Protein 1HN3 (pdb70)

Solvent-accessible surface area: 5011 Å² total; per-residue (Å²): 136,111,138,189,44,131,165,136,80,66,82,75,154,113,106,186,87,49,185,109,137,43,108,164,101,138,111,101,143,148,68,186,67,189,212,115,223,131,110,174

GO terms:
  GO:0005515 protein binding (F, IPI)
  GO:0030889 negative regulation of B cell proliferation (P, IMP)
  GO:0033088 negative regulation of immature T cell proliferation in thymus (P, IMP)
  GO:0048103 somatic stem cell division (P, IMP)
  GO:0004861 cyclin-dependent protein serine/threonine kinase inhibitor activity (F, IDA)
  GO:0005730 nucleolus (C, IDA)
  GO:0005737 cytoplasm (C, IDA)
  GO:0042177 negative regulation of protein catabolic process (P, IDA)
  GO:0045736 negative regulation of cyclin-dependent protein serine/threonine kinase activity (P, IDA)
  GO:0045786 negative regulation of cell cycle (P, IDA)
  GO:2000059 negative regulation of ubiquitin-dependent protein catabolic process (P, IDA)
  GO:0051726 regulation of cell cycle (P, IDA)
  GO:0090398 cellular senescence (P, ID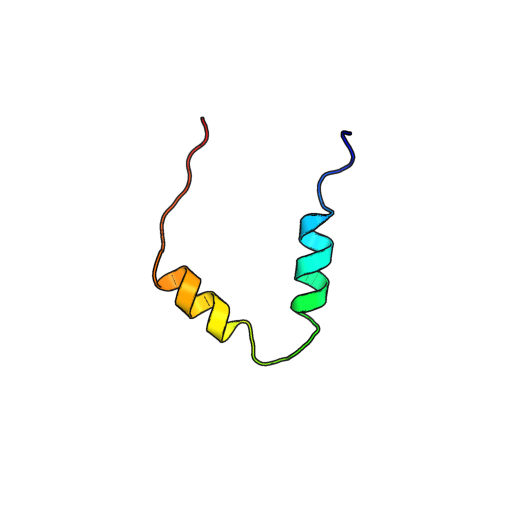A)
  GO:0000079 regulation of cyclin-dependent protein serine/threonine kinase activity (P, IDA)
  GO:0070301 cellular response to hydrogen peroxide (P, IDA)
  GO:0035019 somatic stem cell population maintenance (P, IGI)
  GO:0043616 keratinocyte proliferation (P, IGI)
  GO:0009303 rRNA transcription (P, IGI)
  GO:0030216 keratinocyte differentiation (P, IGI)
  GO:0046822 regulation of nucleocytoplasmic transport (P, IGI)

Organism: Mus musculus (NCBI:txid10090)

Nearest PDB structures (foldseek):
  1hn3-assembly1_A  TM=1.026E+00  e=3.531E-05  Mus musculus

Radius of gyration: 13.89 Å; Cα contacts (8 Å, |Δi|>4): 1; chains: 1; bounding box: 34×13×33 Å

Foldseek 3Di:
DDDPDCPVVVVVVVVVVPDDVCVVVVVVVCVVDPDPDDDD

CATH classification: 6.10.250.60

InterPro domains:
  IPR010868 Tumor suppressor ARF [PF07392] (4-54)

Structure (mmCIF, N/CA/C/O backbone):
data_1HN3
#
_entry.id   1HN3
#
loop_
_atom_site.group_PDB
_atom_site.id
_atom_site.type_symbol
_atom_site.label_atom_id
_atom_site.label_alt_id
_atom_site.label_comp_id
_atom_site.label_asym_id
_atom_site.label_entity_id
_atom_site.label_seq_id
_atom_site.pdbx_PDB_ins_code
_atom_site.Cartn_x
_atom_site.Cartn_y
_atom_site.Cartn_z
_atom_site.occupancy
_atom_site.B_iso_or_equiv
_atom_site.auth_seq_id
_atom_site.auth_comp_id
_atom_site.auth_asym_id
_atom_site.auth_atom_id
_atom_site.pdbx_PDB_model_num
ATOM 1 N N . GLY A 1 1 ? 22.253 -1.606 3.482 1.00 0.00 1 GLY A N 1
ATOM 2 C CA . GLY A 1 1 ? 22.583 -0.323 2.803 1.00 0.00 1 GLY A CA 1
ATOM 3 C C . GLY A 1 1 ? 21.704 0.822 3.267 1.00 0.00 1 GLY A C 1
ATOM 4 O O . GLY A 1 1 ? 20.850 0.644 4.136 1.00 0.00 1 GLY A O 1
ATOM 10 N N . SER A 1 2 ? 21.912 1.999 2.687 1.00 0.00 2 SER A N 1
ATOM 11 C CA . SER A 1 2 ? 21.131 3.177 3.046 1.00 0.00 2 SER A CA 1
ATOM 12 C C . SER A 1 2 ? 20.107 3.502 1.963 1.00 0.00 2 SER A C 1
ATOM 13 O O . SER A 1 2 ? 18.901 3.388 2.181 1.00 0.00 2 SER A O 1
ATOM 21 N N . HIS A 1 3 ? 20.597 3.907 0.796 1.00 0.00 3 HIS A N 1
ATOM 22 C CA . HIS A 1 3 ? 19.726 4.248 -0.323 1.00 0.00 3 HIS A CA 1
ATOM 23 C C . HIS A 1 3 ? 18.794 5.401 0.040 1.00 0.00 3 HIS A C 1
ATOM 24 O O . HIS A 1 3 ? 18.890 5.971 1.127 1.00 0.00 3 HIS A O 1
ATOM 39 N N . MET A 1 4 ? 17.894 5.738 -0.878 1.00 0.00 4 MET A N 1
ATOM 40 C CA . MET A 1 4 ? 16.945 6.823 -0.657 1.00 0.00 4 MET A CA 1
ATOM 41 C C . MET A 1 4 ? 15.808 6.375 0.257 1.00 0.00 4 MET A C 1
ATOM 42 O O . MET A 1 4 ? 15.448 7.073 1.205 1.00 0.00 4 MET A O 1
ATOM 56 N N . GLY A 1 5 ? 15.247 5.207 -0.035 1.00 0.00 5 GLY A N 1
ATOM 57 C CA . GLY A 1 5 ? 14.158 4.687 0.770 1.00 0.00 5 GLY A CA 1
ATOM 58 C C . GLY A 1 5 ? 12.810 4.834 0.091 1.00 0.00 5 GLY A C 1
ATOM 59 O O . GLY A 1 5 ? 11.855 5.324 0.693 1.00 0.00 5 GLY A O 1
ATOM 63 N N . ARG A 1 6 ? 12.733 4.409 -1.166 1.00 0.00 6 ARG A N 1
ATOM 64 C CA . ARG A 1 6 ? 11.492 4.495 -1.927 1.00 0.00 6 ARG A CA 1
ATOM 65 C C . ARG A 1 6 ? 11.330 3.293 -2.855 1.00 0.00 6 ARG A C 1
ATOM 66 O O . ARG A 1 6 ? 10.583 3.349 -3.832 1.00 0.00 6 ARG A O 1
ATOM 87 N N . ARG A 1 7 ? 12.033 2.207 -2.545 1.00 0.00 7 ARG A N 1
ATOM 88 C CA . ARG A 1 7 ? 11.963 0.995 -3.352 1.00 0.00 7 ARG A CA 1
ATOM 89 C C . ARG A 1 7 ? 10.616 0.301 -3.179 1.00 0.00 7 ARG A C 1
ATOM 90 O O . ARG A 1 7 ? 10.081 -0.281 -4.122 1.00 0.00 7 ARG A O 1
ATOM 111 N N . PHE A 1 8 ? 10.074 0.366 -1.968 1.00 0.00 8 PHE A N 1
ATOM 112 C CA . PHE A 1 8 ? 8.790 -0.258 -1.670 1.00 0.00 8 PHE A CA 1
ATOM 113 C C . PHE A 1 8 ? 7.654 0.453 -2.398 1.00 0.00 8 PHE A C 1
ATOM 114 O O . PHE A 1 8 ? 6.696 -0.179 -2.844 1.00 0.00 8 PHE A O 1
ATOM 131 N N . LEU A 1 9 ? 7.768 1.771 -2.514 1.00 0.00 9 LEU A N 1
ATOM 132 C CA . LEU A 1 9 ? 6.751 2.572 -3.187 1.00 0.00 9 LEU A CA 1
ATOM 133 C C . LEU A 1 9 ? 6.688 2.241 -4.675 1.00 0.00 9 LEU A C 1
ATOM 134 O O . LEU A 1 9 ? 5.619 2.265 -5.282 1.00 0.00 9 LEU A O 1
ATOM 150 N N . VAL A 1 10 ? 7.841 1.940 -5.259 1.00 0.00 10 VAL A N 1
ATOM 151 C CA . VAL A 1 10 ? 7.916 1.613 -6.675 1.00 0.00 10 VAL A CA 1
ATOM 152 C C . VAL A 1 10 ? 7.082 0.375 -7.005 1.00 0.00 10 VAL A C 1
ATOM 153 O O . VAL A 1 10 ? 6.413 0.323 -8.036 1.00 0.00 10 VAL A O 1
ATOM 166 N N . THR A 1 11 ? 7.134 -0.620 -6.126 1.00 0.00 11 THR A N 1
ATOM 167 C CA . THR A 1 11 ? 6.392 -1.860 -6.328 1.00 0.00 11 THR A CA 1
ATOM 168 C C . THR A 1 11 ? 4.886 -1.620 -6.308 1.00 0.00 11 THR A C 1
ATOM 169 O O . THR A 1 11 ? 4.163 -2.077 -7.194 1.00 0.00 11 THR A O 1
ATOM 180 N N . VAL A 1 12 ? 4.421 -0.907 -5.292 1.00 0.00 12 VAL A N 1
ATOM 181 C CA . VAL A 1 12 ? 3.007 -0.610 -5.148 1.00 0.00 12 VAL A CA 1
ATOM 182 C C . VAL A 1 12 ? 2.501 0.259 -6.293 1.00 0.00 12 VAL A C 1
ATOM 183 O O . VAL A 1 12 ? 1.386 0.074 -6.782 1.00 0.00 12 VAL A O 1
ATOM 196 N N . ARG A 1 13 ? 3.325 1.209 -6.709 1.00 0.00 13 ARG A N 1
ATOM 197 C CA . ARG A 1 13 ? 2.965 2.117 -7.793 1.00 0.00 13 ARG A CA 1
ATOM 198 C C . ARG A 1 13 ? 2.679 1.350 -9.081 1.00 0.00 13 ARG A C 1
ATOM 199 O O . ARG A 1 13 ? 1.821 1.744 -9.871 1.00 0.00 13 ARG A O 1
ATOM 220 N N . ILE A 1 14 ? 3.401 0.253 -9.288 1.00 0.00 14 ILE A N 1
ATOM 221 C CA . ILE A 1 14 ? 3.217 -0.565 -10.481 1.00 0.00 14 ILE A 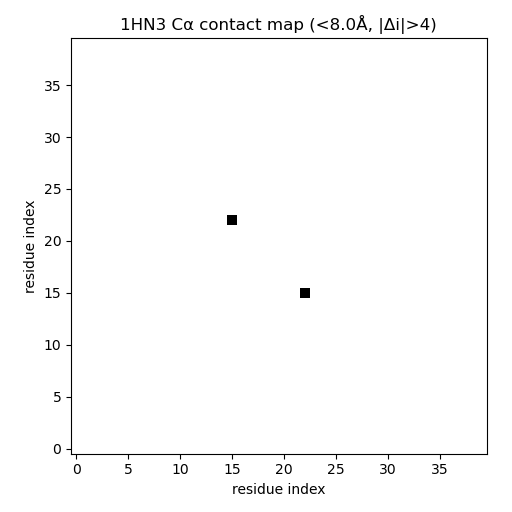CA 1
ATOM 222 C C . ILE A 1 14 ? 1.935 -1.387 -10.389 1.00 0.00 14 ILE A C 1
ATOM 223 O O . ILE A 1 14 ? 1.288 -1.661 -11.399 1.00 0.00 14 ILE A O 1
ATOM 239 N N . GLN A 1 15 ? 1.574 -1.777 -9.171 1.00 0.00 15 GLN A N 1
ATOM 240 C CA . GLN A 1 15 ? 0.368 -2.567 -8.948 1.00 0.00 15 GLN A CA 1
ATOM 241 C C . GLN A 1 15 ? -0.883 -1.718 -9.146 1.00 0.00 15 GLN A C 1
ATOM 242 O O . GLN A 1 15 ? -1.893 -2.194 -9.663 1.00 0.00 15 GLN A O 1
ATOM 256 N N . ARG A 1 16 ? -0.809 -0.458 -8.731 1.00 0.00 16 ARG A N 1
ATOM 257 C CA . ARG A 1 16 ? -1.935 0.459 -8.863 1.00 0.00 16 ARG A CA 1
ATOM 258 C C . ARG A 1 16 ? -2.337 0.621 -10.325 1.00 0.00 16 ARG A C 1
ATOM 259 O O . ARG A 1 16 ? -3.508 0.840 -10.638 1.00 0.00 16 ARG A O 1
ATOM 280 N N . ALA A 1 17 ? -1.358 0.514 -11.218 1.00 0.00 17 ALA A N 1
ATOM 281 C CA . ALA A 1 17 ? -1.608 0.649 -12.648 1.00 0.00 17 ALA A CA 1
ATOM 282 C C . ALA A 1 17 ? -1.922 -0.700 -13.291 1.00 0.00 17 ALA A C 1
ATOM 283 O O . ALA A 1 17 ? -2.419 -0.758 -14.416 1.00 0.00 17 ALA A O 1
ATOM 290 N N . GLY A 1 18 ? -1.629 -1.783 -12.575 1.00 0.00 18 GLY A N 1
ATOM 291 C CA . GLY A 1 18 ? -1.887 -3.112 -13.100 1.00 0.00 18 GLY A CA 1
ATOM 292 C C . GLY A 1 18 ? -3.343 -3.320 -13.471 1.00 0.00 18 GLY A C 1
ATOM 293 O O . GLY A 1 18 ? -3.810 -2.806 -14.488 1.00 0.00 18 GLY A O 1
ATOM 297 N N . ARG A 1 19 ? -4.060 -4.077 -12.648 1.00 0.00 19 ARG A N 1
ATOM 298 C CA . ARG A 1 19 ? -5.470 -4.354 -12.898 1.00 0.00 19 ARG A CA 1
ATOM 299 C C . ARG A 1 19 ? -6.357 -3.280 -12.270 1.00 0.00 19 ARG A C 1
ATOM 300 O O . ARG A 1 19 ? -6.038 -2.746 -11.208 1.00 0.00 19 ARG A O 1
ATOM 321 N N . PRO A 1 20 ? -7.488 -2.948 -12.919 1.00 0.00 20 PRO A N 1
ATOM 322 C CA . PRO A 1 20 ? -8.419 -1.933 -12.414 1.00 0.00 20 PRO A CA 1
ATOM 323 C C . PRO A 1 20 ? -8.991 -2.302 -11.053 1.00 0.00 20 PRO A C 1
ATOM 324 O O . PRO A 1 20 ? -8.752 -1.619 -10.057 1.00 0.00 20 PRO A O 1
ATOM 335 N N . LEU A 1 21 ? -9.748 -3.387 -11.023 1.00 0.00 21 LEU A N 1
ATOM 336 C CA . LEU A 1 21 ? -10.364 -3.860 -9.788 1.00 0.00 21 LEU A CA 1
ATOM 337 C C . LEU A 1 21 ? -9.355 -4.611 -8.927 1.00 0.00 21 LEU A C 1
ATOM 338 O O . LEU A 1 21 ? -8.831 -5.650 -9.329 1.00 0.00 21 LEU A O 1
ATOM 354 N N . GLN A 1 22 ? -9.088 -4.078 -7.738 1.00 0.00 22 GLN A N 1
ATOM 355 C CA . GLN A 1 22 ? -8.143 -4.698 -6.816 1.00 0.00 22 GLN A CA 1
ATOM 356 C C . GLN A 1 22 ? -8.028 -3.888 -5.529 1.00 0.00 22 GLN A C 1
ATOM 357 O O . GLN A 1 22 ? -7.919 -4.447 -4.438 1.00 0.00 22 GLN A O 1
ATOM 371 N N . GLU A 1 23 ? -8.054 -2.567 -5.666 1.00 0.00 23 GLU A N 1
ATOM 372 C CA . GLU A 1 23 ? -7.955 -1.678 -4.514 1.00 0.00 23 GLU A CA 1
ATOM 373 C C . GLU A 1 23 ? -9.111 -1.911 -3.548 1.00 0.00 23 GLU A C 1
ATOM 374 O O . GLU A 1 23 ? -8.964 -1.750 -2.336 1.00 0.00 23 GLU A O 1
ATOM 386 N N . ARG A 1 24 ? -10.262 -2.292 -4.093 1.00 0.00 24 ARG A N 1
ATOM 387 C CA . ARG A 1 24 ? -11.445 -2.548 -3.281 1.00 0.00 24 ARG A CA 1
ATOM 388 C C . ARG A 1 24 ? -11.183 -3.661 -2.273 1.00 0.00 24 ARG A C 1
ATOM 389 O O . ARG A 1 24 ? -11.656 -3.610 -1.138 1.00 0.00 24 ARG A O 1
ATOM 410 N N . VAL A 1 25 ? -10.426 -4.665 -2.697 1.00 0.00 25 VAL A N 1
ATOM 411 C CA . VAL A 1 25 ? -10.099 -5.794 -1.834 1.00 0.00 25 VAL A CA 1
ATOM 412 C C . VAL A 1 25 ? -9.181 -5.365 -0.696 1.00 0.00 25 VAL A C 1
ATOM 413 O O . VAL A 1 25 ? -9.307 -5.843 0.431 1.00 0.00 25 VAL A O 1
ATOM 426 N N . PHE A 1 26 ? -8.258 -4.459 -0.998 1.00 0.00 26 PHE A N 1
ATOM 427 C CA . PHE A 1 26 ? -7.320 -3.963 0.001 1.00 0.00 26 PHE A CA 1
ATOM 428 C C . PHE A 1 26 ? -8.048 -3.157 1.070 1.00 0.00 26 PHE A C 1
ATOM 429 O O . PHE A 1 26 ? -7.741 -3.261 2.257 1.00 0.00 26 PHE A O 1
ATOM 446 N N . LEU A 1 27 ? -9.019 -2.357 0.641 1.00 0.00 27 LEU A N 1
ATOM 447 C CA . LEU A 1 27 ? -9.795 -1.538 1.562 1.00 0.00 27 LEU A CA 1
ATOM 448 C C . LEU A 1 27 ? -10.538 -2.414 2.563 1.00 0.00 27 LEU A C 1
ATOM 449 O O . LEU A 1 27 ? -10.651 -2.072 3.740 1.00 0.00 27 LEU A O 1
ATOM 464 N N . VAL A 1 28 ? -11.038 -3.549 2.089 1.00 0.00 28 VAL A N 1
ATOM 465 C CA . VAL A 1 28 ? -11.765 -4.476 2.946 1.00 0.00 28 VAL A CA 1
ATOM 466 C C . VAL A 1 28 ? -10.884 -4.960 4.089 1.00 0.00 28 VAL A C 1
ATOM 467 O O . VAL A 1 28 ? -11.291 -4.951 5.250 1.00 0.00 28 VAL A O 1
ATOM 480 N N . LYS A 1 29 ? -9.672 -5.378 3.748 1.00 0.00 29 LYS A N 1
ATOM 481 C CA . LYS A 1 29 ? -8.723 -5.863 4.741 1.00 0.00 29 LYS A CA 1
ATOM 482 C C . LYS A 1 29 ? -8.220 -4.719 5.614 1.00 0.00 29 LYS A C 1
ATOM 483 O O . LYS A 1 29 ? -8.030 -4.880 6.819 1.00 0.00 29 LYS A O 1
ATOM 502 N N . PHE A 1 30 ? -8.007 -3.562 4.996 1.00 0.00 30 PHE A N 1
ATOM 503 C CA . PHE A 1 30 ? -7.527 -2.388 5.715 1.00 0.00 30 PHE A CA 1
ATOM 504 C C . PHE A 1 30 ? -8.580 -1.889 6.699 1.00 0.00 30 PHE A C 1
ATOM 505 O O . PHE A 1 30 ? -8.274 -1.597 7.855 1.00 0.00 30 PHE A O 1
ATOM 522 N N . VAL A 1 31 ? -9.822 -1.797 6.235 1.00 0.00 31 VAL A N 1
ATOM 523 C CA . VAL A 1 31 ? -10.919 -1.338 7.078 1.00 0.00 31 VAL A CA 1
ATOM 524 C C . VAL A 1 31 ? -11.233 -2.357 8.168 1.00 0.00 31 VAL A C 1
ATOM 525 O O . VAL A 1 31 ? -11.579 -1.993 9.291 1.00 0.00 31 VAL A O 1
ATOM 538 N N . ARG A 1 32 ? -11.109 -3.636 7.828 1.00 0.00 32 ARG A N 1
ATOM 539 C CA . ARG A 1 32 ? -11.379 -4.709 8.778 1.00 0.00 32 ARG A CA 1
ATOM 540 C C . ARG A 1 32 ? -10.502 -4.572 10.019 1.00 0.00 32 ARG A C 1
ATOM 541 O O . ARG A 1 32 ? -10.903 -4.948 11.120 1.00 0.00 32 ARG A O 1
ATOM 562 N N . SER A 1 33 ? -9.304 -4.028 9.832 1.00 0.00 33 SER A N 1
ATOM 563 C CA . SER A 1 33 ? -8.369 -3.838 10.935 1.00 0.00 33 SER A CA 1
ATOM 564 C C . SER A 1 33 ? -7.750 -2.445 10.889 1.00 0.00 33 SER A C 1
ATOM 565 O O . SER A 1 33 ? -6.579 -2.284 10.544 1.00 0.00 33 SER A O 1
ATOM 573 N N . ARG A 1 34 ? -8.546 -1.438 11.238 1.00 0.00 34 ARG A N 1
ATOM 574 C CA . ARG A 1 34 ? -8.077 -0.057 11.236 1.00 0.00 34 ARG A CA 1
ATOM 575 C C . ARG A 1 34 ? -7.481 0.318 12.588 1.00 0.00 34 ARG A C 1
ATOM 576 O O . ARG A 1 34 ? -8.172 0.306 13.607 1.00 0.00 34 ARG A O 1
ATOM 597 N N . ARG A 1 35 ? -6.195 0.653 12.590 1.00 0.00 35 ARG A N 1
ATOM 598 C CA . ARG A 1 35 ? -5.507 1.034 13.818 1.00 0.00 35 ARG A CA 1
ATOM 599 C C . ARG A 1 35 ? -4.322 1.950 13.515 1.00 0.00 35 ARG A C 1
ATOM 600 O O . ARG A 1 35 ? -3.563 1.703 12.578 1.00 0.00 35 ARG A O 1
ATOM 621 N N . PRO A 1 36 ? -4.146 3.025 14.305 1.00 0.00 36 PRO A N 1
ATOM 622 C CA . PRO A 1 36 ? -3.046 3.973 14.110 1.00 0.00 36 PRO A CA 1
ATOM 623 C C . PRO A 1 36 ? -1.698 3.389 14.518 1.00 0.00 36 PRO A C 1
ATOM 624 O O . PRO A 1 36 ? -1.623 2.269 15.024 1.00 0.00 36 PRO A O 1
ATOM 635 N N . ARG A 1 37 ? -0.635 4.155 14.295 1.00 0.00 37 ARG A N 1
ATOM 636 C CA . ARG A 1 37 ? 0.711 3.714 14.640 1.00 0.00 37 ARG A CA 1
ATOM 637 C C . ARG A 1 37 ? 1.482 4.824 15.347 1.00 0.00 37 ARG A C 1
ATOM 638 O O . ARG A 1 37 ? 1.307 6.004 15.044 1.00 0.00 37 ARG A O 1
ATOM 659 N N . THR A 1 38 ? 2.335 4.438 16.290 1.00 0.00 38 THR A N 1
ATOM 660 C CA . THR A 1 38 ? 3.132 5.402 17.040 1.00 0.00 38 THR A CA 1
ATOM 661 C C . THR A 1 38 ? 4.604 5.004 17.044 1.00 0.00 38 THR A C 1
ATOM 662 O O . THR A 1 38 ? 4.937 3.819 17.049 1.00 0.00 38 THR A O 1
ATOM 673 N N . ALA A 1 39 ? 5.481 6.002 17.042 1.00 0.00 39 ALA A N 1
ATOM 674 C CA . ALA A 1 39 ? 6.918 5.756 17.046 1.00 0.00 39 ALA A CA 1
ATOM 675 C C . ALA A 1 39 ? 7.357 5.092 18.346 1.00 0.00 39 ALA A C 1
ATOM 676 O O . ALA A 1 39 ? 6.626 5.099 19.336 1.00 0.00 39 ALA A O 1
ATOM 683 N N . SER A 1 40 ? 8.556 4.518 18.336 1.00 0.00 40 SER A N 1
ATOM 684 C CA . SER A 1 40 ? 9.092 3.849 19.515 1.00 0.00 40 SER A CA 1
ATOM 685 C C . SER A 1 40 ? 10.572 4.169 19.697 1.00 0.00 40 SER A C 1
ATOM 686 O O . SER A 1 40 ? 11.268 4.344 18.675 1.00 0.00 40 SER A O 1
ATOM 695 N N . GLY A 1 1 ? 24.822 7.213 -9.024 1.00 0.00 1 GLY A N 2
ATOM 696 C CA . GLY A 1 1 ? 23.930 7.306 -7.835 1.00 0.00 1 GLY A CA 2
ATOM 697 C C . GLY A 1 1 ? 24.497 6.586 -6.627 1.00 0.00 1 GLY A C 2
ATOM 698 O O . GLY A 1 1 ? 25.550 6.961 -6.111 1.00 0.00 1 GLY A O 2
ATOM 704 N N . SER A 1 2 ? 23.797 5.551 -6.175 1.00 0.00 2 SER A N 2
ATOM 705 C CA . SER A 1 2 ? 24.237 4.778 -5.019 1.00 0.00 2 SER A CA 2
ATOM 706 C C . SER A 1 2 ? 23.501 3.443 -4.946 1.00 0.00 2 SER A C 2
ATOM 707 O O . SER A 1 2 ? 22.730 3.196 -4.019 1.00 0.00 2 SER A O 2
ATOM 715 N N . HIS A 1 3 ? 23.746 2.585 -5.931 1.00 0.00 3 HIS A N 2
ATOM 716 C CA . HIS A 1 3 ? 23.108 1.274 -5.980 1.00 0.00 3 HIS A CA 2
ATOM 717 C C . HIS A 1 3 ? 21.589 1.410 -6.036 1.00 0.00 3 HIS A C 2
ATOM 718 O O . HIS A 1 3 ? 20.861 0.566 -5.514 1.00 0.00 3 HIS A O 2
ATOM 733 N N . MET A 1 4 ? 21.119 2.477 -6.673 1.00 0.00 4 MET A N 2
ATOM 734 C CA . MET A 1 4 ? 19.687 2.723 -6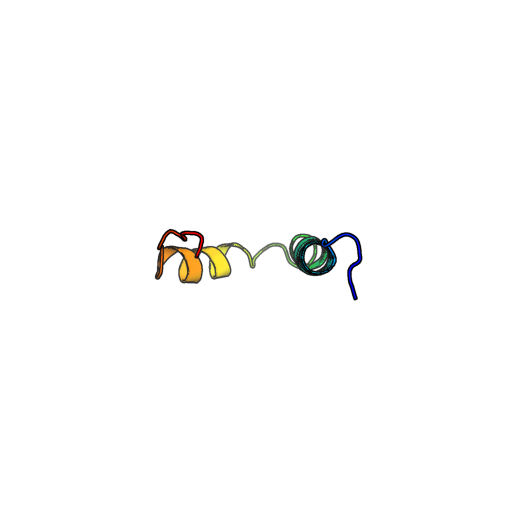.797 1.00 0.00 4 MET A CA 2
ATOM 735 C C . MET A 1 4 ? 19.214 2.473 -8.225 1.00 0.00 4 MET A C 2
ATOM 736 O O . MET A 1 4 ? 20.021 2.236 -9.125 1.00 0.00 4 MET A O 2
ATOM 750 N N . GLY A 1 5 ? 17.902 2.529 -8.427 1.00 0.00 5 GLY A N 2
ATOM 751 C CA . GLY A 1 5 ? 17.344 2.307 -9.748 1.00 0.00 5 GLY A CA 2
ATOM 752 C C . GLY A 1 5 ? 16.194 3.245 -10.056 1.00 0.00 5 GLY A C 2
ATOM 753 O O . GLY A 1 5 ? 15.269 3.387 -9.256 1.00 0.00 5 GLY A O 2
ATOM 757 N N . ARG A 1 6 ? 16.251 3.886 -11.219 1.00 0.00 6 ARG A N 2
ATOM 758 C CA . ARG A 1 6 ? 15.205 4.815 -11.631 1.00 0.00 6 ARG A CA 2
ATOM 759 C C . ARG A 1 6 ? 14.224 4.142 -12.586 1.00 0.00 6 ARG A C 2
ATOM 760 O O . ARG A 1 6 ? 13.011 4.187 -12.379 1.00 0.00 6 ARG A O 2
ATOM 781 N N . ARG A 1 7 ? 14.757 3.519 -13.632 1.00 0.00 7 ARG A N 2
ATOM 782 C CA . ARG A 1 7 ? 13.927 2.837 -14.619 1.00 0.00 7 ARG A CA 2
ATOM 783 C C . ARG A 1 7 ? 13.203 1.649 -13.995 1.00 0.00 7 ARG A C 2
ATOM 784 O O . ARG A 1 7 ? 11.997 1.481 -14.173 1.00 0.00 7 ARG A O 2
ATOM 805 N N . PHE A 1 8 ? 13.947 0.827 -13.261 1.00 0.00 8 PHE A N 2
ATOM 806 C CA . PHE A 1 8 ? 13.374 -0.345 -12.610 1.00 0.00 8 PHE A CA 2
ATOM 807 C C . PHE A 1 8 ? 12.319 0.063 -11.587 1.00 0.00 8 PHE A C 2
ATOM 808 O O . PHE A 1 8 ? 11.337 -0.649 -11.374 1.00 0.00 8 PHE A O 2
ATOM 825 N N . LEU A 1 9 ? 12.528 1.214 -10.958 1.00 0.00 9 LEU A N 2
ATOM 826 C CA . LEU A 1 9 ? 11.596 1.721 -9.957 1.00 0.00 9 LEU A CA 2
ATOM 827 C C . LEU A 1 9 ? 10.234 2.011 -10.580 1.00 0.00 9 LEU A C 2
ATOM 828 O O . LEU A 1 9 ? 9.197 1.829 -9.944 1.00 0.00 9 LEU A O 2
ATOM 844 N N . VAL A 1 10 ? 10.246 2.465 -11.827 1.00 0.00 10 VAL A N 2
ATOM 845 C CA . VAL A 1 10 ? 9.029 2.783 -12.538 1.00 0.00 10 VAL A CA 2
ATOM 846 C C . VAL A 1 10 ? 8.123 1.560 -12.662 1.00 0.00 10 VAL A C 2
ATOM 847 O O . VAL A 1 10 ? 6.900 1.673 -12.582 1.00 0.00 10 VAL A O 2
ATOM 860 N N . THR A 1 11 ? 8.729 0.394 -12.861 1.00 0.00 11 THR A N 2
ATOM 861 C CA . THR A 1 11 ? 7.974 -0.847 -13.001 1.00 0.00 11 THR A CA 2
ATOM 862 C C . THR A 1 11 ? 7.262 -1.211 -11.703 1.00 0.00 11 THR A C 2
ATOM 863 O O . THR A 1 11 ? 6.070 -1.518 -11.701 1.00 0.00 11 THR A O 2
ATOM 874 N N . VAL A 1 12 ? 8.002 -1.179 -10.603 1.00 0.00 12 VAL A N 2
ATOM 875 C CA . VAL A 1 12 ? 7.455 -1.509 -9.300 1.00 0.00 12 VAL A CA 2
ATOM 876 C C . VAL A 1 12 ? 6.446 -0.465 -8.837 1.00 0.00 12 VAL A C 2
ATOM 877 O O . VAL A 1 12 ? 5.428 -0.796 -8.228 1.00 0.00 12 VAL A O 2
ATOM 890 N N . ARG A 1 13 ? 6.739 0.795 -9.125 1.00 0.00 13 ARG A N 2
ATOM 891 C CA . ARG A 1 13 ? 5.863 1.894 -8.735 1.00 0.00 13 ARG A CA 2
ATOM 892 C C . ARG A 1 13 ? 4.475 1.736 -9.351 1.00 0.00 13 ARG A C 2
ATOM 893 O O . ARG A 1 13 ? 3.471 2.104 -8.742 1.00 0.00 13 ARG A O 2
ATOM 914 N N . ILE A 1 14 ? 4.424 1.185 -10.559 1.00 0.00 14 ILE A N 2
ATOM 915 C CA . ILE A 1 14 ? 3.156 0.978 -11.248 1.00 0.00 14 ILE A CA 2
ATOM 916 C C . ILE A 1 14 ? 2.422 -0.236 -10.688 1.00 0.00 14 ILE A C 2
ATOM 917 O O . ILE A 1 14 ? 1.196 -0.238 -10.581 1.00 0.00 14 ILE A O 2
ATOM 933 N N . GLN A 1 15 ? 3.182 -1.265 -10.331 1.00 0.00 15 GLN A N 2
ATOM 934 C CA . GLN A 1 15 ? 2.605 -2.485 -9.779 1.00 0.00 15 GLN A CA 2
ATOM 935 C C . GLN A 1 15 ? 2.096 -2.254 -8.360 1.00 0.00 15 GLN A C 2
ATOM 936 O O . GLN A 1 15 ? 1.127 -2.877 -7.928 1.00 0.00 15 GLN A O 2
ATOM 950 N N . ARG A 1 16 ? 2.757 -1.353 -7.641 1.00 0.00 16 ARG A N 2
ATOM 951 C CA . ARG A 1 16 ? 2.373 -1.038 -6.269 1.00 0.00 16 ARG A CA 2
ATOM 952 C C . ARG A 1 16 ? 1.186 -0.079 -6.239 1.00 0.00 16 ARG A C 2
ATOM 953 O O . ARG A 1 16 ? 0.409 -0.069 -5.285 1.00 0.00 16 ARG A O 2
ATOM 974 N N . ALA A 1 17 ? 1.053 0.727 -7.288 1.00 0.00 17 ALA A N 2
ATOM 975 C CA . ALA A 1 17 ? -0.040 1.689 -7.378 1.00 0.00 17 ALA A CA 2
ATOM 976 C C . ALA A 1 17 ? -1.363 1.002 -7.708 1.00 0.00 17 ALA A C 2
ATOM 977 O O . ALA A 1 17 ? -2.434 1.579 -7.521 1.00 0.00 17 ALA A O 2
ATOM 984 N N . GLY A 1 18 ? -1.285 -0.232 -8.200 1.00 0.00 18 GLY A N 2
ATOM 985 C CA . GLY A 1 18 ? -2.487 -0.969 -8.544 1.00 0.00 18 GLY A CA 2
ATOM 986 C C . GLY A 1 18 ? -3.296 -1.358 -7.322 1.00 0.00 18 GLY A C 2
ATOM 987 O O . GLY A 1 18 ? -2.818 -2.099 -6.463 1.00 0.00 18 GLY A O 2
ATOM 991 N N . ARG A 1 19 ? -4.525 -0.858 -7.244 1.00 0.00 19 ARG A N 2
ATOM 992 C CA . ARG A 1 19 ? -5.402 -1.158 -6.118 1.00 0.00 19 ARG A CA 2
ATOM 993 C C . ARG A 1 19 ? -6.725 -1.750 -6.600 1.00 0.00 19 ARG A C 2
ATOM 994 O O . ARG A 1 19 ? -7.744 -1.060 -6.646 1.00 0.00 19 ARG A O 2
ATOM 1015 N N . PRO A 1 20 ? -6.726 -3.043 -6.967 1.00 0.00 20 PRO A N 2
ATOM 1016 C CA . PRO A 1 20 ? -7.931 -3.727 -7.447 1.00 0.00 20 PRO A CA 2
ATOM 1017 C C . PRO A 1 20 ? -9.032 -3.756 -6.397 1.00 0.00 20 PRO A C 2
ATOM 1018 O O . PRO A 1 20 ? -10.103 -3.177 -6.584 1.00 0.00 20 PRO A O 2
ATOM 1029 N N . LEU A 1 21 ? -8.756 -4.434 -5.295 1.00 0.00 21 LEU A N 2
ATOM 1030 C CA . LEU A 1 21 ? -9.715 -4.548 -4.202 1.00 0.00 21 LEU A CA 2
ATOM 1031 C C . LEU A 1 21 ? -9.020 -4.941 -2.903 1.00 0.00 21 LEU A C 2
ATOM 1032 O O . LEU A 1 21 ? -9.312 -4.394 -1.840 1.00 0.00 21 LEU A O 2
ATOM 1048 N N . GLN A 1 22 ? -8.099 -5.892 -2.999 1.00 0.00 22 GLN A N 2
ATOM 1049 C CA . GLN A 1 22 ? -7.358 -6.363 -1.833 1.00 0.00 22 GLN A CA 2
ATOM 1050 C C . GLN A 1 22 ? -6.643 -5.209 -1.138 1.00 0.00 22 GLN A C 2
ATOM 1051 O O . GLN A 1 22 ? -6.490 -5.206 0.084 1.00 0.00 22 GLN A O 2
ATOM 1065 N N . GLU A 1 23 ? -6.207 -4.229 -1.923 1.00 0.00 23 GLU A N 2
ATOM 1066 C CA . GLU A 1 23 ? -5.509 -3.069 -1.382 1.00 0.00 23 GLU A CA 2
ATOM 1067 C C . GLU A 1 23 ? -6.426 -2.261 -0.470 1.00 0.00 23 GLU A C 2
ATOM 1068 O O . GLU A 1 23 ? -6.019 -1.826 0.607 1.00 0.00 23 GLU A O 2
ATOM 1080 N N . ARG A 1 24 ? -7.665 -2.065 -0.909 1.00 0.00 24 ARG A N 2
ATOM 1081 C CA . ARG A 1 24 ? -8.640 -1.310 -0.131 1.00 0.00 24 ARG A CA 2
ATOM 1082 C C . ARG A 1 24 ? -8.973 -2.033 1.169 1.00 0.00 24 ARG A C 2
ATOM 1083 O O . ARG A 1 24 ? -9.173 -1.404 2.209 1.00 0.00 24 ARG A O 2
ATOM 1104 N N . VAL A 1 25 ? -9.030 -3.357 1.102 1.00 0.00 25 VAL A N 2
ATOM 1105 C CA . VAL A 1 25 ? -9.337 -4.171 2.271 1.00 0.00 25 VAL A CA 2
ATOM 1106 C C . VAL A 1 25 ? -8.235 -4.061 3.319 1.00 0.00 25 VAL A C 2
ATOM 1107 O O . VAL A 1 25 ? -8.504 -4.068 4.521 1.00 0.00 25 VAL A O 2
ATOM 1120 N N . PHE A 1 26 ? -6.995 -3.958 2.855 1.00 0.00 26 PHE A N 2
ATOM 1121 C CA . PHE A 1 26 ? -5.851 -3.846 3.752 1.00 0.00 26 PHE A CA 2
ATOM 1122 C C . PHE A 1 26 ? -5.941 -2.576 4.590 1.00 0.00 26 PHE A C 2
ATOM 1123 O O . PHE A 1 26 ? -5.621 -2.582 5.779 1.00 0.00 26 PHE A O 2
ATOM 1140 N N . LEU A 1 27 ? -6.381 -1.489 3.965 1.00 0.00 27 LEU A N 2
ATOM 1141 C CA . LEU A 1 27 ? -6.515 -0.214 4.659 1.00 0.00 27 LEU A CA 2
ATOM 1142 C C . LEU A 1 27 ? -7.505 -0.333 5.811 1.00 0.00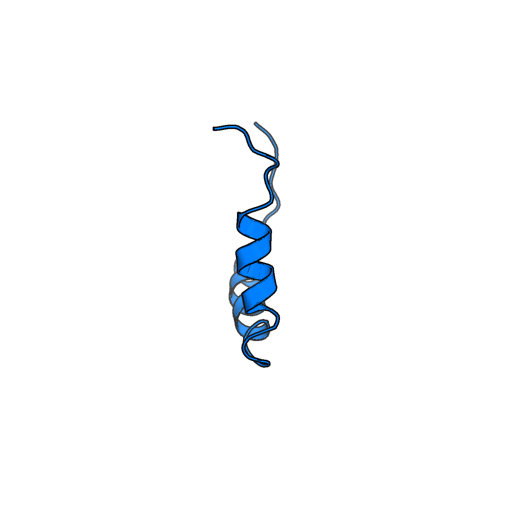 27 LEU A C 2
ATOM 1143 O O . LEU A 1 27 ? -7.314 0.261 6.871 1.00 0.00 27 LEU A O 2
ATOM 1158 N N . VAL A 1 28 ? -8.559 -1.112 5.598 1.00 0.00 28 VAL A N 2
ATOM 1159 C CA . VAL A 1 28 ? -9.574 -1.314 6.623 1.00 0.00 28 VAL A CA 2
ATOM 1160 C C . VAL A 1 28 ? -8.961 -1.927 7.874 1.00 0.00 28 VAL A C 2
ATOM 1161 O O . VAL A 1 28 ? -9.163 -1.437 8.985 1.00 0.00 28 VAL A O 2
ATOM 1174 N N . LYS A 1 29 ? -8.204 -2.999 7.682 1.00 0.00 29 LYS A N 2
ATOM 1175 C CA . LYS A 1 29 ? -7.549 -3.682 8.790 1.00 0.00 29 LYS A CA 2
ATOM 1176 C C . LYS A 1 29 ? -6.419 -2.831 9.359 1.00 0.00 29 LYS A C 2
ATOM 1177 O O . LYS A 1 29 ? -6.172 -2.834 10.565 1.00 0.00 29 LYS A O 2
ATOM 1196 N N . PHE A 1 30 ? -5.735 -2.104 8.481 1.00 0.00 30 PHE A N 2
ATOM 1197 C CA . PHE A 1 30 ? -4.630 -1.247 8.894 1.00 0.00 30 PHE A CA 2
ATOM 1198 C C . PHE A 1 30 ? -5.136 -0.072 9.724 1.00 0.00 30 PHE A C 2
ATOM 1199 O O . PHE A 1 30 ? -4.579 0.243 10.775 1.00 0.00 30 PHE A O 2
ATOM 1216 N N . VAL A 1 31 ? -6.197 0.571 9.246 1.00 0.00 31 VAL A N 2
ATOM 1217 C CA . VAL A 1 31 ? -6.778 1.708 9.949 1.00 0.00 31 VAL A CA 2
ATOM 1218 C C . VAL A 1 31 ? -7.443 1.261 11.247 1.00 0.00 31 VAL A C 2
ATOM 1219 O O . VAL A 1 31 ? -7.407 1.972 12.252 1.00 0.00 31 VAL A O 2
ATOM 1232 N N . ARG A 1 32 ? -8.049 0.079 11.219 1.00 0.00 32 ARG A N 2
ATOM 1233 C CA . ARG A 1 32 ? -8.720 -0.464 12.394 1.00 0.00 32 ARG A CA 2
ATOM 1234 C C . ARG A 1 32 ? -7.728 -0.688 13.531 1.00 0.00 32 ARG A C 2
ATOM 1235 O O . ARG A 1 32 ? -8.078 -0.575 14.705 1.00 0.00 32 ARG A O 2
ATOM 1256 N N . SER A 1 33 ? -6.488 -1.004 13.172 1.00 0.00 33 SER A N 2
ATOM 1257 C CA . SER A 1 33 ? -5.444 -1.243 14.162 1.00 0.00 33 SER A CA 2
ATOM 1258 C C . SER A 1 33 ? -4.751 0.062 14.544 1.00 0.00 33 SER A C 2
ATOM 1259 O O . SER A 1 33 ? -5.020 1.112 13.962 1.00 0.00 33 SER A O 2
ATOM 1267 N N . ARG A 1 34 ? -3.859 -0.013 15.527 1.00 0.00 34 ARG A N 2
ATOM 1268 C CA . ARG A 1 34 ? -3.129 1.164 15.987 1.00 0.00 34 ARG A CA 2
ATOM 1269 C C . ARG A 1 34 ? -4.091 2.247 16.469 1.00 0.00 34 ARG A C 2
ATOM 1270 O O . ARG A 1 34 ? -3.786 3.438 16.399 1.00 0.00 34 ARG A O 2
ATOM 1291 N N . ARG A 1 35 ? -5.253 1.825 16.957 1.00 0.00 35 ARG A N 2
ATOM 1292 C CA . ARG A 1 35 ? -6.259 2.758 17.450 1.00 0.00 35 ARG A CA 2
ATOM 1293 C C . ARG A 1 35 ? -6.919 2.220 18.720 1.00 0.00 35 ARG A C 2
ATOM 1294 O O . ARG A 1 35 ? -7.279 1.045 18.788 1.00 0.00 35 ARG A O 2
ATOM 1315 N N . PRO A 1 36 ? -7.090 3.073 19.746 1.00 0.00 36 PRO A N 2
ATOM 1316 C CA . PRO A 1 36 ? -7.713 2.668 21.012 1.00 0.00 36 PRO A CA 2
ATOM 1317 C C . PRO A 1 36 ? -9.152 2.199 20.822 1.00 0.00 36 PRO A C 2
ATOM 1318 O O . PRO A 1 36 ? -9.668 1.413 21.617 1.00 0.00 36 PRO A O 2
ATOM 1329 N N . ARG A 1 37 ? -9.794 2.685 19.765 1.00 0.00 37 ARG A N 2
ATOM 1330 C CA . ARG A 1 37 ? -11.173 2.314 19.471 1.00 0.00 37 ARG A CA 2
ATOM 1331 C C . ARG A 1 37 ? -11.241 0.923 18.850 1.00 0.00 37 ARG A C 2
ATOM 1332 O O . ARG A 1 37 ? -10.572 0.644 17.855 1.00 0.00 37 ARG A O 2
ATOM 1353 N N . THR A 1 38 ? -12.053 0.054 19.444 1.00 0.00 38 THR A N 2
ATOM 1354 C CA . THR A 1 38 ? -12.207 -1.309 18.948 1.00 0.00 38 THR A CA 2
ATOM 1355 C C . THR A 1 38 ? -13.673 -1.730 18.958 1.00 0.00 38 THR A C 2
ATOM 1356 O O . THR A 1 38 ? -14.223 -2.123 17.930 1.00 0.00 38 THR A O 2
ATOM 1367 N N . ALA A 1 39 ? -14.299 -1.645 20.127 1.00 0.00 39 ALA A N 2
ATOM 1368 C CA . ALA A 1 39 ? -15.701 -2.018 20.272 1.00 0.00 39 ALA A CA 2
ATOM 1369 C C . ALA A 1 39 ? -15.918 -3.485 19.915 1.00 0.00 39 ALA A C 2
ATOM 1370 O O . ALA A 1 39 ? -16.519 -3.803 18.889 1.00 0.00 39 ALA A O 2
ATOM 1377 N N . SER A 1 40 ? -15.425 -4.375 20.770 1.00 0.00 40 SER A N 2
ATOM 1378 C CA . SER A 1 40 ? -15.565 -5.809 20.546 1.00 0.00 40 SER A CA 2
ATOM 1379 C C . SER A 1 40 ? -15.289 -6.590 21.827 1.00 0.00 40 SER A C 2
ATOM 1380 O O . SER A 1 40 ? -15.546 -7.812 21.840 1.00 0.00 40 SER A O 2
ATOM 1389 N N . GLY A 1 1 ? 27.396 6.457 -3.837 1.00 0.00 1 GLY A N 3
ATOM 1390 C CA . GLY A 1 1 ? 26.146 6.039 -3.146 1.00 0.00 1 GLY A CA 3
ATOM 1391 C C . GLY A 1 1 ? 26.141 4.564 -2.797 1.00 0.00 1 GLY A C 3
ATOM 1392 O O . GLY A 1 1 ? 26.976 4.100 -2.021 1.00 0.00 1 GLY A O 3
ATOM 1398 N N . SER A 1 2 ? 25.197 3.825 -3.371 1.00 0.00 2 SER A N 3
ATOM 1399 C CA . SER A 1 2 ? 25.087 2.393 -3.116 1.00 0.00 2 SER A CA 3
ATOM 1400 C C . SER A 1 2 ? 24.668 1.646 -4.378 1.00 0.00 2 SER A C 3
ATOM 1401 O O . SER A 1 2 ? 25.331 0.699 -4.800 1.00 0.00 2 SER A O 3
ATOM 1409 N N . HIS A 1 3 ? 23.561 2.077 -4.975 1.00 0.00 3 HIS A N 3
ATOM 1410 C CA . HIS A 1 3 ? 23.053 1.447 -6.188 1.00 0.00 3 HIS A CA 3
ATOM 1411 C C . HIS A 1 3 ? 21.890 2.244 -6.770 1.00 0.00 3 HIS A C 3
ATOM 1412 O O . HIS A 1 3 ? 21.798 2.432 -7.983 1.00 0.00 3 HIS A O 3
ATOM 1427 N N . MET A 1 4 ? 21.003 2.711 -5.896 1.00 0.00 4 MET A N 3
ATOM 1428 C CA . MET A 1 4 ? 19.845 3.488 -6.321 1.00 0.00 4 MET A CA 3
ATOM 1429 C C . MET A 1 4 ? 18.927 2.657 -7.212 1.00 0.00 4 MET A C 3
ATOM 1430 O O . MET A 1 4 ? 19.137 2.563 -8.421 1.00 0.00 4 MET A O 3
ATOM 1444 N N . GLY A 1 5 ? 17.908 2.056 -6.605 1.00 0.00 5 GLY A N 3
ATOM 1445 C CA . GLY A 1 5 ? 16.972 1.241 -7.357 1.00 0.00 5 GLY A CA 3
ATOM 1446 C C . GLY A 1 5 ? 15.580 1.841 -7.390 1.00 0.00 5 GLY A C 3
ATOM 1447 O O . GLY A 1 5 ? 15.306 2.828 -6.708 1.00 0.00 5 GLY A O 3
ATOM 1451 N N . ARG A 1 6 ? 14.698 1.244 -8.186 1.00 0.00 6 ARG A N 3
ATOM 1452 C CA . ARG A 1 6 ? 13.327 1.728 -8.303 1.00 0.00 6 ARG A CA 3
ATOM 1453 C C . ARG A 1 6 ? 12.336 0.568 -8.312 1.00 0.00 6 ARG A C 3
ATOM 1454 O O . ARG A 1 6 ? 11.269 0.656 -8.920 1.00 0.00 6 ARG A O 3
ATOM 1475 N N . ARG A 1 7 ? 12.693 -0.517 -7.632 1.00 0.00 7 ARG A N 3
ATOM 1476 C CA . ARG A 1 7 ? 11.832 -1.691 -7.561 1.00 0.00 7 ARG A CA 3
ATOM 1477 C C . ARG A 1 7 ? 10.548 -1.375 -6.799 1.00 0.00 7 ARG A C 3
ATOM 1478 O O . ARG A 1 7 ? 9.453 -1.743 -7.226 1.00 0.00 7 ARG A O 3
ATOM 1499 N N . PHE A 1 8 ? 10.692 -0.690 -5.670 1.00 0.00 8 PHE A N 3
ATOM 1500 C CA . PHE A 1 8 ? 9.547 -0.320 -4.846 1.00 0.00 8 PHE A CA 3
ATOM 1501 C C . PHE A 1 8 ? 8.648 0.671 -5.580 1.00 0.00 8 PHE A C 3
ATOM 1502 O O . PHE A 1 8 ? 7.430 0.670 -5.402 1.00 0.00 8 PHE A O 3
ATOM 1519 N N . LEU A 1 9 ? 9.260 1.517 -6.403 1.00 0.00 9 LEU A N 3
ATOM 1520 C CA . LEU A 1 9 ? 8.520 2.519 -7.163 1.00 0.00 9 LEU A CA 3
ATOM 1521 C C . LEU A 1 9 ? 7.460 1.865 -8.044 1.00 0.00 9 LEU A C 3
ATOM 1522 O O . LEU A 1 9 ? 6.384 2.423 -8.258 1.00 0.00 9 LEU A O 3
ATOM 1538 N N . VAL A 1 10 ? 7.771 0.681 -8.556 1.00 0.00 10 VAL A N 3
ATOM 1539 C CA . VAL A 1 10 ? 6.860 -0.047 -9.407 1.00 0.00 10 VAL A CA 3
ATOM 1540 C C . VAL A 1 10 ? 5.556 -0.371 -8.681 1.00 0.00 10 VAL A C 3
ATOM 1541 O O . VAL A 1 10 ? 4.473 -0.264 -9.255 1.00 0.00 10 VAL A O 3
ATOM 1554 N N . THR A 1 11 ? 5.668 -0.775 -7.419 1.00 0.00 11 THR A N 3
ATOM 1555 C CA . THR A 1 11 ? 4.497 -1.123 -6.620 1.00 0.00 11 THR A CA 3
ATOM 1556 C C . THR A 1 11 ? 3.616 0.094 -6.356 1.00 0.00 11 THR A C 3
ATOM 1557 O O . THR A 1 11 ? 2.402 0.048 -6.555 1.00 0.00 11 THR A O 3
ATOM 1568 N N . VAL A 1 12 ? 4.232 1.176 -5.901 1.00 0.00 12 VAL A N 3
ATOM 1569 C CA . VAL A 1 12 ? 3.509 2.401 -5.602 1.00 0.00 12 VAL A CA 3
ATOM 1570 C C . VAL A 1 12 ? 2.969 3.053 -6.868 1.00 0.00 12 VAL A C 3
ATOM 1571 O O . VAL A 1 12 ? 1.875 3.618 -6.871 1.00 0.00 12 VAL A O 3
ATOM 1584 N N . ARG A 1 13 ? 3.745 2.976 -7.941 1.00 0.00 13 ARG A N 3
ATOM 1585 C CA . ARG A 1 13 ? 3.350 3.563 -9.216 1.00 0.00 13 ARG A CA 3
ATOM 1586 C C . ARG A 1 13 ? 2.043 2.956 -9.716 1.00 0.00 13 ARG A C 3
ATOM 1587 O O . ARG A 1 13 ? 1.215 3.646 -10.310 1.00 0.00 13 ARG A O 3
ATOM 1608 N N . ILE A 1 14 ? 1.862 1.664 -9.468 1.00 0.00 14 ILE A N 3
ATOM 1609 C CA . ILE A 1 14 ? 0.653 0.969 -9.890 1.00 0.00 14 ILE A CA 3
ATOM 1610 C C . ILE A 1 14 ? -0.509 1.278 -8.952 1.00 0.00 14 ILE A C 3
ATOM 1611 O O . ILE A 1 14 ? -1.659 1.371 -9.380 1.00 0.00 14 ILE A O 3
ATOM 1627 N N . GLN A 1 15 ? -0.199 1.437 -7.670 1.00 0.00 15 GLN A N 3
ATOM 1628 C CA . GLN A 1 15 ? -1.216 1.737 -6.669 1.00 0.00 15 GLN A CA 3
ATOM 1629 C C . GLN A 1 15 ? -1.719 3.170 -6.818 1.00 0.00 15 GLN A C 3
ATOM 1630 O O . GLN A 1 15 ? -2.917 3.432 -6.711 1.00 0.00 15 GLN A O 3
ATOM 1644 N N . ARG A 1 16 ? -0.795 4.093 -7.065 1.00 0.00 16 ARG A N 3
ATOM 1645 C CA . ARG A 1 16 ? -1.144 5.499 -7.229 1.00 0.00 16 ARG A CA 3
ATOM 1646 C C . ARG A 1 16 ? -2.136 5.686 -8.374 1.00 0.00 16 ARG A C 3
ATOM 1647 O O . ARG A 1 16 ? -2.922 6.634 -8.378 1.00 0.00 16 ARG A O 3
ATOM 1668 N N . ALA A 1 17 ? -2.094 4.778 -9.343 1.00 0.00 17 ALA A N 3
ATOM 1669 C CA . ALA A 1 17 ? -2.989 4.844 -10.492 1.00 0.00 17 ALA A CA 3
ATOM 1670 C C . ALA A 1 17 ? -4.406 4.413 -10.120 1.00 0.00 17 ALA A C 3
ATOM 1671 O O . ALA A 1 17 ? -5.359 4.694 -10.848 1.00 0.00 17 ALA A O 3
ATOM 1678 N N . GLY A 1 18 ? -4.542 3.733 -8.984 1.00 0.00 18 GLY A N 3
ATOM 1679 C CA . GLY A 1 18 ? -5.850 3.282 -8.546 1.00 0.00 18 GLY A CA 3
ATOM 1680 C C . GLY A 1 18 ? -5.821 1.876 -7.978 1.00 0.00 18 GLY A C 3
ATOM 1681 O O . GLY A 1 18 ? -5.052 1.030 -8.434 1.00 0.00 18 GLY A O 3
ATOM 1685 N N . ARG A 1 19 ? -6.664 1.627 -6.980 1.00 0.00 19 ARG A N 3
ATOM 1686 C CA . ARG A 1 19 ? -6.736 0.315 -6.347 1.00 0.00 19 ARG A CA 3
ATOM 1687 C C . ARG A 1 19 ? -8.178 -0.188 -6.305 1.00 0.00 19 ARG A C 3
ATOM 1688 O O . ARG A 1 19 ? -8.908 0.075 -5.350 1.00 0.00 19 ARG A O 3
ATOM 1709 N N . PRO A 1 20 ? -8.610 -0.919 -7.348 1.00 0.00 20 PRO A N 3
ATOM 1710 C CA . PRO A 1 20 ? -9.973 -1.455 -7.427 1.00 0.00 20 PRO A CA 3
ATOM 1711 C C . PRO A 1 20 ? -10.283 -2.422 -6.292 1.00 0.00 20 PRO A C 3
ATOM 1712 O O . PRO A 1 20 ? -11.124 -2.146 -5.437 1.00 0.00 20 PRO A O 3
ATOM 1723 N N . LEU A 1 21 ? -9.599 -3.555 -6.295 1.00 0.00 21 LEU A N 3
ATOM 1724 C CA . LEU A 1 21 ? -9.797 -4.575 -5.270 1.00 0.00 21 LEU A CA 3
ATOM 1725 C C . LEU A 1 21 ? -8.520 -4.805 -4.465 1.00 0.00 21 LEU A C 3
ATOM 1726 O O . LEU A 1 21 ? -8.575 -5.177 -3.293 1.00 0.00 21 LEU A O 3
ATOM 1742 N N . GLN A 1 22 ? -7.373 -4.583 -5.099 1.00 0.00 22 GLN A N 3
ATOM 1743 C CA . GLN A 1 22 ? -6.083 -4.769 -4.441 1.00 0.00 22 GLN A CA 3
ATOM 1744 C C . GLN A 1 22 ? -6.021 -4.006 -3.120 1.00 0.00 22 GLN A C 3
ATOM 1745 O O . GLN A 1 22 ? -5.299 -4.394 -2.201 1.00 0.00 22 GLN A O 3
ATOM 1759 N N . GLU A 1 23 ? -6.782 -2.919 -3.030 1.00 0.00 23 GLU A N 3
ATOM 1760 C CA . GLU A 1 23 ? -6.811 -2.105 -1.821 1.00 0.00 23 GLU A CA 3
ATOM 1761 C C . GLU A 1 23 ? -7.344 -2.906 -0.637 1.00 0.00 23 GLU A C 3
ATOM 1762 O O . GLU A 1 23 ? -6.908 -2.719 0.499 1.00 0.00 23 GLU A O 3
ATOM 1774 N N . ARG A 1 24 ? -8.292 -3.797 -0.911 1.00 0.00 24 ARG A N 3
ATOM 1775 C CA . ARG A 1 24 ? -8.886 -4.625 0.132 1.00 0.00 24 ARG A CA 3
ATOM 1776 C C . ARG A 1 24 ? -7.850 -5.558 0.747 1.00 0.00 24 ARG A C 3
ATOM 1777 O O . ARG A 1 24 ? -7.859 -5.805 1.953 1.00 0.00 24 ARG A O 3
ATOM 1798 N N . VAL A 1 25 ? -6.958 -6.073 -0.090 1.00 0.00 25 VAL A N 3
ATOM 1799 C CA . VAL A 1 25 ? -5.914 -6.981 0.369 1.00 0.00 25 VAL A CA 3
ATOM 1800 C C . VAL A 1 25 ? -4.908 -6.258 1.256 1.00 0.00 25 VAL A C 3
ATOM 1801 O O . VAL A 1 25 ? -4.421 -6.814 2.241 1.00 0.00 25 VAL A O 3
ATOM 1814 N N . PHE A 1 26 ? -4.601 -5.016 0.902 1.00 0.00 26 PHE A N 3
ATOM 1815 C CA . PHE A 1 26 ? -3.653 -4.216 1.668 1.00 0.00 26 PHE A CA 3
ATOM 1816 C C . PHE A 1 26 ? -4.198 -3.922 3.062 1.00 0.00 26 PHE A C 3
ATOM 1817 O O . PHE A 1 26 ? -3.449 -3.884 4.037 1.00 0.00 26 PHE A O 3
ATOM 1834 N N . LEU A 1 27 ? -5.509 -3.719 3.147 1.00 0.00 27 LEU A N 3
ATOM 1835 C CA . LEU A 1 27 ? -6.155 -3.432 4.422 1.00 0.00 27 LEU A CA 3
ATOM 1836 C C . LEU A 1 27 ? -5.960 -4.586 5.397 1.00 0.00 27 LEU A C 3
ATOM 1837 O O . LEU A 1 27 ? -5.789 -4.376 6.597 1.00 0.00 27 LEU A O 3
ATOM 1852 N N . VAL A 1 28 ? -5.981 -5.807 4.874 1.00 0.00 28 VAL A N 3
ATOM 1853 C CA . VAL A 1 28 ? -5.802 -6.992 5.703 1.00 0.00 28 VAL A CA 3
ATOM 1854 C C . VAL A 1 28 ? -4.453 -6.960 6.408 1.00 0.00 28 VAL A C 3
ATOM 1855 O O . VAL A 1 28 ? -4.367 -7.154 7.620 1.00 0.00 28 VAL A O 3
ATOM 1868 N N . LYS A 1 29 ? -3.403 -6.709 5.638 1.00 0.00 29 LYS A N 3
ATOM 1869 C CA . LYS A 1 29 ? -2.054 -6.642 6.181 1.00 0.00 29 LYS A CA 3
ATOM 1870 C C . LYS A 1 29 ? -1.877 -5.397 7.043 1.00 0.00 29 LYS A C 3
ATOM 1871 O O . LYS A 1 29 ? -1.191 -5.428 8.065 1.00 0.00 29 LYS A O 3
ATOM 1890 N N . PHE A 1 30 ? -2.500 -4.301 6.622 1.00 0.00 30 PHE A N 3
ATOM 1891 C CA . PHE A 1 30 ? -2.412 -3.042 7.354 1.00 0.00 30 PHE A CA 3
ATOM 1892 C C . PHE A 1 30 ? -3.108 -3.151 8.707 1.00 0.00 30 PHE A C 3
ATOM 1893 O O . PHE A 1 30 ? -2.565 -2.734 9.730 1.00 0.00 30 PHE A O 3
ATOM 1910 N N . VAL A 1 31 ? -4.311 -3.716 8.706 1.00 0.00 31 VAL A N 3
ATOM 1911 C CA . VAL A 1 31 ? -5.076 -3.882 9.936 1.00 0.00 31 VAL A CA 3
ATOM 1912 C C . VAL A 1 31 ? -4.385 -4.863 10.877 1.00 0.00 31 VAL A C 3
ATOM 1913 O O . VAL A 1 31 ? -4.413 -4.695 12.096 1.00 0.00 31 VAL A O 3
ATOM 1926 N N . ARG A 1 32 ? -3.764 -5.888 10.302 1.00 0.00 32 ARG A N 3
ATOM 1927 C CA . ARG A 1 32 ? -3.063 -6.897 11.087 1.00 0.00 32 ARG A CA 3
ATOM 1928 C C . ARG A 1 32 ? -1.969 -6.260 11.940 1.00 0.00 32 ARG A C 3
ATOM 1929 O O . ARG A 1 32 ? -1.651 -6.747 13.025 1.00 0.00 32 ARG A O 3
ATOM 1950 N N . SER A 1 33 ? -1.397 -5.168 11.442 1.00 0.00 33 SER A N 3
ATOM 1951 C CA . SER A 1 33 ? -0.340 -4.464 12.158 1.00 0.00 33 SER A CA 3
ATOM 1952 C C . SER A 1 33 ? -0.839 -3.121 12.682 1.00 0.00 33 SER A C 3
ATOM 1953 O O . SER A 1 33 ? -1.948 -2.692 12.363 1.00 0.00 33 SER A O 3
ATOM 1961 N N . ARG A 1 34 ? -0.013 -2.462 13.488 1.00 0.00 34 ARG A N 3
ATOM 1962 C CA . ARG A 1 34 ? -0.369 -1.167 14.056 1.00 0.00 34 ARG A CA 3
ATOM 1963 C C . ARG A 1 34 ? -1.629 -1.275 14.910 1.00 0.00 34 ARG A C 3
ATOM 1964 O O . ARG A 1 34 ? -2.382 -2.243 14.804 1.00 0.00 34 ARG A O 3
ATOM 1985 N N . ARG A 1 35 ? -1.852 -0.274 15.755 1.00 0.00 35 ARG A N 3
ATOM 1986 C CA . ARG A 1 35 ? -3.020 -0.255 16.628 1.00 0.00 35 ARG A CA 3
ATOM 1987 C C . ARG A 1 35 ? -4.246 0.275 15.885 1.00 0.00 35 ARG A C 3
ATOM 1988 O O . ARG A 1 35 ? -4.266 1.427 15.453 1.00 0.00 35 ARG A O 3
ATOM 2009 N N . PRO A 1 36 ? -5.291 -0.559 15.724 1.00 0.00 36 PRO A N 3
ATOM 2010 C CA . PRO A 1 36 ? -6.518 -0.158 15.028 1.00 0.00 36 PRO A CA 3
ATOM 2011 C C . PRO A 1 36 ? -7.333 0.854 15.827 1.00 0.00 36 PRO A C 3
ATOM 2012 O O . PRO A 1 36 ? -7.888 0.529 16.877 1.00 0.00 36 PRO A O 3
ATOM 2023 N N . ARG A 1 37 ? -7.401 2.082 15.322 1.00 0.00 37 ARG A N 3
ATOM 2024 C CA . ARG A 1 37 ? -8.149 3.142 15.988 1.00 0.00 37 ARG A CA 3
ATOM 2025 C C . ARG A 1 37 ? -9.424 3.475 15.220 1.00 0.00 37 ARG A C 3
ATOM 2026 O O . ARG A 1 37 ? -9.442 3.456 13.990 1.00 0.00 37 ARG A O 3
ATOM 2047 N N . THR A 1 38 ? -10.489 3.779 15.955 1.00 0.00 38 THR A N 3
ATOM 2048 C CA . THR A 1 38 ? -11.769 4.117 15.343 1.00 0.00 38 THR A CA 3
ATOM 2049 C C . THR A 1 38 ? -12.505 5.169 16.166 1.00 0.00 38 THR A C 3
ATOM 2050 O O . THR A 1 38 ? -12.170 5.410 17.325 1.00 0.00 38 THR A O 3
ATOM 2061 N N . ALA A 1 39 ? -13.510 5.791 15.559 1.00 0.00 39 ALA A N 3
ATOM 2062 C CA . ALA A 1 39 ? -14.294 6.817 16.236 1.00 0.00 39 ALA A CA 3
ATOM 2063 C C . ALA A 1 39 ? -15.600 7.086 15.497 1.00 0.00 39 ALA A C 3
ATOM 2064 O O . ALA A 1 39 ? -16.112 8.205 15.509 1.00 0.00 39 ALA A O 3
ATOM 2071 N N . SER A 1 40 ? -16.134 6.052 14.854 1.00 0.00 40 SER A N 3
ATOM 2072 C CA . SER A 1 40 ? -17.382 6.176 14.109 1.00 0.00 40 SER A CA 3
ATOM 2073 C C . SER A 1 40 ? -18.454 5.258 14.686 1.00 0.00 40 SER A C 3
ATOM 2074 O O . SER A 1 40 ? -18.090 4.195 15.231 1.00 0.00 40 SER A O 3
ATOM 2083 N N . GLY A 1 1 ? 23.277 10.588 -10.179 1.00 0.00 1 GLY A N 4
ATOM 2084 C CA . GLY A 1 1 ? 22.929 10.828 -8.752 1.00 0.00 1 GLY A CA 4
ATOM 2085 C C . GLY A 1 1 ? 23.484 9.760 -7.830 1.00 0.00 1 GLY A C 4
ATOM 2086 O O . GLY A 1 1 ? 24.408 9.034 -8.195 1.00 0.00 1 GLY A O 4
ATOM 2092 N N . SER A 1 2 ? 22.919 9.665 -6.631 1.00 0.00 2 SER A N 4
ATOM 2093 C CA . SER A 1 2 ? 23.362 8.680 -5.652 1.00 0.00 2 SER A CA 4
ATOM 2094 C C . SER A 1 2 ? 22.250 7.685 -5.337 1.00 0.00 2 SER A C 4
ATOM 2095 O O . SER A 1 2 ? 21.075 8.050 -5.278 1.00 0.00 2 SER A O 4
ATOM 2103 N N . HIS A 1 3 ? 22.628 6.427 -5.136 1.00 0.00 3 HIS A N 4
ATOM 2104 C CA . HIS A 1 3 ? 21.663 5.377 -4.826 1.00 0.00 3 HIS A CA 4
ATOM 2105 C C . HIS A 1 3 ? 20.688 5.175 -5.980 1.00 0.00 3 HIS A C 4
ATOM 2106 O O . HIS A 1 3 ? 20.302 6.129 -6.655 1.00 0.00 3 HIS A O 4
ATOM 2121 N N . MET A 1 4 ? 20.293 3.925 -6.202 1.00 0.00 4 MET A N 4
ATOM 2122 C CA . MET A 1 4 ? 19.363 3.597 -7.275 1.00 0.00 4 MET A CA 4
ATOM 2123 C C . MET A 1 4 ? 18.903 2.146 -7.170 1.00 0.00 4 MET A C 4
ATOM 2124 O O . MET A 1 4 ? 19.722 1.226 -7.136 1.00 0.00 4 MET A O 4
ATOM 2138 N N . GLY A 1 5 ? 17.590 1.948 -7.118 1.00 0.00 5 GLY A N 4
ATOM 2139 C CA . GLY A 1 5 ? 17.047 0.607 -7.018 1.00 0.00 5 GLY A CA 4
ATOM 2140 C C . GLY A 1 5 ? 16.514 0.097 -8.343 1.00 0.00 5 GLY A C 4
ATOM 2141 O O . GLY A 1 5 ? 16.496 0.826 -9.334 1.00 0.00 5 GLY A O 4
ATOM 2145 N N . ARG A 1 6 ? 16.080 -1.159 -8.360 1.00 0.00 6 ARG A N 4
ATOM 2146 C CA . ARG A 1 6 ? 15.546 -1.765 -9.574 1.00 0.00 6 ARG A CA 4
ATOM 2147 C C . ARG A 1 6 ? 14.377 -2.690 -9.252 1.00 0.00 6 ARG A C 4
ATOM 2148 O O . ARG A 1 6 ? 13.302 -2.577 -9.842 1.00 0.00 6 ARG A O 4
ATOM 2169 N N . ARG A 1 7 ? 14.592 -3.605 -8.312 1.00 0.00 7 ARG A N 4
ATOM 2170 C CA . ARG A 1 7 ? 13.555 -4.549 -7.914 1.00 0.00 7 ARG A CA 4
ATOM 2171 C C . ARG A 1 7 ? 12.451 -3.844 -7.132 1.00 0.00 7 ARG A C 4
ATOM 2172 O O . ARG A 1 7 ? 11.266 -4.027 -7.410 1.00 0.00 7 ARG A O 4
ATOM 2193 N N . PHE A 1 8 ? 12.846 -3.039 -6.152 1.00 0.00 8 PHE A N 4
ATOM 2194 C CA . PHE A 1 8 ? 11.887 -2.309 -5.331 1.00 0.00 8 PHE A CA 4
ATOM 2195 C C . PHE A 1 8 ? 11.173 -1.236 -6.148 1.00 0.00 8 PHE A C 4
ATOM 2196 O O . PHE A 1 8 ? 9.981 -0.992 -5.964 1.00 0.00 8 PHE A O 4
ATOM 2213 N N . LEU A 1 9 ? 11.913 -0.597 -7.047 1.00 0.00 9 LEU A N 4
ATOM 2214 C CA . LEU A 1 9 ? 11.355 0.454 -7.890 1.00 0.00 9 LEU A CA 4
ATOM 2215 C C . LEU A 1 9 ? 10.309 -0.106 -8.850 1.00 0.00 9 LEU A C 4
ATOM 2216 O O . LEU A 1 9 ? 9.323 0.558 -9.164 1.00 0.00 9 LEU A O 4
ATOM 2232 N N . VAL A 1 10 ? 10.534 -1.328 -9.318 1.00 0.00 10 VAL A N 4
ATOM 2233 C CA . VAL A 1 10 ? 9.615 -1.974 -10.247 1.00 0.00 10 VAL A CA 4
ATOM 2234 C C . VAL A 1 10 ? 8.204 -2.062 -9.667 1.00 0.00 10 VAL A C 4
ATOM 2235 O O . VAL A 1 10 ? 7.218 -1.862 -10.374 1.00 0.00 10 VAL A O 4
ATOM 2248 N N . THR A 1 11 ? 8.119 -2.375 -8.379 1.00 0.00 11 THR A N 4
ATOM 2249 C CA . THR A 1 11 ? 6.831 -2.504 -7.705 1.00 0.00 11 THR A CA 4
ATOM 2250 C C . THR A 1 11 ? 6.094 -1.169 -7.640 1.00 0.00 11 THR A C 4
ATOM 2251 O O . THR A 1 11 ? 4.912 -1.085 -7.973 1.00 0.00 11 THR A O 4
ATOM 2262 N N . VAL A 1 12 ? 6.795 -0.134 -7.200 1.00 0.00 12 VAL A N 4
ATOM 2263 C CA . VAL A 1 12 ? 6.212 1.191 -7.079 1.00 0.00 12 VAL A CA 4
ATOM 2264 C C . VAL A 1 12 ? 5.862 1.780 -8.441 1.00 0.00 12 VAL A C 4
ATOM 2265 O O . VAL A 1 12 ? 4.837 2.444 -8.597 1.00 0.00 12 VAL A O 4
ATOM 2278 N N . ARG A 1 13 ? 6.723 1.539 -9.420 1.00 0.00 13 ARG A N 4
ATOM 2279 C CA . ARG A 1 13 ? 6.512 2.052 -10.770 1.00 0.00 13 ARG A CA 4
ATOM 2280 C C . ARG A 1 13 ? 5.202 1.536 -11.358 1.00 0.00 13 ARG A C 4
ATOM 2281 O O . ARG A 1 13 ? 4.528 2.241 -12.108 1.00 0.00 13 ARG A O 4
ATOM 2302 N N . ILE A 1 14 ? 4.845 0.303 -11.013 1.00 0.00 14 ILE A N 4
ATOM 2303 C CA . ILE A 1 14 ? 3.613 -0.301 -11.509 1.00 0.00 14 ILE A CA 4
ATOM 2304 C C . ILE A 1 14 ? 2.391 0.320 -10.839 1.00 0.00 14 ILE A C 4
ATOM 2305 O O . ILE A 1 14 ? 1.326 0.428 -11.447 1.00 0.00 14 ILE A O 4
ATOM 2321 N N . GLN A 1 15 ? 2.552 0.728 -9.585 1.00 0.00 15 GLN A N 4
ATOM 2322 C CA . GLN A 1 15 ? 1.462 1.340 -8.834 1.00 0.00 15 GLN A CA 4
ATOM 2323 C C . GLN A 1 15 ? 1.053 2.672 -9.455 1.00 0.00 15 GLN A C 4
ATOM 2324 O O . GLN A 1 15 ? -0.129 3.011 -9.502 1.00 0.00 15 GLN A O 4
ATOM 2338 N N . ARG A 1 16 ? 2.041 3.424 -9.931 1.00 0.00 16 ARG A N 4
ATOM 2339 C CA . ARG A 1 16 ? 1.786 4.720 -10.550 1.00 0.00 16 ARG A CA 4
ATOM 2340 C C . ARG A 1 16 ? 1.320 4.565 -11.998 1.00 0.00 16 ARG A C 4
ATOM 2341 O O . ARG A 1 16 ? 0.890 5.533 -12.624 1.00 0.00 16 ARG A O 4
ATOM 2362 N N . ALA A 1 17 ? 1.409 3.347 -12.527 1.00 0.00 17 ALA A N 4
ATOM 2363 C CA . ALA A 1 17 ? 0.996 3.079 -13.900 1.00 0.00 17 ALA A CA 4
ATOM 2364 C C . ALA A 1 17 ? -0.476 2.676 -13.976 1.00 0.00 17 ALA A C 4
ATOM 2365 O O . ALA A 1 17 ? -0.938 2.185 -15.006 1.00 0.00 17 ALA A O 4
ATOM 2372 N N . GLY A 1 18 ? -1.209 2.884 -12.885 1.00 0.00 18 GLY A N 4
ATOM 2373 C CA . GLY A 1 18 ? -2.617 2.534 -12.862 1.00 0.00 18 GLY A CA 4
ATOM 2374 C C . GLY A 1 18 ? -2.865 1.177 -12.234 1.00 0.00 18 GLY A C 4
ATOM 2375 O O . GLY A 1 18 ? -2.394 0.157 -12.737 1.00 0.00 18 GLY A O 4
ATOM 2379 N N . ARG A 1 19 ? -3.606 1.164 -11.131 1.00 0.00 19 ARG A N 4
ATOM 2380 C CA . ARG A 1 19 ? -3.915 -0.078 -10.432 1.00 0.00 19 ARG A CA 4
ATOM 2381 C C . ARG A 1 19 ? -5.302 -0.016 -9.797 1.00 0.00 19 ARG A C 4
ATOM 2382 O O . ARG A 1 19 ? -5.454 0.440 -8.663 1.00 0.00 19 ARG A O 4
ATOM 2403 N N . PRO A 1 20 ? -6.338 -0.478 -10.520 1.00 0.00 20 PRO A N 4
ATOM 2404 C CA . PRO A 1 20 ? -7.715 -0.473 -10.017 1.00 0.00 20 PRO A CA 4
ATOM 2405 C C . PRO A 1 20 ? -7.864 -1.291 -8.743 1.00 0.00 20 PRO A C 4
ATOM 2406 O O . PRO A 1 20 ? -8.174 -0.757 -7.678 1.00 0.00 20 PRO A O 4
ATOM 2417 N N . LEU A 1 21 ? -7.638 -2.589 -8.865 1.00 0.00 21 LEU A N 4
ATOM 2418 C CA . LEU A 1 21 ? -7.742 -3.497 -7.729 1.00 0.00 21 LEU A CA 4
ATOM 2419 C C . LEU A 1 21 ? -6.741 -3.121 -6.640 1.00 0.00 21 LEU A C 4
ATOM 2420 O O . LEU A 1 21 ? -5.531 -3.138 -6.862 1.00 0.00 21 LEU A O 4
ATOM 2436 N N . GLN A 1 22 ? -7.256 -2.782 -5.462 1.00 0.00 22 GLN A N 4
ATOM 2437 C CA . GLN A 1 22 ? -6.409 -2.402 -4.336 1.00 0.00 22 GLN A CA 4
ATOM 2438 C C . GLN A 1 22 ? -7.251 -2.042 -3.117 1.00 0.00 22 GLN A C 4
ATOM 2439 O O . GLN A 1 22 ? -6.876 -2.335 -1.982 1.00 0.00 22 GLN A O 4
ATOM 2453 N N . GLU A 1 23 ? -8.391 -1.403 -3.359 1.00 0.00 23 GLU A N 4
ATOM 2454 C CA . GLU A 1 23 ? -9.289 -1.001 -2.281 1.00 0.00 23 GLU A CA 4
ATOM 2455 C C . GLU A 1 23 ? -9.732 -2.208 -1.461 1.00 0.00 23 GLU A C 4
ATOM 2456 O O . GLU A 1 23 ? -9.922 -2.111 -0.249 1.00 0.00 23 GLU A O 4
ATOM 2468 N N . ARG A 1 24 ? -9.894 -3.345 -2.129 1.00 0.00 24 ARG A N 4
ATOM 2469 C CA . ARG A 1 24 ? -10.314 -4.571 -1.461 1.00 0.00 24 ARG A CA 4
ATOM 2470 C C . ARG A 1 24 ? -9.308 -4.978 -0.391 1.00 0.00 24 ARG A C 4
ATOM 2471 O O . ARG A 1 24 ? -9.682 -5.438 0.688 1.00 0.00 24 ARG A O 4
ATOM 2492 N N . VAL A 1 25 ? -8.029 -4.803 -0.700 1.00 0.00 25 VAL A N 4
ATOM 2493 C CA . VAL A 1 25 ? -6.963 -5.147 0.232 1.00 0.00 25 VAL A CA 4
ATOM 2494 C C . VAL A 1 25 ? -6.968 -4.217 1.440 1.00 0.00 25 VAL A C 4
ATOM 2495 O O . VAL A 1 25 ? -6.681 -4.637 2.561 1.00 0.00 25 VAL A O 4
ATOM 2508 N N . PHE A 1 26 ? -7.295 -2.952 1.202 1.00 0.00 26 PHE A N 4
ATOM 2509 C CA . PHE A 1 26 ? -7.338 -1.959 2.269 1.00 0.00 26 PHE A CA 4
ATOM 2510 C C . PHE A 1 26 ? -8.414 -2.304 3.293 1.00 0.00 26 PHE A C 4
ATOM 2511 O O . PHE A 1 26 ? -8.227 -2.111 4.494 1.00 0.00 26 PHE A O 4
ATOM 2528 N N . LEU A 1 27 ? -9.542 -2.816 2.810 1.00 0.00 27 LEU A N 4
ATOM 2529 C CA . LEU A 1 27 ? -10.646 -3.188 3.685 1.00 0.00 27 LEU A CA 4
ATOM 2530 C C . LEU A 1 27 ? -10.215 -4.269 4.669 1.00 0.00 27 LEU A C 4
ATOM 2531 O O . LEU A 1 27 ? -10.626 -4.267 5.829 1.00 0.00 27 LEU A O 4
ATOM 2546 N N . VAL A 1 28 ? -9.381 -5.189 4.200 1.00 0.00 28 VAL A N 4
ATOM 2547 C CA . VAL A 1 28 ? -8.892 -6.274 5.041 1.00 0.00 28 VAL A CA 4
ATOM 2548 C C . VAL A 1 28 ? -8.132 -5.729 6.243 1.00 0.00 28 VAL A C 4
ATOM 2549 O O . VAL A 1 28 ? -8.363 -6.143 7.379 1.00 0.00 28 VAL A O 4
ATOM 2562 N N . LYS A 1 29 ? -7.228 -4.794 5.982 1.00 0.00 29 LYS A N 4
ATOM 2563 C CA . LYS A 1 29 ? -6.433 -4.182 7.039 1.00 0.00 29 LYS A CA 4
ATOM 2564 C C . LYS A 1 29 ? -7.297 -3.283 7.915 1.00 0.00 29 LYS A C 4
ATOM 2565 O O . LYS A 1 29 ? -7.136 -3.245 9.135 1.00 0.00 29 LYS A O 4
ATOM 2584 N N . PHE A 1 30 ? -8.215 -2.560 7.283 1.00 0.00 30 PHE A N 4
ATOM 2585 C CA . PHE A 1 30 ? -9.107 -1.660 8.003 1.00 0.00 30 PHE A CA 4
ATOM 2586 C C . PHE A 1 30 ? -10.059 -2.445 8.899 1.00 0.00 30 PHE A C 4
ATOM 2587 O O . PHE A 1 30 ? -10.253 -2.103 10.066 1.00 0.00 30 PHE A O 4
ATOM 2604 N N . VAL A 1 31 ? -10.648 -3.500 8.347 1.00 0.00 31 VAL A N 4
ATOM 2605 C CA . VAL A 1 31 ? -11.576 -4.337 9.097 1.00 0.00 31 VAL A CA 4
ATOM 2606 C C . VAL A 1 31 ? -10.847 -5.126 10.180 1.00 0.00 31 VAL A C 4
ATOM 2607 O O . VAL A 1 31 ? -11.382 -5.348 11.267 1.00 0.00 31 VAL A O 4
ATOM 2620 N N . ARG A 1 32 ? -9.623 -5.547 9.877 1.00 0.00 32 ARG A N 4
ATOM 2621 C CA . ARG A 1 32 ? -8.820 -6.312 10.826 1.00 0.00 32 ARG A CA 4
ATOM 2622 C C . ARG A 1 32 ? -8.642 -5.543 12.132 1.00 0.00 32 ARG A C 4
ATOM 2623 O O . ARG A 1 32 ? -8.726 -6.118 13.218 1.00 0.00 32 ARG A O 4
ATOM 2644 N N . SER A 1 33 ? -8.399 -4.241 12.020 1.00 0.00 33 SER A N 4
ATOM 2645 C CA . SER A 1 33 ? -8.213 -3.395 13.194 1.00 0.00 33 SER A CA 4
ATOM 2646 C C . SER A 1 33 ? -9.545 -3.135 13.890 1.00 0.00 33 SER A C 4
ATOM 2647 O O . SER A 1 33 ? -10.314 -2.268 13.475 1.00 0.00 33 SER A O 4
ATOM 2655 N N . ARG A 1 34 ? -9.813 -3.894 14.948 1.00 0.00 34 ARG A N 4
ATOM 2656 C CA . ARG A 1 34 ? -11.054 -3.746 15.699 1.00 0.00 34 ARG A CA 4
ATOM 2657 C C . ARG A 1 34 ? -10.791 -3.183 17.091 1.00 0.00 34 ARG A C 4
ATOM 2658 O O . ARG A 1 34 ? -11.599 -2.425 17.627 1.00 0.00 34 ARG A O 4
ATOM 2679 N N . ARG A 1 35 ? -9.659 -3.561 17.675 1.00 0.00 35 ARG A N 4
ATOM 2680 C CA . ARG A 1 35 ? -9.295 -3.094 19.006 1.00 0.00 35 ARG A CA 4
ATOM 2681 C C . ARG A 1 35 ? -8.111 -2.132 18.947 1.00 0.00 35 ARG A C 4
ATOM 2682 O O . ARG A 1 35 ? -6.980 -2.504 19.261 1.00 0.00 35 ARG A O 4
ATOM 2703 N N . PRO A 1 36 ? -8.357 -0.874 18.542 1.00 0.00 36 PRO A N 4
ATOM 2704 C CA . PRO A 1 36 ? -7.307 0.144 18.445 1.00 0.00 36 PRO A CA 4
ATOM 2705 C C . PRO A 1 36 ? -6.902 0.688 19.811 1.00 0.00 36 PRO A C 4
ATOM 2706 O O . PRO A 1 36 ? -7.678 0.636 20.765 1.00 0.00 36 PRO A O 4
ATOM 2717 N N . ARG A 1 37 ? -5.683 1.211 19.899 1.00 0.00 37 ARG A N 4
ATOM 2718 C CA . ARG A 1 37 ? -5.178 1.766 21.150 1.00 0.00 37 ARG A CA 4
ATOM 2719 C C . ARG A 1 37 ? -5.052 3.283 21.060 1.00 0.00 37 ARG A C 4
ATOM 2720 O O . ARG A 1 37 ? -4.302 3.806 20.235 1.00 0.00 37 ARG A O 4
ATOM 2741 N N . THR A 1 38 ? -5.790 3.986 21.913 1.00 0.00 38 THR A N 4
ATOM 2742 C CA . THR A 1 38 ? -5.759 5.444 21.929 1.00 0.00 38 THR A CA 4
ATOM 2743 C C . THR A 1 38 ? -5.937 5.977 23.348 1.00 0.00 38 THR A C 4
ATOM 2744 O O . THR A 1 38 ? -7.049 6.295 23.767 1.00 0.00 38 THR A O 4
ATOM 2755 N N . ALA A 1 39 ? -4.832 6.073 24.081 1.00 0.00 39 ALA A N 4
ATOM 2756 C CA . ALA A 1 39 ? -4.865 6.568 25.452 1.00 0.00 39 ALA A CA 4
ATOM 2757 C C . ALA A 1 39 ? -5.776 5.712 26.325 1.00 0.00 39 ALA A C 4
ATOM 2758 O O . ALA A 1 39 ? -6.396 6.207 27.266 1.00 0.00 39 ALA A O 4
ATOM 2765 N N . SER A 1 40 ? -5.853 4.424 26.005 1.00 0.00 40 SER A N 4
ATOM 2766 C CA . SER A 1 40 ? -6.690 3.499 26.760 1.00 0.00 40 SER A CA 4
ATOM 2767 C C . SER A 1 40 ? -6.051 2.115 26.822 1.00 0.00 40 SER A C 4
ATOM 2768 O O . SER A 1 40 ? -6.773 1.144 27.132 1.00 0.00 40 SER A O 4
ATOM 2777 N N . GLY A 1 1 ? 23.501 -1.711 -4.096 1.00 0.00 1 GLY A N 5
ATOM 2778 C CA . GLY A 1 1 ? 22.877 -1.324 -2.800 1.00 0.00 1 GLY A CA 5
ATOM 2779 C C . GLY A 1 1 ? 21.410 -1.698 -2.727 1.00 0.00 1 GLY A C 5
ATOM 2780 O O . GLY A 1 1 ? 20.631 -1.050 -2.028 1.00 0.00 1 GLY A O 5
ATOM 2786 N N . SER A 1 2 ? 21.031 -2.746 -3.452 1.00 0.00 2 SER A N 5
ATOM 2787 C CA . SER A 1 2 ? 19.647 -3.206 -3.467 1.00 0.00 2 SER A CA 5
ATOM 2788 C C . SER A 1 2 ? 18.718 -2.116 -3.992 1.00 0.00 2 SER A C 5
ATOM 2789 O O . SER A 1 2 ? 17.592 -1.965 -3.519 1.00 0.00 2 SER A O 5
ATOM 2797 N N . HIS A 1 3 ? 19.198 -1.359 -4.973 1.00 0.00 3 HIS A N 5
ATOM 2798 C CA . HIS A 1 3 ? 18.411 -0.283 -5.563 1.00 0.00 3 HIS A CA 5
ATOM 2799 C C . HIS A 1 3 ? 18.998 0.148 -6.904 1.00 0.00 3 HIS A C 5
ATOM 2800 O O . HIS A 1 3 ? 19.893 0.992 -6.959 1.00 0.00 3 HIS A O 5
ATOM 2815 N N . MET A 1 4 ? 18.488 -0.437 -7.983 1.00 0.00 4 MET A N 5
ATOM 2816 C CA . MET A 1 4 ? 18.963 -0.113 -9.324 1.00 0.00 4 MET A CA 5
ATOM 2817 C C . MET A 1 4 ? 17.795 0.206 -10.252 1.00 0.00 4 MET A C 5
ATOM 2818 O O . MET A 1 4 ? 16.822 -0.544 -10.322 1.00 0.00 4 MET A O 5
ATOM 2832 N N . GLY A 1 5 ? 17.900 1.323 -10.964 1.00 0.00 5 GLY A N 5
ATOM 2833 C CA . GLY A 1 5 ? 16.847 1.721 -11.879 1.00 0.00 5 GLY A CA 5
ATOM 2834 C C . GLY A 1 5 ? 16.523 3.199 -11.783 1.00 0.00 5 GLY A C 5
ATOM 2835 O O . GLY A 1 5 ? 16.689 3.810 -10.727 1.00 0.00 5 GLY A O 5
ATOM 2839 N N . ARG A 1 6 ? 16.059 3.774 -12.887 1.00 0.00 6 ARG A N 5
ATOM 2840 C CA . ARG A 1 6 ? 15.711 5.190 -12.923 1.00 0.00 6 ARG A CA 5
ATOM 2841 C C . ARG A 1 6 ? 14.363 5.437 -12.252 1.00 0.00 6 ARG A C 5
ATOM 2842 O O . ARG A 1 6 ? 13.493 4.566 -12.246 1.00 0.00 6 ARG A O 5
ATOM 2863 N N . ARG A 1 7 ? 14.198 6.629 -11.688 1.00 0.00 7 ARG A N 5
ATOM 2864 C CA . ARG A 1 7 ? 12.957 6.991 -11.014 1.00 0.00 7 ARG A CA 5
ATOM 2865 C C . ARG A 1 7 ? 11.777 6.931 -11.979 1.00 0.00 7 ARG A C 5
ATOM 2866 O O . ARG A 1 7 ? 10.658 6.601 -11.587 1.00 0.00 7 ARG A O 5
ATOM 2887 N N . PHE A 1 8 ? 12.035 7.254 -13.243 1.00 0.00 8 PHE A N 5
ATOM 2888 C CA . PHE A 1 8 ? 10.994 7.236 -14.264 1.00 0.00 8 PHE A CA 5
ATOM 2889 C C . PHE A 1 8 ? 10.425 5.833 -14.435 1.00 0.00 8 PHE A C 5
ATOM 2890 O O . PHE A 1 8 ? 9.211 5.649 -14.517 1.00 0.00 8 PHE A O 5
ATOM 2907 N N . LEU A 1 9 ? 11.313 4.849 -14.486 1.00 0.00 9 LEU A N 5
ATOM 2908 C CA . LEU A 1 9 ? 10.909 3.458 -14.646 1.00 0.00 9 LEU A CA 5
ATOM 2909 C C . LEU A 1 9 ? 9.975 3.028 -13.518 1.00 0.00 9 LEU A C 5
ATOM 2910 O O . LEU A 1 9 ? 9.063 2.229 -13.723 1.00 0.00 9 LEU A O 5
ATOM 2926 N N . VAL A 1 10 ? 10.214 3.561 -12.326 1.00 0.00 10 VAL A N 5
ATOM 2927 C CA . VAL A 1 10 ? 9.413 3.241 -11.168 1.00 0.00 10 VAL A CA 5
ATOM 2928 C C . VAL A 1 10 ? 7.981 3.751 -11.322 1.00 0.00 10 VAL A C 5
ATOM 2929 O O . VAL A 1 10 ? 7.025 3.050 -10.993 1.00 0.00 10 VAL A O 5
ATOM 2942 N N . THR A 1 11 ? 7.840 4.977 -11.817 1.00 0.00 11 THR A N 5
ATOM 2943 C CA . THR A 1 11 ? 6.524 5.579 -12.005 1.00 0.00 11 THR A CA 5
ATOM 2944 C C . THR A 1 11 ? 5.721 4.841 -13.071 1.00 0.00 11 THR A C 5
ATOM 2945 O O . THR A 1 11 ? 4.559 4.494 -12.860 1.00 0.00 11 THR A O 5
ATOM 2956 N N . VAL A 1 12 ? 6.348 4.611 -14.216 1.00 0.00 12 VAL A N 5
ATOM 2957 C CA . VAL A 1 12 ? 5.700 3.923 -15.321 1.00 0.00 12 VAL A CA 5
ATOM 2958 C C . VAL A 1 12 ? 5.420 2.463 -14.985 1.00 0.00 12 VAL A C 5
ATOM 2959 O O . VAL A 1 12 ? 4.398 1.908 -15.389 1.00 0.00 12 VAL A O 5
ATOM 2972 N N . ARG A 1 13 ? 6.336 1.843 -14.251 1.00 0.00 13 ARG A N 5
ATOM 2973 C CA . ARG A 1 13 ? 6.189 0.442 -13.869 1.00 0.00 13 ARG A CA 5
ATOM 2974 C C . ARG A 1 13 ? 4.918 0.224 -13.055 1.00 0.00 13 ARG A C 5
ATOM 2975 O O . ARG A 1 13 ? 4.229 -0.783 -13.221 1.00 0.00 13 ARG A O 5
ATOM 2996 N N . ILE A 1 14 ? 4.610 1.171 -12.179 1.00 0.00 14 ILE A N 5
ATOM 2997 C CA . ILE A 1 14 ? 3.419 1.080 -11.343 1.00 0.00 14 ILE A CA 5
ATOM 2998 C C . ILE A 1 14 ? 2.156 1.336 -12.162 1.00 0.00 14 ILE A C 5
ATOM 2999 O O . ILE A 1 14 ? 1.097 0.776 -11.878 1.00 0.00 14 ILE A O 5
ATOM 3015 N N . GLN A 1 15 ? 2.276 2.183 -13.178 1.00 0.00 15 GLN A N 5
ATOM 3016 C CA . GLN A 1 15 ? 1.144 2.511 -14.038 1.00 0.00 15 GLN A CA 5
ATOM 3017 C C . GLN A 1 15 ? 0.789 1.335 -14.943 1.00 0.00 15 GLN A C 5
ATOM 3018 O O . GLN A 1 15 ? -0.384 1.084 -15.218 1.00 0.00 15 GLN A O 5
ATOM 3032 N N . ARG A 1 16 ? 1.810 0.619 -15.404 1.00 0.00 16 ARG A N 5
ATOM 3033 C CA . ARG A 1 16 ? 1.605 -0.529 -16.278 1.00 0.00 16 ARG A CA 5
ATOM 3034 C C . ARG A 1 16 ? 0.762 -1.597 -15.588 1.00 0.00 16 ARG A C 5
ATOM 3035 O O . ARG A 1 16 ? -0.109 -2.210 -16.206 1.00 0.00 16 ARG A O 5
ATOM 3056 N N . ALA A 1 17 ? 1.026 -1.814 -14.304 1.00 0.00 17 ALA A N 5
ATOM 3057 C CA . ALA A 1 17 ? 0.292 -2.808 -13.530 1.00 0.00 17 ALA A CA 5
ATOM 3058 C C . ALA A 1 17 ? -0.931 -2.195 -12.851 1.00 0.00 17 ALA A C 5
ATOM 3059 O O . ALA A 1 17 ? -1.834 -2.911 -12.419 1.00 0.00 17 ALA A O 5
ATOM 3066 N N . GLY A 1 18 ? -0.955 -0.868 -12.757 1.00 0.00 18 GLY A N 5
ATOM 3067 C CA . GLY A 1 18 ? -2.074 -0.192 -12.126 1.00 0.00 18 GLY A CA 5
ATOM 3068 C C . GLY A 1 18 ? -1.991 -0.232 -10.613 1.00 0.00 18 GLY A C 5
ATOM 3069 O O . GLY A 1 18 ? -0.919 -0.044 -10.039 1.00 0.00 18 GLY A O 5
ATOM 3073 N N . ARG A 1 19 ? -3.125 -0.479 -9.965 1.00 0.00 19 ARG A N 5
ATOM 3074 C CA . ARG A 1 19 ? -3.172 -0.545 -8.509 1.00 0.00 19 ARG A CA 5
ATOM 3075 C C . ARG A 1 19 ? -4.053 -1.705 -8.043 1.00 0.00 19 ARG A C 5
ATOM 3076 O O . ARG A 1 19 ? -5.101 -1.495 -7.431 1.00 0.00 19 ARG A O 5
ATOM 3097 N N . PRO A 1 20 ? -3.636 -2.951 -8.327 1.00 0.00 20 PRO A N 5
ATOM 3098 C CA . PRO A 1 20 ? -4.389 -4.147 -7.934 1.00 0.00 20 PRO A CA 5
ATOM 3099 C C . PRO A 1 20 ? -4.424 -4.333 -6.424 1.00 0.00 20 PRO A C 5
ATOM 3100 O O . PRO A 1 20 ? -5.482 -4.260 -5.799 1.00 0.00 20 PRO A O 5
ATOM 3111 N N . LEU A 1 21 ? -3.257 -4.576 -5.848 1.00 0.00 21 LEU A N 5
ATOM 3112 C CA . LEU A 1 21 ? -3.137 -4.777 -4.409 1.00 0.00 21 LEU A CA 5
ATOM 3113 C C . LEU A 1 21 ? -3.181 -3.446 -3.666 1.00 0.00 21 LEU A C 5
ATOM 3114 O O . LEU A 1 21 ? -2.254 -2.641 -3.758 1.00 0.00 21 LEU A O 5
ATOM 3130 N N . GLN A 1 22 ? -4.263 -3.222 -2.928 1.00 0.00 22 GLN A N 5
ATOM 3131 C CA . GLN A 1 22 ? -4.426 -1.989 -2.165 1.00 0.00 22 GLN A CA 5
ATOM 3132 C C . GLN A 1 22 ? -5.578 -2.110 -1.174 1.00 0.00 22 GLN A C 5
ATOM 3133 O O . GLN A 1 22 ? -5.477 -1.665 -0.031 1.00 0.00 22 GLN A O 5
ATOM 3147 N N . GLU A 1 23 ? -6.670 -2.720 -1.618 1.00 0.00 23 GLU A N 5
ATOM 3148 C CA . GLU A 1 23 ? -7.840 -2.904 -0.768 1.00 0.00 23 GLU A CA 5
ATOM 3149 C C . GLU A 1 23 ? -7.535 -3.889 0.355 1.00 0.00 23 GLU A C 5
ATOM 3150 O O . GLU A 1 23 ? -7.939 -3.685 1.500 1.00 0.00 23 GLU A O 5
ATOM 3162 N N . ARG A 1 24 ? -6.816 -4.953 0.019 1.00 0.00 24 ARG A N 5
ATOM 3163 C CA . ARG A 1 24 ? -6.449 -5.967 0.998 1.00 0.00 24 ARG A CA 5
ATOM 3164 C C . ARG A 1 24 ? -5.504 -5.386 2.042 1.00 0.00 24 ARG A C 5
ATOM 3165 O O . ARG A 1 24 ? -5.578 -5.726 3.222 1.00 0.00 24 ARG A O 5
ATOM 3186 N N . VAL A 1 25 ? -4.617 -4.504 1.595 1.00 0.00 25 VAL A N 5
ATOM 3187 C CA . VAL A 1 25 ? -3.656 -3.868 2.487 1.00 0.00 25 VAL A CA 5
ATOM 3188 C C . VAL A 1 25 ? -4.364 -3.054 3.563 1.00 0.00 25 VAL A C 5
ATOM 3189 O O . VAL A 1 25 ? -3.912 -2.992 4.706 1.00 0.00 25 VAL A O 5
ATOM 3202 N N . PHE A 1 26 ? -5.477 -2.432 3.189 1.00 0.00 26 PHE A N 5
ATOM 3203 C CA . PHE A 1 26 ? -6.247 -1.623 4.125 1.00 0.00 26 PHE A CA 5
ATOM 3204 C C . PHE A 1 26 ? -6.774 -2.477 5.273 1.00 0.00 26 PHE A C 5
ATOM 3205 O O . PHE A 1 26 ? -6.742 -2.063 6.432 1.00 0.00 26 PHE A O 5
ATOM 3222 N N . LEU A 1 27 ? -7.252 -3.673 4.945 1.00 0.00 27 LEU A N 5
ATOM 3223 C CA . LEU A 1 27 ? -7.778 -4.584 5.954 1.00 0.00 27 LEU A CA 5
ATOM 3224 C C . LEU A 1 27 ? -6.695 -4.945 6.961 1.00 0.00 27 LEU A C 5
ATOM 3225 O O . LEU A 1 27 ? -6.961 -5.075 8.156 1.00 0.00 27 LEU A O 5
ATOM 3240 N N . VAL A 1 28 ? -5.470 -5.098 6.472 1.00 0.00 28 VAL A N 5
ATOM 3241 C CA . VAL A 1 28 ? -4.344 -5.436 7.331 1.00 0.00 28 VAL A CA 5
ATOM 3242 C C . VAL A 1 28 ? -4.140 -4.369 8.397 1.00 0.00 28 VAL A C 5
ATOM 3243 O O . VAL A 1 28 ? -4.034 -4.672 9.585 1.00 0.00 28 VAL A O 5
ATOM 3256 N N . LYS A 1 29 ? -4.095 -3.117 7.960 1.00 0.00 29 LYS A N 5
ATOM 3257 C CA . LYS A 1 29 ? -3.912 -1.995 8.872 1.00 0.00 29 LYS A CA 5
ATOM 3258 C C . LYS A 1 29 ? -5.156 -1.784 9.727 1.00 0.00 29 LYS A C 5
ATOM 3259 O O . LYS A 1 29 ? -5.062 -1.434 10.903 1.00 0.00 29 LYS A O 5
ATOM 3278 N N . PHE A 1 30 ? -6.321 -1.999 9.126 1.00 0.00 30 PHE A N 5
ATOM 3279 C CA . PHE A 1 30 ? -7.588 -1.832 9.830 1.00 0.00 30 PHE A CA 5
ATOM 3280 C C . PHE A 1 30 ? -7.742 -2.880 10.927 1.00 0.00 30 PHE A C 5
ATOM 3281 O O . PHE A 1 30 ? -8.117 -2.560 12.055 1.00 0.00 30 PHE A O 5
ATOM 3298 N N . VAL A 1 31 ? -7.448 -4.132 10.591 1.00 0.00 31 VAL A N 5
ATOM 3299 C CA . VAL A 1 31 ? -7.552 -5.223 11.552 1.00 0.00 31 VAL A CA 5
ATOM 3300 C C . VAL A 1 31 ? -6.517 -5.073 12.662 1.00 0.00 31 VAL A C 5
ATOM 3301 O O . VAL A 1 31 ? -6.782 -5.397 13.820 1.00 0.00 31 VAL A O 5
ATOM 3314 N N . ARG A 1 32 ? -5.337 -4.578 12.302 1.00 0.00 32 ARG A N 5
ATOM 3315 C CA . ARG A 1 32 ? -4.263 -4.384 13.269 1.00 0.00 32 ARG A CA 5
ATOM 3316 C C . ARG A 1 32 ? -4.673 -3.382 14.343 1.00 0.00 32 ARG A C 5
ATOM 3317 O O . ARG A 1 32 ? -4.433 -3.596 15.531 1.00 0.00 32 ARG A O 5
ATOM 3338 N N . SER A 1 33 ? -5.293 -2.286 13.917 1.00 0.00 33 SER A N 5
ATOM 3339 C CA . SER A 1 33 ? -5.737 -1.250 14.843 1.00 0.00 33 SER A CA 5
ATOM 3340 C C . SER A 1 33 ? -7.164 -1.516 15.312 1.00 0.00 33 SER A C 5
ATOM 3341 O O . SER A 1 33 ? -8.125 -1.258 14.587 1.00 0.00 33 SER A O 5
ATOM 3349 N N . ARG A 1 34 ? -7.294 -2.032 16.529 1.00 0.00 34 ARG A N 5
ATOM 3350 C CA . ARG A 1 34 ? -8.603 -2.333 17.097 1.00 0.00 34 ARG A CA 5
ATOM 3351 C C . ARG A 1 34 ? -8.678 -1.892 18.554 1.00 0.00 34 ARG A C 5
ATOM 3352 O O . ARG A 1 34 ? -7.782 -2.181 19.348 1.00 0.00 34 ARG A O 5
ATOM 3373 N N . ARG A 1 35 ? -9.752 -1.189 18.900 1.00 0.00 35 ARG A N 5
ATOM 3374 C CA . ARG A 1 35 ? -9.943 -0.707 20.263 1.00 0.00 35 ARG A CA 5
ATOM 3375 C C . ARG A 1 35 ? -11.427 -0.663 20.621 1.00 0.00 35 ARG A C 5
ATOM 3376 O O . ARG A 1 35 ? -12.069 0.382 20.518 1.00 0.00 35 ARG A O 5
ATOM 3397 N N . PRO A 1 36 ? -11.993 -1.805 21.050 1.00 0.00 36 PRO A N 5
ATOM 3398 C CA . PRO A 1 36 ? -13.408 -1.893 21.424 1.00 0.00 36 PRO A CA 5
ATOM 3399 C C . PRO A 1 36 ? -13.711 -1.156 22.724 1.00 0.00 36 PRO A C 5
ATOM 3400 O O . PRO A 1 36 ? -14.824 -0.674 22.931 1.00 0.00 36 PRO A O 5
ATOM 3411 N N . ARG A 1 37 ? -12.712 -1.072 23.598 1.00 0.00 37 ARG A N 5
ATOM 3412 C CA . ARG A 1 37 ? -12.872 -0.393 24.878 1.00 0.00 37 ARG A CA 5
ATOM 3413 C C . ARG A 1 37 ? -12.569 1.097 24.744 1.00 0.00 37 ARG A C 5
ATOM 3414 O O . ARG A 1 37 ? -11.487 1.483 24.303 1.00 0.00 37 ARG A O 5
ATOM 3435 N N . THR A 1 38 ? -13.533 1.927 25.126 1.00 0.00 38 THR A N 5
ATOM 3436 C CA . THR A 1 38 ? -13.372 3.375 25.048 1.00 0.00 38 THR A CA 5
ATOM 3437 C C . THR A 1 38 ? -12.217 3.843 25.928 1.00 0.00 38 THR A C 5
ATOM 3438 O O . THR A 1 38 ? -12.024 3.341 27.036 1.00 0.00 38 THR A O 5
ATOM 3449 N N . ALA A 1 39 ? -11.453 4.809 25.429 1.00 0.00 39 ALA A N 5
ATOM 3450 C CA . ALA A 1 39 ? -10.319 5.346 26.170 1.00 0.00 39 ALA A CA 5
ATOM 3451 C C . ALA A 1 39 ? -10.786 6.117 27.400 1.00 0.00 39 ALA A C 5
ATOM 3452 O O . ALA A 1 39 ? -10.121 6.115 28.436 1.00 0.00 39 ALA A O 5
ATOM 3459 N N . SER A 1 40 ? -11.933 6.776 27.277 1.00 0.00 40 SER A N 5
ATOM 3460 C CA . SER A 1 40 ? -12.491 7.552 28.377 1.00 0.00 40 SER A CA 5
ATOM 3461 C C . SER A 1 40 ? -13.364 6.678 29.272 1.00 0.00 40 SER A C 5
ATOM 3462 O O . SER A 1 40 ? -13.369 6.908 30.499 1.00 0.00 40 SER A O 5
ATOM 3471 N N . GLY A 1 1 ? 21.376 11.498 -17.630 1.00 0.00 1 GLY A N 6
ATOM 3472 C CA . GLY A 1 1 ? 22.002 11.353 -16.287 1.00 0.00 1 GLY A CA 6
ATOM 3473 C C . GLY A 1 1 ? 21.104 10.628 -15.304 1.00 0.00 1 GLY A C 6
ATOM 3474 O O . GLY A 1 1 ? 20.207 11.229 -14.712 1.00 0.00 1 GLY A O 6
ATOM 3480 N N . SER A 1 2 ? 21.345 9.333 -15.129 1.00 0.00 2 SER A N 6
ATOM 3481 C CA . SER A 1 2 ? 20.552 8.525 -14.210 1.00 0.00 2 SER A CA 6
ATOM 3482 C C . SER A 1 2 ? 21.356 7.333 -13.702 1.00 0.00 2 SER A C 6
ATOM 3483 O O . SER A 1 2 ? 21.979 6.613 -14.482 1.00 0.00 2 SER A O 6
ATOM 3491 N N . HIS A 1 3 ? 21.337 7.130 -12.388 1.00 0.00 3 HIS A N 6
ATOM 3492 C CA . HIS A 1 3 ? 22.064 6.025 -11.775 1.00 0.00 3 HIS A CA 6
ATOM 3493 C C . HIS A 1 3 ? 21.381 4.693 -12.069 1.00 0.00 3 HIS A C 6
ATOM 3494 O O . HIS A 1 3 ? 20.377 4.643 -12.779 1.00 0.00 3 HIS A O 6
ATOM 3509 N N . MET A 1 4 ? 21.934 3.616 -11.520 1.00 0.00 4 MET A N 6
ATOM 3510 C CA . MET A 1 4 ? 21.378 2.283 -11.724 1.00 0.00 4 MET A CA 6
ATOM 3511 C C . MET A 1 4 ? 19.947 2.204 -11.204 1.00 0.00 4 MET A C 6
ATOM 3512 O O . MET A 1 4 ? 19.054 1.704 -11.888 1.00 0.00 4 MET A O 6
ATOM 3526 N N . GLY A 1 5 ? 19.735 2.701 -9.989 1.00 0.00 5 GLY A N 6
ATOM 3527 C CA . GLY A 1 5 ? 18.410 2.676 -9.399 1.00 0.00 5 GLY A CA 6
ATOM 3528 C C . GLY A 1 5 ? 18.098 1.350 -8.732 1.00 0.00 5 GLY A C 6
ATOM 3529 O O . GLY A 1 5 ? 18.680 0.322 -9.078 1.00 0.00 5 GLY A O 6
ATOM 3533 N N . ARG A 1 6 ? 17.178 1.374 -7.773 1.00 0.00 6 ARG A N 6
ATOM 3534 C CA . ARG A 1 6 ? 16.790 0.165 -7.057 1.00 0.00 6 ARG A CA 6
ATOM 3535 C C . ARG A 1 6 ? 15.469 0.368 -6.322 1.00 0.00 6 ARG A C 6
ATOM 3536 O O . ARG A 1 6 ? 14.460 -0.253 -6.656 1.00 0.00 6 ARG A O 6
ATOM 3557 N N . ARG A 1 7 ? 15.482 1.242 -5.321 1.00 0.00 7 ARG A N 6
ATOM 3558 C CA . ARG A 1 7 ? 14.284 1.527 -4.540 1.00 0.00 7 ARG A CA 6
ATOM 3559 C C . ARG A 1 7 ? 13.192 2.127 -5.419 1.00 0.00 7 ARG A C 6
ATOM 3560 O O . ARG A 1 7 ? 12.025 1.745 -5.324 1.00 0.00 7 ARG A O 6
ATOM 3581 N N . PHE A 1 8 ? 13.577 3.069 -6.274 1.00 0.00 8 PHE A N 6
ATOM 3582 C CA . PHE A 1 8 ? 12.630 3.722 -7.170 1.00 0.00 8 PHE A CA 6
ATOM 3583 C C . PHE A 1 8 ? 11.964 2.704 -8.090 1.00 0.00 8 PHE A C 6
ATOM 3584 O O . PHE A 1 8 ? 10.783 2.825 -8.416 1.00 0.00 8 PHE A O 6
ATOM 3601 N N . LEU A 1 9 ? 12.730 1.701 -8.504 1.00 0.00 9 LEU A N 6
ATOM 3602 C CA . LEU A 1 9 ? 12.218 0.658 -9.386 1.00 0.00 9 LEU A CA 6
ATOM 3603 C C . LEU A 1 9 ? 11.151 -0.174 -8.681 1.00 0.00 9 LEU A C 6
ATOM 3604 O O . LEU A 1 9 ? 10.191 -0.626 -9.301 1.00 0.00 9 LEU A O 6
ATOM 3620 N N . VAL A 1 10 ? 11.329 -0.373 -7.382 1.00 0.00 10 VAL A N 6
ATOM 3621 C CA . VAL A 1 10 ? 10.399 -1.143 -6.590 1.00 0.00 10 VAL A CA 6
ATOM 3622 C C . VAL A 1 10 ? 9.006 -0.516 -6.602 1.00 0.00 10 VAL A C 6
ATOM 3623 O O . VAL A 1 10 ? 7.998 -1.220 -6.554 1.00 0.00 10 VAL A O 6
ATOM 3636 N N . THR A 1 11 ? 8.959 0.812 -6.658 1.00 0.00 11 THR A N 6
ATOM 3637 C CA . THR A 1 11 ? 7.691 1.534 -6.666 1.00 0.00 11 THR A CA 6
ATOM 3638 C C . THR A 1 11 ? 6.850 1.174 -7.886 1.00 0.00 11 THR A C 6
ATOM 3639 O O . THR A 1 11 ? 5.664 0.867 -7.766 1.00 0.00 11 THR A O 6
ATOM 3650 N N . VAL A 1 12 ? 7.468 1.221 -9.058 1.00 0.00 12 VAL A N 6
ATOM 3651 C CA . VAL A 1 12 ? 6.781 0.910 -10.300 1.00 0.00 12 VAL A CA 6
ATOM 3652 C C . VAL A 1 12 ? 6.412 -0.566 -10.379 1.00 0.00 12 VAL A C 6
ATOM 3653 O O . VAL A 1 12 ? 5.345 -0.925 -10.878 1.00 0.00 12 VAL A O 6
ATOM 3666 N N . ARG A 1 13 ? 7.304 -1.416 -9.889 1.00 0.00 13 ARG A N 6
ATOM 3667 C CA . ARG A 1 13 ? 7.080 -2.857 -9.907 1.00 0.00 13 ARG A CA 6
ATOM 3668 C C . ARG A 1 13 ? 5.819 -3.227 -9.132 1.00 0.00 13 ARG A C 6
ATOM 3669 O O . ARG A 1 13 ? 5.113 -4.170 -9.491 1.00 0.00 13 ARG A O 6
ATOM 3690 N N . ILE A 1 14 ? 5.539 -2.480 -8.069 1.00 0.00 14 ILE A N 6
ATOM 3691 C CA . ILE A 1 14 ? 4.359 -2.734 -7.250 1.00 0.00 14 ILE A CA 6
ATOM 3692 C C . ILE A 1 14 ? 3.092 -2.263 -7.957 1.00 0.00 14 ILE A C 6
ATOM 3693 O O . ILE A 1 14 ? 2.022 -2.847 -7.789 1.00 0.00 14 ILE A O 6
ATOM 3709 N N . GLN A 1 15 ? 3.222 -1.203 -8.748 1.00 0.00 15 GLN A N 6
ATOM 3710 C CA . GLN A 1 15 ? 2.087 -0.655 -9.482 1.00 0.00 15 GLN A CA 6
ATOM 3711 C C . GLN A 1 15 ? 1.668 -1.590 -10.611 1.00 0.00 15 GLN A C 6
ATOM 3712 O O . GLN A 1 15 ? 0.480 -1.744 -10.895 1.00 0.00 15 GLN A O 6
ATOM 3726 N N . ARG A 1 16 ? 2.651 -2.213 -11.253 1.00 0.00 16 ARG A N 6
ATOM 3727 C CA . ARG A 1 16 ? 2.385 -3.134 -12.351 1.00 0.00 16 ARG A CA 6
ATOM 3728 C C . ARG A 1 16 ? 1.964 -4.502 -11.824 1.00 0.00 16 ARG A C 6
ATOM 3729 O O . ARG A 1 16 ? 1.185 -5.211 -12.461 1.00 0.00 16 ARG A O 6
ATOM 3750 N N . ALA A 1 17 ? 2.484 -4.867 -10.656 1.00 0.00 17 ALA A N 6
ATOM 3751 C CA . ALA A 1 17 ? 2.162 -6.150 -10.044 1.00 0.00 17 ALA A CA 6
ATOM 3752 C C . ALA A 1 17 ? 0.763 -6.141 -9.433 1.00 0.00 17 ALA A C 6
ATOM 3753 O O . ALA A 1 17 ? 0.193 -7.196 -9.154 1.00 0.00 17 ALA A O 6
ATOM 3760 N N . GLY A 1 18 ? 0.213 -4.947 -9.226 1.00 0.00 18 GLY A N 6
ATOM 3761 C CA . GLY A 1 18 ? -1.114 -4.834 -8.649 1.00 0.00 18 GLY A CA 6
ATOM 3762 C C . GLY A 1 18 ? -1.425 -3.425 -8.183 1.00 0.00 18 GLY A C 6
ATOM 3763 O O . GLY A 1 18 ? -1.528 -2.505 -8.994 1.00 0.00 18 GLY A O 6
ATOM 3767 N N . ARG A 1 19 ? -1.575 -3.257 -6.874 1.00 0.00 19 ARG A N 6
ATOM 3768 C CA . ARG A 1 19 ? -1.877 -1.951 -6.300 1.00 0.00 19 ARG A CA 6
ATOM 3769 C C . ARG A 1 19 ? -1.117 -1.744 -4.989 1.00 0.00 19 ARG A C 6
ATOM 3770 O O . ARG A 1 19 ? -1.413 -2.394 -3.986 1.00 0.00 19 ARG A O 6
ATOM 3791 N N . PRO A 1 20 ? -0.126 -0.833 -4.975 1.00 0.00 20 PRO A N 6
ATOM 3792 C CA . PRO A 1 20 ? 0.667 -0.552 -3.774 1.00 0.00 20 PRO A CA 6
ATOM 3793 C C . PRO A 1 20 ? -0.191 -0.045 -2.625 1.00 0.00 20 PRO A C 6
ATOM 3794 O O . PRO A 1 20 ? -0.313 -0.696 -1.587 1.00 0.00 20 PRO A O 6
ATOM 3805 N N . LEU A 1 21 ? -0.783 1.122 -2.822 1.00 0.00 21 LEU A N 6
ATOM 3806 C CA . LEU A 1 21 ? -1.636 1.732 -1.810 1.00 0.00 21 LEU A CA 6
ATOM 3807 C C . LEU A 1 21 ? -3.062 1.198 -1.907 1.00 0.00 21 LEU A C 6
ATOM 3808 O O . LEU A 1 21 ? -3.744 1.403 -2.911 1.00 0.00 21 LEU A O 6
ATOM 3824 N N . GLN A 1 22 ? -3.506 0.514 -0.858 1.00 0.00 22 GLN A N 6
ATOM 3825 C CA . GLN A 1 22 ? -4.852 -0.048 -0.825 1.00 0.00 22 GLN A CA 6
ATOM 3826 C C . GLN A 1 22 ? -5.114 -0.762 0.498 1.00 0.00 22 GLN A C 6
ATOM 3827 O O . GLN A 1 22 ? -6.220 -0.706 1.036 1.00 0.00 22 GLN A O 6
ATOM 3841 N N . GLU A 1 23 ? -4.090 -1.431 1.016 1.00 0.00 23 GLU A N 6
ATOM 3842 C CA . GLU A 1 23 ? -4.211 -2.155 2.276 1.00 0.00 23 GLU A CA 6
ATOM 3843 C C . GLU A 1 23 ? -4.511 -1.199 3.426 1.00 0.00 23 GLU A C 6
ATOM 3844 O O . GLU A 1 23 ? -5.305 -1.510 4.314 1.00 0.00 23 GLU A O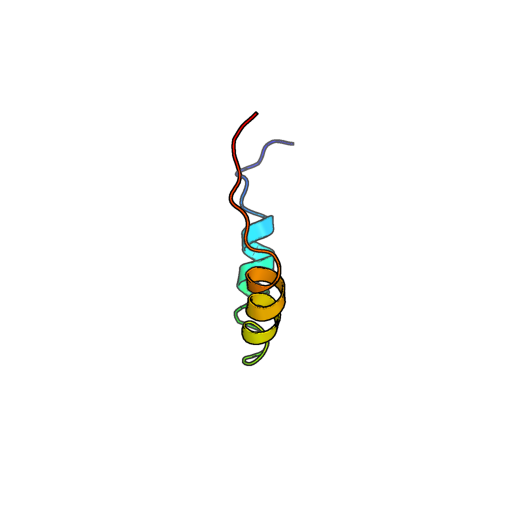 6
ATOM 3856 N N . ARG A 1 24 ? -3.871 -0.034 3.403 1.00 0.00 24 ARG A N 6
ATOM 3857 C CA . ARG A 1 24 ? -4.071 0.967 4.443 1.00 0.00 24 ARG A CA 6
ATOM 3858 C C . ARG A 1 24 ? -5.494 1.510 4.409 1.00 0.00 24 ARG A C 6
ATOM 3859 O O . ARG A 1 24 ? -6.104 1.752 5.450 1.00 0.00 24 ARG A O 6
ATOM 3880 N N . VAL A 1 25 ? -6.017 1.696 3.204 1.00 0.00 25 VAL A N 6
ATOM 3881 C CA . VAL A 1 25 ? -7.370 2.209 3.028 1.00 0.00 25 VAL A CA 6
ATOM 3882 C C . VAL A 1 25 ? -8.405 1.195 3.501 1.00 0.00 25 VAL A C 6
ATOM 3883 O O . VAL A 1 25 ? -9.432 1.561 4.073 1.00 0.00 25 VAL A O 6
ATOM 3896 N N . PHE A 1 26 ? -8.126 -0.081 3.261 1.00 0.00 26 PHE A N 6
ATOM 3897 C CA . PHE A 1 26 ? -9.031 -1.150 3.664 1.00 0.00 26 PHE A CA 6
ATOM 3898 C C . PHE A 1 26 ? -9.124 -1.235 5.184 1.00 0.00 26 PHE A C 6
ATOM 3899 O O . PHE A 1 26 ? -10.201 -1.452 5.738 1.00 0.00 26 PHE A O 6
ATOM 3916 N N . LEU A 1 27 ? -7.989 -1.057 5.852 1.00 0.00 27 LEU A N 6
ATOM 3917 C CA . LEU A 1 27 ? -7.945 -1.111 7.308 1.00 0.00 27 LEU A CA 6
ATOM 3918 C C . LEU A 1 27 ? -8.832 -0.029 7.912 1.00 0.00 27 LEU A C 6
ATOM 3919 O O . LEU A 1 27 ? -9.500 -0.250 8.921 1.00 0.00 27 LEU A O 6
ATOM 3934 N N . VAL A 1 28 ? -8.840 1.140 7.281 1.00 0.00 28 VAL A N 6
ATOM 3935 C CA . VAL A 1 28 ? -9.651 2.253 7.753 1.00 0.00 28 VAL A CA 6
ATOM 3936 C C . VAL A 1 28 ? -11.128 1.882 7.755 1.00 0.00 28 VAL A C 6
ATOM 3937 O O . VAL A 1 28 ? -11.831 2.081 8.745 1.00 0.00 28 VAL A O 6
ATOM 3950 N N . LYS A 1 29 ? -11.587 1.336 6.637 1.00 0.00 29 LYS A N 6
ATOM 3951 C CA . LYS A 1 29 ? -12.980 0.927 6.499 1.00 0.00 29 LYS A CA 6
ATOM 3952 C C . LYS A 1 29 ? -13.276 -0.295 7.361 1.00 0.00 29 LYS A C 6
ATOM 3953 O O . LYS A 1 29 ? -14.349 -0.403 7.956 1.00 0.00 29 LYS A O 6
ATOM 3972 N N . PHE A 1 30 ? -12.319 -1.214 7.423 1.00 0.00 30 PHE A N 6
ATOM 3973 C CA . PHE A 1 30 ? -12.477 -2.431 8.211 1.00 0.00 30 PHE A CA 6
ATOM 3974 C C . PHE A 1 30 ? -12.560 -2.109 9.699 1.00 0.00 30 PHE A C 6
ATOM 3975 O O . PHE A 1 30 ? -13.424 -2.625 10.408 1.00 0.00 30 PHE A O 6
ATOM 3992 N N . VAL A 1 31 ? -11.659 -1.252 10.167 1.00 0.00 31 VAL A N 6
ATOM 3993 C CA . VAL A 1 31 ? -11.637 -0.862 11.572 1.00 0.00 31 VAL A CA 6
ATOM 3994 C C . VAL A 1 31 ? -12.851 -0.007 11.921 1.00 0.00 31 VAL A C 6
ATOM 3995 O O . VAL A 1 31 ? -13.402 -0.111 13.016 1.00 0.00 31 VAL A O 6
ATOM 4008 N N . ARG A 1 32 ? -13.262 0.837 10.981 1.00 0.00 32 ARG A N 6
ATOM 4009 C CA . ARG A 1 32 ? -14.411 1.711 11.188 1.00 0.00 32 ARG A CA 6
ATOM 4010 C C . ARG A 1 32 ? -15.711 0.913 11.189 1.00 0.00 32 ARG A C 6
ATOM 4011 O O . ARG A 1 32 ? -16.600 1.157 12.004 1.00 0.00 32 ARG A O 6
ATOM 4032 N N . SER A 1 33 ? -15.814 -0.041 10.269 1.00 0.00 33 SER A N 6
ATOM 4033 C CA . SER A 1 33 ? -17.007 -0.874 10.163 1.00 0.00 33 SER A CA 6
ATOM 4034 C C . SER A 1 33 ? -16.979 -2.003 11.188 1.00 0.00 33 SER A C 6
ATOM 4035 O O . SER A 1 33 ? -18.018 -2.406 11.711 1.00 0.00 33 SER A O 6
ATOM 4043 N N . ARG A 1 34 ? -15.784 -2.511 11.470 1.00 0.00 34 ARG A N 6
ATOM 4044 C CA . ARG A 1 34 ? -15.621 -3.595 12.432 1.00 0.00 34 ARG A CA 6
ATOM 4045 C C . ARG A 1 34 ? -14.749 -3.156 13.605 1.00 0.00 34 ARG A C 6
ATOM 4046 O O . ARG A 1 34 ? -13.695 -2.550 13.415 1.00 0.00 34 ARG A O 6
ATOM 4067 N N . ARG A 1 35 ? -15.198 -3.466 14.817 1.00 0.00 35 ARG A N 6
ATOM 4068 C CA . ARG A 1 35 ? -14.459 -3.104 16.022 1.00 0.00 35 ARG A CA 6
ATOM 4069 C C . ARG A 1 35 ? -13.261 -4.032 16.226 1.00 0.00 35 ARG A C 6
ATOM 4070 O O . ARG A 1 35 ? -13.430 -5.224 16.483 1.00 0.00 35 ARG A O 6
ATOM 4091 N N . PRO A 1 36 ? -12.029 -3.500 16.115 1.00 0.00 36 PRO A N 6
ATOM 4092 C CA . PRO A 1 36 ? -10.810 -4.296 16.291 1.00 0.00 36 PRO A CA 6
ATOM 4093 C C . PRO A 1 36 ? -10.777 -5.016 17.635 1.00 0.00 36 PRO A C 6
ATOM 4094 O O . PRO A 1 36 ? -11.652 -4.818 18.478 1.00 0.00 36 PRO A O 6
ATOM 4105 N N . ARG A 1 37 ? -9.762 -5.852 17.827 1.00 0.00 37 ARG A N 6
ATOM 4106 C CA . ARG A 1 37 ? -9.614 -6.603 19.069 1.00 0.00 37 ARG A CA 6
ATOM 4107 C C . ARG A 1 37 ? -8.415 -6.103 19.867 1.00 0.00 37 ARG A C 6
ATOM 4108 O O . ARG A 1 37 ? -8.417 -6.140 21.098 1.00 0.00 37 ARG A O 6
ATOM 4129 N N . THR A 1 38 ? -7.392 -5.635 19.159 1.00 0.00 38 THR A N 6
ATOM 4130 C CA . THR A 1 38 ? -6.186 -5.126 19.803 1.00 0.00 38 THR A CA 6
ATOM 4131 C C . THR A 1 38 ? -6.147 -3.602 19.759 1.00 0.00 38 THR A C 6
ATOM 4132 O O . THR A 1 38 ? -6.613 -2.987 18.800 1.00 0.00 38 THR A O 6
ATOM 4143 N N . ALA A 1 39 ? -5.588 -2.999 20.802 1.00 0.00 39 ALA A N 6
ATOM 4144 C CA . ALA A 1 39 ? -5.487 -1.547 20.882 1.00 0.00 39 ALA A CA 6
ATOM 4145 C C . ALA A 1 39 ? -4.125 -1.063 20.397 1.00 0.00 39 ALA A C 6
ATOM 4146 O O . ALA A 1 39 ? -3.088 -1.474 20.918 1.00 0.00 39 ALA A O 6
ATOM 4153 N N . SER A 1 40 ? -4.135 -0.187 19.397 1.00 0.00 40 SER A N 6
ATOM 4154 C CA . SER A 1 40 ? -2.900 0.353 18.841 1.00 0.00 40 SER A CA 6
ATOM 4155 C C . SER A 1 40 ? -2.916 1.878 18.861 1.00 0.00 40 SER A C 6
ATOM 4156 O O . SER A 1 40 ? -1.853 2.477 19.129 1.00 0.00 40 SER A O 6
ATOM 4165 N N . GLY A 1 1 ? 22.396 -4.568 -10.151 1.00 0.00 1 GLY A N 7
ATOM 4166 C CA . GLY A 1 1 ? 22.844 -3.151 -10.056 1.00 0.00 1 GLY A CA 7
ATOM 4167 C C . GLY A 1 1 ? 22.147 -2.397 -8.941 1.00 0.00 1 GLY A C 7
ATOM 4168 O O . GLY A 1 1 ? 21.378 -2.978 -8.175 1.00 0.00 1 GLY A O 7
ATOM 4174 N N . SER A 1 2 ? 22.416 -1.099 -8.848 1.00 0.00 2 SER A N 7
ATOM 4175 C CA . SER A 1 2 ? 21.809 -0.265 -7.818 1.00 0.00 2 SER A CA 7
ATOM 4176 C C . SER A 1 2 ? 21.759 1.195 -8.256 1.00 0.00 2 SER A C 7
ATOM 4177 O O . SER A 1 2 ? 22.486 1.608 -9.160 1.00 0.00 2 SER A O 7
ATOM 4185 N N . HIS A 1 3 ? 20.897 1.972 -7.608 1.00 0.00 3 HIS A N 7
ATOM 4186 C CA . HIS A 1 3 ? 20.752 3.387 -7.929 1.00 0.00 3 HIS A CA 7
ATOM 4187 C C . HIS A 1 3 ? 20.535 4.210 -6.662 1.00 0.00 3 HIS A C 7
ATOM 4188 O O . HIS A 1 3 ? 20.561 3.679 -5.552 1.00 0.00 3 HIS A O 7
ATOM 4203 N N . MET A 1 4 ? 20.322 5.511 -6.836 1.00 0.00 4 MET A N 7
ATOM 4204 C CA . MET A 1 4 ? 20.101 6.407 -5.707 1.00 0.00 4 MET A CA 7
ATOM 4205 C C . MET A 1 4 ? 18.910 7.324 -5.965 1.00 0.00 4 MET A C 7
ATOM 4206 O O . MET A 1 4 ? 18.711 7.799 -7.083 1.00 0.00 4 MET A O 7
ATOM 4220 N N . GLY A 1 5 ? 18.120 7.568 -4.924 1.00 0.00 5 GLY A N 7
ATOM 4221 C CA . GLY A 1 5 ? 16.959 8.428 -5.062 1.00 0.00 5 GLY A CA 7
ATOM 4222 C C . GLY A 1 5 ? 15.885 8.126 -4.036 1.00 0.00 5 GLY A C 7
ATOM 4223 O O . GLY A 1 5 ? 16.164 8.045 -2.839 1.00 0.00 5 GLY A O 7
ATOM 4227 N N . ARG A 1 6 ? 14.652 7.962 -4.505 1.00 0.00 6 ARG A N 7
ATOM 4228 C CA . ARG A 1 6 ? 13.528 7.670 -3.623 1.00 0.00 6 ARG A CA 7
ATOM 4229 C C . ARG A 1 6 ? 13.459 6.179 -3.304 1.00 0.00 6 ARG A C 7
ATOM 4230 O O . ARG A 1 6 ? 13.015 5.378 -4.126 1.00 0.00 6 ARG A O 7
ATOM 4251 N N . ARG A 1 7 ? 13.905 5.816 -2.105 1.00 0.00 7 ARG A N 7
ATOM 4252 C CA . ARG A 1 7 ? 13.898 4.421 -1.676 1.00 0.00 7 ARG A CA 7
ATOM 4253 C C . ARG A 1 7 ? 12.478 3.931 -1.408 1.00 0.00 7 ARG A C 7
ATOM 4254 O O . ARG A 1 7 ? 12.085 2.859 -1.868 1.00 0.00 7 ARG A O 7
ATOM 4275 N N . PHE A 1 8 ? 11.713 4.718 -0.657 1.00 0.00 8 PHE A N 7
ATOM 4276 C CA . PHE A 1 8 ? 10.339 4.357 -0.324 1.00 0.00 8 PHE A CA 7
ATOM 4277 C C . PHE A 1 8 ? 9.498 4.170 -1.584 1.00 0.00 8 PHE A C 7
ATOM 4278 O O . PHE A 1 8 ? 8.587 3.343 -1.615 1.00 0.00 8 PHE A O 7
ATOM 4295 N N . LEU A 1 9 ? 9.809 4.941 -2.619 1.00 0.00 9 LEU A N 7
ATOM 4296 C CA . LEU A 1 9 ? 9.081 4.860 -3.880 1.00 0.00 9 LEU A CA 7
ATOM 4297 C C . LEU A 1 9 ? 9.186 3.462 -4.484 1.00 0.00 9 LEU A C 7
ATOM 4298 O O . LEU A 1 9 ? 8.246 2.974 -5.111 1.00 0.00 9 LEU A O 7
ATOM 4314 N N . VAL A 1 10 ? 10.336 2.828 -4.297 1.00 0.00 10 VAL A N 7
ATOM 4315 C CA . VAL A 1 10 ? 10.575 1.502 -4.819 1.00 0.00 10 VAL A CA 7
ATOM 4316 C C . VAL A 1 10 ? 9.627 0.476 -4.202 1.00 0.00 10 VAL A C 7
ATOM 4317 O O . VAL A 1 10 ? 9.122 -0.409 -4.893 1.00 0.00 10 VAL A O 7
ATOM 4330 N N . THR A 1 11 ? 9.395 0.596 -2.899 1.00 0.00 11 THR A N 7
ATOM 4331 C CA . THR A 1 11 ? 8.513 -0.328 -2.193 1.00 0.00 11 THR A CA 7
ATOM 4332 C C . THR A 1 11 ? 7.071 -0.191 -2.669 1.00 0.00 11 THR A C 7
ATOM 4333 O O . THR A 1 11 ? 6.410 -1.183 -2.977 1.00 0.00 11 THR A O 7
ATOM 4344 N N . VAL A 1 12 ? 6.588 1.042 -2.721 1.00 0.00 12 VAL A N 7
ATOM 4345 C CA . VAL A 1 12 ? 5.230 1.318 -3.149 1.00 0.00 12 VAL A CA 7
ATOM 4346 C C . VAL A 1 12 ? 5.004 0.900 -4.597 1.00 0.00 12 VAL A C 7
ATOM 4347 O O . VAL A 1 12 ? 3.950 0.367 -4.944 1.00 0.00 12 VAL A O 7
ATOM 4360 N N . ARG A 1 13 ? 5.999 1.149 -5.437 1.00 0.00 13 ARG A N 7
ATOM 4361 C CA . ARG A 1 13 ? 5.912 0.805 -6.852 1.00 0.00 13 ARG A CA 7
ATOM 4362 C C . ARG A 1 13 ? 5.701 -0.694 -7.040 1.00 0.00 13 ARG A C 7
ATOM 4363 O O . ARG A 1 13 ? 5.015 -1.122 -7.968 1.00 0.00 13 ARG A O 7
ATOM 4384 N N . ILE A 1 14 ? 6.294 -1.487 -6.154 1.00 0.00 14 ILE A N 7
ATOM 4385 C CA . ILE A 1 14 ? 6.167 -2.937 -6.224 1.00 0.00 14 ILE A CA 7
ATOM 4386 C C . ILE A 1 14 ? 4.819 -3.396 -5.681 1.00 0.00 14 ILE A C 7
ATOM 4387 O O . ILE A 1 14 ? 4.218 -4.339 -6.196 1.00 0.00 14 ILE A O 7
ATOM 4403 N N . GLN A 1 15 ? 4.349 -2.722 -4.638 1.00 0.00 15 GLN A N 7
ATOM 4404 C CA . GLN A 1 15 ? 3.070 -3.057 -4.022 1.00 0.00 15 GLN A CA 7
ATOM 4405 C C . GLN A 1 15 ? 1.908 -2.648 -4.923 1.00 0.00 15 GLN A C 7
ATOM 4406 O O . GLN A 1 15 ? 0.953 -3.403 -5.103 1.00 0.00 15 GLN A O 7
ATOM 4420 N N . ARG A 1 16 ? 1.998 -1.447 -5.486 1.00 0.00 16 ARG A N 7
ATOM 4421 C CA . ARG A 1 16 ? 0.956 -0.935 -6.368 1.00 0.00 16 ARG A CA 7
ATOM 4422 C C . ARG A 1 16 ? 0.919 -1.710 -7.683 1.00 0.00 16 ARG A C 7
ATOM 4423 O O . ARG A 1 16 ? -0.112 -1.760 -8.355 1.00 0.00 16 ARG A O 7
ATOM 4444 N N . ALA A 1 17 ? 2.047 -2.313 -8.045 1.00 0.00 17 ALA A N 7
ATOM 4445 C CA . ALA A 1 17 ? 2.139 -3.083 -9.280 1.00 0.00 17 ALA A CA 7
ATOM 4446 C C . ALA A 1 17 ? 1.632 -4.513 -9.094 1.00 0.00 17 ALA A C 7
ATOM 4447 O O . ALA A 1 17 ? 1.701 -5.327 -10.015 1.00 0.00 17 ALA A O 7
ATOM 4454 N N . GLY A 1 18 ? 1.121 -4.816 -7.902 1.00 0.00 18 GLY A N 7
ATOM 4455 C CA . GLY A 1 18 ? 0.614 -6.149 -7.633 1.00 0.00 18 GLY A CA 7
ATOM 4456 C C . GLY A 1 18 ? -0.733 -6.127 -6.937 1.00 0.00 18 GLY A C 7
ATOM 4457 O O . GLY A 1 18 ? -1.014 -5.230 -6.142 1.00 0.00 18 GLY A O 7
ATOM 4461 N N . ARG A 1 19 ? -1.567 -7.118 -7.236 1.00 0.00 19 ARG A N 7
ATOM 4462 C CA . ARG A 1 19 ? -2.892 -7.211 -6.634 1.00 0.00 19 ARG A CA 7
ATOM 4463 C C . ARG A 1 19 ? -3.748 -6.001 -7.006 1.00 0.00 19 ARG A C 7
ATOM 4464 O O . ARG A 1 19 ? -3.779 -5.007 -6.281 1.00 0.00 19 ARG A O 7
ATOM 4485 N N . PRO A 1 20 ? -4.459 -6.073 -8.145 1.00 0.00 20 PRO A N 7
ATOM 4486 C CA . PRO A 1 20 ? -5.319 -4.980 -8.610 1.00 0.00 20 PRO A CA 7
ATOM 4487 C C . PRO A 1 20 ? -6.434 -4.669 -7.624 1.00 0.00 20 PRO A C 7
ATOM 4488 O O . PRO A 1 20 ? -6.489 -3.581 -7.049 1.00 0.00 20 PRO A O 7
ATOM 4499 N N . LEU A 1 21 ? -7.319 -5.634 -7.434 1.00 0.00 21 LEU A N 7
ATOM 4500 C CA . LEU A 1 21 ? -8.441 -5.478 -6.515 1.00 0.00 21 LEU A CA 7
ATOM 4501 C C . LEU A 1 21 ? -7.947 -5.171 -5.105 1.00 0.00 21 LEU A C 7
ATOM 4502 O O . LEU A 1 21 ? -7.393 -6.038 -4.428 1.00 0.00 21 LEU A O 7
ATOM 4518 N N . GLN A 1 22 ? -8.149 -3.932 -4.670 1.00 0.00 22 GLN A N 7
ATOM 4519 C CA . GLN A 1 22 ? -7.721 -3.510 -3.342 1.00 0.00 22 GLN A CA 7
ATOM 4520 C C . GLN A 1 22 ? -8.477 -2.266 -2.892 1.00 0.00 22 GLN A C 7
ATOM 4521 O O . GLN A 1 22 ? -8.898 -2.165 -1.740 1.00 0.00 22 GLN A O 7
ATOM 4535 N N . GLU A 1 23 ? -8.645 -1.319 -3.809 1.00 0.00 23 GLU A N 7
ATOM 4536 C CA . GLU A 1 23 ? -9.352 -0.077 -3.510 1.00 0.00 23 GLU A CA 7
ATOM 4537 C C . GLU A 1 23 ? -10.723 -0.360 -2.903 1.00 0.00 23 GLU A C 7
ATOM 4538 O O . GLU A 1 23 ? -11.073 0.183 -1.855 1.00 0.00 23 GLU A O 7
ATOM 4550 N N . ARG A 1 24 ? -11.494 -1.216 -3.566 1.00 0.00 24 ARG A N 7
ATOM 4551 C CA . ARG A 1 24 ? -12.825 -1.572 -3.088 1.00 0.00 24 ARG A CA 7
ATOM 4552 C C . ARG A 1 24 ? -12.743 -2.276 -1.739 1.00 0.00 24 ARG A C 7
ATOM 4553 O O . ARG A 1 24 ? -13.580 -2.063 -0.863 1.00 0.00 24 ARG A O 7
ATOM 4574 N N . VAL A 1 25 ? -11.726 -3.114 -1.583 1.00 0.00 25 VAL A N 7
ATOM 4575 C CA . VAL A 1 25 ? -11.525 -3.853 -0.343 1.00 0.00 25 VAL A CA 7
ATOM 4576 C C . VAL A 1 25 ? -11.142 -2.916 0.798 1.00 0.00 25 VAL A C 7
ATOM 4577 O O . VAL A 1 25 ? -11.538 -3.123 1.945 1.00 0.00 25 VAL A O 7
ATOM 4590 N N . PHE A 1 26 ? -10.368 -1.886 0.473 1.00 0.00 26 PHE A N 7
ATOM 4591 C CA . PHE A 1 26 ? -9.927 -0.914 1.468 1.00 0.00 26 PHE A CA 7
ATOM 4592 C C . PHE A 1 26 ? -11.117 -0.303 2.202 1.00 0.00 26 PHE A C 7
ATOM 4593 O O . PHE A 1 26 ? -11.084 -0.129 3.420 1.00 0.00 26 PHE A O 7
ATOM 4610 N N . LEU A 1 27 ? -12.168 0.019 1.455 1.00 0.00 27 LEU A N 7
ATOM 4611 C CA . LEU A 1 27 ? -13.366 0.606 2.042 1.00 0.00 27 LEU A CA 7
ATOM 4612 C C . LEU A 1 27 ? -13.984 -0.343 3.060 1.00 0.00 27 LEU A C 7
ATOM 4613 O O . LEU A 1 27 ? -14.462 0.082 4.111 1.00 0.00 27 LEU A O 7
ATOM 4628 N N . VAL A 1 28 ? -13.963 -1.632 2.745 1.00 0.00 28 VAL A N 7
ATOM 4629 C CA . VAL A 1 28 ? -14.515 -2.643 3.636 1.00 0.00 28 VAL A CA 7
ATOM 4630 C C . VAL A 1 28 ? -13.800 -2.625 4.980 1.00 0.00 28 VAL A C 7
ATOM 4631 O O . VAL A 1 28 ? -14.434 -2.611 6.035 1.00 0.00 28 VAL A O 7
ATOM 4644 N N . LYS A 1 29 ? -12.474 -2.620 4.931 1.00 0.00 29 LYS A N 7
ATOM 4645 C CA . LYS A 1 29 ? -11.663 -2.598 6.141 1.00 0.00 29 LYS A CA 7
ATOM 4646 C C . LYS A 1 29 ? -11.767 -1.247 6.840 1.00 0.00 29 LYS A C 7
ATOM 4647 O O . LYS A 1 29 ? -11.823 -1.174 8.067 1.00 0.00 29 LYS A O 7
ATOM 4666 N N . PHE A 1 30 ? -11.790 -0.180 6.048 1.00 0.00 30 PHE A N 7
ATOM 4667 C CA . PHE A 1 30 ? -11.885 1.171 6.589 1.00 0.00 30 PHE A CA 7
ATOM 4668 C C . PHE A 1 30 ? -13.228 1.389 7.277 1.00 0.00 30 PHE A C 7
ATOM 4669 O O . PHE A 1 30 ? -13.289 1.922 8.386 1.00 0.00 30 PHE A O 7
ATOM 4686 N N . VAL A 1 31 ? -14.303 0.972 6.616 1.00 0.00 31 VAL A N 7
ATOM 4687 C CA . VAL A 1 31 ? -15.643 1.121 7.170 1.00 0.00 31 VAL A CA 7
ATOM 4688 C C . VAL A 1 31 ? -15.834 0.220 8.386 1.00 0.00 31 VAL A C 7
ATOM 4689 O O . VAL A 1 31 ? -16.512 0.590 9.344 1.00 0.00 31 VAL A O 7
ATOM 4702 N N . ARG A 1 32 ? -15.231 -0.963 8.340 1.00 0.00 32 ARG A N 7
ATOM 4703 C CA . ARG A 1 32 ? -15.334 -1.916 9.439 1.00 0.00 32 ARG A CA 7
ATOM 4704 C C . ARG A 1 32 ? -14.571 -1.419 10.664 1.00 0.00 32 ARG A C 7
ATOM 4705 O O . ARG A 1 32 ? -15.047 -1.536 11.793 1.00 0.00 32 ARG A O 7
ATOM 4726 N N . SER A 1 33 ? -13.385 -0.865 10.432 1.00 0.00 33 SER A N 7
ATOM 4727 C CA . SER A 1 33 ? -12.557 -0.351 11.517 1.00 0.00 33 SER A CA 7
ATOM 4728 C C . SER A 1 33 ? -11.430 0.523 10.973 1.00 0.00 33 SER A C 7
ATOM 4729 O O . SER A 1 33 ? -11.038 0.396 9.814 1.00 0.00 33 SER A O 7
ATOM 4737 N N . ARG A 1 34 ? -10.914 1.409 11.818 1.00 0.00 34 ARG A N 7
ATOM 4738 C CA . ARG A 1 34 ? -9.833 2.303 11.421 1.00 0.00 34 ARG A CA 7
ATOM 4739 C C . ARG A 1 34 ? -8.760 2.376 12.503 1.00 0.00 34 ARG A C 7
ATOM 4740 O O . ARG A 1 34 ? -9.020 2.827 13.619 1.00 0.00 34 ARG A O 7
ATOM 4761 N N . ARG A 1 35 ? -7.555 1.929 12.166 1.00 0.00 35 ARG A N 7
ATOM 4762 C CA . ARG A 1 35 ? -6.443 1.944 13.109 1.00 0.00 35 ARG A CA 7
ATOM 4763 C C . ARG A 1 35 ? -5.104 1.875 12.374 1.00 0.00 35 ARG A C 7
ATOM 4764 O O . ARG A 1 35 ? -4.963 1.143 11.395 1.00 0.00 35 ARG A O 7
ATOM 4785 N N . PRO A 1 36 ? -4.100 2.643 12.837 1.00 0.00 36 PRO A N 7
ATOM 4786 C CA . PRO A 1 36 ? -2.775 2.668 12.220 1.00 0.00 36 PRO A CA 7
ATOM 4787 C C . PRO A 1 36 ? -1.861 1.554 12.729 1.00 0.00 36 PRO A C 7
ATOM 4788 O O . PRO A 1 36 ? -0.654 1.575 12.487 1.00 0.00 36 PRO A O 7
ATOM 4799 N N . ARG A 1 37 ? -2.437 0.584 13.435 1.00 0.00 37 ARG A N 7
ATOM 4800 C CA . ARG A 1 37 ? -1.665 -0.531 13.974 1.00 0.00 37 ARG A CA 7
ATOM 4801 C C . ARG A 1 37 ? -0.913 -1.262 12.866 1.00 0.00 37 ARG A C 7
ATOM 4802 O O . ARG A 1 37 ? -1.514 -1.739 11.904 1.00 0.00 37 ARG A O 7
ATOM 4823 N N . THR A 1 38 ? 0.406 -1.344 13.009 1.00 0.00 38 THR A N 7
ATOM 4824 C CA . THR A 1 38 ? 1.241 -2.017 12.021 1.00 0.00 38 THR A CA 7
ATOM 4825 C C . THR A 1 38 ? 2.527 -2.533 12.658 1.00 0.00 38 THR A C 7
ATOM 4826 O O . THR A 1 38 ? 2.925 -3.677 12.438 1.00 0.00 38 THR A O 7
ATOM 4837 N N . ALA A 1 39 ? 3.173 -1.683 13.450 1.00 0.00 39 ALA A N 7
ATOM 4838 C CA . ALA A 1 39 ? 4.413 -2.053 14.120 1.00 0.00 39 ALA A CA 7
ATOM 4839 C C . ALA A 1 39 ? 4.414 -1.586 15.571 1.00 0.00 39 ALA A C 7
ATOM 4840 O O . ALA A 1 39 ? 4.756 -2.344 16.478 1.00 0.00 39 ALA A O 7
ATOM 4847 N N . SER A 1 40 ? 4.027 -0.332 15.784 1.00 0.00 40 SER A N 7
ATOM 4848 C CA . SER A 1 40 ? 3.983 0.237 17.126 1.00 0.00 40 SER A CA 7
ATOM 4849 C C . SER A 1 40 ? 2.548 0.314 17.636 1.00 0.00 40 SER A C 7
ATOM 4850 O O . SER A 1 40 ? 2.363 0.400 18.869 1.00 0.00 40 SER A O 7
ATOM 4859 N N . GLY A 1 1 ? 28.963 5.462 -16.747 1.00 0.00 1 GLY A N 8
ATOM 4860 C CA . GLY A 1 1 ? 28.805 6.907 -16.426 1.00 0.00 1 GLY A CA 8
ATOM 4861 C C . GLY A 1 1 ? 28.484 7.145 -14.963 1.00 0.00 1 GLY A C 8
ATOM 4862 O O . GLY A 1 1 ? 29.194 6.666 -14.079 1.00 0.00 1 GLY A O 8
ATOM 4868 N N . SER A 1 2 ? 27.411 7.886 -14.708 1.00 0.00 2 SER A N 8
ATOM 4869 C CA . SER A 1 2 ? 26.997 8.186 -13.342 1.00 0.00 2 SER A CA 8
ATOM 4870 C C . SER A 1 2 ? 25.577 8.744 -13.314 1.00 0.00 2 SER A C 8
ATOM 4871 O O . SER A 1 2 ? 25.356 9.920 -13.607 1.00 0.00 2 SER A O 8
ATOM 4879 N N . HIS A 1 3 ? 24.619 7.894 -12.961 1.00 0.00 3 HIS A N 8
ATOM 4880 C CA . HIS A 1 3 ? 23.221 8.302 -12.894 1.00 0.00 3 HIS A CA 8
ATOM 4881 C C . HIS A 1 3 ? 22.738 8.352 -11.448 1.00 0.00 3 HIS A C 8
ATOM 4882 O O . HIS A 1 3 ? 22.130 9.333 -11.020 1.00 0.00 3 HIS A O 8
ATOM 4897 N N . MET A 1 4 ? 23.013 7.288 -10.701 1.00 0.00 4 MET A N 8
ATOM 4898 C CA . MET A 1 4 ? 22.607 7.210 -9.303 1.00 0.00 4 MET A CA 8
ATOM 4899 C C . MET A 1 4 ? 21.090 7.305 -9.171 1.00 0.00 4 MET A C 8
ATOM 4900 O O . MET A 1 4 ? 20.508 8.376 -9.341 1.00 0.00 4 MET A O 8
ATOM 4914 N N . GLY A 1 5 ? 20.456 6.178 -8.867 1.00 0.00 5 GLY A N 8
ATOM 4915 C CA . GLY A 1 5 ? 19.013 6.156 -8.718 1.00 0.00 5 GLY A CA 8
ATOM 4916 C C . GLY A 1 5 ? 18.522 4.913 -8.001 1.00 0.00 5 GLY A C 8
ATOM 4917 O O . GLY A 1 5 ? 19.318 4.060 -7.608 1.00 0.00 5 GLY A O 8
ATOM 4921 N N . ARG A 1 6 ? 17.208 4.810 -7.830 1.00 0.00 6 ARG A N 8
ATOM 4922 C CA . ARG A 1 6 ? 16.612 3.663 -7.156 1.00 0.00 6 ARG A CA 8
ATOM 4923 C C . ARG A 1 6 ? 16.057 2.666 -8.168 1.00 0.00 6 ARG A C 8
ATOM 4924 O O . ARG A 1 6 ? 14.885 2.729 -8.538 1.00 0.00 6 ARG A O 8
ATOM 4945 N N . ARG A 1 7 ? 16.908 1.746 -8.613 1.00 0.00 7 ARG A N 8
ATOM 4946 C CA . ARG A 1 7 ? 16.502 0.735 -9.582 1.00 0.00 7 ARG A CA 8
ATOM 4947 C C . ARG A 1 7 ? 15.415 -0.166 -9.006 1.00 0.00 7 ARG A C 8
ATOM 4948 O O . ARG A 1 7 ? 14.535 -0.635 -9.729 1.00 0.00 7 ARG A O 8
ATOM 4969 N N . PHE A 1 8 ? 15.482 -0.406 -7.700 1.00 0.00 8 PHE A N 8
ATOM 4970 C CA . PHE A 1 8 ? 14.502 -1.252 -7.028 1.00 0.00 8 PHE A CA 8
ATOM 4971 C C . PHE A 1 8 ? 13.096 -0.683 -7.181 1.00 0.00 8 PHE A C 8
ATOM 4972 O O . PHE A 1 8 ? 12.134 -1.423 -7.385 1.00 0.00 8 PHE A O 8
ATOM 4989 N N . LEU A 1 9 ? 12.987 0.636 -7.083 1.00 0.00 9 LEU A N 8
ATOM 4990 C CA . LEU A 1 9 ? 11.701 1.313 -7.210 1.00 0.00 9 LEU A CA 8
ATOM 4991 C C . LEU A 1 9 ? 11.081 1.052 -8.580 1.00 0.00 9 LEU A C 8
ATOM 4992 O O . LEU A 1 9 ? 9.862 0.950 -8.712 1.00 0.00 9 LEU A O 8
ATOM 5008 N N . VAL A 1 10 ? 11.927 0.952 -9.597 1.00 0.00 10 VAL A N 8
ATOM 5009 C CA . VAL A 1 10 ? 11.477 0.711 -10.947 1.00 0.00 10 VAL A CA 8
ATOM 5010 C C . VAL A 1 10 ? 10.752 -0.628 -11.062 1.00 0.00 10 VAL A C 8
ATOM 5011 O O . VAL A 1 10 ? 9.748 -0.742 -11.764 1.00 0.00 10 VAL A O 8
ATOM 5024 N N . THR A 1 11 ? 11.270 -1.640 -10.373 1.00 0.00 11 THR A N 8
ATOM 5025 C CA . THR A 1 11 ? 10.675 -2.972 -10.404 1.00 0.00 11 THR A CA 8
ATOM 5026 C C . THR A 1 11 ? 9.294 -2.980 -9.756 1.00 0.00 11 THR A C 8
ATOM 5027 O O . THR A 1 11 ? 8.333 -3.497 -10.324 1.00 0.00 11 THR A O 8
ATOM 5038 N N . VAL A 1 12 ? 9.207 -2.409 -8.562 1.00 0.00 12 VAL A N 8
ATOM 5039 C CA . VAL A 1 12 ? 7.955 -2.352 -7.828 1.00 0.00 12 VAL A CA 8
ATOM 5040 C C . VAL A 1 12 ? 6.948 -1.434 -8.511 1.00 0.00 12 VAL A C 8
ATOM 5041 O O . VAL A 1 12 ? 5.748 -1.707 -8.519 1.00 0.00 12 VAL A O 8
ATOM 5054 N N . ARG A 1 13 ? 7.446 -0.344 -9.077 1.00 0.00 13 ARG A N 8
ATOM 5055 C CA . ARG A 1 13 ? 6.593 0.624 -9.759 1.00 0.00 13 ARG A CA 8
ATOM 5056 C C . ARG A 1 13 ? 5.838 -0.025 -10.915 1.00 0.00 13 ARG A C 8
ATOM 5057 O O . ARG A 1 13 ? 4.700 0.342 -11.207 1.00 0.00 13 ARG A O 8
ATOM 5078 N N . ILE A 1 14 ? 6.474 -0.991 -11.568 1.00 0.00 14 ILE A N 8
ATOM 5079 C CA . ILE A 1 14 ? 5.854 -1.687 -12.690 1.00 0.00 14 ILE A CA 8
ATOM 5080 C C . ILE A 1 14 ? 4.703 -2.569 -12.214 1.00 0.00 14 ILE A C 8
ATOM 5081 O O . ILE A 1 14 ? 3.691 -2.711 -12.901 1.00 0.00 14 ILE A O 8
ATOM 5097 N N . GLN A 1 15 ? 4.864 -3.157 -11.034 1.00 0.00 15 GLN A N 8
ATOM 5098 C CA . GLN A 1 15 ? 3.838 -4.022 -10.464 1.00 0.00 15 GLN A CA 8
ATOM 5099 C C . GLN A 1 15 ? 2.639 -3.203 -9.993 1.00 0.00 15 GLN A C 8
ATOM 5100 O O . GLN A 1 15 ? 1.507 -3.687 -9.991 1.00 0.00 15 GLN A O 8
ATOM 5114 N N . ARG A 1 16 ? 2.897 -1.962 -9.594 1.00 0.00 16 ARG A N 8
ATOM 5115 C CA . ARG A 1 16 ? 1.842 -1.073 -9.120 1.00 0.00 16 ARG A CA 8
ATOM 5116 C C . ARG A 1 16 ? 0.769 -0.866 -10.188 1.00 0.00 16 ARG A C 8
ATOM 5117 O O . ARG A 1 16 ? -0.357 -0.477 -9.879 1.00 0.00 16 ARG A O 8
ATOM 5138 N N . ALA A 1 17 ? 1.123 -1.126 -11.444 1.00 0.00 17 ALA A N 8
ATOM 5139 C CA . ALA A 1 17 ? 0.185 -0.963 -12.548 1.00 0.00 17 ALA A CA 8
ATOM 5140 C C . ALA A 1 17 ? -0.844 -2.091 -12.576 1.00 0.00 17 ALA A C 8
ATOM 5141 O O . ALA A 1 17 ? -1.888 -1.973 -13.218 1.00 0.00 17 ALA A O 8
ATOM 5148 N N . GLY A 1 18 ? -0.547 -3.183 -11.876 1.00 0.00 18 GLY A N 8
ATOM 5149 C CA . GLY A 1 18 ? -1.461 -4.309 -11.837 1.00 0.00 18 GLY A CA 8
ATOM 5150 C C . GLY A 1 18 ? -1.937 -4.617 -10.431 1.00 0.00 18 GLY A C 8
ATOM 5151 O O . GLY A 1 18 ? -1.951 -5.774 -10.012 1.00 0.00 18 GLY A O 8
ATOM 5155 N N . ARG A 1 19 ? -2.326 -3.577 -9.699 1.00 0.00 19 ARG A N 8
ATOM 5156 C CA . ARG A 1 19 ? -2.803 -3.741 -8.331 1.00 0.00 19 ARG A CA 8
ATOM 5157 C C . ARG A 1 19 ? -4.025 -2.863 -8.069 1.00 0.00 19 ARG A C 8
ATOM 5158 O O . ARG A 1 19 ? -4.243 -1.867 -8.759 1.00 0.00 19 ARG A O 8
ATOM 5179 N N . PRO A 1 20 ? -4.841 -3.221 -7.061 1.00 0.00 20 PRO A N 8
ATOM 5180 C CA . PRO A 1 20 ? -6.045 -2.460 -6.709 1.00 0.00 20 PRO A CA 8
ATOM 5181 C C . PRO A 1 20 ? -5.715 -1.064 -6.204 1.00 0.00 20 PRO A C 8
ATOM 5182 O O . PRO A 1 20 ? -6.205 -0.065 -6.730 1.00 0.00 20 PRO A O 8
ATOM 5193 N N . LEU A 1 21 ? -4.882 -1.011 -5.174 1.00 0.00 21 LEU A N 8
ATOM 5194 C CA . LEU A 1 21 ? -4.470 0.255 -4.571 1.00 0.00 21 LEU A CA 8
ATOM 5195 C C . LEU A 1 21 ? -5.648 0.972 -3.914 1.00 0.00 21 LEU A C 8
ATOM 5196 O O . LEU A 1 21 ? -5.545 2.142 -3.546 1.00 0.00 21 LEU A O 8
ATOM 5212 N N . GLN A 1 22 ? -6.765 0.268 -3.770 1.00 0.00 22 GLN A N 8
ATOM 5213 C CA . GLN A 1 22 ? -7.958 0.843 -3.157 1.00 0.00 22 GLN A CA 8
ATOM 5214 C C . GLN A 1 22 ? -8.559 -0.109 -2.129 1.00 0.00 22 GLN A C 8
ATOM 5215 O O . GLN A 1 22 ? -8.961 0.308 -1.043 1.00 0.00 22 GLN A O 8
ATOM 5229 N N . GLU A 1 23 ? -8.616 -1.388 -2.479 1.00 0.00 23 GLU A N 8
ATOM 5230 C CA . GLU A 1 23 ? -9.168 -2.403 -1.587 1.00 0.00 23 GLU A CA 8
ATOM 5231 C C . GLU A 1 23 ? -8.437 -2.410 -0.248 1.00 0.00 23 GLU A C 8
ATOM 5232 O O . GLU A 1 23 ? -9.022 -2.726 0.788 1.00 0.00 23 GLU A O 8
ATOM 5244 N N . ARG A 1 24 ? -7.155 -2.060 -0.276 1.00 0.00 24 ARG A N 8
ATOM 5245 C CA . ARG A 1 24 ? -6.346 -2.026 0.937 1.00 0.00 24 ARG A CA 8
ATOM 5246 C C . ARG A 1 24 ? -6.929 -1.046 1.949 1.00 0.00 24 ARG A C 8
ATOM 5247 O O . ARG A 1 24 ? -6.910 -1.296 3.154 1.00 0.00 24 ARG A O 8
ATOM 5268 N N . VAL A 1 25 ? -7.449 0.068 1.448 1.00 0.00 25 VAL A N 8
ATOM 5269 C CA . VAL A 1 25 ? -8.042 1.087 2.305 1.00 0.00 25 VAL A CA 8
ATOM 5270 C C . VAL A 1 25 ? -9.327 0.579 2.949 1.00 0.00 25 VAL A C 8
ATOM 5271 O O . VAL A 1 25 ? -9.629 0.902 4.098 1.00 0.00 25 VAL A O 8
ATOM 5284 N N . PHE A 1 26 ? -10.078 -0.220 2.200 1.00 0.00 26 PHE A N 8
ATOM 5285 C CA . PHE A 1 26 ? -11.332 -0.777 2.693 1.00 0.00 26 PHE A CA 8
ATOM 5286 C C . PHE A 1 26 ? -11.086 -1.684 3.894 1.00 0.00 26 PHE A C 8
ATOM 5287 O O . PHE A 1 26 ? -11.891 -1.730 4.825 1.00 0.00 26 PHE A O 8
ATOM 5304 N N . LEU A 1 27 ? -9.969 -2.402 3.867 1.00 0.00 27 LEU A N 8
ATOM 5305 C CA . LEU A 1 27 ? -9.617 -3.307 4.954 1.00 0.00 27 LEU A CA 8
ATOM 5306 C C . LEU A 1 27 ? -9.461 -2.544 6.264 1.00 0.00 27 LEU A C 8
ATOM 5307 O O . LEU A 1 27 ? -9.813 -3.045 7.331 1.00 0.00 27 LEU A O 8
ATOM 5322 N N . VAL A 1 28 ? -8.937 -1.327 6.176 1.00 0.00 28 VAL A N 8
ATOM 5323 C CA . VAL A 1 28 ? -8.742 -0.496 7.356 1.00 0.00 28 VAL A CA 8
ATOM 5324 C C . VAL A 1 28 ? -10.068 -0.231 8.056 1.00 0.00 28 VAL A C 8
ATOM 5325 O O . VAL A 1 28 ? -10.195 -0.418 9.266 1.00 0.00 28 VAL A O 8
ATOM 5338 N N . LYS A 1 29 ? -11.054 0.199 7.281 1.00 0.00 29 LYS A N 8
ATOM 5339 C CA . LYS A 1 29 ? -12.379 0.486 7.816 1.00 0.00 29 LYS A CA 8
ATOM 5340 C C . LYS A 1 29 ? -13.090 -0.801 8.220 1.00 0.00 29 LYS A C 8
ATOM 5341 O O . LYS A 1 29 ? -13.821 -0.835 9.209 1.00 0.00 29 LYS A O 8
ATOM 5360 N N . PHE A 1 30 ? -12.868 -1.859 7.446 1.00 0.00 30 PHE A N 8
ATOM 5361 C CA . PHE A 1 30 ? -13.486 -3.151 7.721 1.00 0.00 30 PHE A CA 8
ATOM 5362 C C . PHE A 1 30 ? -12.931 -3.754 9.008 1.00 0.00 30 PHE A C 8
ATOM 5363 O O . PHE A 1 30 ? -13.685 -4.235 9.855 1.00 0.00 30 PHE A O 8
ATOM 5380 N N . VAL A 1 31 ? -11.610 -3.721 9.150 1.00 0.00 31 VAL A N 8
ATOM 5381 C CA . VAL A 1 31 ? -10.958 -4.260 10.337 1.00 0.00 31 VAL A CA 8
ATOM 5382 C C . VAL A 1 31 ? -11.263 -3.403 11.561 1.00 0.00 31 VAL A C 8
ATOM 5383 O O . VAL A 1 31 ? -11.416 -3.917 12.669 1.00 0.00 31 VAL A O 8
ATOM 5396 N N . ARG A 1 32 ? -11.351 -2.094 11.351 1.00 0.00 32 ARG A N 8
ATOM 5397 C CA . ARG A 1 32 ? -11.640 -1.163 12.435 1.00 0.00 32 ARG A CA 8
ATOM 5398 C C . ARG A 1 32 ? -12.983 -1.485 13.084 1.00 0.00 32 ARG A C 8
ATOM 5399 O O . ARG A 1 32 ? -13.176 -1.262 14.279 1.00 0.00 32 ARG A O 8
ATOM 5420 N N . SER A 1 33 ? -13.907 -2.012 12.287 1.00 0.00 33 SER A N 8
ATOM 5421 C CA . SER A 1 33 ? -15.232 -2.367 12.783 1.00 0.00 33 SER A CA 8
ATOM 5422 C C . SER A 1 33 ? -15.191 -3.687 13.547 1.00 0.00 33 SER A C 8
ATOM 5423 O O . SER A 1 33 ? -15.829 -4.665 13.156 1.00 0.00 33 SER A O 8
ATOM 5431 N N . ARG A 1 34 ? -14.434 -3.708 14.639 1.00 0.00 34 ARG A N 8
ATOM 5432 C CA . ARG A 1 34 ? -14.308 -4.906 15.460 1.00 0.00 34 ARG A CA 8
ATOM 5433 C C . ARG A 1 34 ? -13.963 -4.542 16.902 1.00 0.00 34 ARG A C 8
ATOM 5434 O O . ARG A 1 34 ? -12.880 -4.859 17.394 1.00 0.00 34 ARG A O 8
ATOM 5455 N N . ARG A 1 35 ? -14.893 -3.871 17.575 1.00 0.00 35 ARG A N 8
ATOM 5456 C CA . ARG A 1 35 ? -14.690 -3.462 18.959 1.00 0.00 35 ARG A CA 8
ATOM 5457 C C . ARG A 1 35 ? -13.432 -2.604 19.095 1.00 0.00 35 ARG A C 8
ATOM 5458 O O . ARG A 1 35 ? -12.320 -3.127 19.153 1.00 0.00 35 ARG A O 8
ATOM 5479 N N . PRO A 1 36 ? -13.591 -1.268 19.145 1.00 0.00 36 PRO A N 8
ATOM 5480 C CA . PRO A 1 36 ? -12.461 -0.342 19.272 1.00 0.00 36 PRO A CA 8
ATOM 5481 C C . PRO A 1 36 ? -11.473 -0.769 20.353 1.00 0.00 36 PRO A C 8
ATOM 5482 O O . PRO A 1 36 ? -11.862 -1.318 21.383 1.00 0.00 36 PRO A O 8
ATOM 5493 N N . ARG A 1 37 ? -10.192 -0.512 20.108 1.00 0.00 37 ARG A N 8
ATOM 5494 C CA . ARG A 1 37 ? -9.145 -0.869 21.059 1.00 0.00 37 ARG A CA 8
ATOM 5495 C C . ARG A 1 37 ? -9.335 -0.132 22.381 1.00 0.00 37 ARG A C 8
ATOM 5496 O O . ARG A 1 37 ? -9.403 1.096 22.414 1.00 0.00 37 ARG A O 8
ATOM 5517 N N . THR A 1 38 ? -9.419 -0.892 23.468 1.00 0.00 38 THR A N 8
ATOM 5518 C CA . THR A 1 38 ? -9.600 -0.312 24.794 1.00 0.00 38 THR A CA 8
ATOM 5519 C C . THR A 1 38 ? -8.487 -0.755 25.737 1.00 0.00 38 THR A C 8
ATOM 5520 O O . THR A 1 38 ? -8.581 -1.804 26.375 1.00 0.00 38 THR A O 8
ATOM 5531 N N . ALA A 1 39 ? -7.433 0.050 25.821 1.00 0.00 39 ALA A N 8
ATOM 5532 C CA . ALA A 1 39 ? -6.301 -0.260 26.686 1.00 0.00 39 ALA A CA 8
ATOM 5533 C C . ALA A 1 39 ? -5.749 1.002 27.340 1.00 0.00 39 ALA A C 8
ATOM 5534 O O . ALA A 1 39 ? -5.913 2.106 26.821 1.00 0.00 39 ALA A O 8
ATOM 5541 N N . SER A 1 40 ? -5.093 0.830 28.483 1.00 0.00 40 SER A N 8
ATOM 5542 C CA . SER A 1 40 ? -4.515 1.955 29.209 1.00 0.00 40 SER A CA 8
ATOM 5543 C C . SER A 1 40 ? -3.525 1.472 30.264 1.00 0.00 40 SER A C 8
ATOM 5544 O O . SER A 1 40 ? -3.267 0.251 30.316 1.00 0.00 40 SER A O 8
ATOM 5553 N N . GLY A 1 1 ? 9.102 -0.403 2.557 1.00 0.00 1 GLY A N 9
ATOM 5554 C CA . GLY A 1 1 ? 9.234 -1.281 1.362 1.00 0.00 1 GLY A CA 9
ATOM 5555 C C . GLY A 1 1 ? 10.584 -1.968 1.293 1.00 0.00 1 GLY A C 9
ATOM 5556 O O . GLY A 1 1 ? 11.160 -2.323 2.321 1.00 0.00 1 GLY A O 9
ATOM 5562 N N . SER A 1 2 ? 11.088 -2.157 0.078 1.00 0.00 2 SER A N 9
ATOM 5563 C CA . SER A 1 2 ? 12.378 -2.806 -0.122 1.00 0.00 2 SER A CA 9
ATOM 5564 C C . SER A 1 2 ? 13.259 -1.986 -1.059 1.00 0.00 2 SER A C 9
ATOM 5565 O O . SER A 1 2 ? 13.184 -2.128 -2.280 1.00 0.00 2 SER A O 9
ATOM 5573 N N . HIS A 1 3 ? 14.093 -1.129 -0.480 1.00 0.00 3 HIS A N 9
ATOM 5574 C CA . HIS A 1 3 ? 14.988 -0.285 -1.264 1.00 0.00 3 HIS A CA 9
ATOM 5575 C C . HIS A 1 3 ? 14.197 0.621 -2.202 1.00 0.00 3 HIS A C 9
ATOM 5576 O O . HIS A 1 3 ? 12.997 0.431 -2.401 1.00 0.00 3 HIS A O 9
ATOM 5591 N N . MET A 1 4 ? 14.877 1.609 -2.777 1.00 0.00 4 MET A N 9
ATOM 5592 C CA . MET A 1 4 ? 14.237 2.545 -3.694 1.00 0.00 4 MET A CA 9
ATOM 5593 C C . MET A 1 4 ? 15.278 3.319 -4.496 1.00 0.00 4 MET A C 9
ATOM 5594 O O . MET A 1 4 ? 15.775 4.354 -4.051 1.00 0.00 4 MET A O 9
ATOM 5608 N N . GLY A 1 5 ? 15.601 2.813 -5.682 1.00 0.00 5 GLY A N 9
ATOM 5609 C CA . GLY A 1 5 ? 16.579 3.471 -6.528 1.00 0.00 5 GLY A CA 9
ATOM 5610 C C . GLY A 1 5 ? 16.020 4.704 -7.208 1.00 0.00 5 GLY A C 9
ATOM 5611 O O . GLY A 1 5 ? 16.147 5.816 -6.695 1.00 0.00 5 GLY A O 9
ATOM 5615 N N . ARG A 1 6 ? 15.398 4.509 -8.367 1.00 0.00 6 ARG A N 9
ATOM 5616 C CA . ARG A 1 6 ? 14.816 5.615 -9.118 1.00 0.00 6 ARG A CA 9
ATOM 5617 C C . ARG A 1 6 ? 13.374 5.864 -8.688 1.00 0.00 6 ARG A C 9
ATOM 5618 O O . ARG A 1 6 ? 12.610 4.924 -8.470 1.00 0.00 6 ARG A O 9
ATOM 5639 N N . ARG A 1 7 ? 13.010 7.136 -8.565 1.00 0.00 7 ARG A N 9
ATOM 5640 C CA . ARG A 1 7 ? 11.660 7.509 -8.157 1.00 0.00 7 ARG A CA 9
ATOM 5641 C C . ARG A 1 7 ? 10.652 7.217 -9.264 1.00 0.00 7 ARG A C 9
ATOM 5642 O O . ARG A 1 7 ? 9.572 6.686 -9.008 1.00 0.00 7 ARG A O 9
ATOM 5663 N N . PHE A 1 8 ? 11.009 7.572 -10.493 1.00 0.00 8 PHE A N 9
ATOM 5664 C CA . PHE A 1 8 ? 10.131 7.352 -11.638 1.00 0.00 8 PHE A CA 9
ATOM 5665 C C . PHE A 1 8 ? 9.978 5.864 -11.937 1.00 0.00 8 PHE A C 9
ATOM 5666 O O . PHE A 1 8 ? 8.885 5.394 -12.254 1.00 0.00 8 PHE A O 9
ATOM 5683 N N . LEU A 1 9 ? 11.080 5.131 -11.841 1.00 0.00 9 LEU A N 9
ATOM 5684 C CA . LEU A 1 9 ? 11.072 3.697 -12.108 1.00 0.00 9 LEU A CA 9
ATOM 5685 C C . LEU A 1 9 ? 10.241 2.944 -11.074 1.00 0.00 9 LEU A C 9
ATOM 5686 O O . LEU A 1 9 ? 9.499 2.021 -11.412 1.00 0.00 9 LEU A O 9
ATOM 5702 N N . VAL A 1 10 ? 10.375 3.337 -9.813 1.00 0.00 10 VAL A N 9
ATOM 5703 C CA . VAL A 1 10 ? 9.642 2.694 -8.729 1.00 0.00 10 VAL A CA 9
ATOM 5704 C C . VAL A 1 10 ? 8.135 2.741 -8.972 1.00 0.00 10 VAL A C 9
ATOM 5705 O O . VAL A 1 10 ? 7.423 1.770 -8.713 1.00 0.00 10 VAL A O 9
ATOM 5718 N N . THR A 1 11 ? 7.656 3.877 -9.468 1.00 0.00 11 THR A N 9
ATOM 5719 C CA . THR A 1 11 ? 6.235 4.052 -9.743 1.00 0.00 11 THR A CA 9
ATOM 5720 C C . THR A 1 11 ? 5.764 3.093 -10.829 1.00 0.00 11 THR A C 9
ATOM 5721 O O . THR A 1 11 ? 4.739 2.426 -10.683 1.00 0.00 11 THR A O 9
ATOM 5732 N N . VAL A 1 12 ? 6.518 3.031 -11.918 1.00 0.00 12 VAL A N 9
ATOM 5733 C CA . VAL A 1 12 ? 6.178 2.154 -13.035 1.00 0.00 12 VAL A CA 9
ATOM 5734 C C . VAL A 1 12 ? 6.331 0.687 -12.645 1.00 0.00 12 VAL A C 9
ATOM 5735 O O . VAL A 1 12 ? 5.543 -0.162 -13.062 1.00 0.00 12 VAL A O 9
ATOM 5748 N N . ARG A 1 13 ? 7.350 0.397 -11.844 1.00 0.00 13 ARG A N 9
ATOM 5749 C CA . ARG A 1 13 ? 7.607 -0.968 -11.398 1.00 0.00 13 ARG A CA 9
ATOM 5750 C C . ARG A 1 13 ? 6.437 -1.505 -10.582 1.00 0.00 13 ARG A C 9
ATOM 5751 O O . ARG A 1 13 ? 6.049 -2.665 -10.720 1.00 0.00 13 ARG A O 9
ATOM 5772 N N . ILE A 1 14 ? 5.879 -0.651 -9.732 1.00 0.00 14 ILE A N 9
ATOM 5773 C CA . ILE A 1 14 ? 4.752 -1.035 -8.891 1.00 0.00 14 ILE A CA 9
ATOM 5774 C C . ILE A 1 14 ? 3.450 -1.037 -9.685 1.00 0.00 14 ILE A C 9
ATOM 5775 O O . ILE A 1 14 ? 2.554 -1.839 -9.426 1.00 0.00 14 ILE A O 9
ATOM 5791 N N . GLN A 1 15 ? 3.353 -0.132 -10.653 1.00 0.00 15 GLN A N 9
ATOM 5792 C CA . GLN A 1 15 ? 2.160 -0.027 -11.486 1.00 0.00 15 GLN A CA 9
ATOM 5793 C C . GLN A 1 15 ? 2.065 -1.201 -12.455 1.00 0.00 15 GLN A C 9
ATOM 5794 O O . GLN A 1 15 ? 0.991 -1.770 -12.652 1.00 0.00 15 GLN A O 9
ATOM 5808 N N . ARG A 1 16 ? 3.194 -1.558 -13.059 1.00 0.00 16 ARG A N 9
ATOM 5809 C CA . ARG A 1 16 ? 3.235 -2.664 -14.009 1.00 0.00 16 ARG A CA 9
ATOM 5810 C C . ARG A 1 16 ? 3.247 -4.007 -13.286 1.00 0.00 16 ARG A C 9
ATOM 5811 O O . ARG A 1 16 ? 2.535 -4.935 -13.669 1.00 0.00 16 ARG A O 9
ATOM 5832 N N . ALA A 1 17 ? 4.061 -4.104 -12.240 1.00 0.00 17 ALA A N 9
ATOM 5833 C CA . ALA A 1 17 ? 4.166 -5.335 -11.466 1.00 0.00 17 ALA A CA 9
ATOM 5834 C C . ALA A 1 17 ? 3.185 -5.349 -10.295 1.00 0.00 17 ALA A C 9
ATOM 5835 O O . ALA A 1 17 ? 3.292 -6.185 -9.398 1.00 0.00 17 ALA A O 9
ATOM 5842 N N . GLY A 1 18 ? 2.230 -4.422 -10.306 1.00 0.00 18 GLY A N 9
ATOM 5843 C CA . GLY A 1 18 ? 1.253 -4.358 -9.235 1.00 0.00 18 GLY A CA 9
ATOM 5844 C C . GLY A 1 18 ? -0.125 -3.961 -9.727 1.00 0.00 18 GLY A C 9
ATOM 5845 O O . GLY A 1 18 ? -0.256 -3.241 -10.717 1.00 0.00 18 GLY A O 9
ATOM 5849 N N . ARG A 1 19 ? -1.155 -4.432 -9.032 1.00 0.00 19 ARG A N 9
ATOM 5850 C CA . ARG A 1 19 ? -2.532 -4.124 -9.398 1.00 0.00 19 ARG A CA 9
ATOM 5851 C C . ARG A 1 19 ? -3.490 -4.511 -8.274 1.00 0.00 19 ARG A C 9
ATOM 5852 O O . ARG A 1 19 ? -4.155 -5.545 -8.340 1.00 0.00 19 ARG A O 9
ATOM 5873 N N . PRO A 1 20 ? -3.571 -3.682 -7.219 1.00 0.00 20 PRO A N 9
ATOM 5874 C CA . PRO A 1 20 ? -4.450 -3.943 -6.075 1.00 0.00 20 PRO A CA 9
ATOM 5875 C C . PRO A 1 20 ? -5.918 -4.005 -6.476 1.00 0.00 20 PRO A C 9
ATOM 5876 O O . PRO A 1 20 ? -6.552 -5.056 -6.394 1.00 0.00 20 PRO A O 9
ATOM 5887 N N . LEU A 1 21 ? -6.446 -2.869 -6.907 1.00 0.00 21 LEU A N 9
ATOM 5888 C CA . LEU A 1 21 ? -7.842 -2.775 -7.324 1.00 0.00 21 LEU A CA 9
ATOM 5889 C C . LEU A 1 21 ? -8.778 -2.985 -6.139 1.00 0.00 21 LEU A C 9
ATOM 5890 O O . LEU A 1 21 ? -9.408 -2.044 -5.657 1.00 0.00 21 LEU A O 9
ATOM 5906 N N . GLN A 1 22 ? -8.860 -4.224 -5.676 1.00 0.00 22 GLN A N 9
ATOM 5907 C CA . GLN A 1 22 ? -9.715 -4.565 -4.544 1.00 0.00 22 GLN A CA 9
ATOM 5908 C C . GLN A 1 22 ? -8.921 -4.547 -3.242 1.00 0.00 22 GLN A C 9
ATOM 5909 O O . GLN A 1 22 ? -9.460 -4.244 -2.178 1.00 0.00 22 GLN A O 9
ATOM 5923 N N . GLU A 1 23 ? -7.635 -4.873 -3.335 1.00 0.00 23 GLU A N 9
ATOM 5924 C CA . GLU A 1 23 ? -6.765 -4.893 -2.165 1.00 0.00 23 GLU A CA 9
ATOM 5925 C C . GLU A 1 23 ? -6.712 -3.520 -1.504 1.00 0.00 23 GLU A C 9
ATOM 5926 O O . GLU A 1 23 ? -6.536 -3.411 -0.290 1.00 0.00 23 GLU A O 9
ATOM 5938 N N . ARG A 1 24 ? -6.867 -2.473 -2.309 1.00 0.00 24 ARG A N 9
ATOM 5939 C CA . ARG A 1 24 ? -6.839 -1.106 -1.800 1.00 0.00 24 ARG A CA 9
ATOM 5940 C C . ARG A 1 24 ? -7.917 -0.900 -0.743 1.00 0.00 24 ARG A C 9
ATOM 5941 O O . ARG A 1 24 ? -7.710 -0.191 0.242 1.00 0.00 24 ARG A O 9
ATOM 5962 N N . VAL A 1 25 ? -9.068 -1.527 -0.955 1.00 0.00 25 VAL A N 9
ATOM 5963 C CA . VAL A 1 25 ? -10.182 -1.420 -0.021 1.00 0.00 25 VAL A CA 9
ATOM 5964 C C . VAL A 1 25 ? -9.843 -2.085 1.308 1.00 0.00 25 VAL A C 9
ATOM 5965 O O . VAL A 1 25 ? -10.249 -1.616 2.371 1.00 0.00 25 VAL A O 9
ATOM 5978 N N . PHE A 1 26 ? -9.097 -3.183 1.237 1.00 0.00 26 PHE A N 9
ATOM 5979 C CA . PHE A 1 26 ? -8.700 -3.920 2.431 1.00 0.00 26 PHE A CA 9
ATOM 5980 C C . PHE A 1 26 ? -7.988 -3.008 3.427 1.00 0.00 26 PHE A C 9
ATOM 5981 O O . PHE A 1 26 ? -8.202 -3.105 4.635 1.00 0.00 26 PHE A O 9
ATOM 5998 N N . LEU A 1 27 ? -7.143 -2.120 2.911 1.00 0.00 27 LEU A N 9
ATOM 5999 C CA . LEU A 1 27 ? -6.404 -1.189 3.756 1.00 0.00 27 LEU A CA 9
ATOM 6000 C C . LEU A 1 27 ? -7.361 -0.292 4.531 1.00 0.00 27 LEU A C 9
ATOM 6001 O O . LEU A 1 27 ? -7.138 0.004 5.704 1.00 0.00 27 LEU A O 9
ATOM 6016 N N . VAL A 1 28 ? -8.431 0.130 3.870 1.00 0.00 28 VAL A N 9
ATOM 6017 C CA . VAL A 1 28 ? -9.427 0.985 4.501 1.00 0.00 28 VAL A CA 9
ATOM 6018 C C . VAL A 1 28 ? -10.039 0.293 5.711 1.00 0.00 28 VAL A C 9
ATOM 6019 O O . VAL A 1 28 ? -10.134 0.872 6.792 1.00 0.00 28 VAL A O 9
ATOM 6032 N N . LYS A 1 29 ? -10.444 -0.955 5.517 1.00 0.00 29 LYS A N 9
ATOM 6033 C CA . LYS A 1 29 ? -11.042 -1.743 6.588 1.00 0.00 29 LYS A CA 9
ATOM 6034 C C . LYS A 1 29 ? -9.997 -2.113 7.636 1.00 0.00 29 LYS A C 9
ATOM 6035 O O . LYS A 1 29 ? -10.283 -2.133 8.833 1.00 0.00 29 LYS A O 9
ATOM 6054 N N . PHE A 1 30 ? -8.785 -2.406 7.175 1.00 0.00 30 PHE A N 9
ATOM 6055 C CA . PHE A 1 30 ? -7.696 -2.777 8.071 1.00 0.00 30 PHE A CA 9
ATOM 6056 C C . PHE A 1 30 ? -7.289 -1.596 8.946 1.00 0.00 30 PHE A C 9
ATOM 6057 O O . PHE A 1 30 ? -7.123 -1.736 10.158 1.00 0.00 30 PHE A O 9
ATOM 6074 N N . VAL A 1 31 ? -7.135 -0.431 8.326 1.00 0.00 31 VAL A N 9
ATOM 6075 C CA . VAL A 1 31 ? -6.753 0.774 9.052 1.00 0.00 31 VAL A CA 9
ATOM 6076 C C . VAL A 1 31 ? -7.880 1.238 9.969 1.00 0.00 31 VAL A C 9
ATOM 6077 O O . VAL A 1 31 ? -7.636 1.739 11.066 1.00 0.00 31 VAL A O 9
ATOM 6090 N N . ARG A 1 32 ? -9.116 1.066 9.511 1.00 0.00 32 ARG A N 9
ATOM 6091 C CA . ARG A 1 32 ? -10.284 1.466 10.288 1.00 0.00 32 ARG A CA 9
ATOM 6092 C C . ARG A 1 32 ? -10.307 0.761 11.642 1.00 0.00 32 ARG A C 9
ATOM 6093 O O . ARG A 1 32 ? -10.545 1.388 12.674 1.00 0.00 32 ARG A O 9
ATOM 6114 N N . SER A 1 33 ? -10.060 -0.545 11.629 1.00 0.00 33 SER A N 9
ATOM 6115 C CA . SER A 1 33 ? -10.055 -1.333 12.856 1.00 0.00 33 SER A CA 9
ATOM 6116 C C . SER A 1 33 ? -9.143 -2.548 12.720 1.00 0.00 33 SER A C 9
ATOM 6117 O O . SER A 1 33 ? -9.203 -3.274 11.729 1.00 0.00 33 SER A O 9
ATOM 6125 N N . ARG A 1 34 ? -8.299 -2.762 13.725 1.00 0.00 34 ARG A N 9
ATOM 6126 C CA . ARG A 1 34 ? -7.374 -3.890 13.720 1.00 0.00 34 ARG A CA 9
ATOM 6127 C C . ARG A 1 34 ? -6.570 -3.938 15.016 1.00 0.00 34 ARG A C 9
ATOM 6128 O O . ARG A 1 34 ? -6.330 -5.009 15.572 1.00 0.00 34 ARG A O 9
ATOM 6149 N N . ARG A 1 35 ? -6.159 -2.768 15.490 1.00 0.00 35 ARG A N 9
ATOM 6150 C CA . ARG A 1 35 ? -5.383 -2.671 16.720 1.00 0.00 35 ARG A CA 9
ATOM 6151 C C . ARG A 1 35 ? -5.507 -1.275 17.335 1.00 0.00 35 ARG A C 9
ATOM 6152 O O . ARG A 1 35 ? -4.524 -0.542 17.442 1.00 0.00 35 ARG A O 9
ATOM 6173 N N . PRO A 1 36 ? -6.727 -0.887 17.748 1.00 0.00 36 PRO A N 9
ATOM 6174 C CA . PRO A 1 36 ? -6.976 0.427 18.351 1.00 0.00 36 PRO A CA 9
ATOM 6175 C C . PRO A 1 36 ? -6.199 0.625 19.648 1.00 0.00 36 PRO A C 9
ATOM 6176 O O . PRO A 1 36 ? -6.307 -0.177 20.576 1.00 0.00 36 PRO A O 9
ATOM 6187 N N . ARG A 1 37 ? -5.417 1.698 19.707 1.00 0.00 37 ARG A N 9
ATOM 6188 C CA . ARG A 1 37 ? -4.623 2.002 20.892 1.00 0.00 37 ARG A CA 9
ATOM 6189 C C . ARG A 1 37 ? -3.623 0.887 21.180 1.00 0.00 37 ARG A C 9
ATOM 6190 O O . ARG A 1 37 ? -4.007 -0.237 21.505 1.00 0.00 37 ARG A O 9
ATOM 6211 N N . THR A 1 38 ? -2.338 1.206 21.061 1.00 0.00 38 THR A N 9
ATOM 6212 C CA . THR A 1 38 ? -1.283 0.230 21.311 1.00 0.00 38 THR A CA 9
ATOM 6213 C C . THR A 1 38 ? 0.059 0.923 21.525 1.00 0.00 38 THR A C 9
ATOM 6214 O O . THR A 1 38 ? 0.787 0.611 22.467 1.00 0.00 38 THR A O 9
ATOM 6225 N N . ALA A 1 39 ? 0.379 1.865 20.644 1.00 0.00 39 ALA A N 9
ATOM 6226 C CA . ALA A 1 39 ? 1.633 2.603 20.737 1.00 0.00 39 ALA A CA 9
ATOM 6227 C C . ALA A 1 39 ? 1.726 3.364 22.055 1.00 0.00 39 ALA A C 9
ATOM 6228 O O . ALA A 1 39 ? 2.807 3.505 22.627 1.00 0.00 39 ALA A O 9
ATOM 6235 N N . SER A 1 40 ? 0.585 3.852 22.532 1.00 0.00 40 SER A N 9
ATOM 6236 C CA . SER A 1 40 ? 0.538 4.599 23.783 1.00 0.00 40 SER A CA 9
ATOM 6237 C C . SER A 1 40 ? -0.555 4.058 24.699 1.00 0.00 40 SER A C 9
ATOM 6238 O O . SER A 1 40 ? -0.773 4.652 25.776 1.00 0.00 40 SER A O 9
ATOM 6247 N N . GLY A 1 1 ? 30.109 8.854 -14.670 1.00 0.00 1 GLY A N 10
ATOM 6248 C CA . GLY A 1 1 ? 29.260 8.383 -15.799 1.00 0.00 1 GLY A CA 10
ATOM 6249 C C . GLY A 1 1 ? 27.780 8.574 -15.532 1.00 0.00 1 GLY A C 10
ATOM 6250 O O . GLY A 1 1 ? 27.179 9.541 -16.000 1.00 0.00 1 GLY A O 10
ATOM 6256 N N . SER A 1 2 ? 27.193 7.650 -14.777 1.00 0.00 2 SER A N 10
ATOM 6257 C CA . SER A 1 2 ? 25.773 7.718 -14.444 1.00 0.00 2 SER A CA 10
ATOM 6258 C C . SER A 1 2 ? 24.919 7.841 -15.704 1.00 0.00 2 SER A C 10
ATOM 6259 O O . SER A 1 2 ? 24.438 8.924 -16.037 1.00 0.00 2 SER A O 10
ATOM 6267 N N . HIS A 1 3 ? 24.736 6.724 -16.400 1.00 0.00 3 HIS A N 10
ATOM 6268 C CA . HIS A 1 3 ? 23.940 6.706 -17.622 1.00 0.00 3 HIS A CA 10
ATOM 6269 C C . HIS A 1 3 ? 22.587 6.044 -17.380 1.00 0.00 3 HIS A C 10
ATOM 6270 O O . HIS A 1 3 ? 21.542 6.685 -17.493 1.00 0.00 3 HIS A O 10
ATOM 6285 N N . MET A 1 4 ? 22.614 4.758 -17.047 1.00 0.00 4 MET A N 10
ATOM 6286 C CA . MET A 1 4 ? 21.390 4.008 -16.789 1.00 0.00 4 MET A CA 10
ATOM 6287 C C . MET A 1 4 ? 21.317 3.571 -15.330 1.00 0.00 4 MET A C 10
ATOM 6288 O O . MET A 1 4 ? 21.892 2.552 -14.947 1.00 0.00 4 MET A O 10
ATOM 6302 N N . GLY A 1 5 ? 20.606 4.348 -14.519 1.00 0.00 5 GLY A N 10
ATOM 6303 C CA . GLY A 1 5 ? 20.471 4.023 -13.111 1.00 0.00 5 GLY A CA 10
ATOM 6304 C C . GLY A 1 5 ? 19.480 2.901 -12.868 1.00 0.00 5 GLY A C 10
ATOM 6305 O O . GLY A 1 5 ? 19.706 1.764 -13.282 1.00 0.00 5 GLY A O 10
ATOM 6309 N N . ARG A 1 6 ? 18.380 3.221 -12.195 1.00 0.00 6 ARG A N 10
ATOM 6310 C CA . ARG A 1 6 ? 17.351 2.231 -11.897 1.00 0.00 6 ARG A CA 10
ATOM 6311 C C . ARG A 1 6 ? 15.978 2.886 -11.778 1.00 0.00 6 ARG A C 10
ATOM 6312 O O . ARG A 1 6 ? 15.083 2.356 -11.120 1.00 0.00 6 ARG A O 10
ATOM 6333 N N . ARG A 1 7 ? 15.816 4.040 -12.419 1.00 0.00 7 ARG A N 10
ATOM 6334 C CA . ARG A 1 7 ? 14.550 4.763 -12.383 1.00 0.00 7 ARG A CA 10
ATOM 6335 C C . ARG A 1 7 ? 13.485 4.036 -13.197 1.00 0.00 7 ARG A C 10
ATOM 6336 O O . ARG A 1 7 ? 12.321 3.975 -12.802 1.00 0.00 7 ARG A O 10
ATOM 6357 N N . PHE A 1 8 ? 13.891 3.486 -14.336 1.00 0.00 8 PHE A N 10
ATOM 6358 C CA . PHE A 1 8 ? 12.972 2.763 -15.207 1.00 0.00 8 PHE A CA 10
ATOM 6359 C C . PHE A 1 8 ? 12.505 1.467 -14.554 1.00 0.00 8 PHE A C 10
ATOM 6360 O O . PHE A 1 8 ? 11.351 1.065 -14.702 1.00 0.00 8 PHE A O 10
ATOM 6377 N N . LEU A 1 9 ? 13.411 0.816 -13.833 1.00 0.00 9 LEU A N 10
ATOM 6378 C CA . LEU A 1 9 ? 13.095 -0.437 -13.156 1.00 0.00 9 LEU A CA 10
ATOM 6379 C C . LEU A 1 9 ? 12.070 -0.219 -12.047 1.00 0.00 9 LEU A C 10
ATOM 6380 O O . LEU A 1 9 ? 11.226 -1.078 -11.791 1.00 0.00 9 LEU A O 10
ATOM 6396 N N . VAL A 1 10 ? 12.153 0.930 -11.388 1.00 0.00 10 VAL A N 10
ATOM 6397 C CA . VAL A 1 10 ? 11.237 1.256 -10.304 1.00 0.00 10 VAL A CA 10
ATOM 6398 C C . VAL A 1 10 ? 9.790 1.315 -10.796 1.00 0.00 10 VAL A C 10
ATOM 6399 O O . VAL A 1 10 ? 8.874 0.861 -10.111 1.00 0.00 10 VAL A O 10
ATOM 6412 N N . THR A 1 11 ? 9.595 1.882 -11.982 1.00 0.00 11 THR A N 10
ATOM 6413 C CA . THR A 1 11 ? 8.261 2.007 -12.562 1.00 0.00 11 THR A CA 10
ATOM 6414 C C . THR A 1 11 ? 7.663 0.642 -12.881 1.00 0.00 11 THR A C 10
ATOM 6415 O O . THR A 1 11 ? 6.509 0.365 -12.554 1.00 0.00 11 THR A O 10
ATOM 6426 N N . VAL A 1 12 ? 8.450 -0.203 -13.529 1.00 0.00 12 VAL A N 10
ATOM 6427 C CA . VAL A 1 12 ? 8.004 -1.533 -13.900 1.00 0.00 12 VAL A CA 10
ATOM 6428 C C . VAL A 1 12 ? 7.810 -2.424 -12.677 1.00 0.00 12 VAL A C 10
ATOM 6429 O O . VAL A 1 12 ? 6.866 -3.212 -12.613 1.00 0.00 12 VAL A O 10
ATOM 6442 N N . ARG A 1 13 ? 8.719 -2.306 -11.718 1.00 0.00 13 ARG A N 10
ATOM 6443 C CA . ARG A 1 13 ? 8.662 -3.115 -10.502 1.00 0.00 13 ARG A CA 10
ATOM 6444 C C . ARG A 1 13 ? 7.409 -2.821 -9.683 1.00 0.00 13 ARG A C 10
ATOM 6445 O O . ARG A 1 13 ? 6.765 -3.736 -9.170 1.00 0.00 13 ARG A O 10
ATOM 6466 N N . ILE A 1 14 ? 7.067 -1.545 -9.558 1.00 0.00 14 ILE A N 10
ATOM 6467 C CA . ILE A 1 14 ? 5.900 -1.141 -8.800 1.00 0.00 14 ILE A CA 10
ATOM 6468 C C . ILE A 1 14 ? 4.619 -1.360 -9.597 1.00 0.00 14 ILE A C 10
ATOM 6469 O O . ILE A 1 14 ? 3.574 -1.689 -9.033 1.00 0.00 14 ILE A O 10
ATOM 6485 N N . GLN A 1 15 ? 4.706 -1.178 -10.909 1.00 0.00 15 GLN A N 10
ATOM 6486 C CA . GLN A 1 15 ? 3.553 -1.357 -11.784 1.00 0.00 15 GLN A CA 10
ATOM 6487 C C . GLN A 1 15 ? 3.201 -2.835 -11.925 1.00 0.00 15 GLN A C 10
ATOM 6488 O O . GLN A 1 15 ? 2.034 -3.193 -12.089 1.00 0.00 15 GLN A O 10
ATOM 6502 N N . ARG A 1 16 ? 4.217 -3.688 -11.861 1.00 0.00 16 ARG A N 10
ATOM 6503 C CA . ARG A 1 16 ? 4.017 -5.128 -11.982 1.00 0.00 16 ARG A CA 10
ATOM 6504 C C . ARG A 1 16 ? 3.465 -5.720 -10.686 1.00 0.00 16 ARG A C 10
ATOM 6505 O O . ARG A 1 16 ? 2.879 -6.802 -10.690 1.00 0.00 16 ARG A O 10
ATOM 6526 N N . ALA A 1 17 ? 3.656 -5.007 -9.579 1.00 0.00 17 ALA A N 10
ATOM 6527 C CA . ALA A 1 17 ? 3.176 -5.469 -8.282 1.00 0.00 17 ALA A CA 10
ATOM 6528 C C . ALA A 1 17 ? 1.663 -5.303 -8.156 1.00 0.00 17 ALA A C 10
ATOM 6529 O O . ALA A 1 17 ? 1.036 -5.910 -7.287 1.00 0.00 17 ALA A O 10
ATOM 6536 N N . GLY A 1 18 ? 1.080 -4.482 -9.025 1.00 0.00 18 GLY A N 10
ATOM 6537 C CA . GLY A 1 18 ? -0.353 -4.260 -8.987 1.00 0.00 18 GLY A CA 10
ATOM 6538 C C . GLY A 1 18 ? -0.750 -3.208 -7.971 1.00 0.00 18 GLY A C 10
ATOM 6539 O O . GLY A 1 18 ? -0.220 -2.097 -7.978 1.00 0.00 18 GLY A O 10
ATOM 6543 N N . ARG A 1 19 ? -1.686 -3.557 -7.094 1.00 0.00 19 ARG A N 10
ATOM 6544 C CA . ARG A 1 19 ? -2.155 -2.635 -6.067 1.00 0.00 19 ARG A CA 10
ATOM 6545 C C . ARG A 1 19 ? -1.973 -3.231 -4.673 1.00 0.00 19 ARG A C 10
ATOM 6546 O O . ARG A 1 19 ? -2.923 -3.737 -4.076 1.00 0.00 19 ARG A O 10
ATOM 6567 N N . PRO A 1 20 ? -0.742 -3.178 -4.134 1.00 0.00 20 PRO A N 10
ATOM 6568 C CA . PRO A 1 20 ? -0.437 -3.714 -2.804 1.00 0.00 20 PRO A CA 10
ATOM 6569 C C . PRO A 1 20 ? -1.139 -2.939 -1.699 1.00 0.00 20 PRO A C 10
ATOM 6570 O O . PRO A 1 20 ? -1.856 -3.511 -0.878 1.00 0.00 20 PRO A O 10
ATOM 6581 N N . LEU A 1 21 ? -0.922 -1.634 -1.690 1.00 0.00 21 LEU A N 10
ATOM 6582 C CA . LEU A 1 21 ? -1.524 -0.759 -0.690 1.00 0.00 21 LEU A CA 10
ATOM 6583 C C . LEU A 1 21 ? -3.046 -0.770 -0.800 1.00 0.00 21 LEU A C 10
ATOM 6584 O O . LEU A 1 21 ? -3.610 -0.335 -1.804 1.00 0.00 21 LEU A O 10
ATOM 6600 N N . GLN A 1 22 ? -3.705 -1.267 0.242 1.00 0.00 22 GLN A N 10
ATOM 6601 C CA . GLN A 1 22 ? -5.162 -1.331 0.267 1.00 0.00 22 GLN A CA 10
ATOM 6602 C C . GLN A 1 22 ? -5.657 -1.910 1.586 1.00 0.00 22 GLN A C 10
ATOM 6603 O O . GLN A 1 22 ? -6.556 -1.357 2.222 1.00 0.00 22 GLN A O 10
ATOM 6617 N N . GLU A 1 23 ? -5.063 -3.023 1.992 1.00 0.00 23 GLU A N 10
ATOM 6618 C CA . GLU A 1 23 ? -5.438 -3.679 3.238 1.00 0.00 23 GLU A CA 10
ATOM 6619 C C . GLU A 1 23 ? -5.125 -2.785 4.433 1.00 0.00 23 GLU A C 10
ATOM 6620 O O . GLU A 1 23 ? -5.872 -2.755 5.411 1.00 0.00 23 GLU A O 10
ATOM 6632 N N . ARG A 1 24 ? -4.018 -2.057 4.343 1.00 0.00 24 ARG A N 10
ATOM 6633 C CA . ARG A 1 24 ? -3.606 -1.158 5.414 1.00 0.00 24 ARG A CA 10
ATOM 6634 C C . ARG A 1 24 ? -4.597 -0.010 5.570 1.00 0.00 24 ARG A C 10
ATOM 6635 O O . ARG A 1 24 ? -4.876 0.437 6.682 1.00 0.00 24 ARG A O 10
ATOM 6656 N N . VAL A 1 25 ? -5.126 0.460 4.446 1.00 0.00 25 VAL A N 10
ATOM 6657 C CA . VAL A 1 25 ? -6.087 1.557 4.453 1.00 0.00 25 VAL A CA 10
ATOM 6658 C C . VAL A 1 25 ? -7.351 1.175 5.216 1.00 0.00 25 VAL A C 10
ATOM 6659 O O . VAL A 1 25 ? -7.953 2.007 5.895 1.00 0.00 25 VAL A O 10
ATOM 6672 N N . PHE A 1 26 ? -7.746 -0.088 5.100 1.00 0.00 26 PHE A N 10
ATOM 6673 C CA . PHE A 1 26 ? -8.939 -0.580 5.779 1.00 0.00 26 PHE A CA 10
ATOM 6674 C C . PHE A 1 26 ? -8.782 -0.485 7.293 1.00 0.00 26 PHE A C 10
ATOM 6675 O O . PHE A 1 26 ? -9.728 -0.147 8.004 1.00 0.00 26 PHE A O 10
ATOM 6692 N N . LEU A 1 27 ? -7.582 -0.782 7.780 1.00 0.00 27 LEU A N 10
ATOM 6693 C CA . LEU A 1 27 ? -7.305 -0.725 9.210 1.00 0.00 27 LEU A CA 10
ATOM 6694 C C . LEU A 1 27 ? -7.515 0.686 9.742 1.00 0.00 27 LEU A C 10
ATOM 6695 O O . LEU A 1 27 ? -7.994 0.875 10.859 1.00 0.00 27 LEU A O 10
ATOM 6710 N N . VAL A 1 28 ? -7.162 1.677 8.931 1.00 0.00 28 VAL A N 10
ATOM 6711 C CA . VAL A 1 28 ? -7.320 3.071 9.320 1.00 0.00 28 VAL A CA 10
ATOM 6712 C C . VAL A 1 28 ? -8.781 3.390 9.606 1.00 0.00 28 VAL A C 10
ATOM 6713 O O . VAL A 1 28 ? -9.115 3.952 10.649 1.00 0.00 28 VAL A O 10
ATOM 6726 N N . LYS A 1 29 ? -9.648 3.019 8.673 1.00 0.00 29 LYS A N 10
ATOM 6727 C CA . LYS A 1 29 ? -11.079 3.255 8.819 1.00 0.00 29 LYS A CA 10
ATOM 6728 C C . LYS A 1 29 ? -11.668 2.356 9.900 1.00 0.00 29 LYS A C 10
ATOM 6729 O O . LYS A 1 29 ? -12.567 2.761 10.638 1.00 0.00 29 LYS A O 10
ATOM 6748 N N . PHE A 1 30 ? -11.156 1.133 9.987 1.00 0.00 30 PHE A N 10
ATOM 6749 C CA . PHE A 1 30 ? -11.631 0.173 10.978 1.00 0.00 30 PHE A CA 10
ATOM 6750 C C . PHE A 1 30 ? -11.269 0.626 12.389 1.00 0.00 30 PHE A C 10
ATOM 6751 O O . PHE A 1 30 ? -12.104 0.596 13.293 1.00 0.00 30 PHE A O 10
ATOM 6768 N N . VAL A 1 31 ? -10.022 1.048 12.570 1.00 0.00 31 VAL A N 10
ATOM 6769 C CA . VAL A 1 31 ? -9.556 1.510 13.873 1.00 0.00 31 VAL A CA 10
ATOM 6770 C C . VAL A 1 31 ? -10.253 2.806 14.273 1.00 0.00 31 VAL A C 10
ATOM 6771 O O . VAL A 1 31 ? -10.550 3.027 15.447 1.00 0.00 31 VAL A O 10
ATOM 6784 N N . ARG A 1 32 ? -10.514 3.660 13.289 1.00 0.00 32 ARG A N 10
ATOM 6785 C CA . ARG A 1 32 ? -11.178 4.934 13.539 1.00 0.00 32 ARG A CA 10
ATOM 6786 C C . ARG A 1 32 ? -12.625 4.715 13.972 1.00 0.00 32 ARG A C 10
ATOM 6787 O O . ARG A 1 32 ? -13.131 5.407 14.855 1.00 0.00 32 ARG A O 10
ATOM 6808 N N . SER A 1 33 ? -13.284 3.746 13.344 1.00 0.00 33 SER A N 10
ATOM 6809 C CA . SER A 1 33 ? -14.672 3.433 13.664 1.00 0.00 33 SER A CA 10
ATOM 6810 C C . SER A 1 33 ? -14.809 1.984 14.123 1.00 0.00 33 SER A C 10
ATOM 6811 O O . SER A 1 33 ? -15.495 1.181 13.489 1.00 0.00 33 SER A O 10
ATOM 6819 N N . ARG A 1 34 ? -14.151 1.655 15.229 1.00 0.00 34 ARG A N 10
ATOM 6820 C CA . ARG A 1 34 ? -14.197 0.303 15.774 1.00 0.00 34 ARG A CA 10
ATOM 6821 C C . ARG A 1 34 ? -15.565 0.006 16.381 1.00 0.00 34 ARG A C 10
ATOM 6822 O O . ARG A 1 34 ? -16.354 0.916 16.634 1.00 0.00 34 ARG A O 10
ATOM 6843 N N . ARG A 1 35 ? -15.838 -1.274 16.612 1.00 0.00 35 ARG A N 10
ATOM 6844 C CA . ARG A 1 35 ? -17.110 -1.693 17.190 1.00 0.00 35 ARG A CA 10
ATOM 6845 C C . ARG A 1 35 ? -16.886 -2.564 18.426 1.00 0.00 35 ARG A C 10
ATOM 6846 O O . ARG A 1 35 ? -16.534 -3.738 18.309 1.00 0.00 35 ARG A O 10
ATOM 6867 N N . PRO A 1 36 ? -17.087 -2.001 19.632 1.00 0.00 36 PRO A N 10
ATOM 6868 C CA . PRO A 1 36 ? -16.903 -2.738 20.887 1.00 0.00 36 PRO A CA 10
ATOM 6869 C C . PRO A 1 36 ? -17.611 -4.089 20.877 1.00 0.00 36 PRO A C 10
ATOM 6870 O O . PRO A 1 36 ? -18.840 -4.157 20.899 1.00 0.00 36 PRO A O 10
ATOM 6881 N N . ARG A 1 37 ? -16.827 -5.162 20.844 1.00 0.00 37 ARG A N 10
ATOM 6882 C CA . ARG A 1 37 ? -17.379 -6.512 20.831 1.00 0.00 37 ARG A CA 10
ATOM 6883 C C . ARG A 1 37 ? -16.908 -7.303 22.047 1.00 0.00 37 ARG A C 10
ATOM 6884 O O . ARG A 1 37 ? -17.709 -7.681 22.902 1.00 0.00 37 ARG A O 10
ATOM 6905 N N . THR A 1 38 ? -15.604 -7.549 22.118 1.00 0.00 38 THR A N 10
ATOM 6906 C CA . THR A 1 38 ? -15.027 -8.295 23.231 1.00 0.00 38 THR A CA 10
ATOM 6907 C C . THR A 1 38 ? -14.856 -7.401 24.454 1.00 0.00 38 THR A C 10
ATOM 6908 O O . THR A 1 38 ? -15.281 -7.751 25.555 1.00 0.00 38 THR A O 10
ATOM 6919 N N . ALA A 1 39 ? -14.229 -6.246 24.253 1.00 0.00 39 ALA A N 10
ATOM 6920 C CA . ALA A 1 39 ? -13.999 -5.298 25.339 1.00 0.00 39 ALA A CA 10
ATOM 6921 C C . ALA A 1 39 ? -13.049 -5.879 26.382 1.00 0.00 39 ALA A C 10
ATOM 6922 O O . ALA A 1 39 ? -11.869 -5.531 26.424 1.00 0.00 39 ALA A O 10
ATOM 6929 N N . SER A 1 40 ? -13.572 -6.766 27.222 1.00 0.00 40 SER A N 10
ATOM 6930 C CA . SER A 1 40 ? -12.770 -7.395 28.265 1.00 0.00 40 SER A CA 10
ATOM 6931 C C . SER A 1 40 ? -11.958 -8.556 27.700 1.00 0.00 40 SER A C 10
ATOM 6932 O O . SER A 1 40 ? -10.883 -8.855 28.262 1.00 0.00 40 SER A O 10
ATOM 6941 N N . GLY A 1 1 ? 28.405 4.767 -15.628 1.00 0.00 1 GLY A N 11
ATOM 6942 C CA . GLY A 1 1 ? 26.975 4.716 -15.215 1.00 0.00 1 GLY A CA 11
ATOM 6943 C C . GLY A 1 1 ? 26.032 5.083 -16.344 1.00 0.00 1 GLY A C 11
ATOM 6944 O O . GLY A 1 1 ? 25.188 5.967 -16.195 1.00 0.00 1 GLY A O 11
ATOM 6950 N N . SER A 1 2 ? 26.174 4.402 -17.476 1.00 0.00 2 SER A N 11
ATOM 6951 C CA . SER A 1 2 ? 25.328 4.660 -18.635 1.00 0.00 2 SER A CA 11
ATOM 6952 C C . SER A 1 2 ? 24.057 3.819 -18.580 1.00 0.00 2 SER A C 11
ATOM 6953 O O . SER A 1 2 ? 22.953 4.331 -18.769 1.00 0.00 2 SER A O 11
ATOM 6961 N N . HIS A 1 3 ? 24.219 2.526 -18.319 1.00 0.00 3 HIS A N 11
ATOM 6962 C CA . HIS A 1 3 ? 23.084 1.614 -18.239 1.00 0.00 3 HIS A CA 11
ATOM 6963 C C . HIS A 1 3 ? 22.202 1.948 -17.041 1.00 0.00 3 HIS A C 11
ATOM 6964 O O . HIS A 1 3 ? 22.378 1.396 -15.955 1.00 0.00 3 HIS A O 11
ATOM 6979 N N . MET A 1 4 ? 21.251 2.854 -17.247 1.00 0.00 4 MET A N 11
ATOM 6980 C CA . MET A 1 4 ? 20.340 3.260 -16.183 1.00 0.00 4 MET A CA 11
ATOM 6981 C C . MET A 1 4 ? 19.076 2.406 -16.195 1.00 0.00 4 MET A C 11
ATOM 6982 O O . MET A 1 4 ? 18.705 1.844 -17.225 1.00 0.00 4 MET A O 11
ATOM 6996 N N . GLY A 1 5 ? 18.421 2.312 -15.043 1.00 0.00 5 GLY A N 11
ATOM 6997 C CA . GLY A 1 5 ? 17.206 1.525 -14.943 1.00 0.00 5 GLY A CA 11
ATOM 6998 C C . GLY A 1 5 ? 17.169 0.672 -13.691 1.00 0.00 5 GLY A C 11
ATOM 6999 O O . GLY A 1 5 ? 17.799 1.005 -12.687 1.00 0.00 5 GLY A O 11
ATOM 7003 N N . ARG A 1 6 ? 16.429 -0.432 -13.750 1.00 0.00 6 ARG A N 11
ATOM 7004 C CA . ARG A 1 6 ? 16.308 -1.340 -12.613 1.00 0.00 6 ARG A CA 11
ATOM 7005 C C . ARG A 1 6 ? 15.522 -0.690 -11.478 1.00 0.00 6 ARG A C 11
ATOM 7006 O O . ARG A 1 6 ? 14.412 -1.113 -11.158 1.00 0.00 6 ARG A O 11
ATOM 7027 N N . ARG A 1 7 ? 16.105 0.340 -10.873 1.00 0.00 7 ARG A N 11
ATOM 7028 C CA . ARG A 1 7 ? 15.458 1.047 -9.774 1.00 0.00 7 ARG A CA 11
ATOM 7029 C C . ARG A 1 7 ? 14.258 1.846 -10.271 1.00 0.00 7 ARG A C 11
ATOM 7030 O O . ARG A 1 7 ? 13.173 1.779 -9.693 1.00 0.00 7 ARG A O 11
ATOM 7051 N N . PHE A 1 8 ? 14.460 2.601 -11.346 1.00 0.00 8 PHE A N 11
ATOM 7052 C CA . PHE A 1 8 ? 13.392 3.412 -11.920 1.00 0.00 8 PHE A CA 11
ATOM 7053 C C . PHE A 1 8 ? 12.234 2.533 -12.381 1.00 0.00 8 PHE A C 11
ATOM 7054 O O . PHE A 1 8 ? 11.073 2.937 -12.325 1.00 0.00 8 PHE A O 11
ATOM 7071 N N . LEU A 1 9 ? 12.561 1.328 -12.838 1.00 0.00 9 LEU A N 11
ATOM 7072 C CA . LEU A 1 9 ? 11.552 0.388 -13.310 1.00 0.00 9 LEU A CA 11
ATOM 7073 C C . LEU A 1 9 ? 10.641 -0.059 -12.171 1.00 0.00 9 LEU A C 11
ATOM 7074 O O . LEU A 1 9 ? 9.451 -0.296 -12.372 1.00 0.00 9 LEU A O 11
ATOM 7090 N N . VAL A 1 10 ? 11.209 -0.180 -10.978 1.00 0.00 10 VAL A N 11
ATOM 7091 C CA . VAL A 1 10 ? 10.463 -0.600 -9.815 1.00 0.00 10 VAL A CA 11
ATOM 7092 C C . VAL A 1 10 ? 9.428 0.447 -9.409 1.00 0.00 10 VAL A C 11
ATOM 7093 O O . VAL A 1 10 ? 8.318 0.109 -8.998 1.00 0.00 10 VAL A O 11
ATOM 7106 N N . THR A 1 11 ? 9.801 1.718 -9.518 1.00 0.00 11 THR A N 11
ATOM 7107 C CA . THR A 1 11 ? 8.908 2.813 -9.153 1.00 0.00 11 THR A CA 11
ATOM 7108 C C . THR A 1 11 ? 7.700 2.884 -10.082 1.00 0.00 11 THR A C 11
ATOM 7109 O O . THR A 1 11 ? 6.560 2.972 -9.628 1.00 0.00 11 THR A O 11
ATOM 7120 N N . VAL A 1 12 ? 7.960 2.853 -11.382 1.00 0.00 12 VAL A N 11
ATOM 7121 C CA . VAL A 1 12 ? 6.900 2.920 -12.377 1.00 0.00 12 VAL A CA 11
ATOM 7122 C C . VAL A 1 12 ? 6.012 1.681 -12.334 1.00 0.00 12 VAL A C 11
ATOM 7123 O O . VAL A 1 12 ? 4.800 1.768 -12.534 1.00 0.00 12 VAL A O 11
ATOM 7136 N N . ARG A 1 13 ? 6.620 0.528 -12.077 1.00 0.00 13 ARG A N 11
ATOM 7137 C CA . ARG A 1 13 ? 5.877 -0.727 -12.015 1.00 0.00 13 ARG A CA 11
ATOM 7138 C C . ARG A 1 13 ? 4.802 -0.674 -10.934 1.00 0.00 13 ARG A C 11
ATOM 7139 O O . ARG A 1 13 ? 3.725 -1.249 -11.089 1.00 0.00 13 ARG A O 11
ATOM 7160 N N . ILE A 1 14 ? 5.099 0.019 -9.840 1.00 0.00 14 ILE A N 11
ATOM 7161 C CA . ILE A 1 14 ? 4.153 0.144 -8.738 1.00 0.00 14 ILE A CA 11
ATOM 7162 C C . ILE A 1 14 ? 3.025 1.107 -9.093 1.00 0.00 14 ILE A C 11
ATOM 7163 O O . ILE A 1 14 ? 1.878 0.912 -8.693 1.00 0.00 14 ILE A O 11
ATOM 7179 N N . GLN A 1 15 ? 3.361 2.147 -9.848 1.00 0.00 15 GLN A N 11
ATOM 7180 C CA . GLN A 1 15 ? 2.379 3.142 -10.261 1.00 0.00 15 GLN A CA 11
ATOM 7181 C C . GLN A 1 15 ? 1.434 2.567 -11.312 1.00 0.00 15 GLN A C 11
ATOM 7182 O O . GLN A 1 15 ? 0.236 2.846 -11.304 1.00 0.00 15 GLN A O 11
ATOM 7196 N N . ARG A 1 16 ? 1.985 1.764 -12.217 1.00 0.00 16 ARG A N 11
ATOM 7197 C CA . ARG A 1 16 ? 1.195 1.149 -13.277 1.00 0.00 16 ARG A CA 11
ATOM 7198 C C . ARG A 1 16 ? 0.443 -0.078 -12.765 1.00 0.00 16 ARG A C 11
ATOM 7199 O O . ARG A 1 16 ? -0.551 -0.498 -13.358 1.00 0.00 16 ARG A O 11
ATOM 7220 N N . ALA A 1 17 ? 0.922 -0.650 -11.664 1.00 0.00 17 ALA A N 11
ATOM 7221 C CA . ALA A 1 17 ? 0.291 -1.829 -11.081 1.00 0.00 17 ALA A CA 11
ATOM 7222 C C . ALA A 1 17 ? -1.005 -1.471 -10.358 1.00 0.00 17 ALA A C 11
ATOM 7223 O O . ALA A 1 17 ? -1.829 -2.341 -10.079 1.00 0.00 17 ALA A O 11
ATOM 7230 N N . GLY A 1 18 ? -1.182 -0.187 -10.056 1.00 0.00 18 GLY A N 11
ATOM 7231 C CA . GLY A 1 18 ? -2.383 0.252 -9.370 1.00 0.00 18 GLY A CA 11
ATOM 7232 C C . GLY A 1 18 ? -2.145 0.518 -7.897 1.00 0.00 18 GLY A C 11
ATOM 7233 O O . GLY A 1 18 ? -1.538 1.524 -7.530 1.00 0.00 18 GLY A O 11
ATOM 7237 N N . ARG A 1 19 ? -2.627 -0.386 -7.049 1.00 0.00 19 ARG A N 11
ATOM 7238 C CA . ARG A 1 19 ? -2.465 -0.244 -5.607 1.00 0.00 19 ARG A CA 11
ATOM 7239 C C . ARG A 1 19 ? -0.987 -0.178 -5.226 1.00 0.00 19 ARG A C 11
ATOM 7240 O O . ARG A 1 19 ? -0.130 -0.691 -5.945 1.00 0.00 19 ARG A O 11
ATOM 7261 N N . PRO A 1 20 ? -0.669 0.459 -4.085 1.00 0.00 20 PRO A N 11
ATOM 7262 C CA . PRO A 1 20 ? 0.713 0.588 -3.614 1.00 0.00 20 PRO A CA 11
ATOM 7263 C C . PRO A 1 20 ? 1.364 -0.764 -3.362 1.00 0.00 20 PRO A C 11
ATOM 7264 O O . PRO A 1 20 ? 2.318 -1.146 -4.040 1.00 0.00 20 PRO A O 11
ATOM 7275 N N . LEU A 1 21 ? 0.836 -1.482 -2.383 1.00 0.00 21 LEU A N 11
ATOM 7276 C CA . LEU A 1 21 ? 1.355 -2.798 -2.029 1.00 0.00 21 LEU A CA 11
ATOM 7277 C C . LEU A 1 21 ? 0.545 -3.417 -0.896 1.00 0.00 21 LEU A C 11
ATOM 7278 O O . LEU A 1 21 ? -0.167 -4.402 -1.093 1.00 0.00 21 LEU A O 11
ATOM 7294 N N . GLN A 1 22 ? 0.662 -2.833 0.288 1.00 0.00 22 GLN A N 11
ATOM 7295 C CA . GLN A 1 22 ? -0.057 -3.324 1.459 1.00 0.00 22 GLN A CA 11
ATOM 7296 C C . GLN A 1 22 ? -0.743 -2.185 2.214 1.00 0.00 22 GLN A C 11
ATOM 7297 O O . GLN A 1 22 ? -1.281 -2.389 3.302 1.00 0.00 22 GLN A O 11
ATOM 7311 N N . GLU A 1 23 ? -0.724 -0.987 1.635 1.00 0.00 23 GLU A N 11
ATOM 7312 C CA . GLU A 1 23 ? -1.346 0.173 2.262 1.00 0.00 23 GLU A CA 11
ATOM 7313 C C . GLU A 1 23 ? -2.858 -0.004 2.355 1.00 0.00 23 GLU A C 11
ATOM 7314 O O . GLU A 1 23 ? -3.474 0.351 3.360 1.00 0.00 23 GLU A O 11
ATOM 7326 N N . ARG A 1 24 ? -3.450 -0.555 1.301 1.00 0.00 24 ARG A N 11
ATOM 7327 C CA . ARG A 1 24 ? -4.890 -0.779 1.263 1.00 0.00 24 ARG A CA 11
ATOM 7328 C C . ARG A 1 24 ? -5.307 -1.816 2.301 1.00 0.00 24 ARG A C 11
ATOM 7329 O O . ARG A 1 24 ? -6.368 -1.703 2.915 1.00 0.00 24 ARG A O 11
ATOM 7350 N N . VAL A 1 25 ? -4.465 -2.825 2.490 1.00 0.00 25 VAL A N 11
ATOM 7351 C CA . VAL A 1 25 ? -4.744 -3.883 3.452 1.00 0.00 25 VAL A CA 11
ATOM 7352 C C . VAL A 1 25 ? -4.712 -3.351 4.879 1.00 0.00 25 VAL A C 11
ATOM 7353 O O . VAL A 1 25 ? -5.515 -3.751 5.721 1.00 0.00 25 VAL A O 11
ATOM 7366 N N . PHE A 1 26 ? -3.779 -2.444 5.143 1.00 0.00 26 PHE A N 11
ATOM 7367 C CA . PHE A 1 26 ? -3.642 -1.854 6.469 1.00 0.00 26 PHE A CA 11
ATOM 7368 C C . PHE A 1 26 ? -4.871 -1.021 6.819 1.00 0.00 26 PHE A C 11
ATOM 7369 O O . PHE A 1 26 ? -5.350 -1.048 7.953 1.00 0.00 26 PHE A O 11
ATOM 7386 N N . LEU A 1 27 ? -5.380 -0.286 5.835 1.00 0.00 27 LEU A N 11
ATOM 7387 C CA . LEU A 1 27 ? -6.556 0.551 6.038 1.00 0.00 27 LEU A CA 11
ATOM 7388 C C . LEU A 1 27 ? -7.759 -0.298 6.429 1.00 0.00 27 LEU A C 11
ATOM 7389 O O . LEU A 1 27 ? -8.549 0.086 7.291 1.00 0.00 27 LEU A O 11
ATOM 7404 N N . VAL A 1 28 ? -7.887 -1.457 5.796 1.00 0.00 28 VAL A N 11
ATOM 7405 C CA . VAL A 1 28 ? -8.990 -2.363 6.084 1.00 0.00 28 VAL A CA 11
ATOM 7406 C C . VAL A 1 28 ? -8.968 -2.788 7.546 1.00 0.00 28 VAL A C 11
ATOM 7407 O O . VAL A 1 28 ? -9.992 -2.765 8.228 1.00 0.00 28 VAL A O 11
ATOM 7420 N N . LYS A 1 29 ? -7.788 -3.168 8.018 1.00 0.00 29 LYS A N 11
ATOM 7421 C CA . LYS A 1 29 ? -7.616 -3.594 9.401 1.00 0.00 29 LYS A CA 11
ATOM 7422 C C . LYS A 1 29 ? -7.756 -2.412 10.352 1.00 0.00 29 LYS A C 11
ATOM 7423 O O . LYS A 1 29 ? -8.371 -2.522 11.413 1.00 0.00 29 LYS A O 11
ATOM 7442 N N . PHE A 1 30 ? -7.180 -1.280 9.964 1.00 0.00 30 PHE A N 11
ATOM 7443 C CA . PHE A 1 30 ? -7.237 -0.073 10.780 1.00 0.00 30 PHE A CA 11
ATOM 7444 C C . PHE A 1 30 ? -8.672 0.427 10.908 1.00 0.00 30 PHE A C 11
ATOM 7445 O O . PHE A 1 30 ? -9.127 0.762 12.002 1.00 0.00 30 PHE A O 11
ATOM 7462 N N . VAL A 1 31 ? -9.381 0.474 9.785 1.00 0.00 31 VAL A N 11
ATOM 7463 C CA . VAL A 1 31 ? -10.766 0.931 9.778 1.00 0.00 31 VAL A CA 11
ATOM 7464 C C . VAL A 1 31 ? -11.667 -0.042 10.532 1.00 0.00 31 VAL A C 11
ATOM 7465 O O . VAL A 1 31 ? -12.615 0.367 11.202 1.00 0.00 31 VAL A O 11
ATOM 7478 N N . ARG A 1 32 ? -11.366 -1.331 10.418 1.00 0.00 32 ARG A N 11
ATOM 7479 C CA . ARG A 1 32 ? -12.150 -2.360 11.091 1.00 0.00 32 ARG A CA 11
ATOM 7480 C C . ARG A 1 32 ? -11.920 -2.320 12.598 1.00 0.00 32 ARG A C 11
ATOM 7481 O O . ARG A 1 32 ? -12.855 -2.482 13.383 1.00 0.00 32 ARG A O 11
ATOM 7502 N N . SER A 1 33 ? -10.671 -2.103 12.996 1.00 0.00 33 SER A N 11
ATOM 7503 C CA . SER A 1 33 ? -10.319 -2.041 14.410 1.00 0.00 33 SER A CA 11
ATOM 7504 C C . SER A 1 33 ? -11.086 -0.925 15.112 1.00 0.00 33 SER A C 11
ATOM 7505 O O . SER A 1 33 ? -10.635 0.220 15.154 1.00 0.00 33 SER A O 11
ATOM 7513 N N . ARG A 1 34 ? -12.248 -1.265 15.659 1.00 0.00 34 ARG A N 11
ATOM 7514 C CA . ARG A 1 34 ? -13.078 -0.291 16.358 1.00 0.00 34 ARG A CA 11
ATOM 7515 C C . ARG A 1 34 ? -14.222 -0.980 17.095 1.00 0.00 34 ARG A C 11
ATOM 7516 O O . ARG A 1 34 ? -15.324 -1.114 16.563 1.00 0.00 34 ARG A O 11
ATOM 7537 N N . ARG A 1 35 ? -13.954 -1.414 18.321 1.00 0.00 35 ARG A N 11
ATOM 7538 C CA . ARG A 1 35 ? -14.963 -2.088 19.130 1.00 0.00 35 ARG A CA 11
ATOM 7539 C C . ARG A 1 35 ? -14.592 -2.045 20.612 1.00 0.00 35 ARG A C 11
ATOM 7540 O O . ARG A 1 35 ? -13.496 -2.454 20.995 1.00 0.00 35 ARG A O 11
ATOM 7561 N N . PRO A 1 36 ? -15.502 -1.547 21.471 1.00 0.00 36 PRO A N 11
ATOM 7562 C CA . PRO A 1 36 ? -15.254 -1.457 22.915 1.00 0.00 36 PRO A CA 11
ATOM 7563 C C . PRO A 1 36 ? -14.833 -2.795 23.513 1.00 0.00 36 PRO A C 11
ATOM 7564 O O . PRO A 1 36 ? -15.005 -3.845 22.894 1.00 0.00 36 PRO A O 11
ATOM 7575 N N . ARG A 1 37 ? -14.283 -2.750 24.722 1.00 0.00 37 ARG A N 11
ATOM 7576 C CA . ARG A 1 37 ? -13.838 -3.959 25.405 1.00 0.00 37 ARG A CA 11
ATOM 7577 C C . ARG A 1 37 ? -13.678 -3.709 26.901 1.00 0.00 37 ARG A C 11
ATOM 7578 O O . ARG A 1 37 ? -12.827 -4.314 27.554 1.00 0.00 37 ARG A O 11
ATOM 7599 N N . THR A 1 38 ? -14.500 -2.814 27.438 1.00 0.00 38 THR A N 11
ATOM 7600 C CA . THR A 1 38 ? -14.450 -2.484 28.858 1.00 0.00 38 THR A CA 11
ATOM 7601 C C . THR A 1 38 ? -15.835 -2.110 29.378 1.00 0.00 38 THR A C 11
ATOM 7602 O O . THR A 1 38 ? -16.268 -2.593 30.424 1.00 0.00 38 THR A O 11
ATOM 7613 N N . ALA A 1 39 ? -16.525 -1.247 28.639 1.00 0.00 39 ALA A N 11
ATOM 7614 C CA . ALA A 1 39 ? -17.860 -0.807 29.024 1.00 0.00 39 ALA A CA 11
ATOM 7615 C C . ALA A 1 39 ? -18.899 -1.244 27.996 1.00 0.00 39 ALA A C 11
ATOM 7616 O O . ALA A 1 39 ? -18.587 -1.414 26.818 1.00 0.00 39 ALA A O 11
ATOM 7623 N N . SER A 1 40 ? -20.135 -1.423 28.451 1.00 0.00 40 SER A N 11
ATOM 7624 C CA . SER A 1 40 ? -21.220 -1.840 27.570 1.00 0.00 40 SER A CA 11
ATOM 7625 C C . SER A 1 40 ? -22.195 -0.693 27.327 1.00 0.00 40 SER A C 11
ATOM 7626 O O . SER A 1 40 ? -22.031 0.018 26.314 1.00 0.00 40 SER A O 11
ATOM 7635 N N . GLY A 1 1 ? 31.409 0.193 -9.284 1.00 0.00 1 GLY A N 12
ATOM 7636 C CA . GLY A 1 1 ? 30.070 -0.167 -8.739 1.00 0.00 1 GLY A CA 12
ATOM 7637 C C . GLY A 1 1 ? 28.935 0.361 -9.595 1.00 0.00 1 GLY A C 12
ATOM 7638 O O . GLY A 1 1 ? 28.971 0.251 -10.821 1.00 0.00 1 GLY A O 12
ATOM 7644 N N . SER A 1 2 ? 27.926 0.935 -8.948 1.00 0.00 2 SER A N 12
ATOM 7645 C CA . SER A 1 2 ? 26.775 1.481 -9.658 1.00 0.00 2 SER A CA 12
ATOM 7646 C C . SER A 1 2 ? 27.205 2.579 -10.626 1.00 0.00 2 SER A C 12
ATOM 7647 O O . SER A 1 2 ? 28.397 2.817 -10.820 1.00 0.00 2 SER A O 12
ATOM 7655 N N . HIS A 1 3 ? 26.227 3.245 -11.230 1.00 0.00 3 HIS A N 12
ATOM 7656 C CA . HIS A 1 3 ? 26.506 4.318 -12.178 1.00 0.00 3 HIS A CA 12
ATOM 7657 C C . HIS A 1 3 ? 25.213 4.956 -12.677 1.00 0.00 3 HIS A C 12
ATOM 7658 O O . HIS A 1 3 ? 25.135 6.174 -12.842 1.00 0.00 3 HIS A O 12
ATOM 7673 N N . MET A 1 4 ? 24.203 4.127 -12.917 1.00 0.00 4 MET A N 12
ATOM 7674 C CA . MET A 1 4 ? 22.915 4.613 -13.399 1.00 0.00 4 MET A CA 12
ATOM 7675 C C . MET A 1 4 ? 21.895 4.676 -12.265 1.00 0.00 4 MET A C 12
ATOM 7676 O O . MET A 1 4 ? 21.804 3.761 -11.446 1.00 0.00 4 MET A O 12
ATOM 7690 N N . GLY A 1 5 ? 21.130 5.761 -12.227 1.00 0.00 5 GLY A N 12
ATOM 7691 C CA . GLY A 1 5 ? 20.124 5.927 -11.194 1.00 0.00 5 GLY A CA 12
ATOM 7692 C C . GLY A 1 5 ? 18.811 6.447 -11.747 1.00 0.00 5 GLY A C 12
ATOM 7693 O O . GLY A 1 5 ? 18.568 7.653 -11.754 1.00 0.00 5 GLY A O 12
ATOM 7697 N N . ARG A 1 6 ? 17.966 5.534 -12.214 1.00 0.00 6 ARG A N 12
ATOM 7698 C CA . ARG A 1 6 ? 16.671 5.907 -12.776 1.00 0.00 6 ARG A CA 12
ATOM 7699 C C . ARG A 1 6 ? 15.815 4.673 -13.059 1.00 0.00 6 ARG A C 12
ATOM 7700 O O . ARG A 1 6 ? 14.591 4.716 -12.937 1.00 0.00 6 ARG A O 12
ATOM 7721 N N . ARG A 1 7 ? 16.465 3.577 -13.440 1.00 0.00 7 ARG A N 12
ATOM 7722 C CA . ARG A 1 7 ? 15.759 2.337 -13.742 1.00 0.00 7 ARG A CA 12
ATOM 7723 C C . ARG A 1 7 ? 14.953 1.859 -12.539 1.00 0.00 7 ARG A C 12
ATOM 7724 O O . ARG A 1 7 ? 13.894 1.250 -12.692 1.00 0.00 7 ARG A O 12
ATOM 7745 N N . PHE A 1 8 ? 15.458 2.142 -11.342 1.00 0.00 8 PHE A N 12
ATOM 7746 C CA . PHE A 1 8 ? 14.779 1.742 -10.114 1.00 0.00 8 PHE A CA 12
ATOM 7747 C C . PHE A 1 8 ? 13.380 2.346 -10.051 1.00 0.00 8 PHE A C 12
ATOM 7748 O O . PHE A 1 8 ? 12.427 1.692 -9.627 1.00 0.00 8 PHE A O 12
ATOM 7765 N N . LEU A 1 9 ? 13.268 3.596 -10.482 1.00 0.00 9 LEU A N 12
ATOM 7766 C CA . LEU A 1 9 ? 11.989 4.297 -10.483 1.00 0.00 9 LEU A CA 12
ATOM 7767 C C . LEU A 1 9 ? 11.019 3.652 -11.468 1.00 0.00 9 LEU A C 12
ATOM 7768 O O . LEU A 1 9 ? 9.811 3.616 -11.234 1.00 0.00 9 LEU A O 12
ATOM 7784 N N . VAL A 1 10 ? 11.556 3.151 -12.573 1.00 0.00 10 VAL A N 12
ATOM 7785 C CA . VAL A 1 10 ? 10.758 2.517 -13.594 1.00 0.00 10 VAL A CA 12
ATOM 7786 C C . VAL A 1 10 ? 10.104 1.236 -13.079 1.00 0.00 10 VAL A C 12
ATOM 7787 O O . VAL A 1 10 ? 8.946 0.956 -13.385 1.00 0.00 10 VAL A O 12
ATOM 7800 N N . THR A 1 11 ? 10.853 0.458 -12.303 1.00 0.00 11 THR A N 12
ATOM 7801 C CA . THR A 1 11 ? 10.339 -0.796 -11.759 1.00 0.00 11 THR A CA 12
ATOM 7802 C C . THR A 1 11 ? 9.208 -0.548 -10.766 1.00 0.00 11 THR A C 12
ATOM 7803 O O . THR A 1 11 ? 8.145 -1.162 -10.856 1.00 0.00 11 THR A O 12
ATOM 7814 N N . VAL A 1 12 ? 9.444 0.352 -9.823 1.00 0.00 12 VAL A N 12
ATOM 7815 C CA . VAL A 1 12 ? 8.450 0.683 -8.815 1.00 0.00 12 VAL A CA 12
ATOM 7816 C C . VAL A 1 12 ? 7.259 1.411 -9.428 1.00 0.00 12 VAL A C 12
ATOM 7817 O O . VAL A 1 12 ? 6.116 1.209 -9.017 1.00 0.00 12 VAL A O 12
ATOM 7830 N N . ARG A 1 13 ? 7.535 2.262 -10.409 1.00 0.00 13 ARG A N 12
ATOM 7831 C CA . ARG A 1 13 ? 6.487 3.027 -11.077 1.00 0.00 13 ARG A CA 12
ATOM 7832 C C . ARG A 1 13 ? 5.465 2.104 -11.732 1.00 0.00 13 ARG A C 12
ATOM 7833 O O . ARG A 1 13 ? 4.269 2.395 -11.742 1.00 0.00 13 ARG A O 12
ATOM 7854 N N . ILE A 1 14 ? 5.941 0.991 -12.277 1.00 0.00 14 ILE A N 12
ATOM 7855 C CA . ILE A 1 14 ? 5.063 0.027 -12.932 1.00 0.00 14 ILE A CA 12
ATOM 7856 C C . ILE A 1 14 ? 4.240 -0.746 -11.907 1.00 0.00 14 ILE A C 12
ATOM 7857 O O . ILE A 1 14 ? 3.104 -1.137 -12.176 1.00 0.00 14 ILE A O 12
ATOM 7873 N N . GLN A 1 15 ? 4.819 -0.962 -10.731 1.00 0.00 15 GLN A N 12
ATOM 7874 C CA . GLN A 1 15 ? 4.138 -1.688 -9.665 1.00 0.00 15 GLN A CA 12
ATOM 7875 C C . GLN A 1 15 ? 2.972 -0.876 -9.111 1.00 0.00 15 GLN A C 12
ATOM 7876 O O . GLN A 1 15 ? 1.980 -1.435 -8.642 1.00 0.00 15 GLN A O 12
ATOM 7890 N N . ARG A 1 16 ? 3.097 0.446 -9.169 1.00 0.00 16 ARG A N 12
ATOM 7891 C CA . ARG A 1 16 ? 2.053 1.336 -8.672 1.00 0.00 16 ARG A CA 12
ATOM 7892 C C . ARG A 1 16 ? 0.915 1.466 -9.682 1.00 0.00 16 ARG A C 12
ATOM 7893 O O . ARG A 1 16 ? -0.215 1.790 -9.318 1.00 0.00 16 ARG A O 12
ATOM 7914 N N . ALA A 1 17 ? 1.220 1.212 -10.952 1.00 0.00 17 ALA A N 12
ATOM 7915 C CA . ALA A 1 17 ? 0.220 1.303 -12.010 1.00 0.00 17 ALA A CA 12
ATOM 7916 C C . ALA A 1 17 ? -0.499 -0.030 -12.221 1.00 0.00 17 ALA A C 12
ATOM 7917 O O . ALA A 1 17 ? -1.197 -0.214 -13.218 1.00 0.00 17 ALA A O 12
ATOM 7924 N N . GLY A 1 18 ? -0.326 -0.956 -11.281 1.00 0.00 18 GLY A N 12
ATOM 7925 C CA . GLY A 1 18 ? -0.968 -2.253 -11.395 1.00 0.00 18 GLY A CA 12
ATOM 7926 C C . GLY A 1 18 ? -2.233 -2.347 -10.563 1.00 0.00 18 GLY A C 12
ATOM 7927 O O . GLY A 1 18 ? -3.300 -1.907 -10.991 1.00 0.00 18 GLY A O 12
ATOM 7931 N N . ARG A 1 19 ? -2.113 -2.925 -9.372 1.00 0.00 19 ARG A N 12
ATOM 7932 C CA . ARG A 1 19 ? -3.256 -3.077 -8.478 1.00 0.00 19 ARG A CA 12
ATOM 7933 C C . ARG A 1 19 ? -2.817 -2.992 -7.016 1.00 0.00 19 ARG A C 12
ATOM 7934 O O . ARG A 1 19 ? -2.222 -3.930 -6.485 1.00 0.00 19 ARG A O 12
ATOM 7955 N N . PRO A 1 20 ? -3.105 -1.863 -6.341 1.00 0.00 20 PRO A N 12
ATOM 7956 C CA . PRO A 1 20 ? -2.732 -1.672 -4.935 1.00 0.00 20 PRO A CA 12
ATOM 7957 C C . PRO A 1 20 ? -3.351 -2.726 -4.028 1.00 0.00 20 PRO A C 12
ATOM 7958 O O . PRO A 1 20 ? -2.650 -3.558 -3.452 1.00 0.00 20 PRO A O 12
ATOM 7969 N N . LEU A 1 21 ? -4.671 -2.683 -3.910 1.00 0.00 21 LEU A N 12
ATOM 7970 C CA . LEU A 1 21 ? -5.402 -3.633 -3.075 1.00 0.00 21 LEU A CA 12
ATOM 7971 C C . LEU A 1 21 ? -5.084 -3.437 -1.592 1.00 0.00 21 LEU A C 12
ATOM 7972 O O . LEU A 1 21 ? -5.442 -4.268 -0.758 1.00 0.00 21 LEU A O 12
ATOM 7988 N N . GLN A 1 22 ? -4.410 -2.338 -1.269 1.00 0.00 22 GLN A N 12
ATOM 7989 C CA . GLN A 1 22 ? -4.046 -2.042 0.112 1.00 0.00 22 GLN A CA 12
ATOM 7990 C C . GLN A 1 22 ? -5.184 -1.333 0.839 1.00 0.00 22 GLN A C 12
ATOM 7991 O O . GLN A 1 22 ? -5.401 -1.548 2.032 1.00 0.00 22 GLN A O 12
ATOM 8005 N N . GLU A 1 23 ? -5.906 -0.486 0.115 1.00 0.00 23 GLU A N 12
ATOM 8006 C CA . GLU A 1 23 ? -7.020 0.256 0.694 1.00 0.00 23 GLU A CA 12
ATOM 8007 C C . GLU A 1 23 ? -8.125 -0.691 1.152 1.00 0.00 23 GLU A C 12
ATOM 8008 O O . GLU A 1 23 ? -8.801 -0.435 2.149 1.00 0.00 23 GLU A O 12
ATOM 8020 N N . ARG A 1 24 ? -8.302 -1.787 0.421 1.00 0.00 24 ARG A N 12
ATOM 8021 C CA . ARG A 1 24 ? -9.323 -2.772 0.756 1.00 0.00 24 ARG A CA 12
ATOM 8022 C C . ARG A 1 24 ? -9.002 -3.459 2.078 1.00 0.00 24 ARG A C 12
ATOM 8023 O O . ARG A 1 24 ? -9.897 -3.766 2.865 1.00 0.00 24 ARG A O 12
ATOM 8044 N N . VAL A 1 25 ? -7.717 -3.698 2.313 1.00 0.00 25 VAL A N 12
ATOM 8045 C CA . VAL A 1 25 ? -7.270 -4.351 3.538 1.00 0.00 25 VAL A CA 12
ATOM 8046 C C . VAL A 1 25 ? -7.632 -3.524 4.766 1.00 0.00 25 VAL A C 12
ATOM 8047 O O . VAL A 1 25 ? -7.964 -4.070 5.818 1.00 0.00 25 VAL A O 12
ATOM 8060 N N . PHE A 1 26 ? -7.562 -2.205 4.626 1.00 0.00 26 PHE A N 12
ATOM 8061 C CA . PHE A 1 26 ? -7.881 -1.303 5.726 1.00 0.00 26 PHE A CA 12
ATOM 8062 C C . PHE A 1 26 ? -9.318 -1.502 6.195 1.00 0.00 26 PHE A C 12
ATOM 8063 O O . PHE A 1 26 ? -9.587 -1.554 7.395 1.00 0.00 26 PHE A O 12
ATOM 8080 N N . LEU A 1 27 ? -10.237 -1.618 5.242 1.00 0.00 27 LEU A N 12
ATOM 8081 C CA . LEU A 1 27 ? -11.644 -1.816 5.564 1.00 0.00 27 LEU A CA 12
ATOM 8082 C C . LEU A 1 27 ? -11.835 -3.111 6.344 1.00 0.00 27 LEU A C 12
ATOM 8083 O O . LEU A 1 27 ? -12.653 -3.182 7.260 1.00 0.00 27 LEU A O 12
ATOM 8098 N N . VAL A 1 28 ? -11.067 -4.131 5.980 1.00 0.00 28 VAL A N 12
ATOM 8099 C CA . VAL A 1 28 ? -11.146 -5.420 6.652 1.00 0.00 28 VAL A CA 12
ATOM 8100 C C . VAL A 1 28 ? -10.819 -5.276 8.131 1.00 0.00 28 VAL A C 12
ATOM 8101 O O . VAL A 1 28 ? -11.545 -5.773 8.992 1.00 0.00 28 VAL A O 12
ATOM 8114 N N . LYS A 1 29 ? -9.723 -4.584 8.417 1.00 0.00 29 LYS A N 12
ATOM 8115 C CA . LYS A 1 29 ? -9.296 -4.362 9.793 1.00 0.00 29 LYS A CA 12
ATOM 8116 C C . LYS A 1 29 ? -10.241 -3.398 10.503 1.00 0.00 29 LYS A C 12
ATOM 8117 O O . LYS A 1 29 ? -10.538 -3.562 11.687 1.00 0.00 29 LYS A O 12
ATOM 8136 N N . PHE A 1 30 ? -10.709 -2.393 9.771 1.00 0.00 30 PHE A N 12
ATOM 8137 C CA . PHE A 1 30 ? -11.620 -1.401 10.328 1.00 0.00 30 PHE A CA 12
ATOM 8138 C C . PHE A 1 30 ? -12.967 -2.032 10.666 1.00 0.00 30 PHE A C 12
ATOM 8139 O O . PHE A 1 30 ? -13.514 -1.811 11.746 1.00 0.00 30 PHE A O 12
ATOM 8156 N N . VAL A 1 31 ? -13.494 -2.823 9.736 1.00 0.00 31 VAL A N 12
ATOM 8157 C CA . VAL A 1 31 ? -14.774 -3.491 9.939 1.00 0.00 31 VAL A CA 12
ATOM 8158 C C . VAL A 1 31 ? -14.678 -4.521 11.059 1.00 0.00 31 VAL A C 12
ATOM 8159 O O . VAL A 1 31 ? -15.624 -4.713 11.824 1.00 0.00 31 VAL A O 12
ATOM 8172 N N . ARG A 1 32 ? -13.527 -5.182 11.152 1.00 0.00 32 ARG A N 12
ATOM 8173 C CA . ARG A 1 32 ? -13.307 -6.192 12.182 1.00 0.00 32 ARG A CA 12
ATOM 8174 C C . ARG A 1 32 ? -13.519 -5.602 13.573 1.00 0.00 32 ARG A C 12
ATOM 8175 O O . ARG A 1 32 ? -13.944 -6.298 14.496 1.00 0.00 32 ARG A O 12
ATOM 8196 N N . SER A 1 33 ? -13.225 -4.314 13.714 1.00 0.00 33 SER A N 12
ATOM 8197 C CA . SER A 1 33 ? -13.387 -3.626 14.990 1.00 0.00 33 SER A CA 12
ATOM 8198 C C . SER A 1 33 ? -14.574 -2.670 14.940 1.00 0.00 33 SER A C 12
ATOM 8199 O O . SER A 1 33 ? -15.198 -2.494 13.893 1.00 0.00 33 SER A O 12
ATOM 8207 N N . ARG A 1 34 ? -14.882 -2.054 16.076 1.00 0.00 34 ARG A N 12
ATOM 8208 C CA . ARG A 1 34 ? -15.996 -1.116 16.157 1.00 0.00 34 ARG A CA 12
ATOM 8209 C C . ARG A 1 34 ? -15.718 -0.024 17.182 1.00 0.00 34 ARG A C 12
ATOM 8210 O O . ARG A 1 34 ? -15.569 1.148 16.834 1.00 0.00 34 ARG A O 12
ATOM 8231 N N . ARG A 1 35 ? -15.652 -0.417 18.446 1.00 0.00 35 ARG A N 12
ATOM 8232 C CA . ARG A 1 35 ? -15.393 0.525 19.529 1.00 0.00 35 ARG A CA 12
ATOM 8233 C C . ARG A 1 35 ? -14.875 -0.199 20.771 1.00 0.00 35 ARG A C 12
ATOM 8234 O O . ARG A 1 35 ? -15.657 -0.743 21.550 1.00 0.00 35 ARG A O 12
ATOM 8255 N N . PRO A 1 36 ? -13.545 -0.214 20.976 1.00 0.00 36 PRO A N 12
ATOM 8256 C CA . PRO A 1 36 ? -12.935 -0.876 22.133 1.00 0.00 36 PRO A CA 12
ATOM 8257 C C . PRO A 1 36 ? -13.251 -0.159 23.441 1.00 0.00 36 PRO A C 12
ATOM 8258 O O . PRO A 1 36 ? -14.027 0.796 23.465 1.00 0.00 36 PRO A O 12
ATOM 8269 N N . ARG A 1 37 ? -12.645 -0.626 24.528 1.00 0.00 37 ARG A N 12
ATOM 8270 C CA . ARG A 1 37 ? -12.863 -0.029 25.841 1.00 0.00 37 ARG A CA 12
ATOM 8271 C C . ARG A 1 37 ? -12.390 1.422 25.863 1.00 0.00 37 ARG A C 12
ATOM 8272 O O . ARG A 1 37 ? -13.024 2.282 26.474 1.00 0.00 37 ARG A O 12
ATOM 8293 N N . THR A 1 38 ? -11.273 1.686 25.194 1.00 0.00 38 THR A N 12
ATOM 8294 C CA . THR A 1 38 ? -10.716 3.032 25.138 1.00 0.00 38 THR A CA 12
ATOM 8295 C C . THR A 1 38 ? -9.812 3.198 23.921 1.00 0.00 38 THR A C 12
ATOM 8296 O O . THR A 1 38 ? -9.925 4.173 23.179 1.00 0.00 38 THR A O 12
ATOM 8307 N N . ALA A 1 39 ? -8.914 2.239 23.723 1.00 0.00 39 ALA A N 12
ATOM 8308 C CA . ALA A 1 39 ? -7.990 2.278 22.596 1.00 0.00 39 ALA A CA 12
ATOM 8309 C C . ALA A 1 39 ? -7.715 0.877 22.062 1.00 0.00 39 ALA A C 12
ATOM 8310 O O . ALA A 1 39 ? -8.083 -0.119 22.685 1.00 0.00 39 ALA A O 12
ATOM 8317 N N . SER A 1 40 ? -7.067 0.807 20.904 1.00 0.00 40 SER A N 12
ATOM 8318 C CA . SER A 1 40 ? -6.743 -0.473 20.285 1.00 0.00 40 SER A CA 12
ATOM 8319 C C . SER A 1 40 ? -5.516 -1.100 20.940 1.00 0.00 40 SER A C 12
ATOM 8320 O O . SER A 1 40 ? -4.785 -0.372 21.643 1.00 0.00 40 SER A O 12
ATOM 8329 N N . GLY A 1 1 ? 17.319 1.392 -7.134 1.00 0.00 1 GLY A N 13
ATOM 8330 C CA . GLY A 1 1 ? 17.793 2.210 -8.285 1.00 0.00 1 GLY A CA 13
ATOM 8331 C C . GLY A 1 1 ? 18.862 3.208 -7.886 1.00 0.00 1 GLY A C 13
ATOM 8332 O O . GLY A 1 1 ? 20.013 3.096 -8.308 1.00 0.00 1 GLY A O 13
ATOM 8338 N N . SER A 1 2 ? 18.481 4.186 -7.072 1.00 0.00 2 SER A N 13
ATOM 8339 C CA . SER A 1 2 ? 19.415 5.209 -6.616 1.00 0.00 2 SER A CA 13
ATOM 8340 C C . SER A 1 2 ? 19.632 5.117 -5.108 1.00 0.00 2 SER A C 13
ATOM 8341 O O . SER A 1 2 ? 19.263 6.023 -4.360 1.00 0.00 2 SER A O 13
ATOM 8349 N N . HIS A 1 3 ? 20.234 4.015 -4.668 1.00 0.00 3 HIS A N 13
ATOM 8350 C CA . HIS A 1 3 ? 20.505 3.800 -3.249 1.00 0.00 3 HIS A CA 13
ATOM 8351 C C . HIS A 1 3 ? 19.213 3.550 -2.475 1.00 0.00 3 HIS A C 13
ATOM 8352 O O . HIS A 1 3 ? 19.012 2.471 -1.918 1.00 0.00 3 HIS A O 13
ATOM 8367 N N . MET A 1 4 ? 18.342 4.555 -2.441 1.00 0.00 4 MET A N 13
ATOM 8368 C CA . MET A 1 4 ? 17.070 4.447 -1.732 1.00 0.00 4 MET A CA 13
ATOM 8369 C C . MET A 1 4 ? 16.340 3.157 -2.099 1.00 0.00 4 MET A C 13
ATOM 8370 O O . MET A 1 4 ? 16.263 2.787 -3.271 1.00 0.00 4 MET A O 13
ATOM 8384 N N . GLY A 1 5 ? 15.806 2.479 -1.089 1.00 0.00 5 GLY A N 13
ATOM 8385 C CA . GLY A 1 5 ? 15.089 1.239 -1.323 1.00 0.00 5 GLY A CA 13
ATOM 8386 C C . GLY A 1 5 ? 14.051 0.959 -0.254 1.00 0.00 5 GLY A C 13
ATOM 8387 O O . GLY A 1 5 ? 13.955 -0.160 0.249 1.00 0.00 5 GLY A O 13
ATOM 8391 N N . ARG A 1 6 ? 13.272 1.979 0.093 1.00 0.00 6 ARG A N 13
ATOM 8392 C CA . ARG A 1 6 ? 12.235 1.838 1.109 1.00 0.00 6 ARG A CA 13
ATOM 8393 C C . ARG A 1 6 ? 11.235 0.752 0.721 1.00 0.00 6 ARG A C 13
ATOM 8394 O O . ARG A 1 6 ? 10.685 0.766 -0.380 1.00 0.00 6 ARG A O 13
ATOM 8415 N N . ARG A 1 7 ? 11.009 -0.189 1.631 1.00 0.00 7 ARG A N 13
ATOM 8416 C CA . ARG A 1 7 ? 10.078 -1.284 1.384 1.00 0.00 7 ARG A CA 13
ATOM 8417 C C . ARG A 1 7 ? 8.651 -0.767 1.229 1.00 0.00 7 ARG A C 13
ATOM 8418 O O . ARG A 1 7 ? 7.903 -1.230 0.368 1.00 0.00 7 ARG A O 13
ATOM 8439 N N . PHE A 1 8 ? 8.279 0.193 2.069 1.00 0.00 8 PHE A N 13
ATOM 8440 C CA . PHE A 1 8 ? 6.940 0.771 2.026 1.00 0.00 8 PHE A CA 13
ATOM 8441 C C . PHE A 1 8 ? 6.645 1.365 0.653 1.00 0.00 8 PHE A C 13
ATOM 8442 O O . PHE A 1 8 ? 5.568 1.158 0.094 1.00 0.00 8 PHE A O 13
ATOM 8459 N N . LEU A 1 9 ? 7.609 2.102 0.118 1.00 0.00 9 LEU A N 13
ATOM 8460 C CA . LEU A 1 9 ? 7.460 2.729 -1.191 1.00 0.00 9 LEU A CA 13
ATOM 8461 C C . LEU A 1 9 ? 7.172 1.688 -2.268 1.00 0.00 9 LEU A C 13
ATOM 8462 O O . LEU A 1 9 ? 6.440 1.951 -3.221 1.00 0.00 9 LEU A O 13
ATOM 8478 N N . VAL A 1 10 ? 7.763 0.510 -2.114 1.00 0.00 10 VAL A N 13
ATOM 8479 C CA . VAL A 1 10 ? 7.588 -0.565 -3.061 1.00 0.00 10 VAL A CA 13
ATOM 8480 C C . VAL A 1 10 ? 6.138 -1.042 -3.112 1.00 0.00 10 VAL A C 13
ATOM 8481 O O . VAL A 1 10 ? 5.577 -1.231 -4.191 1.00 0.00 10 VAL A O 13
ATOM 8494 N N . THR A 1 11 ? 5.540 -1.248 -1.942 1.00 0.00 11 THR A N 13
ATOM 8495 C CA . THR A 1 11 ? 4.160 -1.719 -1.858 1.00 0.00 11 THR A CA 13
ATOM 8496 C C . THR A 1 11 ? 3.174 -0.686 -2.397 1.00 0.00 11 THR A C 13
ATOM 8497 O O . THR A 1 11 ? 2.302 -1.008 -3.204 1.00 0.00 11 THR A O 13
ATOM 8508 N N . VAL A 1 12 ? 3.310 0.550 -1.939 1.00 0.00 12 VAL A N 13
ATOM 8509 C CA . VAL A 1 12 ? 2.429 1.628 -2.362 1.00 0.00 12 VAL A CA 13
ATOM 8510 C C . VAL A 1 12 ? 2.554 1.906 -3.856 1.00 0.00 12 VAL A C 13
ATOM 8511 O O . VAL A 1 12 ? 1.569 2.230 -4.520 1.00 0.00 12 VAL A O 13
ATOM 8524 N N . ARG A 1 13 ? 3.769 1.791 -4.379 1.00 0.00 13 ARG A N 13
ATOM 8525 C CA . ARG A 1 13 ? 4.016 2.044 -5.795 1.00 0.00 13 ARG A CA 13
ATOM 8526 C C . ARG A 1 13 ? 3.187 1.113 -6.676 1.00 0.00 13 ARG A C 13
ATOM 8527 O O . ARG A 1 13 ? 2.750 1.500 -7.760 1.00 0.00 13 ARG A O 13
ATOM 8548 N N . ILE A 1 14 ? 2.969 -0.111 -6.208 1.00 0.00 14 ILE A N 13
ATOM 8549 C CA . ILE A 1 14 ? 2.186 -1.084 -6.962 1.00 0.00 14 ILE A CA 13
ATOM 8550 C C . ILE A 1 14 ? 0.751 -0.603 -7.147 1.00 0.00 14 ILE A C 13
ATOM 8551 O O . ILE A 1 14 ? 0.164 -0.761 -8.217 1.00 0.00 14 ILE A O 13
ATOM 8567 N N . GLN A 1 15 ? 0.195 -0.014 -6.096 1.00 0.00 15 GLN A N 13
ATOM 8568 C CA . GLN A 1 15 ? -1.171 0.494 -6.137 1.00 0.00 15 GLN A CA 13
ATOM 8569 C C . GLN A 1 15 ? -1.258 1.750 -6.998 1.00 0.00 15 GLN A C 13
ATOM 8570 O O . GLN A 1 15 ? -2.278 2.008 -7.637 1.00 0.00 15 GLN A O 13
ATOM 8584 N N . ARG A 1 16 ? -0.180 2.527 -7.011 1.00 0.00 16 ARG A N 13
ATOM 8585 C CA . ARG A 1 16 ? -0.132 3.756 -7.795 1.00 0.00 16 ARG A CA 13
ATOM 8586 C C . ARG A 1 16 ? -0.212 3.460 -9.292 1.00 0.00 16 ARG A C 13
ATOM 8587 O O . ARG A 1 16 ? -0.487 4.352 -10.094 1.00 0.00 16 ARG A O 13
ATOM 8608 N N . ALA A 1 17 ? 0.030 2.205 -9.663 1.00 0.00 17 ALA A N 13
ATOM 8609 C CA . ALA A 1 17 ? -0.016 1.802 -11.063 1.00 0.00 17 ALA A CA 13
ATOM 8610 C C . ALA A 1 17 ? -1.454 1.699 -11.567 1.00 0.00 17 ALA A C 13
ATOM 8611 O O . ALA A 1 17 ? -1.696 1.684 -12.773 1.00 0.00 17 ALA A O 13
ATOM 8618 N N . GLY A 1 18 ? -2.405 1.631 -10.639 1.00 0.00 18 GLY A N 13
ATOM 8619 C CA . GLY A 1 18 ? -3.803 1.533 -11.019 1.00 0.00 18 GLY A CA 13
ATOM 8620 C C . GLY A 1 18 ? -4.549 0.482 -10.220 1.00 0.00 18 GLY A C 13
ATOM 8621 O O . GLY A 1 18 ? -3.942 -0.301 -9.489 1.00 0.00 18 GLY A O 13
ATOM 8625 N N . ARG A 1 19 ? -5.871 0.465 -10.362 1.00 0.00 19 ARG A N 13
ATOM 8626 C CA . ARG A 1 19 ? -6.706 -0.496 -9.650 1.00 0.00 19 ARG A CA 13
ATOM 8627 C C . ARG A 1 19 ? -7.520 -1.340 -10.631 1.00 0.00 19 ARG A C 13
ATOM 8628 O O . ARG A 1 19 ? -8.572 -0.911 -11.103 1.00 0.00 19 ARG A O 13
ATOM 8649 N N . PRO A 1 20 ? -7.042 -2.556 -10.952 1.00 0.00 20 PRO A N 13
ATOM 8650 C CA . PRO A 1 20 ? -7.735 -3.454 -11.882 1.00 0.00 20 PRO A CA 13
ATOM 8651 C C . PRO A 1 20 ? -9.137 -3.805 -11.407 1.00 0.00 20 PRO A C 13
ATOM 8652 O O . PRO A 1 20 ? -10.130 -3.444 -12.039 1.00 0.00 20 PRO A O 13
ATOM 8663 N N . LEU A 1 21 ? -9.206 -4.512 -10.290 1.00 0.00 21 LEU A N 13
ATOM 8664 C CA . LEU A 1 21 ? -10.485 -4.921 -9.718 1.00 0.00 21 LEU A CA 13
ATOM 8665 C C . LEU A 1 21 ? -10.282 -5.684 -8.413 1.00 0.00 21 LEU A C 13
ATOM 8666 O O . LEU A 1 21 ? -11.045 -5.521 -7.462 1.00 0.00 21 LEU A O 13
ATOM 8682 N N . GLN A 1 22 ? -9.249 -6.518 -8.377 1.00 0.00 22 GLN A N 13
ATOM 8683 C CA . GLN A 1 22 ? -8.946 -7.309 -7.190 1.00 0.00 22 GLN A CA 13
ATOM 8684 C C . GLN A 1 22 ? -8.125 -6.501 -6.191 1.00 0.00 22 GLN A C 13
ATOM 8685 O O . GLN A 1 22 ? -8.231 -6.699 -4.980 1.00 0.00 22 GLN A O 13
ATOM 8699 N N . GLU A 1 23 ? -7.305 -5.590 -6.705 1.00 0.00 23 GLU A N 13
ATOM 8700 C CA . GLU A 1 23 ? -6.464 -4.752 -5.857 1.00 0.00 23 GLU A CA 13
ATOM 8701 C C . GLU A 1 23 ? -7.312 -3.887 -4.931 1.00 0.00 23 GLU A C 13
ATOM 8702 O O . GLU A 1 23 ? -6.905 -3.576 -3.811 1.00 0.00 23 GLU A O 13
ATOM 8714 N N . ARG A 1 24 ? -8.492 -3.500 -5.405 1.00 0.00 24 ARG A N 13
ATOM 8715 C CA . ARG A 1 24 ? -9.395 -2.668 -4.618 1.00 0.00 24 ARG A CA 13
ATOM 8716 C C . ARG A 1 24 ? -9.816 -3.379 -3.338 1.00 0.00 24 ARG A C 13
ATOM 8717 O O . ARG A 1 24 ? -9.875 -2.774 -2.268 1.00 0.00 24 ARG A O 13
ATOM 8738 N N . VAL A 1 25 ? -10.107 -4.667 -3.458 1.00 0.00 25 VAL A N 13
ATOM 8739 C CA . VAL A 1 25 ? -10.524 -5.468 -2.314 1.00 0.00 25 VAL A CA 13
ATOM 8740 C C . VAL A 1 25 ? -9.378 -5.652 -1.325 1.00 0.00 25 VAL A C 13
ATOM 8741 O O . VAL A 1 25 ? -9.589 -5.678 -0.113 1.00 0.00 25 VAL A O 13
ATOM 8754 N N . PHE A 1 26 ? -8.166 -5.780 -1.852 1.00 0.00 26 PHE A N 13
ATOM 8755 C CA . PHE A 1 26 ? -6.984 -5.963 -1.018 1.00 0.00 26 PHE A CA 13
ATOM 8756 C C . PHE A 1 26 ? -6.759 -4.754 -0.117 1.00 0.00 26 PHE A C 13
ATOM 8757 O O . PHE A 1 26 ? -6.379 -4.897 1.045 1.00 0.00 26 PHE A O 13
ATOM 8774 N N . LEU A 1 27 ? -6.997 -3.564 -0.658 1.00 0.00 27 LEU A N 13
ATOM 8775 C CA . LEU A 1 27 ? -6.819 -2.332 0.101 1.00 0.00 27 LEU A CA 13
ATOM 8776 C C . LEU A 1 27 ? -7.739 -2.308 1.316 1.00 0.00 27 LEU A C 13
ATOM 8777 O O . LEU A 1 27 ? -7.352 -1.852 2.391 1.00 0.00 27 LEU A O 13
ATOM 8792 N N . VAL A 1 28 ? -8.956 -2.808 1.139 1.00 0.00 28 VAL A N 13
ATOM 8793 C CA . VAL A 1 28 ? -9.925 -2.847 2.225 1.00 0.00 28 VAL A CA 13
ATOM 8794 C C . VAL A 1 28 ? -9.398 -3.673 3.390 1.00 0.00 28 VAL A C 13
ATOM 8795 O O . VAL A 1 28 ? -9.445 -3.244 4.543 1.00 0.00 28 VAL A O 13
ATOM 8808 N N . LYS A 1 29 ? -8.891 -4.857 3.077 1.00 0.00 29 LYS A N 13
ATOM 8809 C CA . LYS A 1 29 ? -8.345 -5.750 4.089 1.00 0.00 29 LYS A CA 13
ATOM 8810 C C . LYS A 1 29 ? -7.037 -5.203 4.650 1.00 0.00 29 LYS A C 13
ATOM 8811 O O . LYS A 1 29 ? -6.774 -5.300 5.849 1.00 0.00 29 LYS A O 13
ATOM 8830 N N . PHE A 1 30 ? -6.220 -4.630 3.773 1.00 0.00 30 PHE A N 13
ATOM 8831 C CA . PHE A 1 30 ? -4.937 -4.067 4.179 1.00 0.00 30 PHE A CA 13
ATOM 8832 C C . PHE A 1 30 ? -5.137 -2.868 5.100 1.00 0.00 30 PHE A C 13
ATOM 8833 O O . PHE A 1 30 ? -4.486 -2.755 6.138 1.00 0.00 30 PHE A O 13
ATOM 8850 N N . VAL A 1 31 ? -6.044 -1.976 4.714 1.00 0.00 31 VAL A N 13
ATOM 8851 C CA . VAL A 1 31 ? -6.329 -0.788 5.510 1.00 0.00 31 VAL A CA 13
ATOM 8852 C C . VAL A 1 31 ? -6.975 -1.167 6.839 1.00 0.00 31 VAL A C 13
ATOM 8853 O O . VAL A 1 31 ? -6.723 -0.536 7.866 1.00 0.00 31 VAL A O 13
ATOM 8866 N N . ARG A 1 32 ? -7.808 -2.202 6.812 1.00 0.00 32 ARG A N 13
ATOM 8867 C CA . ARG A 1 32 ? -8.490 -2.666 8.014 1.00 0.00 32 ARG A CA 13
ATOM 8868 C C . ARG A 1 32 ? -7.485 -3.093 9.081 1.00 0.00 32 ARG A C 13
ATOM 8869 O O . ARG A 1 32 ? -7.762 -3.008 10.278 1.00 0.00 32 ARG A O 13
ATOM 8890 N N . SER A 1 33 ? -6.318 -3.552 8.640 1.00 0.00 33 SER A N 13
ATOM 8891 C CA . SER A 1 33 ? -5.274 -3.993 9.558 1.00 0.00 33 SER A CA 13
ATOM 8892 C C . SER A 1 33 ? -4.233 -2.898 9.771 1.00 0.00 33 SER A C 13
ATOM 8893 O O . SER A 1 33 ? -3.696 -2.743 10.867 1.00 0.00 33 SER A O 13
ATOM 8901 N N . ARG A 1 34 ? -3.953 -2.142 8.715 1.00 0.00 34 ARG A N 13
ATOM 8902 C CA . ARG A 1 34 ? -2.976 -1.062 8.787 1.00 0.00 34 ARG A CA 13
ATOM 8903 C C . ARG A 1 34 ? -3.513 0.104 9.612 1.00 0.00 34 ARG A C 13
ATOM 8904 O O . ARG A 1 34 ? -3.940 1.121 9.065 1.00 0.00 34 ARG A O 13
ATOM 8925 N N . ARG A 1 35 ? -3.488 -0.051 10.932 1.00 0.00 35 ARG A N 13
ATOM 8926 C CA . ARG A 1 35 ? -3.969 0.984 11.834 1.00 0.00 35 ARG A CA 13
ATOM 8927 C C . ARG A 1 35 ? -3.096 2.236 11.744 1.00 0.00 35 ARG A C 13
ATOM 8928 O O . ARG A 1 35 ? -1.927 2.211 12.128 1.00 0.00 35 ARG A O 13
ATOM 8949 N N . PRO A 1 36 ? -3.649 3.352 11.233 1.00 0.00 36 PRO A N 13
ATOM 8950 C CA . PRO A 1 36 ? -2.905 4.608 11.100 1.00 0.00 36 PRO A CA 13
ATOM 8951 C C . PRO A 1 36 ? -2.670 5.287 12.446 1.00 0.00 36 PRO A C 13
ATOM 8952 O O . PRO A 1 36 ? -3.130 6.406 12.677 1.00 0.00 36 PRO A O 13
ATOM 8963 N N . ARG A 1 37 ? -1.952 4.604 13.331 1.00 0.00 37 ARG A N 13
ATOM 8964 C CA . ARG A 1 37 ? -1.657 5.142 14.654 1.00 0.00 37 ARG A CA 13
ATOM 8965 C C . ARG A 1 37 ? -0.356 4.562 15.200 1.00 0.00 37 ARG A C 13
ATOM 8966 O O . ARG A 1 37 ? -0.003 3.420 14.907 1.00 0.00 37 ARG A O 13
ATOM 8987 N N . THR A 1 38 ? 0.352 5.357 15.996 1.00 0.00 38 THR A N 13
ATOM 8988 C CA . THR A 1 38 ? 1.614 4.924 16.584 1.00 0.00 38 THR A CA 13
ATOM 8989 C C . THR A 1 38 ? 1.377 4.181 17.895 1.00 0.00 38 THR A C 13
ATOM 8990 O O . THR A 1 38 ? 0.260 4.155 18.412 1.00 0.00 38 THR A O 13
ATOM 9001 N N . ALA A 1 39 ? 2.435 3.578 18.427 1.00 0.00 39 ALA A N 13
ATOM 9002 C CA . ALA A 1 39 ? 2.342 2.835 19.677 1.00 0.00 39 ALA A CA 13
ATOM 9003 C C . ALA A 1 39 ? 1.906 3.742 20.823 1.00 0.00 39 ALA A C 13
ATOM 9004 O O . ALA A 1 39 ? 1.648 4.929 20.624 1.00 0.00 39 ALA A O 13
ATOM 9011 N N . SER A 1 40 ? 1.826 3.175 22.023 1.00 0.00 40 SER A N 13
ATOM 9012 C CA . SER A 1 40 ? 1.421 3.932 23.202 1.00 0.00 40 SER A CA 13
ATOM 9013 C C . SER A 1 40 ? 0.034 4.537 23.011 1.00 0.00 40 SER A C 13
ATOM 9014 O O . SER A 1 40 ? -0.578 4.290 21.951 1.00 0.00 40 SER A O 13
ATOM 9023 N N . GLY A 1 1 ? 11.615 11.432 2.242 1.00 0.00 1 GLY A N 14
ATOM 9024 C CA . GLY A 1 1 ? 12.183 10.583 3.325 1.00 0.00 1 GLY A CA 14
ATOM 9025 C C . GLY A 1 1 ? 13.699 10.598 3.338 1.00 0.00 1 GLY A C 14
ATOM 9026 O O . GLY A 1 1 ? 14.318 10.465 4.394 1.00 0.00 1 GLY A O 14
ATOM 9032 N N . SER A 1 2 ? 14.297 10.759 2.163 1.00 0.00 2 SER A N 14
ATOM 9033 C CA . SER A 1 2 ? 15.750 10.791 2.042 1.00 0.00 2 SER A CA 14
ATOM 9034 C C . SER A 1 2 ? 16.365 9.480 2.525 1.00 0.00 2 SER A C 14
ATOM 9035 O O . SER A 1 2 ? 17.411 9.475 3.173 1.00 0.00 2 SER A O 14
ATOM 9043 N N . HIS A 1 3 ? 15.708 8.370 2.204 1.00 0.00 3 HIS A N 14
ATOM 9044 C CA . HIS A 1 3 ? 16.190 7.053 2.604 1.00 0.00 3 HIS A CA 14
ATOM 9045 C C . HIS A 1 3 ? 16.776 6.300 1.413 1.00 0.00 3 HIS A C 14
ATOM 9046 O O . HIS A 1 3 ? 17.643 5.442 1.575 1.00 0.00 3 HIS A O 14
ATOM 9061 N N . MET A 1 4 ? 16.296 6.627 0.216 1.00 0.00 4 MET A N 14
ATOM 9062 C CA . MET A 1 4 ? 16.772 5.982 -1.003 1.00 0.00 4 MET A CA 14
ATOM 9063 C C . MET A 1 4 ? 16.415 4.499 -1.011 1.00 0.00 4 MET A C 14
ATOM 9064 O O . MET A 1 4 ? 16.224 3.890 0.041 1.00 0.00 4 MET A O 14
ATOM 9078 N N . GLY A 1 5 ? 16.326 3.924 -2.206 1.00 0.00 5 GLY A N 14
ATOM 9079 C CA . GLY A 1 5 ? 15.992 2.518 -2.330 1.00 0.00 5 GLY A CA 14
ATOM 9080 C C . GLY A 1 5 ? 15.148 2.227 -3.555 1.00 0.00 5 GLY A C 14
ATOM 9081 O O . GLY A 1 5 ? 14.990 3.083 -4.426 1.00 0.00 5 GLY A O 14
ATOM 9085 N N . ARG A 1 6 ? 14.603 1.017 -3.623 1.00 0.00 6 ARG A N 14
ATOM 9086 C CA . ARG A 1 6 ? 13.770 0.615 -4.750 1.00 0.00 6 ARG A CA 14
ATOM 9087 C C . ARG A 1 6 ? 12.294 0.865 -4.451 1.00 0.00 6 ARG A C 14
ATOM 9088 O O . ARG A 1 6 ? 11.449 -0.003 -4.672 1.00 0.00 6 ARG A O 14
ATOM 9109 N N . ARG A 1 7 ? 11.991 2.057 -3.948 1.00 0.00 7 ARG A N 14
ATOM 9110 C CA . ARG A 1 7 ? 10.618 2.420 -3.618 1.00 0.00 7 ARG A CA 14
ATOM 9111 C C . ARG A 1 7 ? 9.722 2.349 -4.850 1.00 0.00 7 ARG A C 14
ATOM 9112 O O . ARG A 1 7 ? 8.571 1.923 -4.769 1.00 0.00 7 ARG A O 14
ATOM 9133 N N . PHE A 1 8 ? 10.258 2.770 -5.991 1.00 0.00 8 PHE A N 14
ATOM 9134 C CA . PHE A 1 8 ? 9.504 2.755 -7.240 1.00 0.00 8 PHE A CA 14
ATOM 9135 C C . PHE A 1 8 ? 9.151 1.329 -7.646 1.00 0.00 8 PHE A C 14
ATOM 9136 O O . PHE A 1 8 ? 8.019 1.045 -8.038 1.00 0.00 8 PHE A O 14
ATOM 9153 N N . LEU A 1 9 ? 10.128 0.437 -7.550 1.00 0.00 9 LEU A N 14
ATOM 9154 C CA . LEU A 1 9 ? 9.927 -0.963 -7.906 1.00 0.00 9 LEU A CA 14
ATOM 9155 C C . LEU A 1 9 ? 8.872 -1.608 -7.013 1.00 0.00 9 LEU A C 14
ATOM 9156 O O . LEU A 1 9 ? 8.111 -2.469 -7.454 1.00 0.00 9 LEU A O 14
ATOM 9172 N N . VAL A 1 10 ? 8.837 -1.190 -5.754 1.00 0.00 10 VAL A N 14
ATOM 9173 C CA . VAL A 1 10 ? 7.892 -1.716 -4.796 1.00 0.00 10 VAL A CA 14
ATOM 9174 C C . VAL A 1 10 ? 6.464 -1.294 -5.137 1.00 0.00 10 VAL A C 14
ATOM 9175 O O . VAL A 1 10 ? 5.528 -2.083 -5.014 1.00 0.00 10 VAL A O 14
ATOM 9188 N N . THR A 1 11 ? 6.305 -0.044 -5.558 1.00 0.00 11 THR A N 14
ATOM 9189 C CA . THR A 1 11 ? 4.991 0.483 -5.910 1.00 0.00 11 THR A CA 14
ATOM 9190 C C . THR A 1 11 ? 4.425 -0.217 -7.140 1.00 0.00 11 THR A C 14
ATOM 9191 O O . THR A 1 11 ? 3.276 -0.660 -7.141 1.00 0.00 11 THR A O 14
ATOM 9202 N N . VAL A 1 12 ? 5.236 -0.309 -8.184 1.00 0.00 12 VAL A N 14
ATOM 9203 C CA . VAL A 1 12 ? 4.822 -0.947 -9.423 1.00 0.00 12 VAL A CA 14
ATOM 9204 C C . VAL A 1 12 ? 4.633 -2.449 -9.241 1.00 0.00 12 VAL A C 14
ATOM 9205 O O . VAL A 1 12 ? 3.729 -3.046 -9.827 1.00 0.00 12 VAL A O 14
ATOM 9218 N N . ARG A 1 13 ? 5.491 -3.055 -8.430 1.00 0.00 13 ARG A N 14
ATOM 9219 C CA . ARG A 1 13 ? 5.419 -4.490 -8.175 1.00 0.00 13 ARG A CA 14
ATOM 9220 C C . ARG A 1 13 ? 4.076 -4.871 -7.562 1.00 0.00 13 ARG A C 14
ATOM 9221 O O . ARG A 1 13 ? 3.493 -5.898 -7.910 1.00 0.00 13 ARG A O 14
ATOM 9242 N N . ILE A 1 14 ? 3.592 -4.038 -6.650 1.00 0.00 14 ILE A N 14
ATOM 9243 C CA . ILE A 1 14 ? 2.317 -4.287 -5.988 1.00 0.00 14 ILE A CA 14
ATOM 9244 C C . ILE A 1 14 ? 1.145 -3.919 -6.893 1.00 0.00 14 ILE A C 14
ATOM 9245 O O . ILE A 1 14 ? 0.081 -4.535 -6.829 1.00 0.00 14 ILE A O 14
ATOM 9261 N N . GLN A 1 15 ? 1.347 -2.910 -7.734 1.00 0.00 15 GLN A N 14
ATOM 9262 C CA . GLN A 1 15 ? 0.305 -2.459 -8.650 1.00 0.00 15 GLN A CA 14
ATOM 9263 C C . GLN A 1 15 ? 0.022 -3.514 -9.716 1.00 0.00 15 GLN A C 14
ATOM 9264 O O . GLN A 1 15 ? -1.109 -3.652 -10.182 1.00 0.00 15 GLN A O 14
ATOM 9278 N N . ARG A 1 16 ? 1.057 -4.255 -10.098 1.00 0.00 16 ARG A N 14
ATOM 9279 C CA . ARG A 1 16 ? 0.919 -5.296 -11.110 1.00 0.00 16 ARG A CA 14
ATOM 9280 C C . ARG A 1 16 ? 0.328 -6.568 -10.509 1.00 0.00 16 ARG A C 14
ATOM 9281 O O . ARG A 1 16 ? -0.401 -7.301 -11.178 1.00 0.00 16 ARG A O 14
ATOM 9302 N N . ALA A 1 17 ? 0.648 -6.825 -9.245 1.00 0.00 17 ALA A N 14
ATOM 9303 C CA . ALA A 1 17 ? 0.149 -8.009 -8.556 1.00 0.00 17 ALA A CA 14
ATOM 9304 C C . ALA A 1 17 ? -1.232 -7.763 -7.951 1.00 0.00 17 ALA A C 14
ATOM 9305 O O . ALA A 1 17 ? -1.944 -8.707 -7.609 1.00 0.00 17 ALA A O 14
ATOM 9312 N N . GLY A 1 18 ? -1.605 -6.493 -7.820 1.00 0.00 18 GLY A N 14
ATOM 9313 C CA . GLY A 1 18 ? -2.899 -6.157 -7.254 1.00 0.00 18 GLY A CA 14
ATOM 9314 C C . GLY A 1 18 ? -4.019 -6.252 -8.272 1.00 0.00 18 GLY A C 14
ATOM 9315 O O . GLY A 1 18 ? -3.771 -6.448 -9.462 1.00 0.00 18 GLY A O 14
ATOM 9319 N N . ARG A 1 19 ? -5.254 -6.110 -7.802 1.00 0.00 19 ARG A N 14
ATOM 9320 C CA . ARG A 1 19 ? -6.420 -6.179 -8.678 1.00 0.00 19 ARG A CA 14
ATOM 9321 C C . ARG A 1 19 ? -6.346 -5.104 -9.762 1.00 0.00 19 ARG A C 14
ATOM 9322 O O . ARG A 1 19 ? -5.477 -4.233 -9.723 1.00 0.00 19 ARG A O 14
ATOM 9343 N N . PRO A 1 20 ? -7.256 -5.152 -10.751 1.00 0.00 20 PRO A N 14
ATOM 9344 C CA . PRO A 1 20 ? -7.280 -4.177 -11.847 1.00 0.00 20 PRO A CA 14
ATOM 9345 C C . PRO A 1 20 ? -7.510 -2.755 -11.354 1.00 0.00 20 PRO A C 14
ATOM 9346 O O . PRO A 1 20 ? -6.643 -1.891 -11.484 1.00 0.00 20 PRO A O 14
ATOM 9357 N N . LEU A 1 21 ? -8.687 -2.520 -10.795 1.00 0.00 21 LEU A N 14
ATOM 9358 C CA . LEU A 1 21 ? -9.044 -1.199 -10.285 1.00 0.00 21 LEU A CA 14
ATOM 9359 C C . LEU A 1 21 ? -9.759 -1.294 -8.940 1.00 0.00 21 LEU A C 14
ATOM 9360 O O . LEU A 1 21 ? -9.513 -0.493 -8.039 1.00 0.00 21 LEU A O 14
ATOM 9376 N N . GLN A 1 22 ? -10.649 -2.273 -8.815 1.00 0.00 22 GLN A N 14
ATOM 9377 C CA . GLN A 1 22 ? -11.411 -2.474 -7.583 1.00 0.00 22 GLN A CA 14
ATOM 9378 C C . GLN A 1 22 ? -10.513 -2.398 -6.349 1.00 0.00 22 GLN A C 14
ATOM 9379 O O . GLN A 1 22 ? -10.960 -2.013 -5.269 1.00 0.00 22 GLN A O 14
ATOM 9393 N N . GLU A 1 23 ? -9.248 -2.770 -6.517 1.00 0.00 23 GLU A N 14
ATOM 9394 C CA . GLU A 1 23 ? -8.291 -2.745 -5.415 1.00 0.00 23 GLU A CA 14
ATOM 9395 C C . GLU A 1 23 ? -8.175 -1.347 -4.815 1.00 0.00 23 GLU A C 14
ATOM 9396 O O . GLU A 1 23 ? -8.003 -1.194 -3.606 1.00 0.00 23 GLU A O 14
ATOM 9408 N N . ARG A 1 24 ? -8.263 -0.331 -5.667 1.00 0.00 24 ARG A N 14
ATOM 9409 C CA . ARG A 1 24 ? -8.161 1.051 -5.218 1.00 0.00 24 ARG A CA 14
ATOM 9410 C C . ARG A 1 24 ? -9.223 1.375 -4.176 1.00 0.00 24 ARG A C 14
ATOM 9411 O O . ARG A 1 24 ? -8.952 2.057 -3.187 1.00 0.00 24 ARG A O 14
ATOM 9432 N N . VAL A 1 25 ? -10.432 0.879 -4.403 1.00 0.00 25 VAL A N 14
ATOM 9433 C CA . VAL A 1 25 ? -11.539 1.109 -3.484 1.00 0.00 25 VAL A CA 14
ATOM 9434 C C . VAL A 1 25 ? -11.309 0.388 -2.162 1.00 0.00 25 VAL A C 14
ATOM 9435 O O . VAL A 1 25 ? -11.567 0.935 -1.090 1.00 0.00 25 VAL A O 14
ATOM 9448 N N . PHE A 1 26 ? -10.818 -0.841 -2.249 1.00 0.00 26 PHE A N 14
ATOM 9449 C CA . PHE A 1 26 ? -10.545 -1.642 -1.062 1.00 0.00 26 PHE A CA 14
ATOM 9450 C C . PHE A 1 26 ? -9.461 -0.990 -0.212 1.00 0.00 26 PHE A C 14
ATOM 9451 O O . PHE A 1 26 ? -9.502 -1.045 1.017 1.00 0.00 26 PHE A O 14
ATOM 9468 N N . LEU A 1 27 ? -8.492 -0.369 -0.877 1.00 0.00 27 LEU A N 14
ATOM 9469 C CA . LEU A 1 27 ? -7.397 0.298 -0.186 1.00 0.00 27 LEU A CA 14
ATOM 9470 C C . LEU A 1 27 ? -7.924 1.415 0.707 1.00 0.00 27 LEU A C 14
ATOM 9471 O O . LEU A 1 27 ? -7.385 1.667 1.783 1.00 0.00 27 LEU A O 14
ATOM 9486 N N . VAL A 1 28 ? -8.983 2.078 0.256 1.00 0.00 28 VAL A N 14
ATOM 9487 C CA . VAL A 1 28 ? -9.580 3.164 1.022 1.00 0.00 28 VAL A CA 14
ATOM 9488 C C . VAL A 1 28 ? -10.051 2.669 2.382 1.00 0.00 28 VAL A C 14
ATOM 9489 O O . VAL A 1 28 ? -9.736 3.260 3.415 1.00 0.00 28 VAL A O 14
ATOM 9502 N N . LYS A 1 29 ? -10.799 1.574 2.373 1.00 0.00 29 LYS A N 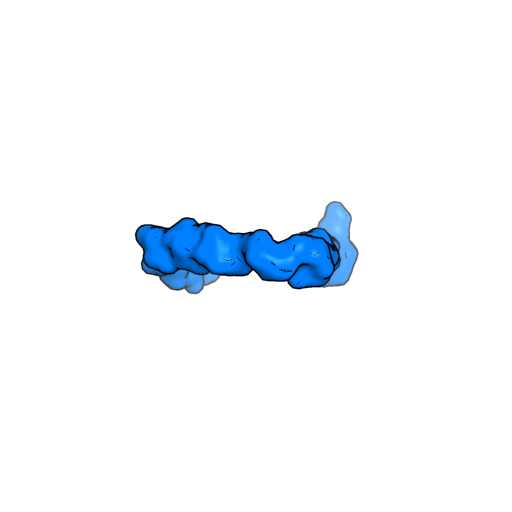14
ATOM 9503 C CA . LYS A 1 29 ? -11.310 0.986 3.604 1.00 0.00 29 LYS A CA 14
ATOM 9504 C C . LYS A 1 29 ? -10.179 0.358 4.412 1.00 0.00 29 LYS A C 14
ATOM 9505 O O . LYS A 1 29 ? -10.183 0.400 5.642 1.00 0.00 29 LYS A O 14
ATOM 9524 N N . PHE A 1 30 ? -9.212 -0.223 3.709 1.00 0.00 30 PHE A N 14
ATOM 9525 C CA . PHE A 1 30 ? -8.072 -0.861 4.359 1.00 0.00 30 PHE A CA 14
ATOM 9526 C C . PHE A 1 30 ? -7.193 0.175 5.053 1.00 0.00 30 PHE A C 14
ATOM 9527 O O . PHE A 1 30 ? -6.791 -0.007 6.202 1.00 0.00 30 PHE A O 14
ATOM 9544 N N . VAL A 1 31 ? -6.902 1.265 4.349 1.00 0.00 31 VAL A N 14
ATOM 9545 C CA . VAL A 1 31 ? -6.074 2.330 4.903 1.00 0.00 31 VAL A CA 14
ATOM 9546 C C . VAL A 1 31 ? -6.770 3.000 6.083 1.00 0.00 31 VAL A C 14
ATOM 9547 O O . VAL A 1 31 ? -6.125 3.396 7.053 1.00 0.00 31 VAL A O 14
ATOM 9560 N N . ARG A 1 32 ? -8.090 3.123 5.992 1.00 0.00 32 ARG A N 14
ATOM 9561 C CA . ARG A 1 32 ? -8.873 3.745 7.054 1.00 0.00 32 ARG A CA 14
ATOM 9562 C C . ARG A 1 32 ? -8.776 2.938 8.344 1.00 0.00 32 ARG A C 14
ATOM 9563 O O . ARG A 1 32 ? -8.850 3.491 9.441 1.00 0.00 32 ARG A O 14
ATOM 9584 N N . SER A 1 33 ? -8.609 1.626 8.205 1.00 0.00 33 SER A N 14
ATOM 9585 C CA . SER A 1 33 ? -8.501 0.743 9.361 1.00 0.00 33 SER A CA 14
ATOM 9586 C C . SER A 1 33 ? -7.048 0.600 9.803 1.00 0.00 33 SER A C 14
ATOM 9587 O O . SER A 1 33 ? -6.192 0.174 9.029 1.00 0.00 33 SER A O 14
ATOM 9595 N N . ARG A 1 34 ? -6.778 0.960 11.054 1.00 0.00 34 ARG A N 14
ATOM 9596 C CA . ARG A 1 34 ? -5.429 0.873 11.601 1.00 0.00 34 ARG A CA 14
ATOM 9597 C C . ARG A 1 34 ? -5.468 0.718 13.117 1.00 0.00 34 ARG A C 14
ATOM 9598 O O . ARG A 1 34 ? -6.009 1.568 13.824 1.00 0.00 34 ARG A O 14
ATOM 9619 N N . ARG A 1 35 ? -4.892 -0.373 13.611 1.00 0.00 35 ARG A N 14
ATOM 9620 C CA . ARG A 1 35 ? -4.862 -0.639 15.044 1.00 0.00 35 ARG A CA 14
ATOM 9621 C C . ARG A 1 35 ? -3.574 -1.358 15.439 1.00 0.00 35 ARG A C 14
ATOM 9622 O O . ARG A 1 35 ? -3.512 -2.588 15.428 1.00 0.00 35 ARG A O 14
ATOM 9643 N N . PRO A 1 36 ? -2.524 -0.598 15.797 1.00 0.00 36 PRO A N 14
ATOM 9644 C CA . PRO A 1 36 ? -1.235 -1.173 16.198 1.00 0.00 36 PRO A CA 14
ATOM 9645 C C . PRO A 1 36 ? -1.317 -1.903 17.534 1.00 0.00 36 PRO A C 14
ATOM 9646 O O . PRO A 1 36 ? -2.280 -1.738 18.284 1.00 0.00 36 PRO A O 14
ATOM 9657 N N . ARG A 1 37 ? -0.302 -2.709 17.826 1.00 0.00 37 ARG A N 14
ATOM 9658 C CA . ARG A 1 37 ? -0.259 -3.463 19.073 1.00 0.00 37 ARG A CA 14
ATOM 9659 C C . ARG A 1 37 ? 1.085 -3.280 19.773 1.00 0.00 37 ARG A C 14
ATOM 9660 O O . ARG A 1 37 ? 1.835 -4.238 19.963 1.00 0.00 37 ARG A O 14
ATOM 9681 N N . THR A 1 38 ? 1.383 -2.041 20.154 1.00 0.00 38 THR A N 14
ATOM 9682 C CA . THR A 1 38 ? 2.636 -1.727 20.834 1.00 0.00 38 THR A CA 14
ATOM 9683 C C . THR A 1 38 ? 3.836 -2.165 20.000 1.00 0.00 38 THR A C 14
ATOM 9684 O O . THR A 1 38 ? 3.691 -2.556 18.842 1.00 0.00 38 THR A O 14
ATOM 9695 N N . ALA A 1 39 ? 5.021 -2.097 20.598 1.00 0.00 39 ALA A N 14
ATOM 9696 C CA . ALA A 1 39 ? 6.247 -2.486 19.912 1.00 0.00 39 ALA A CA 14
ATOM 9697 C C . ALA A 1 39 ? 7.369 -2.759 20.908 1.00 0.00 39 ALA A C 14
ATOM 9698 O O . ALA A 1 39 ? 8.059 -3.774 20.819 1.00 0.00 39 ALA A O 14
ATOM 9705 N N . SER A 1 40 ? 7.546 -1.845 21.857 1.00 0.00 40 SER A N 14
ATOM 9706 C CA . SER A 1 40 ? 8.584 -1.986 22.872 1.00 0.00 40 SER A CA 14
ATOM 9707 C C . SER A 1 40 ? 8.397 -0.963 23.987 1.00 0.00 40 SER A C 14
ATOM 9708 O O . SER A 1 40 ? 8.110 0.210 23.671 1.00 0.00 40 SER A O 14
ATOM 9717 N N . GLY A 1 1 ? 13.785 11.891 0.707 1.00 0.00 1 GLY A N 15
ATOM 9718 C CA . GLY A 1 1 ? 13.352 10.523 0.311 1.00 0.00 1 GLY A CA 15
ATOM 9719 C C . GLY A 1 1 ? 13.301 9.567 1.486 1.00 0.00 1 GLY A C 15
ATOM 9720 O O . GLY A 1 1 ? 13.641 9.936 2.610 1.00 0.00 1 GLY A O 15
ATOM 9726 N N . SER A 1 2 ? 12.876 8.335 1.226 1.00 0.00 2 SER A N 15
ATOM 9727 C CA . SER A 1 2 ? 12.782 7.322 2.272 1.00 0.00 2 SER A CA 15
ATOM 9728 C C . SER A 1 2 ? 12.368 5.975 1.689 1.00 0.00 2 SER A C 15
ATOM 9729 O O . SER A 1 2 ? 12.898 4.932 2.072 1.00 0.00 2 SER A O 15
ATOM 9737 N N . HIS A 1 3 ? 11.417 6.005 0.761 1.00 0.00 3 HIS A N 15
ATOM 9738 C CA . HIS A 1 3 ? 10.931 4.786 0.124 1.00 0.00 3 HIS A CA 15
ATOM 9739 C C . HIS A 1 3 ? 11.773 4.438 -1.098 1.00 0.00 3 HIS A C 15
ATOM 9740 O O . HIS A 1 3 ? 11.457 4.840 -2.218 1.00 0.00 3 HIS A O 15
ATOM 9755 N N . MET A 1 4 ? 12.847 3.687 -0.876 1.00 0.00 4 MET A N 15
ATOM 9756 C CA . MET A 1 4 ? 13.736 3.284 -1.960 1.00 0.00 4 MET A CA 15
ATOM 9757 C C . MET A 1 4 ? 13.419 1.866 -2.425 1.00 0.00 4 MET A C 15
ATOM 9758 O O . MET A 1 4 ? 12.944 1.039 -1.647 1.00 0.00 4 MET A O 15
ATOM 9772 N N . GLY A 1 5 ? 13.685 1.594 -3.698 1.00 0.00 5 GLY A N 15
ATOM 9773 C CA . GLY A 1 5 ? 13.421 0.275 -4.244 1.00 0.00 5 GLY A CA 15
ATOM 9774 C C . GLY A 1 5 ? 13.250 0.295 -5.751 1.00 0.00 5 GLY A C 15
ATOM 9775 O O . GLY A 1 5 ? 12.589 1.179 -6.295 1.00 0.00 5 GLY A O 15
ATOM 9779 N N . ARG A 1 6 ? 13.848 -0.682 -6.425 1.00 0.00 6 ARG A N 15
ATOM 9780 C CA . ARG A 1 6 ? 13.759 -0.774 -7.877 1.00 0.00 6 ARG A CA 15
ATOM 9781 C C . ARG A 1 6 ? 12.719 -1.809 -8.295 1.00 0.00 6 ARG A C 15
ATOM 9782 O O . ARG A 1 6 ? 11.853 -1.534 -9.125 1.00 0.00 6 ARG A O 15
ATOM 9803 N N . ARG A 1 7 ? 12.812 -3.001 -7.713 1.00 0.00 7 ARG A N 15
ATOM 9804 C CA . ARG A 1 7 ? 11.880 -4.078 -8.025 1.00 0.00 7 ARG A CA 15
ATOM 9805 C C . ARG A 1 7 ? 10.455 -3.692 -7.640 1.00 0.00 7 ARG A C 15
ATOM 9806 O O . ARG A 1 7 ? 9.500 -4.024 -8.343 1.00 0.00 7 ARG A O 15
ATOM 9827 N N . PHE A 1 8 ? 10.319 -2.990 -6.520 1.00 0.00 8 PHE A N 15
ATOM 9828 C CA . PHE A 1 8 ? 9.010 -2.559 -6.043 1.00 0.00 8 PHE A CA 15
ATOM 9829 C C . PHE A 1 8 ? 8.324 -1.664 -7.070 1.00 0.00 8 PHE A C 15
ATOM 9830 O O . PHE A 1 8 ? 7.112 -1.743 -7.267 1.00 0.00 8 PHE A O 15
ATOM 9847 N N . LEU A 1 9 ? 9.111 -0.816 -7.722 1.00 0.00 9 LEU A N 15
ATOM 9848 C CA . LEU A 1 9 ? 8.586 0.097 -8.731 1.00 0.00 9 LEU A CA 15
ATOM 9849 C C . LEU A 1 9 ? 7.901 -0.671 -9.857 1.00 0.00 9 LEU A C 15
ATOM 9850 O O . LEU A 1 9 ? 6.912 -0.209 -10.426 1.00 0.00 9 LEU A O 15
ATOM 9866 N N . VAL A 1 10 ? 8.437 -1.842 -10.177 1.00 0.00 10 VAL A N 15
ATOM 9867 C CA . VAL A 1 10 ? 7.895 -2.674 -11.226 1.00 0.00 10 VAL A CA 15
ATOM 9868 C C . VAL A 1 10 ? 6.493 -3.169 -10.879 1.00 0.00 10 VAL A C 15
ATOM 9869 O O . VAL A 1 10 ? 5.596 -3.161 -11.721 1.00 0.00 10 VAL A O 15
ATOM 9882 N N . THR A 1 11 ? 6.314 -3.605 -9.636 1.00 0.00 11 THR A N 15
ATOM 9883 C CA . THR A 1 11 ? 5.022 -4.110 -9.183 1.00 0.00 11 THR A CA 15
ATOM 9884 C C . THR A 1 11 ? 3.970 -3.007 -9.162 1.00 0.00 11 THR A C 15
ATOM 9885 O O . THR A 1 11 ? 2.866 -3.177 -9.681 1.00 0.00 11 THR A O 15
ATOM 9896 N N . VAL A 1 12 ? 4.317 -1.880 -8.556 1.00 0.00 12 VAL A N 15
ATOM 9897 C CA . VAL A 1 12 ? 3.406 -0.750 -8.461 1.00 0.00 12 VAL A CA 15
ATOM 9898 C C . VAL A 1 12 ? 3.153 -0.120 -9.826 1.00 0.00 12 VAL A C 15
ATOM 9899 O O . VAL A 1 12 ? 2.043 0.323 -10.120 1.00 0.00 12 VAL A O 15
ATOM 9912 N N . ARG A 1 13 ? 4.189 -0.079 -10.655 1.00 0.00 13 ARG A N 15
ATOM 9913 C CA . ARG A 1 13 ? 4.078 0.502 -11.989 1.00 0.00 13 ARG A CA 15
ATOM 9914 C C . ARG A 1 13 ? 3.028 -0.230 -12.819 1.00 0.00 13 ARG A C 15
ATOM 9915 O O . ARG A 1 13 ? 2.324 0.380 -13.624 1.00 0.00 13 ARG A O 15
ATOM 9936 N N . ILE A 1 14 ? 2.926 -1.539 -12.617 1.00 0.00 14 ILE A N 15
ATOM 9937 C CA . ILE A 1 14 ? 1.959 -2.351 -13.347 1.00 0.00 14 ILE A CA 15
ATOM 9938 C C . ILE A 1 14 ? 0.557 -2.188 -12.767 1.00 0.00 14 ILE A C 15
ATOM 9939 O O . ILE A 1 14 ? -0.436 -2.261 -13.490 1.00 0.00 14 ILE A O 15
ATOM 9955 N N . GLN A 1 15 ? 0.484 -1.969 -11.458 1.00 0.00 15 GLN A N 15
ATOM 9956 C CA . GLN A 1 15 ? -0.797 -1.797 -10.782 1.00 0.00 15 GLN A CA 15
ATOM 9957 C C . GLN A 1 15 ? -1.531 -0.568 -11.308 1.00 0.00 15 GLN A C 15
ATOM 9958 O O . GLN A 1 15 ? -2.754 -0.576 -11.449 1.00 0.00 15 GLN A O 15
ATOM 9972 N N . ARG A 1 16 ? -0.776 0.487 -11.598 1.00 0.00 16 ARG A N 15
ATOM 9973 C CA . ARG A 1 16 ? -1.356 1.724 -12.109 1.00 0.00 16 ARG A CA 15
ATOM 9974 C C . ARG A 1 16 ? -2.090 1.482 -13.426 1.00 0.00 16 ARG A C 15
ATOM 9975 O O . ARG A 1 16 ? -3.005 2.224 -13.782 1.00 0.00 16 ARG A O 15
ATOM 9996 N N . ALA A 1 17 ? -1.682 0.440 -14.145 1.00 0.00 17 ALA A N 15
ATOM 9997 C CA . ALA A 1 17 ? -2.302 0.104 -15.421 1.00 0.00 17 ALA A CA 15
ATOM 9998 C C . ALA A 1 17 ? -3.673 -0.539 -15.225 1.00 0.00 17 ALA A C 15
ATOM 9999 O O . ALA A 1 17 ? -4.475 -0.605 -16.156 1.00 0.00 17 ALA A O 15
ATOM 10006 N N . GLY A 1 18 ? -3.938 -1.014 -14.010 1.00 0.00 18 GLY A N 15
ATOM 10007 C CA . GLY A 1 18 ? -5.214 -1.643 -13.726 1.00 0.00 18 GLY A CA 15
ATOM 10008 C C . GLY A 1 18 ? -5.759 -1.259 -12.364 1.00 0.00 18 GLY A C 15
ATOM 10009 O O . GLY A 1 18 ? -6.415 -2.063 -11.701 1.00 0.00 18 GLY A O 15
ATOM 10013 N N . ARG A 1 19 ? -5.488 -0.027 -11.946 1.00 0.00 19 ARG A N 15
ATOM 10014 C CA . ARG A 1 19 ? -5.955 0.464 -10.654 1.00 0.00 19 ARG A CA 15
ATOM 10015 C C . ARG A 1 19 ? -5.372 -0.367 -9.512 1.00 0.00 19 ARG A C 15
ATOM 10016 O O . ARG A 1 19 ? -5.051 -1.542 -9.691 1.00 0.00 19 ARG A O 15
ATOM 10037 N N . PRO A 1 20 ? -5.228 0.234 -8.318 1.00 0.00 20 PRO A N 15
ATOM 10038 C CA . PRO A 1 20 ? -4.680 -0.459 -7.146 1.00 0.00 20 PRO A CA 15
ATOM 10039 C C . PRO A 1 20 ? -5.544 -1.638 -6.718 1.00 0.00 20 PRO A C 15
ATOM 10040 O O . PRO A 1 20 ? -5.131 -2.793 -6.817 1.00 0.00 20 PRO A O 15
ATOM 10051 N N . LEU A 1 21 ? -6.743 -1.333 -6.246 1.00 0.00 21 LEU A N 15
ATOM 10052 C CA . LEU A 1 21 ? -7.680 -2.359 -5.798 1.00 0.00 21 LEU A CA 15
ATOM 10053 C C . LEU A 1 21 ? -7.100 -3.162 -4.636 1.00 0.00 21 LEU A C 15
ATOM 10054 O O . LEU A 1 21 ? -7.401 -2.892 -3.473 1.00 0.00 21 LEU A O 15
ATOM 10070 N N . GLN A 1 22 ? -6.271 -4.147 -4.957 1.00 0.00 22 GLN A N 15
ATOM 10071 C CA . GLN A 1 22 ? -5.651 -4.989 -3.941 1.00 0.00 22 GLN A CA 15
ATOM 10072 C C . GLN A 1 22 ? -4.616 -4.205 -3.141 1.00 0.00 22 GLN A C 15
ATOM 10073 O O . GLN A 1 22 ? -4.458 -4.412 -1.938 1.00 0.00 22 GLN A O 15
ATOM 10087 N N . GLU A 1 23 ? -3.912 -3.306 -3.819 1.00 0.00 23 GLU A N 15
ATOM 10088 C CA . GLU A 1 23 ? -2.889 -2.490 -3.175 1.00 0.00 23 GLU A CA 15
ATOM 10089 C C . GLU A 1 23 ? -3.502 -1.588 -2.108 1.00 0.00 23 GLU A C 15
ATOM 10090 O O . GLU A 1 23 ? -2.902 -1.356 -1.059 1.00 0.00 23 GLU A O 15
ATOM 10102 N N . ARG A 1 24 ? -4.699 -1.082 -2.384 1.00 0.00 24 ARG A N 15
ATOM 10103 C CA . ARG A 1 24 ? -5.390 -0.206 -1.446 1.00 0.00 24 ARG A CA 15
ATOM 10104 C C . ARG A 1 24 ? -5.683 -0.933 -0.139 1.00 0.00 24 ARG A C 15
ATOM 10105 O O . ARG A 1 24 ? -5.612 -0.346 0.941 1.00 0.00 24 ARG A O 15
ATOM 10126 N N . VAL A 1 25 ? -6.011 -2.215 -0.245 1.00 0.00 25 VAL A N 15
ATOM 10127 C CA . VAL A 1 25 ? -6.315 -3.028 0.927 1.00 0.00 25 VAL A CA 15
ATOM 10128 C C . VAL A 1 25 ? -5.143 -3.047 1.901 1.00 0.00 25 VAL A C 15
ATOM 10129 O O . VAL A 1 25 ? -5.333 -3.062 3.117 1.00 0.00 25 VAL A O 15
ATOM 10142 N N . PHE A 1 26 ? -3.930 -3.047 1.359 1.00 0.00 26 PHE A N 15
ATOM 10143 C CA . PHE A 1 26 ? -2.727 -3.065 2.181 1.00 0.00 26 PHE A CA 15
ATOM 10144 C C . PHE A 1 26 ? -2.603 -1.779 2.991 1.00 0.00 26 PHE A C 15
ATOM 10145 O O . PHE A 1 26 ? -2.320 -1.814 4.189 1.00 0.00 26 PHE A O 15
ATOM 10162 N N . LEU A 1 27 ? -2.820 -0.645 2.333 1.00 0.00 27 LEU A N 15
ATOM 10163 C CA . LEU A 1 27 ? -2.735 0.649 2.998 1.00 0.00 27 LEU A CA 15
ATOM 10164 C C . LEU A 1 27 ? -3.756 0.739 4.123 1.00 0.00 27 LEU A C 15
ATOM 10165 O O . LEU A 1 27 ? -3.485 1.321 5.171 1.00 0.00 27 LEU A O 15
ATOM 10180 N N . VAL A 1 28 ? -4.926 0.149 3.902 1.00 0.00 28 VAL A N 15
ATOM 10181 C CA . VAL A 1 28 ? -5.982 0.154 4.906 1.00 0.00 28 VAL A CA 15
ATOM 10182 C C . VAL A 1 28 ? -5.509 -0.538 6.177 1.00 0.00 28 VAL A C 15
ATOM 10183 O O . VAL A 1 28 ? -5.679 -0.024 7.282 1.00 0.00 28 VAL A O 15
ATOM 10196 N N . LYS A 1 29 ? -4.909 -1.707 6.008 1.00 0.00 29 LYS A N 15
ATOM 10197 C CA . LYS A 1 29 ? -4.395 -2.472 7.135 1.00 0.00 29 LYS A CA 15
ATOM 10198 C C . LYS A 1 29 ? -3.159 -1.801 7.726 1.00 0.00 29 LYS A C 15
ATOM 10199 O O . LYS A 1 29 ? -3.005 -1.720 8.944 1.00 0.00 29 LYS A O 15
ATOM 10218 N N . PHE A 1 30 ? -2.279 -1.330 6.849 1.00 0.00 30 PHE A N 15
ATOM 10219 C CA . PHE A 1 30 ? -1.049 -0.673 7.278 1.00 0.00 30 PHE A CA 15
ATOM 10220 C C . PHE A 1 30 ? -1.351 0.561 8.121 1.00 0.00 30 PHE A C 15
ATOM 10221 O O . PHE A 1 30 ? -0.755 0.759 9.180 1.00 0.00 30 PHE A O 15
ATOM 10238 N N . VAL A 1 31 ? -2.280 1.388 7.651 1.00 0.00 31 VAL A N 15
ATOM 10239 C CA . VAL A 1 31 ? -2.654 2.593 8.372 1.00 0.00 31 VAL A CA 15
ATOM 10240 C C . VAL A 1 31 ? -3.353 2.254 9.682 1.00 0.00 31 VAL A C 15
ATOM 10241 O O . VAL A 1 31 ? -3.074 2.854 10.721 1.00 0.00 31 VAL A O 15
ATOM 10254 N N . ARG A 1 32 ? -4.260 1.289 9.624 1.00 0.00 32 ARG A N 15
ATOM 10255 C CA . ARG A 1 32 ? -5.003 0.864 10.806 1.00 0.00 32 ARG A CA 15
ATOM 10256 C C . ARG A 1 32 ? -4.055 0.353 11.888 1.00 0.00 32 ARG A C 15
ATOM 10257 O O . ARG A 1 32 ? -4.253 0.615 13.074 1.00 0.00 32 ARG A O 15
ATOM 10278 N N . SER A 1 33 ? -3.026 -0.377 11.469 1.00 0.00 33 SER A N 15
ATOM 10279 C CA . SER A 1 33 ? -2.048 -0.924 12.401 1.00 0.00 33 SER A CA 15
ATOM 10280 C C . SER A 1 33 ? -0.971 0.106 12.726 1.00 0.00 33 SER A C 15
ATOM 10281 O O . SER A 1 33 ? 0.143 0.040 12.206 1.00 0.00 33 SER A O 15
ATOM 10289 N N . ARG A 1 34 ? -1.310 1.057 13.591 1.00 0.00 34 ARG A N 15
ATOM 10290 C CA . ARG A 1 34 ? -0.371 2.101 13.985 1.00 0.00 34 ARG A CA 15
ATOM 10291 C C . ARG A 1 34 ? -0.453 2.370 15.483 1.00 0.00 34 ARG A C 15
ATOM 10292 O O . ARG A 1 34 ? 0.567 2.463 16.166 1.00 0.00 34 ARG A O 15
ATOM 10313 N N . ARG A 1 35 ? -1.675 2.493 15.986 1.00 0.00 35 ARG A N 15
ATOM 10314 C CA . ARG A 1 35 ? -1.897 2.751 17.404 1.00 0.00 35 ARG A CA 15
ATOM 10315 C C . ARG A 1 35 ? -1.650 1.491 18.231 1.00 0.00 35 ARG A C 15
ATOM 10316 O O . ARG A 1 35 ? -1.876 0.376 17.761 1.00 0.00 35 ARG A O 15
ATOM 10337 N N . PRO A 1 36 ? -1.182 1.652 19.481 1.00 0.00 36 PRO A N 15
ATOM 10338 C CA . PRO A 1 36 ? -0.906 0.521 20.373 1.00 0.00 36 PRO A CA 15
ATOM 10339 C C . PRO A 1 36 ? -2.101 -0.417 20.506 1.00 0.00 36 PRO A C 15
ATOM 10340 O O . PRO A 1 36 ? -2.023 -1.593 20.150 1.00 0.00 36 PRO A O 15
ATOM 10351 N N . ARG A 1 37 ? -3.206 0.111 21.022 1.00 0.00 37 ARG A N 15
ATOM 10352 C CA . ARG A 1 37 ? -4.418 -0.679 21.203 1.00 0.00 37 ARG A CA 15
ATOM 10353 C C . ARG A 1 37 ? -5.133 -0.893 19.873 1.00 0.00 37 ARG A C 15
ATOM 10354 O O . ARG A 1 37 ? -4.977 -0.106 18.939 1.00 0.00 37 ARG A O 15
ATOM 10375 N N . THR A 1 38 ? -5.919 -1.962 19.795 1.00 0.00 38 THR A N 15
ATOM 10376 C CA . THR A 1 38 ? -6.659 -2.280 18.579 1.00 0.00 38 THR A CA 15
ATOM 10377 C C . THR A 1 38 ? -8.060 -2.784 18.912 1.00 0.00 38 THR A C 15
ATOM 10378 O O .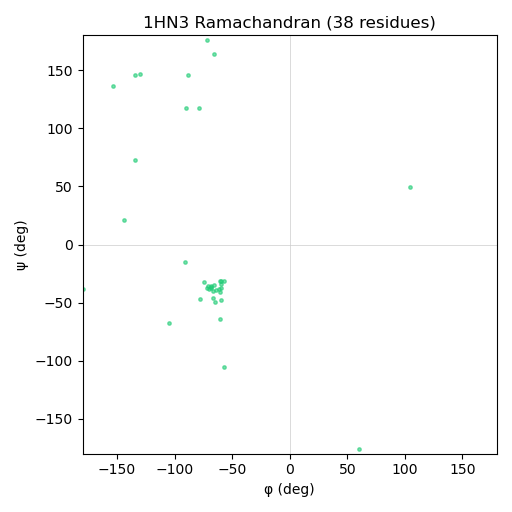 THR A 1 38 ? -8.334 -3.982 18.838 1.00 0.00 38 THR A O 15
ATOM 10389 N N . ALA A 1 39 ? -8.943 -1.861 19.279 1.00 0.00 39 ALA A N 15
ATOM 10390 C CA . ALA A 1 39 ? -10.316 -2.211 19.623 1.00 0.00 39 ALA A CA 15
ATOM 10391 C C . ALA A 1 39 ? -11.303 -1.596 18.637 1.00 0.00 39 ALA A C 15
ATOM 10392 O O . ALA A 1 39 ? -11.933 -2.304 17.851 1.00 0.00 39 ALA A O 15
ATOM 10399 N N . SER A 1 40 ? -11.432 -0.274 18.683 1.00 0.00 40 SER A N 15
ATOM 10400 C CA . SER A 1 40 ? -12.342 0.436 17.793 1.00 0.00 40 SER A CA 15
ATOM 10401 C C . SER A 1 40 ? -13.780 -0.030 17.999 1.00 0.00 40 SER A C 15
ATOM 10402 O O . SER A 1 40 ? -13.988 -0.963 18.803 1.00 0.00 40 SER A O 15
ATOM 10411 N N . GLY A 1 1 ? 12.611 3.013 3.225 1.00 0.00 1 GLY A N 16
ATOM 10412 C CA . GLY A 1 1 ? 11.566 3.426 2.248 1.00 0.00 1 GLY A CA 16
ATOM 10413 C C . GLY A 1 1 ? 11.589 4.916 1.969 1.00 0.00 1 GLY A C 16
ATOM 10414 O O . GLY A 1 1 ? 11.188 5.359 0.893 1.00 0.00 1 GLY A O 16
ATOM 10420 N N . SER A 1 2 ? 12.059 5.690 2.941 1.00 0.00 2 SER A N 16
ATOM 10421 C CA . SER A 1 2 ? 12.132 7.139 2.796 1.00 0.00 2 SER A CA 16
ATOM 10422 C C . SER A 1 2 ? 13.302 7.537 1.903 1.00 0.00 2 SER A C 16
ATOM 10423 O O . SER A 1 2 ? 14.262 6.782 1.747 1.00 0.00 2 SER A O 16
ATOM 10431 N N . HIS A 1 3 ? 13.216 8.727 1.317 1.00 0.00 3 HIS A N 16
ATOM 10432 C CA . HIS A 1 3 ? 14.268 9.224 0.439 1.00 0.00 3 HIS A CA 16
ATOM 10433 C C . HIS A 1 3 ? 14.447 8.308 -0.767 1.00 0.00 3 HIS A C 16
ATOM 10434 O O . HIS A 1 3 ? 15.554 8.152 -1.283 1.00 0.00 3 HIS A O 16
ATOM 10449 N N . MET A 1 4 ? 13.350 7.704 -1.211 1.00 0.00 4 MET A N 16
ATOM 10450 C CA . MET A 1 4 ? 13.384 6.802 -2.357 1.00 0.00 4 MET A CA 16
ATOM 10451 C C . MET A 1 4 ? 14.303 5.615 -2.088 1.00 0.00 4 MET A C 16
ATOM 10452 O O . MET A 1 4 ? 15.179 5.679 -1.226 1.00 0.00 4 MET A O 16
ATOM 10466 N N . GLY A 1 5 ? 14.097 4.533 -2.832 1.00 0.00 5 GLY A N 16
ATOM 10467 C CA . GLY A 1 5 ? 14.914 3.347 -2.660 1.00 0.00 5 GLY A CA 16
ATOM 10468 C C . GLY A 1 5 ? 14.092 2.122 -2.314 1.00 0.00 5 GLY A C 16
ATOM 10469 O O . GLY A 1 5 ? 12.868 2.130 -2.444 1.00 0.00 5 GLY A O 16
ATOM 10473 N N . ARG A 1 6 ? 14.766 1.065 -1.871 1.00 0.00 6 ARG A N 16
ATOM 10474 C CA . ARG A 1 6 ? 14.091 -0.175 -1.503 1.00 0.00 6 ARG A CA 16
ATOM 10475 C C . ARG A 1 6 ? 13.394 -0.796 -2.710 1.00 0.00 6 ARG A C 16
ATOM 10476 O O . ARG A 1 6 ? 12.575 -0.153 -3.366 1.00 0.00 6 ARG A O 16
ATOM 10497 N N . ARG A 1 7 ? 13.726 -2.051 -2.996 1.00 0.00 7 ARG A N 16
ATOM 10498 C CA . ARG A 1 7 ? 13.132 -2.761 -4.123 1.00 0.00 7 ARG A CA 16
ATOM 10499 C C . ARG A 1 7 ? 11.645 -3.007 -3.889 1.00 0.00 7 ARG A C 16
ATOM 10500 O O . ARG A 1 7 ? 10.855 -3.034 -4.833 1.00 0.00 7 ARG A O 16
ATOM 10521 N N . PHE A 1 8 ? 11.270 -3.185 -2.626 1.00 0.00 8 PHE A N 16
ATOM 10522 C CA . PHE A 1 8 ? 9.877 -3.429 -2.270 1.00 0.00 8 PHE A CA 16
ATOM 10523 C C . PHE A 1 8 ? 8.986 -2.285 -2.744 1.00 0.00 8 PHE A C 16
ATOM 10524 O O . PHE A 1 8 ? 7.854 -2.504 -3.177 1.00 0.00 8 PHE A O 16
ATOM 10541 N N . LEU A 1 9 ? 9.507 -1.067 -2.663 1.00 0.00 9 LEU A N 16
ATOM 10542 C CA . LEU A 1 9 ? 8.763 0.113 -3.086 1.00 0.00 9 LEU A CA 16
ATOM 10543 C C . LEU A 1 9 ? 8.448 0.049 -4.576 1.00 0.00 9 LEU A C 16
ATOM 10544 O O . LEU A 1 9 ? 7.394 0.503 -5.019 1.00 0.00 9 LEU A O 16
ATOM 10560 N N . VAL A 1 10 ? 9.370 -0.517 -5.345 1.00 0.00 10 VAL A N 16
ATOM 10561 C CA . VAL A 1 10 ? 9.202 -0.644 -6.773 1.00 0.00 10 VAL A CA 16
ATOM 10562 C C . VAL A 1 10 ? 8.021 -1.549 -7.112 1.00 0.00 10 VAL A C 16
ATOM 10563 O O . VAL A 1 10 ? 7.329 -1.335 -8.106 1.00 0.00 10 VAL A O 16
ATOM 10576 N N . THR A 1 11 ? 7.800 -2.563 -6.280 1.00 0.00 11 THR A N 16
ATOM 10577 C CA . THR A 1 11 ? 6.705 -3.506 -6.491 1.00 0.00 11 THR A CA 16
ATOM 10578 C C . THR A 1 11 ? 5.350 -2.825 -6.336 1.00 0.00 11 THR A C 16
ATOM 10579 O O . THR A 1 11 ? 4.458 -2.996 -7.167 1.00 0.00 11 THR A O 16
ATOM 10590 N N . VAL A 1 12 ? 5.200 -2.061 -5.264 1.00 0.00 12 VAL A N 16
ATOM 10591 C CA . VAL A 1 12 ? 3.959 -1.360 -4.990 1.00 0.00 12 VAL A CA 16
ATOM 10592 C C . VAL A 1 12 ? 3.708 -0.253 -6.008 1.00 0.00 12 VAL A C 16
ATOM 10593 O O . VAL A 1 12 ? 2.573 -0.023 -6.425 1.00 0.00 12 VAL A O 16
ATOM 10606 N N . ARG A 1 13 ? 4.775 0.432 -6.394 1.00 0.00 13 ARG A N 16
ATOM 10607 C CA . ARG A 1 13 ? 4.679 1.525 -7.356 1.00 0.00 13 ARG A CA 16
ATOM 10608 C C . ARG A 1 13 ? 4.112 1.044 -8.689 1.00 0.00 13 ARG A C 16
ATOM 10609 O O . ARG A 1 13 ? 3.282 1.718 -9.298 1.00 0.00 13 ARG A O 16
ATOM 10630 N N . ILE A 1 14 ? 4.566 -0.119 -9.137 1.00 0.00 14 ILE A N 16
ATOM 10631 C CA . ILE A 1 14 ? 4.110 -0.684 -10.391 1.00 0.00 14 ILE A CA 16
ATOM 10632 C C . ILE A 1 14 ? 2.695 -1.239 -10.267 1.00 0.00 14 ILE A C 16
ATOM 10633 O O . ILE A 1 14 ? 1.924 -1.220 -11.226 1.00 0.00 14 ILE A O 16
ATOM 10649 N N . GLN A 1 15 ? 2.361 -1.733 -9.079 1.00 0.00 15 GLN A N 16
ATOM 10650 C CA . GLN A 1 15 ? 1.039 -2.293 -8.829 1.00 0.00 15 GLN A CA 16
ATOM 10651 C C . GLN A 1 15 ? -0.040 -1.224 -8.967 1.00 0.00 15 GLN A C 16
ATOM 10652 O O . GLN A 1 15 ? -1.165 -1.511 -9.377 1.00 0.00 15 GLN A O 16
ATOM 10666 N N . ARG A 1 16 ? 0.311 0.010 -8.622 1.00 0.00 16 ARG A N 16
ATOM 10667 C CA . ARG A 1 16 ? -0.626 1.124 -8.707 1.00 0.00 16 ARG A CA 16
ATOM 10668 C C . ARG A 1 16 ? -0.768 1.614 -10.146 1.00 0.00 16 ARG A C 16
ATOM 10669 O O . ARG A 1 16 ? -1.775 2.223 -10.506 1.00 0.00 16 ARG A O 16
ATOM 10690 N N . ALA A 1 17 ? 0.245 1.345 -10.965 1.00 0.00 17 ALA A N 16
ATOM 10691 C CA . ALA A 1 17 ? 0.228 1.761 -12.363 1.00 0.00 17 ALA A CA 16
ATOM 10692 C C . ALA A 1 17 ? -0.382 0.686 -13.261 1.00 0.00 17 ALA A C 16
ATOM 10693 O O . ALA A 1 17 ? -0.266 0.752 -14.485 1.00 0.00 17 ALA A O 16
ATOM 10700 N N . GLY A 1 18 ? -1.033 -0.302 -12.651 1.00 0.00 18 GLY A N 16
ATOM 10701 C CA . GLY A 1 18 ? -1.647 -1.369 -13.419 1.00 0.00 18 GLY A CA 16
ATOM 10702 C C . GLY A 1 18 ? -3.161 -1.292 -13.407 1.00 0.00 18 GLY A C 16
ATOM 10703 O O . GLY A 1 18 ? -3.742 -0.299 -13.844 1.00 0.00 18 GLY A O 16
ATOM 10707 N N . ARG A 1 19 ? -3.801 -2.342 -12.904 1.00 0.00 19 ARG A N 16
ATOM 10708 C CA . ARG A 1 19 ? -5.257 -2.389 -12.837 1.00 0.00 19 ARG A CA 16
ATOM 10709 C C . ARG A 1 19 ? -5.721 -3.139 -11.589 1.00 0.00 19 ARG A C 16
ATOM 10710 O O . ARG A 1 19 ? -5.971 -4.344 -11.636 1.00 0.00 19 ARG A O 16
ATOM 10731 N N . PRO A 1 20 ? -5.845 -2.431 -10.453 1.00 0.00 20 PRO A N 16
ATOM 10732 C CA . PRO A 1 20 ? -6.283 -3.034 -9.189 1.00 0.00 20 PRO A CA 16
ATOM 10733 C C . PRO A 1 20 ? -7.698 -3.586 -9.278 1.00 0.00 20 PRO A C 16
ATOM 10734 O O . PRO A 1 20 ? -7.930 -4.778 -9.074 1.00 0.00 20 PRO A O 16
ATOM 10745 N N . LEU A 1 21 ? -8.637 -2.704 -9.584 1.00 0.00 21 LEU A N 16
ATOM 10746 C CA . LEU A 1 21 ? -10.042 -3.080 -9.707 1.00 0.00 21 LEU A CA 16
ATOM 10747 C C . LEU A 1 21 ? -10.616 -3.502 -8.357 1.00 0.00 21 LEU A C 16
ATOM 10748 O O . LEU A 1 21 ? -11.296 -2.724 -7.689 1.00 0.00 21 LEU A O 16
ATOM 10764 N N . GLN A 1 22 ? -10.338 -4.739 -7.963 1.00 0.00 22 GLN A N 16
ATOM 10765 C CA . GLN A 1 22 ? -10.828 -5.267 -6.695 1.00 0.00 22 GLN A CA 16
ATOM 10766 C C . GLN A 1 22 ? -9.854 -4.956 -5.562 1.00 0.00 22 GLN A C 16
ATOM 10767 O O . GLN A 1 22 ? -10.263 -4.735 -4.422 1.00 0.00 22 GLN A O 16
ATOM 10781 N N . GLU A 1 23 ? -8.565 -4.942 -5.884 1.00 0.00 23 GLU A N 16
ATOM 10782 C CA . GLU A 1 23 ? -7.532 -4.660 -4.894 1.00 0.00 23 GLU A CA 16
ATOM 10783 C C . GLU A 1 23 ? -7.737 -3.285 -4.264 1.00 0.00 23 GLU A C 16
ATOM 10784 O O . GLU A 1 23 ? -7.344 -3.051 -3.121 1.00 0.00 23 GLU A O 16
ATOM 10796 N N . ARG A 1 24 ? -8.353 -2.379 -5.016 1.00 0.00 24 ARG A N 16
ATOM 10797 C CA . ARG A 1 24 ? -8.607 -1.027 -4.531 1.00 0.00 24 ARG A CA 16
ATOM 10798 C C . ARG A 1 24 ? -9.580 -1.039 -3.358 1.00 0.00 24 ARG A C 16
ATOM 10799 O O . ARG A 1 24 ? -9.382 -0.340 -2.364 1.00 0.00 24 ARG A O 16
ATOM 10820 N N . VAL A 1 25 ? -10.632 -1.835 -3.485 1.00 0.00 25 VAL A N 16
ATOM 10821 C CA . VAL A 1 25 ? -11.644 -1.941 -2.440 1.00 0.00 25 VAL A CA 16
ATOM 10822 C C . VAL A 1 25 ? -11.079 -2.613 -1.194 1.00 0.00 25 VAL A C 16
ATOM 10823 O O . VAL A 1 25 ? -11.418 -2.245 -0.069 1.00 0.00 25 VAL A O 16
ATOM 10836 N N . PHE A 1 26 ? -10.216 -3.601 -1.402 1.00 0.00 26 PHE A N 16
ATOM 10837 C CA . PHE A 1 26 ? -9.604 -4.327 -0.295 1.00 0.00 26 PHE A CA 16
ATOM 10838 C C . PHE A 1 26 ? -8.802 -3.387 0.599 1.00 0.00 26 PHE A C 16
ATOM 10839 O O . PHE A 1 26 ? -8.763 -3.558 1.817 1.00 0.00 26 PHE A O 16
ATOM 10856 N N . LEU A 1 27 ? -8.163 -2.394 -0.012 1.00 0.00 27 LEU A N 16
ATOM 10857 C CA . LEU A 1 27 ? -7.362 -1.430 0.733 1.00 0.00 27 LEU A CA 16
ATOM 10858 C C . LEU A 1 27 ? -8.223 -0.673 1.737 1.00 0.00 27 LEU A C 16
ATOM 10859 O O . LEU A 1 27 ? -7.788 -0.389 2.852 1.00 0.00 27 LEU A O 16
ATOM 10874 N N . VAL A 1 28 ? -9.449 -0.357 1.338 1.00 0.00 28 VAL A N 16
ATOM 10875 C CA . VAL A 1 28 ? -10.370 0.359 2.211 1.00 0.00 28 VAL A CA 16
ATOM 10876 C C . VAL A 1 28 ? -10.635 -0.434 3.483 1.00 0.00 28 VAL A C 16
ATOM 10877 O O . VAL A 1 28 ? -10.515 0.088 4.592 1.00 0.00 28 VAL A O 16
ATOM 10890 N N . LYS A 1 29 ? -10.988 -1.700 3.311 1.00 0.00 29 LYS A N 16
ATOM 10891 C CA . LYS A 1 29 ? -11.266 -2.580 4.440 1.00 0.00 29 LYS A CA 16
ATOM 10892 C C . LYS A 1 29 ? -9.984 -2.911 5.198 1.00 0.00 29 LYS A C 16
ATOM 10893 O O . LYS A 1 29 ? -9.990 -3.039 6.422 1.00 0.00 29 LYS A O 16
ATOM 10912 N N . PHE A 1 30 ? -8.888 -3.050 4.460 1.00 0.00 30 PHE A N 16
ATOM 10913 C CA . PHE A 1 30 ? -7.597 -3.368 5.060 1.00 0.00 30 PHE A CA 16
ATOM 10914 C C . PHE A 1 30 ? -7.101 -2.215 5.927 1.00 0.00 30 PHE A C 16
ATOM 10915 O O . PHE A 1 30 ? -6.653 -2.423 7.055 1.00 0.00 30 PHE A O 16
ATOM 10932 N N . VAL A 1 31 ? -7.185 -1.000 5.395 1.00 0.00 31 VAL A N 16
ATOM 10933 C CA . VAL A 1 31 ? -6.746 0.182 6.127 1.00 0.00 31 VAL A CA 16
ATOM 10934 C C . VAL A 1 31 ? -7.629 0.429 7.346 1.00 0.00 31 VAL A C 16
ATOM 10935 O O . VAL A 1 31 ? -7.152 0.867 8.393 1.00 0.00 31 VAL A O 16
ATOM 10948 N N . ARG A 1 32 ? -8.919 0.142 7.203 1.00 0.00 32 ARG A N 16
ATOM 10949 C CA . ARG A 1 32 ? -9.869 0.332 8.293 1.00 0.00 32 ARG A CA 16
ATOM 10950 C C . ARG A 1 32 ? -9.619 -0.675 9.412 1.00 0.00 32 ARG A C 16
ATOM 10951 O O . ARG A 1 32 ? -9.731 -0.347 10.593 1.00 0.00 32 ARG A O 16
ATOM 10972 N N . SER A 1 33 ? -9.280 -1.903 9.031 1.00 0.00 33 SER A N 16
ATOM 10973 C CA . SER A 1 33 ? -9.014 -2.958 10.001 1.00 0.00 33 SER A CA 16
ATOM 10974 C C . SER A 1 33 ? -7.514 -3.174 10.173 1.00 0.00 33 SER A C 16
ATOM 10975 O O . SER A 1 33 ? -6.923 -4.038 9.526 1.00 0.00 33 SER A O 16
ATOM 10983 N N . ARG A 1 34 ? -6.904 -2.381 11.048 1.00 0.00 34 ARG A N 16
ATOM 10984 C CA . ARG A 1 34 ? -5.472 -2.484 11.304 1.00 0.00 34 ARG A CA 16
ATOM 10985 C C . ARG A 1 34 ? -5.166 -2.274 12.784 1.00 0.00 34 ARG A C 16
ATOM 10986 O O . ARG A 1 34 ? -6.046 -1.910 13.564 1.00 0.00 34 ARG A O 16
ATOM 11007 N N . ARG A 1 35 ? -3.913 -2.505 13.162 1.00 0.00 35 ARG A N 16
ATOM 11008 C CA . ARG A 1 35 ? -3.490 -2.341 14.548 1.00 0.00 35 ARG A CA 16
ATOM 11009 C C . ARG A 1 35 ? -2.352 -1.325 14.654 1.00 0.00 35 ARG A C 16
ATOM 11010 O O . ARG A 1 35 ? -1.194 -1.653 14.396 1.00 0.00 35 ARG A O 16
ATOM 11031 N N . PRO A 1 36 ? -2.665 -0.073 15.035 1.00 0.00 36 PRO A N 16
ATOM 11032 C CA . PRO A 1 36 ? -1.656 0.983 15.171 1.00 0.00 36 PRO A CA 16
ATOM 11033 C C . PRO A 1 36 ? -0.686 0.710 16.314 1.00 0.00 36 PRO A C 16
ATOM 11034 O O . PRO A 1 36 ? -1.099 0.477 17.450 1.00 0.00 36 PRO A O 16
ATOM 11045 N N . ARG A 1 37 ? 0.606 0.737 16.006 1.00 0.00 37 ARG A N 16
ATOM 11046 C CA . ARG A 1 37 ? 1.637 0.490 17.008 1.00 0.00 37 ARG A CA 16
ATOM 11047 C C . ARG A 1 37 ? 2.698 1.585 16.978 1.00 0.00 37 ARG A C 16
ATOM 11048 O O . ARG A 1 37 ? 3.402 1.753 15.982 1.00 0.00 37 ARG A O 16
ATOM 11069 N N . THR A 1 38 ? 2.806 2.328 18.074 1.00 0.00 38 THR A N 16
ATOM 11070 C CA . THR A 1 38 ? 3.781 3.409 18.172 1.00 0.00 38 THR A CA 16
ATOM 11071 C C . THR A 1 38 ? 4.861 3.079 19.197 1.00 0.00 38 THR A C 16
ATOM 11072 O O . THR A 1 38 ? 4.563 2.653 20.313 1.00 0.00 38 THR A O 16
ATOM 11083 N N . ALA A 1 39 ? 6.118 3.280 18.811 1.00 0.00 39 ALA A N 16
ATOM 11084 C CA . ALA A 1 39 ? 7.243 3.006 19.696 1.00 0.00 39 ALA A CA 16
ATOM 11085 C C . ALA A 1 39 ? 7.743 4.285 20.359 1.00 0.00 39 ALA A C 16
ATOM 11086 O O . ALA A 1 39 ? 8.928 4.416 20.664 1.00 0.00 39 ALA A O 16
ATOM 11093 N N . SER A 1 40 ? 6.831 5.228 20.577 1.00 0.00 40 SER A N 16
ATOM 11094 C CA . SER A 1 40 ? 7.177 6.499 21.203 1.00 0.00 40 SER A CA 16
ATOM 11095 C C . SER A 1 40 ? 8.236 7.236 20.389 1.00 0.00 40 SER A C 16
ATOM 11096 O O . SER A 1 40 ? 8.769 8.248 20.892 1.00 0.00 40 SER A O 16
ATOM 11105 N N . GLY A 1 1 ? 16.115 7.782 -3.646 1.00 0.00 1 GLY A N 17
ATOM 11106 C CA . GLY A 1 1 ? 16.086 7.589 -5.122 1.00 0.00 1 GLY A CA 17
ATOM 11107 C C . GLY A 1 1 ? 17.243 6.745 -5.619 1.00 0.00 1 GLY A C 17
ATOM 11108 O O . GLY A 1 1 ? 17.312 5.548 -5.342 1.00 0.00 1 GLY A O 17
ATOM 11114 N N . SER A 1 2 ? 18.155 7.371 -6.357 1.00 0.00 2 SER A N 17
ATOM 11115 C CA . SER A 1 2 ? 19.315 6.671 -6.895 1.00 0.00 2 SER A CA 17
ATOM 11116 C C . SER A 1 2 ? 20.280 7.649 -7.557 1.00 0.00 2 SER A C 17
ATOM 11117 O O . SER A 1 2 ? 20.055 8.859 -7.551 1.00 0.00 2 SER A O 17
ATOM 11125 N N . HIS A 1 3 ? 21.356 7.116 -8.128 1.00 0.00 3 HIS A N 17
ATOM 11126 C CA . HIS A 1 3 ? 22.356 7.942 -8.795 1.00 0.00 3 HIS A CA 17
ATOM 11127 C C . HIS A 1 3 ? 23.105 7.140 -9.854 1.00 0.00 3 HIS A C 17
ATOM 11128 O O . HIS A 1 3 ? 23.296 7.603 -10.978 1.00 0.00 3 HIS A O 17
ATOM 11143 N N . MET A 1 4 ? 23.528 5.934 -9.486 1.00 0.00 4 MET A N 17
ATOM 11144 C CA . MET A 1 4 ? 24.258 5.067 -10.404 1.00 0.00 4 MET A CA 17
ATOM 11145 C C . MET A 1 4 ? 23.334 4.011 -11.005 1.00 0.00 4 MET A C 17
ATOM 11146 O O . MET A 1 4 ? 23.702 2.841 -11.118 1.00 0.00 4 MET A O 17
ATOM 11160 N N . GLY A 1 5 ? 22.134 4.432 -11.390 1.00 0.00 5 GLY A N 17
ATOM 11161 C CA . GLY A 1 5 ? 21.177 3.511 -11.975 1.00 0.00 5 GLY A CA 17
ATOM 11162 C C . GLY A 1 5 ? 19.754 3.796 -11.535 1.00 0.00 5 GLY A C 17
ATOM 11163 O O . GLY A 1 5 ? 19.522 4.638 -10.667 1.00 0.00 5 GLY A O 17
ATOM 11167 N N . ARG A 1 6 ? 18.799 3.094 -12.137 1.00 0.00 6 ARG A N 17
ATOM 11168 C CA . ARG A 1 6 ? 17.391 3.277 -11.803 1.00 0.00 6 ARG A CA 17
ATOM 11169 C C . ARG A 1 6 ? 16.577 2.041 -12.172 1.00 0.00 6 ARG A C 17
ATOM 11170 O O . ARG A 1 6 ? 15.382 2.135 -12.452 1.00 0.00 6 ARG A O 17
ATOM 11191 N N . ARG A 1 7 ? 17.229 0.882 -12.170 1.00 0.00 7 ARG A N 17
ATOM 11192 C CA . ARG A 1 7 ? 16.562 -0.370 -12.506 1.00 0.00 7 ARG A CA 17
ATOM 11193 C C . ARG A 1 7 ? 15.598 -0.788 -11.399 1.00 0.00 7 ARG A C 17
ATOM 11194 O O . ARG A 1 7 ? 14.519 -1.315 -11.669 1.00 0.00 7 ARG A O 17
ATOM 11215 N N . PHE A 1 8 ? 15.995 -0.550 -10.153 1.00 0.00 8 PHE A N 17
ATOM 11216 C CA . PHE A 1 8 ? 15.166 -0.903 -9.006 1.00 0.00 8 PHE A CA 17
ATOM 11217 C C . PHE A 1 8 ? 13.862 -0.112 -9.013 1.00 0.00 8 PHE A C 17
ATOM 11218 O O . PHE A 1 8 ? 12.800 -0.642 -8.689 1.00 0.00 8 PHE A O 17
ATOM 11235 N N . LEU A 1 9 ? 13.954 1.159 -9.385 1.00 0.00 9 LEU A N 17
ATOM 11236 C CA . LEU A 1 9 ? 12.785 2.030 -9.437 1.00 0.00 9 LEU A CA 17
ATOM 11237 C C . LEU A 1 9 ? 11.720 1.465 -10.372 1.00 0.00 9 LEU A C 17
ATOM 11238 O O . LEU A 1 9 ? 10.524 1.621 -10.133 1.00 0.00 9 LEU A O 17
ATOM 11254 N N . VAL A 1 10 ? 12.165 0.818 -11.441 1.00 0.00 10 VAL A N 17
ATOM 11255 C CA . VAL A 1 10 ? 11.268 0.239 -12.414 1.00 0.00 10 VAL A CA 17
ATOM 11256 C C . VAL A 1 10 ? 10.477 -0.925 -11.821 1.00 0.00 10 VAL A C 17
ATOM 11257 O O . VAL A 1 10 ? 9.274 -1.047 -12.048 1.00 0.00 10 VAL A O 17
ATOM 11270 N N . THR A 1 11 ? 11.161 -1.782 -11.069 1.00 0.00 11 THR A N 17
ATOM 11271 C CA . THR A 1 11 ? 10.521 -2.942 -10.455 1.00 0.00 11 THR A CA 17
ATOM 11272 C C . THR A 1 11 ? 9.502 -2.528 -9.398 1.00 0.00 11 THR A C 17
ATOM 11273 O O . THR A 1 11 ? 8.368 -3.006 -9.394 1.00 0.00 11 THR A O 17
ATOM 11284 N N . VAL A 1 12 ? 9.917 -1.645 -8.501 1.00 0.00 12 VAL A N 17
ATOM 11285 C CA . VAL A 1 12 ? 9.050 -1.170 -7.433 1.00 0.00 12 VAL A CA 17
ATOM 11286 C C . VAL A 1 12 ? 7.828 -0.441 -7.984 1.00 0.00 12 VAL A C 17
ATOM 11287 O O . VAL A 1 12 ? 6.735 -0.539 -7.427 1.00 0.00 12 VAL A O 17
ATOM 11300 N N . ARG A 1 13 ? 8.020 0.296 -9.072 1.00 0.00 13 ARG A N 17
ATOM 11301 C CA . ARG A 1 13 ? 6.930 1.048 -9.686 1.00 0.00 13 ARG A CA 17
ATOM 11302 C C . ARG A 1 13 ? 5.791 0.124 -10.112 1.00 0.00 13 ARG A C 17
ATOM 11303 O O . ARG A 1 13 ? 4.621 0.503 -10.058 1.00 0.00 13 ARG A O 17
ATOM 11324 N N . ILE A 1 14 ? 6.135 -1.087 -10.535 1.00 0.00 14 ILE A N 17
ATOM 11325 C CA . ILE A 1 14 ? 5.132 -2.056 -10.967 1.00 0.00 14 ILE A CA 17
ATOM 11326 C C . ILE A 1 14 ? 4.257 -2.496 -9.796 1.00 0.00 14 ILE A C 17
ATOM 11327 O O . ILE A 1 14 ? 3.077 -2.798 -9.970 1.00 0.00 14 ILE A O 17
ATOM 11343 N N . GLN A 1 15 ? 4.845 -2.530 -8.604 1.00 0.00 15 GLN A N 17
ATOM 11344 C CA . GLN A 1 15 ? 4.120 -2.933 -7.405 1.00 0.00 15 GLN A CA 17
ATOM 11345 C C . GLN A 1 15 ? 3.057 -1.902 -7.033 1.00 0.00 15 GLN A C 17
ATOM 11346 O O . GLN A 1 15 ? 2.051 -2.233 -6.405 1.00 0.00 15 GLN A O 17
ATOM 11360 N N . ARG A 1 16 ? 3.286 -0.653 -7.425 1.00 0.00 16 ARG A N 17
ATOM 11361 C CA . ARG A 1 16 ? 2.349 0.427 -7.131 1.00 0.00 16 ARG A CA 17
ATOM 11362 C C . ARG A 1 16 ? 0.998 0.191 -7.807 1.00 0.00 16 ARG A C 17
ATOM 11363 O O . ARG A 1 16 ? -0.002 0.808 -7.441 1.00 0.00 16 ARG A O 17
ATOM 11384 N N . ALA A 1 17 ? 0.973 -0.701 -8.794 1.00 0.00 17 ALA A N 17
ATOM 11385 C CA . ALA A 1 17 ? -0.259 -1.006 -9.514 1.00 0.00 17 ALA A CA 17
ATOM 11386 C C . ALA A 1 17 ? -1.044 -2.131 -8.840 1.00 0.00 17 ALA A C 17
ATOM 11387 O O . ALA A 1 17 ? -1.975 -2.682 -9.426 1.00 0.00 17 ALA A O 17
ATOM 11394 N N . GLY A 1 18 ? -0.668 -2.468 -7.609 1.00 0.00 18 GLY A N 17
ATOM 11395 C CA . GLY A 1 18 ? -1.355 -3.524 -6.889 1.00 0.00 18 GLY A CA 17
ATOM 11396 C C . GLY A 1 18 ? -2.530 -3.007 -6.082 1.00 0.00 18 GLY A C 17
ATOM 11397 O O . GLY A 1 18 ? -2.488 -1.898 -5.552 1.00 0.00 18 GLY A O 17
ATOM 11401 N N . ARG A 1 19 ? -3.582 -3.815 -5.990 1.00 0.00 19 ARG A N 17
ATOM 11402 C CA . ARG A 1 19 ? -4.776 -3.436 -5.243 1.00 0.00 19 ARG A CA 17
ATOM 11403 C C . ARG A 1 19 ? -5.409 -2.172 -5.824 1.00 0.00 19 ARG A C 17
ATOM 11404 O O . ARG A 1 19 ? -5.431 -1.124 -5.178 1.00 0.00 19 ARG A O 17
ATOM 11425 N N . PRO A 1 20 ? -5.935 -2.255 -7.059 1.00 0.00 20 PRO A N 17
ATOM 11426 C CA . PRO A 1 20 ? -6.570 -1.114 -7.727 1.00 0.00 20 PRO A CA 17
ATOM 11427 C C . PRO A 1 20 ? -7.814 -0.634 -6.993 1.00 0.00 20 PRO A C 17
ATOM 11428 O O . PRO A 1 20 ? -7.855 0.482 -6.475 1.00 0.00 20 PRO A O 17
ATOM 11439 N N . LEU A 1 21 ? -8.825 -1.488 -6.955 1.00 0.00 21 LEU A N 17
ATOM 11440 C CA . LEU A 1 21 ? -10.082 -1.165 -6.287 1.00 0.00 21 LEU A CA 17
ATOM 11441 C C . LEU A 1 21 ? -10.175 -1.858 -4.931 1.00 0.00 21 LEU A C 17
ATOM 11442 O O . LEU A 1 21 ? -10.855 -1.379 -4.024 1.00 0.00 21 LEU A O 17
ATOM 11458 N N . GLN A 1 22 ? -9.488 -2.989 -4.800 1.00 0.00 22 GLN A N 17
ATOM 11459 C CA . GLN A 1 22 ? -9.493 -3.749 -3.555 1.00 0.00 22 GLN A CA 17
ATOM 11460 C C . GLN A 1 22 ? -8.960 -2.914 -2.392 1.00 0.00 22 GLN A C 17
ATOM 11461 O O . GLN A 1 22 ? -9.200 -3.234 -1.228 1.00 0.00 22 GLN A O 17
ATOM 11475 N N . GLU A 1 23 ? -8.233 -1.848 -2.709 1.00 0.00 23 GLU A N 17
ATOM 11476 C CA . GLU A 1 23 ? -7.669 -0.979 -1.683 1.00 0.00 23 GLU A CA 17
ATOM 11477 C C . GLU A 1 23 ? -8.768 -0.256 -0.908 1.00 0.00 23 GLU A C 17
ATOM 11478 O O . GLU A 1 23 ? -8.606 0.052 0.273 1.00 0.00 23 GLU A O 17
ATOM 11490 N N . ARG A 1 24 ? -9.883 0.018 -1.578 1.00 0.00 24 ARG A N 17
ATOM 11491 C CA . ARG A 1 24 ? -11.001 0.711 -0.947 1.00 0.00 24 ARG A CA 17
ATOM 11492 C C . ARG A 1 24 ? -11.631 -0.137 0.150 1.00 0.00 24 ARG A C 17
ATOM 11493 O O . ARG A 1 24 ? -11.911 0.352 1.245 1.00 0.00 24 ARG A O 17
ATOM 11514 N N . VAL A 1 25 ? -11.852 -1.408 -0.151 1.00 0.00 25 VAL A N 17
ATOM 11515 C CA . VAL A 1 25 ? -12.449 -2.328 0.804 1.00 0.00 25 VAL A CA 17
ATOM 11516 C C . VAL A 1 25 ? -11.504 -2.608 1.966 1.00 0.00 25 VAL A C 17
ATOM 11517 O O . VAL A 1 25 ? -11.924 -2.675 3.122 1.00 0.00 25 VAL A O 17
ATOM 11530 N N . PHE A 1 26 ? -10.227 -2.771 1.649 1.00 0.00 26 PHE A N 17
ATOM 11531 C CA . PHE A 1 26 ? -9.212 -3.047 2.660 1.00 0.00 26 PHE A CA 17
ATOM 11532 C C . PHE A 1 26 ? -9.164 -1.937 3.705 1.00 0.00 26 PHE A C 17
ATOM 11533 O O . PHE A 1 26 ? -8.935 -2.195 4.887 1.00 0.00 26 PHE A O 17
ATOM 11550 N N . LEU A 1 27 ? -9.378 -0.702 3.264 1.00 0.00 27 LEU A N 17
ATOM 11551 C CA . LEU A 1 27 ? -9.356 0.445 4.164 1.00 0.00 27 LEU A CA 17
ATOM 11552 C C . LEU A 1 27 ? -10.426 0.309 5.240 1.00 0.00 27 LEU A C 17
ATOM 11553 O O . LEU A 1 27 ? -10.198 0.644 6.402 1.00 0.00 27 LEU A O 17
ATOM 11568 N N . VAL A 1 28 ? -11.591 -0.189 4.848 1.00 0.00 28 VAL A N 17
ATOM 11569 C CA . VAL A 1 28 ? -12.693 -0.374 5.784 1.00 0.00 28 VAL A CA 17
ATOM 11570 C C . VAL A 1 28 ? -12.295 -1.326 6.905 1.00 0.00 28 VAL A C 17
ATOM 11571 O O . VAL A 1 28 ? -12.472 -1.025 8.085 1.00 0.00 28 VAL A O 17
ATOM 11584 N N . LYS A 1 29 ? -11.753 -2.474 6.522 1.00 0.00 29 LYS A N 17
ATOM 11585 C CA . LYS A 1 29 ? -11.321 -3.478 7.486 1.00 0.00 29 LYS A CA 17
ATOM 11586 C C . LYS A 1 29 ? -10.085 -3.009 8.247 1.00 0.00 29 LYS A C 17
ATOM 11587 O O . LYS A 1 29 ? -9.946 -3.264 9.444 1.00 0.00 29 LYS A O 17
ATOM 11606 N N . PHE A 1 30 ? -9.187 -2.326 7.545 1.00 0.00 30 PHE A N 17
ATOM 11607 C CA . PHE A 1 30 ? -7.960 -1.825 8.154 1.00 0.00 30 PHE A CA 17
ATOM 11608 C C . PHE A 1 30 ? -8.266 -0.758 9.201 1.00 0.00 30 PHE A C 17
ATOM 11609 O O . PHE A 1 30 ? -7.726 -0.788 10.306 1.00 0.00 30 PHE A O 17
ATOM 11626 N N . VAL A 1 31 ? -9.136 0.181 8.847 1.00 0.00 31 VAL A N 17
ATOM 11627 C CA . VAL A 1 31 ? -9.512 1.254 9.761 1.00 0.00 31 VAL A CA 17
ATOM 11628 C C . VAL A 1 31 ? -10.342 0.718 10.923 1.00 0.00 31 VAL A C 17
ATOM 11629 O O . VAL A 1 31 ? -10.226 1.194 12.053 1.00 0.00 31 VAL A O 17
ATOM 11642 N N . ARG A 1 32 ? -11.180 -0.271 10.637 1.00 0.00 32 ARG A N 17
ATOM 11643 C CA . ARG A 1 32 ? -12.034 -0.871 11.656 1.00 0.00 32 ARG A CA 17
ATOM 11644 C C . ARG A 1 32 ? -11.213 -1.689 12.649 1.00 0.00 32 ARG A C 17
ATOM 11645 O O . ARG A 1 32 ? -11.507 -1.709 13.844 1.00 0.00 32 ARG A O 17
ATOM 11666 N N . SER A 1 33 ? -10.184 -2.364 12.147 1.00 0.00 33 SER A N 17
ATOM 11667 C CA . SER A 1 33 ? -9.324 -3.185 12.991 1.00 0.00 33 SER A CA 17
ATOM 11668 C C . SER A 1 33 ? -7.918 -2.596 13.079 1.00 0.00 33 SER A C 17
ATOM 11669 O O . SER A 1 33 ? -7.690 -1.450 12.693 1.00 0.00 33 SER A O 17
ATOM 11677 N N . ARG A 1 34 ? -6.981 -3.389 13.588 1.00 0.00 34 ARG A N 17
ATOM 11678 C CA . ARG A 1 34 ? -5.597 -2.950 13.726 1.00 0.00 34 ARG A CA 17
ATOM 11679 C C . ARG A 1 34 ? -5.497 -1.742 14.652 1.00 0.00 34 ARG A C 17
ATOM 11680 O O . ARG A 1 34 ? -6.501 -1.268 15.183 1.00 0.00 34 ARG A O 17
ATOM 11701 N N . ARG A 1 35 ? -4.276 -1.248 14.841 1.00 0.00 35 ARG A N 17
ATOM 11702 C CA . ARG A 1 35 ? -4.040 -0.095 15.701 1.00 0.00 35 ARG A CA 17
ATOM 11703 C C . ARG A 1 35 ? -4.553 -0.355 17.117 1.00 0.00 35 ARG A C 17
ATOM 11704 O O . ARG A 1 35 ? -5.568 0.205 17.532 1.00 0.00 35 ARG A O 17
ATOM 11725 N N . PRO A 1 36 ? -3.854 -1.213 17.880 1.00 0.00 36 PRO A N 17
ATOM 11726 C CA . PRO A 1 36 ? -4.243 -1.546 19.254 1.00 0.00 36 PRO A CA 17
ATOM 11727 C C . PRO A 1 36 ? -3.958 -0.407 20.227 1.00 0.00 36 PRO A C 17
ATOM 11728 O O . PRO A 1 36 ? -2.871 0.171 20.220 1.00 0.00 36 PRO A O 17
ATOM 11739 N N . ARG A 1 37 ? -4.941 -0.089 21.063 1.00 0.00 37 ARG A N 17
ATOM 11740 C CA . ARG A 1 37 ? -4.794 0.982 22.042 1.00 0.00 37 ARG A CA 17
ATOM 11741 C C . ARG A 1 37 ? -5.906 0.922 23.085 1.00 0.00 37 ARG A C 17
ATOM 11742 O O . ARG A 1 37 ? -5.653 0.661 24.261 1.00 0.00 37 ARG A O 17
ATOM 11763 N N . THR A 1 38 ? -7.136 1.164 22.645 1.00 0.00 38 THR A N 17
ATOM 11764 C CA . THR A 1 38 ? -8.287 1.136 23.541 1.00 0.00 38 THR A CA 17
ATOM 11765 C C . THR A 1 38 ? -8.970 -0.227 23.507 1.00 0.00 38 THR A C 17
ATOM 11766 O O . THR A 1 38 ? -8.845 -0.971 22.534 1.00 0.00 38 THR A O 17
ATOM 11777 N N . ALA A 1 39 ? -9.692 -0.548 24.575 1.00 0.00 39 ALA A N 17
ATOM 11778 C CA . ALA A 1 39 ? -10.395 -1.822 24.667 1.00 0.00 39 ALA A CA 17
ATOM 11779 C C . ALA A 1 39 ? -11.691 -1.793 23.866 1.00 0.00 39 ALA A C 17
ATOM 11780 O O . ALA A 1 39 ? -12.006 -0.799 23.212 1.00 0.00 39 ALA A O 17
ATOM 11787 N N . SER A 1 40 ? -12.440 -2.889 23.922 1.00 0.00 40 SER A N 17
ATOM 11788 C CA . SER A 1 40 ? -13.703 -2.989 23.201 1.00 0.00 40 SER A CA 17
ATOM 11789 C C . SER A 1 40 ? -14.885 -2.926 24.163 1.00 0.00 40 SER A C 17
ATOM 11790 O O . SER A 1 40 ? -14.841 -3.622 25.199 1.00 0.00 40 SER A O 17
ATOM 11799 N N . GLY A 1 1 ? 30.712 10.489 -8.577 1.00 0.00 1 GLY A N 18
ATOM 11800 C CA . GLY A 1 1 ? 29.414 10.199 -7.909 1.00 0.00 1 GLY A CA 18
ATOM 11801 C C . GLY A 1 1 ? 28.936 8.782 -8.159 1.00 0.00 1 GLY A C 18
ATOM 11802 O O . GLY A 1 1 ? 29.121 7.901 -7.320 1.00 0.00 1 GLY A O 18
ATOM 11808 N N . SER A 1 2 ? 28.320 8.563 -9.316 1.00 0.00 2 SER A N 18
ATOM 11809 C CA . SER A 1 2 ? 27.813 7.243 -9.674 1.00 0.00 2 SER A CA 18
ATOM 11810 C C . SER A 1 2 ? 26.771 6.769 -8.666 1.00 0.00 2 SER A C 18
ATOM 11811 O O . SER A 1 2 ? 27.081 6.010 -7.748 1.00 0.00 2 SER A O 18
ATOM 11819 N N . HIS A 1 3 ? 25.535 7.223 -8.844 1.00 0.00 3 HIS A N 18
ATOM 11820 C CA . HIS A 1 3 ? 24.446 6.845 -7.951 1.00 0.00 3 HIS A CA 18
ATOM 11821 C C . HIS A 1 3 ? 23.603 5.730 -8.561 1.00 0.00 3 HIS A C 18
ATOM 11822 O O . HIS A 1 3 ? 23.278 5.762 -9.748 1.00 0.00 3 HIS A O 18
ATOM 11837 N N . MET A 1 4 ? 23.251 4.745 -7.741 1.00 0.00 4 MET A N 18
ATOM 11838 C CA . MET A 1 4 ? 22.444 3.621 -8.201 1.00 0.00 4 MET A CA 18
ATOM 11839 C C . MET A 1 4 ? 21.021 3.716 -7.661 1.00 0.00 4 MET A C 18
ATOM 11840 O O . MET A 1 4 ? 20.811 3.886 -6.460 1.00 0.00 4 MET A O 18
ATOM 11854 N N . GLY A 1 5 ? 20.046 3.604 -8.557 1.00 0.00 5 GLY A N 18
ATOM 11855 C CA . GLY A 1 5 ? 18.655 3.679 -8.152 1.00 0.00 5 GLY A CA 18
ATOM 11856 C C . GLY A 1 5 ? 17.977 2.323 -8.151 1.00 0.00 5 GLY A C 18
ATOM 11857 O O . GLY A 1 5 ? 18.634 1.293 -8.302 1.00 0.00 5 GLY A O 18
ATOM 11861 N N . ARG A 1 6 ? 16.659 2.323 -7.978 1.00 0.00 6 ARG A N 18
ATOM 11862 C CA . ARG A 1 6 ? 15.892 1.083 -7.958 1.00 0.00 6 ARG A CA 18
ATOM 11863 C C . ARG A 1 6 ? 14.992 0.981 -9.185 1.00 0.00 6 ARG A C 18
ATOM 11864 O O . ARG A 1 6 ? 13.949 1.630 -9.259 1.00 0.00 6 ARG A O 18
ATOM 11885 N N . ARG A 1 7 ? 15.404 0.161 -10.147 1.00 0.00 7 ARG A N 18
ATOM 11886 C CA . ARG A 1 7 ? 14.636 -0.026 -11.372 1.00 0.00 7 ARG A CA 18
ATOM 11887 C C . ARG A 1 7 ? 13.328 -0.758 -11.089 1.00 0.00 7 ARG A C 18
ATOM 11888 O O . ARG A 1 7 ? 12.300 -0.471 -11.701 1.00 0.00 7 ARG A O 18
ATOM 11909 N N . PHE A 1 8 ? 13.375 -1.706 -10.159 1.00 0.00 8 PHE A N 18
ATOM 11910 C CA . PHE A 1 8 ? 12.193 -2.479 -9.796 1.00 0.00 8 PHE A CA 18
ATOM 11911 C C . PHE A 1 8 ? 11.094 -1.570 -9.257 1.00 0.00 8 PHE A C 18
ATOM 11912 O O . PHE A 1 8 ? 9.915 -1.760 -9.554 1.00 0.00 8 PHE A O 18
ATOM 11929 N N . LEU A 1 9 ? 11.491 -0.583 -8.463 1.00 0.00 9 LEU A N 18
ATOM 11930 C CA . LEU A 1 9 ? 10.548 0.360 -7.878 1.00 0.00 9 LEU A CA 18
ATOM 11931 C C . LEU A 1 9 ? 9.748 1.079 -8.959 1.00 0.00 9 LEU A C 18
ATOM 11932 O O . LEU A 1 9 ? 8.567 1.375 -8.781 1.00 0.00 9 LEU A O 18
ATOM 11948 N N . VAL A 1 10 ? 10.403 1.359 -10.078 1.00 0.00 10 VAL A N 18
ATOM 11949 C CA . VAL A 1 10 ? 9.774 2.038 -11.187 1.00 0.00 10 VAL A CA 18
ATOM 11950 C C . VAL A 1 10 ? 8.732 1.152 -11.865 1.00 0.00 10 VAL A C 18
ATOM 11951 O O . VAL A 1 10 ? 7.635 1.606 -12.192 1.00 0.00 10 VAL A O 18
ATOM 11964 N N . THR A 1 11 ? 9.086 -0.111 -12.081 1.00 0.00 11 THR A N 18
ATOM 11965 C CA . THR A 1 11 ? 8.185 -1.059 -12.730 1.00 0.00 11 THR A CA 18
ATOM 11966 C C . THR A 1 11 ? 6.959 -1.344 -11.870 1.00 0.00 11 THR A C 18
ATOM 11967 O O . THR A 1 11 ? 5.826 -1.291 -12.350 1.00 0.00 11 THR A O 18
ATOM 11978 N N . VAL A 1 12 ? 7.192 -1.651 -10.602 1.00 0.00 12 VAL A N 18
ATOM 11979 C CA . VAL A 1 12 ? 6.112 -1.950 -9.677 1.00 0.00 12 VAL A CA 18
ATOM 11980 C C . VAL A 1 12 ? 5.174 -0.760 -9.515 1.00 0.00 12 VAL A C 18
ATOM 11981 O O . VAL A 1 12 ? 3.958 -0.925 -9.414 1.00 0.00 12 VAL A O 18
ATOM 11994 N N . ARG A 1 13 ? 5.745 0.438 -9.490 1.00 0.00 13 ARG A N 18
ATOM 11995 C CA . ARG A 1 13 ? 4.957 1.656 -9.341 1.00 0.00 13 ARG A CA 18
ATOM 11996 C C . ARG A 1 13 ? 3.963 1.804 -10.488 1.00 0.00 13 ARG A C 18
ATOM 11997 O O . ARG A 1 13 ? 2.848 2.291 -10.298 1.00 0.00 13 ARG A O 18
ATOM 12018 N N . ILE A 1 14 ? 4.374 1.380 -11.678 1.00 0.00 14 ILE A N 18
ATOM 12019 C CA . ILE A 1 14 ? 3.520 1.463 -12.856 1.00 0.00 14 ILE A CA 18
ATOM 12020 C C . ILE A 1 14 ? 2.480 0.348 -12.858 1.00 0.00 14 ILE A C 18
ATOM 12021 O O . ILE A 1 14 ? 1.355 0.535 -13.321 1.00 0.00 14 ILE A O 18
ATOM 12037 N N . GLN A 1 15 ? 2.864 -0.811 -12.334 1.00 0.00 15 GLN A N 18
ATOM 12038 C CA . GLN A 1 15 ? 1.965 -1.957 -12.273 1.00 0.00 15 GLN A CA 18
ATOM 12039 C C . GLN A 1 15 ? 0.879 -1.739 -11.225 1.00 0.00 15 GLN A C 18
ATOM 12040 O O . GLN A 1 15 ? -0.245 -2.221 -11.371 1.00 0.00 15 GLN A O 18
ATOM 12054 N N . ARG A 1 16 ? 1.221 -1.008 -10.170 1.00 0.00 16 ARG A N 18
ATOM 12055 C CA . ARG A 1 16 ? 0.275 -0.724 -9.097 1.00 0.00 16 ARG A CA 18
ATOM 12056 C C . ARG A 1 16 ? -0.674 0.405 -9.492 1.00 0.00 16 ARG A C 18
ATOM 12057 O O . ARG A 1 16 ? -1.795 0.488 -8.992 1.00 0.00 16 ARG A O 18
ATOM 12078 N N . ALA A 1 17 ? -0.218 1.270 -10.393 1.00 0.00 17 ALA A N 18
ATOM 12079 C CA . ALA A 1 17 ? -1.028 2.391 -10.853 1.00 0.00 17 ALA A CA 18
ATOM 12080 C C . ALA A 1 17 ? -2.121 1.929 -11.815 1.00 0.00 17 ALA A C 18
ATOM 12081 O O . ALA A 1 17 ? -3.086 2.651 -12.063 1.00 0.00 17 ALA A O 18
ATOM 12088 N N . GLY A 1 18 ? -1.965 0.722 -12.353 1.00 0.00 18 GLY A N 18
ATOM 12089 C CA . GLY A 1 18 ? -2.950 0.192 -13.278 1.00 0.00 18 GLY A CA 18
ATOM 12090 C C . GLY A 1 18 ? -4.217 -0.255 -12.576 1.00 0.00 18 GLY A C 18
ATOM 12091 O O . GLY A 1 18 ? -5.318 0.153 -12.949 1.00 0.00 18 GLY A O 18
ATOM 12095 N N . ARG A 1 19 ? -4.062 -1.094 -11.557 1.00 0.00 19 ARG A N 18
ATOM 12096 C CA . ARG A 1 19 ? -5.202 -1.596 -10.800 1.00 0.00 19 ARG A CA 18
ATOM 12097 C C . ARG A 1 19 ? -5.292 -0.911 -9.438 1.00 0.00 19 ARG A C 18
ATOM 12098 O O . ARG A 1 19 ? -4.288 -0.438 -8.906 1.00 0.00 19 ARG A O 18
ATOM 12119 N N . PRO A 1 20 ? -6.502 -0.847 -8.854 1.00 0.00 20 PRO A N 18
ATOM 12120 C CA . PRO A 1 20 ? -6.713 -0.213 -7.548 1.00 0.00 20 PRO A CA 18
ATOM 12121 C C . PRO A 1 20 ? -5.903 -0.881 -6.446 1.00 0.00 20 PRO A C 18
ATOM 12122 O O . PRO A 1 20 ? -4.969 -0.293 -5.902 1.00 0.00 20 PRO A O 18
ATOM 12133 N N . LEU A 1 21 ? -6.270 -2.114 -6.123 1.00 0.00 21 LEU A N 18
ATOM 12134 C CA . LEU A 1 21 ? -5.583 -2.877 -5.084 1.00 0.00 21 LEU A CA 18
ATOM 12135 C C . LEU A 1 21 ? -5.774 -2.245 -3.704 1.00 0.00 21 LEU A C 18
ATOM 12136 O O . LEU A 1 21 ? -5.110 -2.630 -2.742 1.00 0.00 21 LEU A O 18
ATOM 12152 N N . GLN A 1 22 ? -6.680 -1.277 -3.613 1.00 0.00 22 GLN A N 18
ATOM 12153 C CA . GLN A 1 22 ? -6.949 -0.599 -2.350 1.00 0.00 22 GLN A CA 18
ATOM 12154 C C . GLN A 1 22 ? -7.806 -1.467 -1.433 1.00 0.00 22 GLN A C 18
ATOM 12155 O O . GLN A 1 22 ? -7.770 -1.317 -0.211 1.00 0.00 22 GLN A O 18
ATOM 12169 N N . GLU A 1 23 ? -8.576 -2.374 -2.027 1.00 0.00 23 GLU A N 18
ATOM 12170 C CA . GLU A 1 23 ? -9.442 -3.265 -1.260 1.00 0.00 23 GLU A CA 18
ATOM 12171 C C . GLU A 1 23 ? -8.649 -4.013 -0.191 1.00 0.00 23 GLU A C 18
ATOM 12172 O O . GLU A 1 23 ? -9.132 -4.221 0.922 1.00 0.00 23 GLU A O 18
ATOM 12184 N N . ARG A 1 24 ? -7.430 -4.414 -0.537 1.00 0.00 24 ARG A N 18
ATOM 12185 C CA . ARG A 1 24 ? -6.571 -5.137 0.394 1.00 0.00 24 ARG A CA 18
ATOM 12186 C C . ARG A 1 24 ? -6.174 -4.249 1.568 1.00 0.00 24 ARG A C 18
ATOM 12187 O O . ARG A 1 24 ? -6.072 -4.712 2.704 1.00 0.00 24 ARG A O 18
ATOM 12208 N N . VAL A 1 25 ? -5.950 -2.972 1.283 1.00 0.00 25 VAL A N 18
ATOM 12209 C CA . VAL A 1 25 ? -5.563 -2.014 2.312 1.00 0.00 25 VAL A CA 18
ATOM 12210 C C . VAL A 1 25 ? -6.685 -1.811 3.324 1.00 0.00 25 VAL A C 18
ATOM 12211 O O . VAL A 1 25 ? -6.435 -1.630 4.516 1.00 0.00 25 VAL A O 18
ATOM 12224 N N . PHE A 1 26 ? -7.922 -1.840 2.841 1.00 0.00 26 PHE A N 18
ATOM 12225 C CA . PHE A 1 26 ? -9.084 -1.658 3.703 1.00 0.00 26 PHE A CA 18
ATOM 12226 C C . PHE A 1 26 ? -9.138 -2.738 4.778 1.00 0.00 26 PHE A C 18
ATOM 12227 O O . PHE A 1 26 ? -9.428 -2.456 5.940 1.00 0.00 26 PHE A O 18
ATOM 12244 N N . LEU A 1 27 ? -8.854 -3.975 4.383 1.00 0.00 27 LEU A N 18
ATOM 12245 C CA . LEU A 1 27 ? -8.868 -5.094 5.317 1.00 0.00 27 LEU A CA 18
ATOM 12246 C C . LEU A 1 27 ? -7.847 -4.879 6.426 1.00 0.00 27 LEU A C 18
ATOM 12247 O O . LEU A 1 27 ? -8.096 -5.204 7.586 1.00 0.00 27 LEU A O 18
ATOM 12262 N N . VAL A 1 28 ? -6.698 -4.321 6.063 1.00 0.00 28 VAL A N 18
ATOM 12263 C CA . VAL A 1 28 ? -5.641 -4.055 7.029 1.00 0.00 28 VAL A CA 18
ATOM 12264 C C . VAL A 1 28 ? -6.131 -3.111 8.118 1.00 0.00 28 VAL A C 18
ATOM 12265 O O . VAL A 1 28 ? -5.937 -3.362 9.308 1.00 0.00 28 VAL A O 18
ATOM 12278 N N . LYS A 1 29 ? -6.773 -2.027 7.701 1.00 0.00 29 LYS A N 18
ATOM 12279 C CA . LYS A 1 29 ? -7.301 -1.043 8.636 1.00 0.00 29 LYS A CA 18
ATOM 12280 C C . LYS A 1 29 ? -8.493 -1.607 9.400 1.00 0.00 29 LYS A C 18
ATOM 12281 O O . LYS A 1 29 ? -8.656 -1.355 10.594 1.00 0.00 29 LYS A O 18
ATOM 12300 N N . PHE A 1 30 ? -9.324 -2.374 8.702 1.00 0.00 30 PHE A N 18
ATOM 12301 C CA . PHE A 1 30 ? -10.503 -2.977 9.312 1.00 0.00 30 PHE A CA 18
ATOM 12302 C C . PHE A 1 30 ? -10.102 -4.021 10.349 1.00 0.00 30 PHE A C 18
ATOM 12303 O O . PHE A 1 30 ? -10.636 -4.045 11.458 1.00 0.00 30 PHE A O 18
ATOM 12320 N N . VAL A 1 31 ? -9.155 -4.879 9.983 1.00 0.00 31 VAL A N 18
ATOM 12321 C CA . VAL A 1 31 ? -8.680 -5.921 10.885 1.00 0.00 31 VAL A CA 18
ATOM 12322 C C . VAL A 1 31 ? -7.903 -5.319 12.051 1.00 0.00 31 VAL A C 18
ATOM 12323 O O . VAL A 1 31 ? -7.975 -5.810 13.178 1.00 0.00 31 VAL A O 18
ATOM 12336 N N . ARG A 1 32 ? -7.162 -4.251 11.773 1.00 0.00 32 ARG A N 18
ATOM 12337 C CA . ARG A 1 32 ? -6.371 -3.580 12.798 1.00 0.00 32 ARG A CA 18
ATOM 12338 C C . ARG A 1 32 ? -7.260 -3.096 13.941 1.00 0.00 32 ARG A C 18
ATOM 12339 O O . ARG A 1 32 ? -6.939 -3.288 15.114 1.00 0.00 32 ARG A O 18
ATOM 12360 N N . SER A 1 33 ? -8.378 -2.470 13.590 1.00 0.00 33 SER A N 18
ATOM 12361 C CA . SER A 1 33 ? -9.314 -1.959 14.585 1.00 0.00 33 SER A CA 18
ATOM 12362 C C . SER A 1 33 ? -10.755 -2.204 14.151 1.00 0.00 33 SER A C 18
ATOM 12363 O O . SER A 1 33 ? -11.172 -1.773 13.076 1.00 0.00 33 SER A O 18
ATOM 12371 N N . ARG A 1 34 ? -11.512 -2.900 14.993 1.00 0.00 34 ARG A N 18
ATOM 12372 C CA . ARG A 1 34 ? -12.908 -3.203 14.694 1.00 0.00 34 ARG A CA 18
ATOM 12373 C C . ARG A 1 34 ? -13.821 -2.801 15.848 1.00 0.00 34 ARG A C 18
ATOM 12374 O O . ARG A 1 34 ? -14.918 -2.286 15.632 1.00 0.00 34 ARG A O 18
ATOM 12395 N N . ARG A 1 35 ? -13.362 -3.039 17.071 1.00 0.00 35 ARG A N 18
ATOM 12396 C CA . ARG A 1 35 ? -14.139 -2.702 18.259 1.00 0.00 35 ARG A CA 18
ATOM 12397 C C . ARG A 1 35 ? -13.728 -1.335 18.808 1.00 0.00 35 ARG A C 18
ATOM 12398 O O . ARG A 1 35 ? -12.632 -1.181 19.347 1.00 0.00 35 ARG A O 18
ATOM 12419 N N . PRO A 1 36 ? -14.603 -0.320 18.681 1.00 0.00 36 PRO A N 18
ATOM 12420 C CA . PRO A 1 36 ? -14.315 1.034 19.170 1.00 0.00 36 PRO A CA 18
ATOM 12421 C C . PRO A 1 36 ? -13.990 1.052 20.660 1.00 0.00 36 PRO A C 18
ATOM 12422 O O . PRO A 1 36 ? -14.231 0.076 21.370 1.00 0.00 36 PRO A O 18
ATOM 12433 N N . ARG A 1 37 ? -13.441 2.169 21.126 1.00 0.00 37 ARG A N 18
ATOM 12434 C CA . ARG A 1 37 ? -13.083 2.315 22.532 1.00 0.00 37 ARG A CA 18
ATOM 12435 C C . ARG A 1 37 ? -12.079 1.246 22.953 1.00 0.00 37 ARG A C 18
ATOM 12436 O O . ARG A 1 37 ? -11.764 0.340 22.181 1.00 0.00 37 ARG A O 18
ATOM 12457 N N . THR A 1 38 ? -11.582 1.359 24.184 1.00 0.00 38 THR A N 18
ATOM 12458 C CA . THR A 1 38 ? -10.611 0.406 24.723 1.00 0.00 38 THR A CA 18
ATOM 12459 C C . THR A 1 38 ? -9.537 0.060 23.693 1.00 0.00 38 THR A C 18
ATOM 12460 O O . THR A 1 38 ? -9.553 -1.021 23.104 1.00 0.00 38 THR A O 18
ATOM 12471 N N . ALA A 1 39 ? -8.606 0.984 23.483 1.00 0.00 39 ALA A N 18
ATOM 12472 C CA . ALA A 1 39 ? -7.526 0.778 22.526 1.00 0.00 39 ALA A CA 18
ATOM 12473 C C . ALA A 1 39 ? -6.254 1.491 22.971 1.00 0.00 39 ALA A C 18
ATOM 12474 O O . ALA A 1 39 ? -5.269 0.853 23.341 1.00 0.00 39 ALA A O 18
ATOM 12481 N N . SER A 1 40 ? -6.283 2.819 22.932 1.00 0.00 40 SER A N 18
ATOM 12482 C CA . SER A 1 40 ? -5.132 3.621 23.332 1.00 0.00 40 SER A CA 18
ATOM 12483 C C . SER A 1 40 ? -4.969 3.620 24.848 1.00 0.00 40 SER A C 18
ATOM 12484 O O . SER A 1 40 ? -4.070 4.331 25.346 1.00 0.00 40 SER A O 18
ATOM 12493 N N . GLY A 1 1 ? 15.793 3.673 -11.111 1.00 0.00 1 GLY A N 19
ATOM 12494 C CA . GLY A 1 1 ? 17.005 4.531 -11.208 1.00 0.00 1 GLY A CA 19
ATOM 12495 C C . GLY A 1 1 ? 17.329 5.227 -9.901 1.00 0.00 1 GLY A C 19
ATOM 12496 O O . GLY A 1 1 ? 18.486 5.274 -9.485 1.00 0.00 1 GLY A O 19
ATOM 12502 N N . SER A 1 2 ? 16.304 5.769 -9.252 1.00 0.00 2 SER A N 19
ATOM 12503 C CA . SER A 1 2 ? 16.485 6.467 -7.984 1.00 0.00 2 SER A CA 19
ATOM 12504 C C . SER A 1 2 ? 15.434 6.031 -6.969 1.00 0.00 2 SER A C 19
ATOM 12505 O O . SER A 1 2 ? 14.369 6.638 -6.862 1.00 0.00 2 SER A O 19
ATOM 12513 N N . HIS A 1 3 ? 15.742 4.973 -6.225 1.00 0.00 3 HIS A N 19
ATOM 12514 C CA . HIS A 1 3 ? 14.825 4.454 -5.216 1.00 0.00 3 HIS A CA 19
ATOM 12515 C C . HIS A 1 3 ? 14.533 5.507 -4.152 1.00 0.00 3 HIS A C 19
ATOM 12516 O O . HIS A 1 3 ? 15.388 6.330 -3.827 1.00 0.00 3 HIS A O 19
ATOM 12531 N N . MET A 1 4 ? 13.318 5.475 -3.613 1.00 0.00 4 MET A N 19
ATOM 12532 C CA . MET A 1 4 ? 12.913 6.426 -2.585 1.00 0.00 4 MET A CA 19
ATOM 12533 C C . MET A 1 4 ? 13.425 5.995 -1.215 1.00 0.00 4 MET A C 19
ATOM 12534 O O . MET A 1 4 ? 13.797 6.829 -0.389 1.00 0.00 4 MET A O 19
ATOM 12548 N N . GLY A 1 5 ? 13.439 4.688 -0.979 1.00 0.00 5 GLY A N 19
ATOM 12549 C CA . GLY A 1 5 ? 13.907 4.169 0.293 1.00 0.00 5 GLY A CA 19
ATOM 12550 C C . GLY A 1 5 ? 14.551 2.803 0.162 1.00 0.00 5 GLY A C 19
ATOM 12551 O O . GLY A 1 5 ? 15.657 2.582 0.654 1.00 0.00 5 GLY A O 19
ATOM 12555 N N . ARG A 1 6 ? 13.857 1.885 -0.504 1.00 0.00 6 ARG A N 19
ATOM 12556 C CA . ARG A 1 6 ? 14.369 0.533 -0.697 1.00 0.00 6 ARG A CA 19
ATOM 12557 C C . ARG A 1 6 ? 13.946 -0.020 -2.054 1.00 0.00 6 ARG A C 19
ATOM 12558 O O . ARG A 1 6 ? 13.002 0.473 -2.671 1.00 0.00 6 ARG A O 19
ATOM 12579 N N . ARG A 1 7 ? 14.652 -1.049 -2.514 1.00 0.00 7 ARG A N 19
ATOM 12580 C CA . ARG A 1 7 ? 14.350 -1.670 -3.798 1.00 0.00 7 ARG A CA 19
ATOM 12581 C C . ARG A 1 7 ? 12.951 -2.279 -3.792 1.00 0.00 7 ARG A C 19
ATOM 12582 O O . ARG A 1 7 ? 12.166 -2.065 -4.715 1.00 0.00 7 ARG A O 19
ATOM 12603 N N . PHE A 1 8 ? 12.646 -3.038 -2.745 1.00 0.00 8 PHE A N 19
ATOM 12604 C CA . PHE A 1 8 ? 11.341 -3.676 -2.618 1.00 0.00 8 PHE A CA 19
ATOM 12605 C C . PHE A 1 8 ? 10.240 -2.632 -2.463 1.00 0.00 8 PHE A C 19
ATOM 12606 O O . PHE A 1 8 ? 9.117 -2.824 -2.929 1.00 0.00 8 PHE A O 19
ATOM 12623 N N . LEU A 1 9 ? 10.571 -1.525 -1.806 1.00 0.00 9 LEU A N 19
ATOM 12624 C CA . LEU A 1 9 ? 9.614 -0.447 -1.588 1.00 0.00 9 LEU A CA 19
ATOM 12625 C C . LEU A 1 9 ? 9.123 0.125 -2.914 1.00 0.00 9 LEU A C 19
ATOM 12626 O O . LEU A 1 9 ? 7.971 0.533 -3.036 1.00 0.00 9 LEU A O 19
ATOM 12642 N N . VAL A 1 10 ? 10.008 0.159 -3.902 1.00 0.00 10 VAL A N 19
ATOM 12643 C CA . VAL A 1 10 ? 9.668 0.686 -5.215 1.00 0.00 10 VAL A CA 19
ATOM 12644 C C . VAL A 1 10 ? 8.625 -0.186 -5.914 1.00 0.00 10 VAL A C 19
ATOM 12645 O O . VAL A 1 10 ? 7.722 0.320 -6.579 1.00 0.00 10 VAL A O 19
ATOM 12658 N N . THR A 1 11 ? 8.769 -1.499 -5.767 1.00 0.00 11 THR A N 19
ATOM 12659 C CA . THR A 1 11 ? 7.852 -2.450 -6.392 1.00 0.00 11 THR A CA 19
ATOM 12660 C C . THR A 1 11 ? 6.445 -2.345 -5.811 1.00 0.00 11 THR A C 19
ATOM 12661 O O . THR A 1 11 ? 5.460 -2.304 -6.547 1.00 0.00 11 THR A O 19
ATOM 12672 N N . VAL A 1 12 ? 6.356 -2.319 -4.490 1.00 0.00 12 VAL A N 19
ATOM 12673 C CA . VAL A 1 12 ? 5.071 -2.233 -3.814 1.00 0.00 12 VAL A CA 19
ATOM 12674 C C . VAL A 1 12 ? 4.403 -0.877 -4.035 1.00 0.00 12 VAL A C 19
ATOM 12675 O O . VAL A 1 12 ? 3.181 -0.794 -4.161 1.00 0.00 12 VAL A O 19
ATOM 12688 N N . ARG A 1 13 ? 5.205 0.183 -4.069 1.00 0.00 13 ARG A N 19
ATOM 12689 C CA . ARG A 1 13 ? 4.676 1.532 -4.262 1.00 0.00 13 ARG A CA 19
ATOM 12690 C C . ARG A 1 13 ? 4.152 1.736 -5.681 1.00 0.00 13 ARG A C 19
ATOM 12691 O O . ARG A 1 13 ? 3.095 2.335 -5.880 1.00 0.00 13 ARG A O 19
ATOM 12712 N N . ILE A 1 14 ? 4.897 1.243 -6.662 1.00 0.00 14 ILE A N 19
ATOM 12713 C CA . ILE A 1 14 ? 4.512 1.378 -8.053 1.00 0.00 14 ILE A CA 19
ATOM 12714 C C . ILE A 1 14 ? 3.323 0.486 -8.389 1.00 0.00 14 ILE A C 19
ATOM 12715 O O . ILE A 1 14 ? 2.499 0.827 -9.238 1.00 0.00 14 ILE A O 19
ATOM 12731 N N . GLN A 1 15 ? 3.238 -0.657 -7.718 1.00 0.00 15 GLN A N 19
ATOM 12732 C CA . GLN A 1 15 ? 2.146 -1.597 -7.946 1.00 0.00 15 GLN A CA 19
ATOM 12733 C C . GLN A 1 15 ? 0.805 -0.975 -7.570 1.00 0.00 15 GLN A C 19
ATOM 12734 O O . GLN A 1 15 ? -0.231 -1.315 -8.142 1.00 0.00 15 GLN A O 19
ATOM 12748 N N . ARG A 1 16 ? 0.831 -0.062 -6.604 1.00 0.00 16 ARG A N 19
ATOM 12749 C CA . ARG A 1 16 ? -0.384 0.608 -6.150 1.00 0.00 16 ARG A CA 19
ATOM 12750 C C . ARG A 1 16 ? -1.054 1.359 -7.295 1.00 0.00 16 ARG A C 19
ATOM 12751 O O . ARG A 1 16 ? -2.276 1.503 -7.326 1.00 0.00 16 ARG A O 19
ATOM 12772 N N . ALA A 1 17 ? -0.246 1.837 -8.236 1.00 0.00 17 ALA A N 19
ATOM 12773 C CA . ALA A 1 17 ? -0.761 2.575 -9.384 1.00 0.00 17 ALA A CA 19
ATOM 12774 C C . ALA A 1 17 ? -1.053 1.646 -10.561 1.00 0.00 17 ALA A C 19
ATOM 12775 O O . ALA A 1 17 ? -1.263 2.105 -11.684 1.00 0.00 17 ALA A O 19
ATOM 12782 N N . GLY A 1 18 ? -1.065 0.341 -10.302 1.00 0.00 18 GLY A N 19
ATOM 12783 C CA . GLY A 1 18 ? -1.334 -0.620 -11.355 1.00 0.00 18 GLY A CA 19
ATOM 12784 C C . GLY A 1 18 ? -2.818 -0.836 -11.576 1.00 0.00 18 GLY A C 19
ATOM 12785 O O . GLY A 1 18 ? -3.476 -0.038 -12.243 1.00 0.00 18 GLY A O 19
ATOM 12789 N N . ARG A 1 19 ? -3.346 -1.919 -11.015 1.00 0.00 19 ARG A N 19
ATOM 12790 C CA . ARG A 1 19 ? -4.762 -2.238 -11.154 1.00 0.00 19 ARG A CA 19
ATOM 12791 C C . ARG A 1 19 ? -5.286 -2.946 -9.905 1.00 0.00 19 ARG A C 19
ATOM 12792 O O . ARG A 1 19 ? -5.508 -4.157 -9.912 1.00 0.00 19 ARG A O 19
ATOM 12813 N N . PRO A 1 20 ? -5.491 -2.194 -8.810 1.00 0.00 20 PRO A N 19
ATOM 12814 C CA . PRO A 1 20 ? -5.991 -2.752 -7.549 1.00 0.00 20 PRO A CA 19
ATOM 12815 C C . PRO A 1 20 ? -7.375 -3.364 -7.700 1.00 0.00 20 PRO A C 19
ATOM 12816 O O . PRO A 1 20 ? -7.561 -4.567 -7.519 1.00 0.00 20 PRO A O 19
ATOM 12827 N N . LEU A 1 21 ? -8.341 -2.522 -8.034 1.00 0.00 21 LEU A N 19
ATOM 12828 C CA . LEU A 1 21 ? -9.722 -2.961 -8.215 1.00 0.00 21 LEU A CA 19
ATOM 12829 C C . LEU A 1 21 ? -10.341 -3.372 -6.885 1.00 0.00 21 LEU A C 19
ATOM 12830 O O . LEU A 1 21 ? -11.228 -2.696 -6.364 1.00 0.00 21 LEU A O 19
ATOM 12846 N N . GLN A 1 22 ? -9.866 -4.485 -6.343 1.00 0.00 22 GLN A N 19
ATOM 12847 C CA . GLN A 1 22 ? -10.368 -4.994 -5.072 1.00 0.00 22 GLN A CA 19
ATOM 12848 C C . GLN A 1 22 ? -9.315 -4.861 -3.977 1.00 0.00 22 GLN A C 19
ATOM 12849 O O . GLN A 1 22 ? -9.644 -4.683 -2.804 1.00 0.00 22 GLN A O 19
ATOM 12863 N N . GLU A 1 23 ? -8.047 -4.949 -4.367 1.00 0.00 23 GLU A N 19
ATOM 12864 C CA . GLU A 1 23 ? -6.945 -4.839 -3.418 1.00 0.00 23 GLU A CA 19
ATOM 12865 C C . GLU A 1 23 ? -6.952 -3.479 -2.727 1.00 0.00 23 GLU A C 19
ATOM 12866 O O . GLU A 1 23 ? -6.599 -3.367 -1.553 1.00 0.00 23 GLU A O 19
ATOM 12878 N N . ARG A 1 24 ? -7.355 -2.448 -3.463 1.00 0.00 24 ARG A N 19
ATOM 12879 C CA . ARG A 1 24 ? -7.405 -1.096 -2.919 1.00 0.00 24 ARG A CA 19
ATOM 12880 C C . ARG A 1 24 ? -8.425 -1.002 -1.790 1.00 0.00 24 ARG A C 19
ATOM 12881 O O . ARG A 1 24 ? -8.167 -0.392 -0.753 1.00 0.00 24 ARG A O 19
ATOM 12902 N N . VAL A 1 25 ? -9.582 -1.612 -2.003 1.00 0.00 25 VAL A N 19
ATOM 12903 C CA . VAL A 1 25 ? -10.649 -1.603 -1.009 1.00 0.00 25 VAL A CA 19
ATOM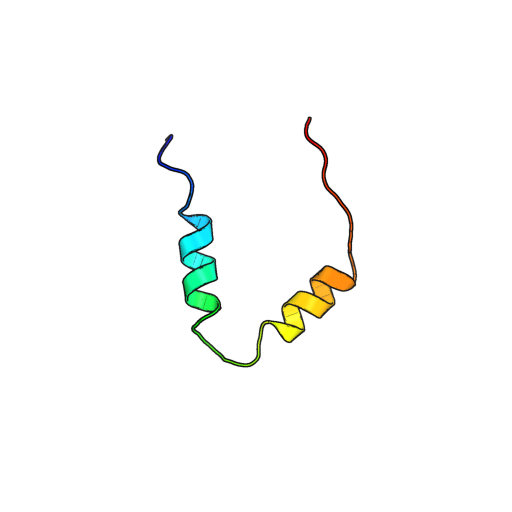 12904 C C . VAL A 1 25 ? -10.263 -2.415 0.221 1.00 0.00 25 VAL A C 19
ATOM 12905 O O . VAL A 1 25 ? -10.614 -2.062 1.347 1.00 0.00 25 VAL A O 19
ATOM 12918 N N . PHE A 1 26 ? -9.541 -3.507 -0.001 1.00 0.00 26 PHE A N 19
ATOM 12919 C CA . PHE A 1 26 ? -9.108 -4.373 1.089 1.00 0.00 26 PHE A CA 19
ATOM 12920 C C . PHE A 1 26 ? -8.163 -3.633 2.031 1.00 0.00 26 PHE A C 19
ATOM 12921 O O . PHE A 1 26 ? -8.269 -3.754 3.251 1.00 0.00 26 PHE A O 19
ATOM 12938 N N . LEU A 1 27 ? -7.241 -2.867 1.458 1.00 0.00 27 LEU A N 19
ATOM 12939 C CA . LEU A 1 27 ? -6.281 -2.109 2.252 1.00 0.00 27 LEU A CA 19
ATOM 12940 C C . LEU A 1 27 ? -6.998 -1.113 3.153 1.00 0.00 27 LEU A C 19
ATOM 12941 O O . LEU A 1 27 ? -6.642 -0.946 4.319 1.00 0.00 27 LEU A O 19
ATOM 12956 N N . VAL A 1 28 ? -8.016 -0.461 2.608 1.00 0.00 28 VAL A N 19
ATOM 12957 C CA . VAL A 1 28 ? -8.789 0.513 3.366 1.00 0.00 28 VAL A CA 19
ATOM 12958 C C . VAL A 1 28 ? -9.435 -0.138 4.582 1.00 0.00 28 VAL A C 19
ATOM 12959 O O . VAL A 1 28 ? -9.374 0.392 5.692 1.00 0.00 28 VAL A O 19
ATOM 12972 N N . LYS A 1 29 ? -10.049 -1.294 4.363 1.00 0.00 29 LYS A N 19
ATOM 12973 C CA . LYS A 1 29 ? -10.704 -2.028 5.438 1.00 0.00 29 LYS A CA 19
ATOM 12974 C C . LYS A 1 29 ? -9.677 -2.615 6.400 1.00 0.00 29 LYS A C 19
ATOM 12975 O O . LYS A 1 29 ? -9.863 -2.592 7.616 1.00 0.00 29 LYS A O 19
ATOM 12994 N N . PHE A 1 30 ? -8.591 -3.142 5.844 1.00 0.00 30 PHE A N 19
ATOM 12995 C CA . PHE A 1 30 ? -7.531 -3.737 6.650 1.00 0.00 30 PHE A CA 19
ATOM 12996 C C . PHE A 1 30 ? -6.846 -2.680 7.510 1.00 0.00 30 PHE A C 19
ATOM 12997 O O . PHE A 1 30 ? -6.620 -2.887 8.702 1.00 0.00 30 PHE A O 19
ATOM 13014 N N . VAL A 1 31 ? -6.519 -1.546 6.898 1.00 0.00 31 VAL A N 19
ATOM 13015 C CA . VAL A 1 31 ? -5.863 -0.457 7.611 1.00 0.00 31 VAL A CA 19
ATOM 13016 C C . VAL A 1 31 ? -6.812 0.181 8.620 1.00 0.00 31 VAL A C 19
ATOM 13017 O O . VAL A 1 31 ? -6.398 0.594 9.703 1.00 0.00 31 VAL A O 19
ATOM 13030 N N . ARG A 1 32 ? -8.088 0.257 8.257 1.00 0.00 32 ARG A N 19
ATOM 13031 C CA . ARG A 1 32 ? -9.098 0.844 9.130 1.00 0.00 32 ARG A CA 19
ATOM 13032 C C . ARG A 1 32 ? -9.249 0.031 10.412 1.00 0.00 32 ARG A C 19
ATOM 13033 O O . ARG A 1 32 ? -9.575 0.573 11.468 1.00 0.00 32 ARG A O 19
ATOM 13054 N N . SER A 1 33 ? -9.012 -1.273 10.312 1.00 0.00 33 SER A N 19
ATOM 13055 C CA . SER A 1 33 ? -9.122 -2.161 11.464 1.00 0.00 33 SER A CA 19
ATOM 13056 C C . SER A 1 33 ? -7.778 -2.310 12.168 1.00 0.00 33 SER A C 19
ATOM 13057 O O . SER A 1 33 ? -7.718 -2.460 13.388 1.00 0.00 33 SER A O 19
ATOM 13065 N N . ARG A 1 34 ? -6.700 -2.268 11.391 1.00 0.00 34 ARG A N 19
ATOM 13066 C CA . ARG A 1 34 ? -5.355 -2.398 11.940 1.00 0.00 34 ARG A CA 19
ATOM 13067 C C . ARG A 1 34 ? -4.529 -1.149 11.655 1.00 0.00 34 ARG A C 19
ATOM 13068 O O . ARG A 1 34 ? -3.846 -1.064 10.634 1.00 0.00 34 ARG A O 19
ATOM 13089 N N . ARG A 1 35 ? -4.595 -0.182 12.564 1.00 0.00 35 ARG A N 19
ATOM 13090 C CA . ARG A 1 35 ? -3.853 1.065 12.411 1.00 0.00 35 ARG A CA 19
ATOM 13091 C C . ARG A 1 35 ? -2.356 0.838 12.625 1.00 0.00 35 ARG A C 19
ATOM 13092 O O . ARG A 1 35 ? -1.923 0.527 13.735 1.00 0.00 35 ARG A O 19
ATOM 13113 N N . PRO A 1 36 ? -1.540 0.990 11.565 1.00 0.00 36 PRO A N 19
ATOM 13114 C CA . PRO A 1 36 ? -0.088 0.798 11.656 1.00 0.00 36 PRO A CA 19
ATOM 13115 C C . PRO A 1 36 ? 0.544 1.668 12.737 1.00 0.00 36 PRO A C 19
ATOM 13116 O O . PRO A 1 36 ? 1.483 1.250 13.415 1.00 0.00 36 PRO A O 19
ATOM 13127 N N . ARG A 1 37 ? 0.024 2.881 12.892 1.00 0.00 37 ARG A N 19
ATOM 13128 C CA . ARG A 1 37 ? 0.538 3.812 13.890 1.00 0.00 37 ARG A CA 19
ATOM 13129 C C . ARG A 1 37 ? -0.293 3.756 15.168 1.00 0.00 37 ARG A C 19
ATOM 13130 O O . ARG A 1 37 ? -1.415 4.261 15.213 1.00 0.00 37 ARG A O 19
ATOM 13151 N N . THR A 1 38 ? 0.266 3.139 16.205 1.00 0.00 38 THR A N 19
ATOM 13152 C CA . THR A 1 38 ? -0.421 3.016 17.487 1.00 0.00 38 THR A CA 19
ATOM 13153 C C . THR A 1 38 ? -1.788 2.361 17.317 1.00 0.00 38 THR A C 19
ATOM 13154 O O . THR A 1 38 ? -2.104 1.827 16.253 1.00 0.00 38 THR A O 19
ATOM 13165 N N . ALA A 1 39 ? -2.595 2.405 18.372 1.00 0.00 39 ALA A N 19
ATOM 13166 C CA . ALA A 1 39 ? -3.928 1.816 18.340 1.00 0.00 39 ALA A CA 19
ATOM 13167 C C . ALA A 1 39 ? -3.858 0.313 18.091 1.00 0.00 39 ALA A C 19
ATOM 13168 O O . ALA A 1 39 ? -4.703 -0.251 17.397 1.00 0.00 39 ALA A O 19
ATOM 13175 N N . SER A 1 40 ? -2.845 -0.330 18.662 1.00 0.00 40 SER A N 19
ATOM 13176 C CA . SER A 1 40 ? -2.665 -1.768 18.502 1.00 0.00 40 SER A CA 19
ATOM 13177 C C . SER A 1 40 ? -2.484 -2.134 17.033 1.00 0.00 40 SER A C 19
ATOM 13178 O O . SER A 1 40 ? -1.335 -2.411 16.630 1.00 0.00 40 SER A O 19
ATOM 13187 N N . GLY A 1 1 ? 12.154 6.266 1.494 1.00 0.00 1 GLY A N 20
ATOM 13188 C CA . GLY A 1 1 ? 11.290 6.568 0.320 1.00 0.00 1 GLY A CA 20
ATOM 13189 C C . GLY A 1 1 ? 11.909 6.116 -0.988 1.00 0.00 1 GLY A C 20
ATOM 13190 O O . GLY A 1 1 ? 11.222 5.573 -1.854 1.00 0.00 1 GLY A O 20
ATOM 13196 N N . SER A 1 2 ? 13.211 6.339 -1.131 1.00 0.00 2 SER A N 20
ATOM 13197 C CA . SER A 1 2 ? 13.925 5.951 -2.342 1.00 0.00 2 SER A CA 20
ATOM 13198 C C . SER A 1 2 ? 15.430 6.121 -2.164 1.00 0.00 2 SER A C 20
ATOM 13199 O O . SER A 1 2 ? 15.915 7.225 -1.915 1.00 0.00 2 SER A O 20
ATOM 13207 N N . HIS A 1 3 ? 16.165 5.021 -2.294 1.00 0.00 3 HIS A N 20
ATOM 13208 C CA . HIS A 1 3 ? 17.615 5.049 -2.148 1.00 0.00 3 HIS A CA 20
ATOM 13209 C C . HIS A 1 3 ? 18.302 4.724 -3.471 1.00 0.00 3 HIS A C 20
ATOM 13210 O O . HIS A 1 3 ? 17.658 4.670 -4.519 1.00 0.00 3 HIS A O 20
ATOM 13225 N N . MET A 1 4 ? 19.612 4.508 -3.415 1.00 0.00 4 MET A N 20
ATOM 13226 C CA . MET A 1 4 ? 20.385 4.188 -4.609 1.00 0.00 4 MET A CA 20
ATOM 13227 C C . MET A 1 4 ? 20.282 2.703 -4.943 1.00 0.00 4 MET A C 20
ATOM 13228 O O . MET A 1 4 ? 20.785 1.855 -4.205 1.00 0.00 4 MET A O 20
ATOM 13242 N N . GLY A 1 5 ? 19.628 2.396 -6.058 1.00 0.00 5 GLY A N 20
ATOM 13243 C CA . GLY A 1 5 ? 19.471 1.013 -6.470 1.00 0.00 5 GLY A CA 20
ATOM 13244 C C . GLY A 1 5 ? 18.427 0.846 -7.555 1.00 0.00 5 GLY A C 20
ATOM 13245 O O . GLY A 1 5 ? 18.250 1.726 -8.397 1.00 0.00 5 GLY A O 20
ATOM 13249 N N . ARG A 1 6 ? 17.733 -0.287 -7.536 1.00 0.00 6 ARG A N 20
ATOM 13250 C CA . ARG A 1 6 ? 16.700 -0.568 -8.527 1.00 0.00 6 ARG A CA 20
ATOM 13251 C C . ARG A 1 6 ? 15.314 -0.262 -7.969 1.00 0.00 6 ARG A C 20
ATOM 13252 O O . ARG A 1 6 ? 14.333 -0.915 -8.325 1.00 0.00 6 ARG A O 20
ATOM 13273 N N . ARG A 1 7 ? 15.241 0.735 -7.093 1.00 0.00 7 ARG A N 20
ATOM 13274 C CA . ARG A 1 7 ? 13.975 1.127 -6.486 1.00 0.00 7 ARG A CA 20
ATOM 13275 C C . ARG A 1 7 ? 13.045 1.752 -7.521 1.00 0.00 7 ARG A C 20
ATOM 13276 O O . ARG A 1 7 ? 11.843 1.484 -7.532 1.00 0.00 7 ARG A O 20
ATOM 13297 N N . PHE A 1 8 ? 13.608 2.586 -8.389 1.00 0.00 8 PHE A N 20
ATOM 13298 C CA . PHE A 1 8 ? 12.829 3.248 -9.429 1.00 0.00 8 PHE A CA 20
ATOM 13299 C C . PHE A 1 8 ? 12.192 2.227 -10.365 1.00 0.00 8 PHE A C 20
ATOM 13300 O O . PHE A 1 8 ? 11.074 2.420 -10.843 1.00 0.00 8 PHE A O 20
ATOM 13317 N N . LEU A 1 9 ? 12.911 1.140 -10.621 1.00 0.00 9 LEU A N 20
ATOM 13318 C CA . LEU A 1 9 ? 12.418 0.086 -11.499 1.00 0.00 9 LEU A CA 20
ATOM 13319 C C . LEU A 1 9 ? 11.129 -0.520 -10.953 1.00 0.00 9 LEU A C 20
ATOM 13320 O O . LEU A 1 9 ? 10.242 -0.907 -11.712 1.00 0.00 9 LEU A O 20
ATOM 13336 N N . VAL A 1 10 ? 11.034 -0.602 -9.633 1.00 0.00 10 VAL A N 20
ATOM 13337 C CA . VAL A 1 10 ? 9.870 -1.156 -8.983 1.00 0.00 10 VAL A CA 20
ATOM 13338 C C . VAL A 1 10 ? 8.618 -0.337 -9.293 1.00 0.00 10 VAL A C 20
ATOM 13339 O O . VAL A 1 10 ? 7.527 -0.886 -9.434 1.00 0.00 10 VAL A O 20
ATOM 13352 N N . THR A 1 11 ? 8.784 0.978 -9.392 1.00 0.00 11 THR A N 20
ATOM 13353 C CA . THR A 1 11 ? 7.666 1.872 -9.678 1.00 0.00 11 THR A CA 20
ATOM 13354 C C . THR A 1 11 ? 7.110 1.640 -11.079 1.00 0.00 11 THR A C 20
ATOM 13355 O O . THR A 1 11 ? 5.900 1.507 -11.264 1.00 0.00 11 THR A O 20
ATOM 13366 N N . VAL A 1 12 ? 7.999 1.604 -12.062 1.00 0.00 12 VAL A N 20
ATOM 13367 C CA . VAL A 1 12 ? 7.607 1.401 -13.446 1.00 0.00 12 VAL A CA 20
ATOM 13368 C C . VAL A 1 12 ? 6.971 0.032 -13.657 1.00 0.00 12 VAL A C 20
ATOM 13369 O O . VAL A 1 12 ? 6.027 -0.113 -14.434 1.00 0.00 12 VAL A O 20
ATOM 13382 N N . ARG A 1 13 ? 7.499 -0.968 -12.967 1.00 0.00 13 ARG A N 20
ATOM 13383 C CA . ARG A 1 13 ? 6.991 -2.331 -13.083 1.00 0.00 13 ARG A CA 20
ATOM 13384 C C . ARG A 1 13 ? 5.519 -2.406 -12.690 1.00 0.00 13 ARG A C 20
ATOM 13385 O O . ARG A 1 13 ? 4.757 -3.191 -13.254 1.00 0.00 13 ARG A O 20
ATOM 13406 N N . ILE A 1 14 ? 5.122 -1.585 -11.723 1.00 0.00 14 ILE A N 20
ATOM 13407 C CA . ILE A 1 14 ? 3.737 -1.563 -11.264 1.00 0.00 14 ILE A CA 20
ATOM 13408 C C . ILE A 1 14 ? 2.829 -0.909 -12.302 1.00 0.00 14 ILE A C 20
ATOM 13409 O O . ILE A 1 14 ? 1.660 -1.271 -12.433 1.00 0.00 14 ILE A O 20
ATOM 13425 N N . GLN A 1 15 ? 3.375 0.054 -13.037 1.00 0.00 15 GLN A N 20
ATOM 13426 C CA . GLN A 1 15 ? 2.613 0.757 -14.064 1.00 0.00 15 GLN A CA 20
ATOM 13427 C C . GLN A 1 15 ? 2.105 -0.215 -15.125 1.00 0.00 15 GLN A C 20
ATOM 13428 O O . GLN A 1 15 ? 1.040 -0.013 -15.706 1.00 0.00 15 GLN A O 20
ATOM 13442 N N . ARG A 1 16 ? 2.876 -1.269 -15.371 1.00 0.00 16 ARG A N 20
ATOM 13443 C CA . ARG A 1 16 ? 2.505 -2.273 -16.361 1.00 0.00 16 ARG A CA 20
ATOM 13444 C C . ARG A 1 16 ? 1.419 -3.199 -15.820 1.00 0.00 16 ARG A C 20
ATOM 13445 O O . ARG A 1 16 ? 0.621 -3.746 -16.581 1.00 0.00 16 ARG A O 20
ATOM 13466 N N . ALA A 1 17 ? 1.396 -3.372 -14.502 1.00 0.00 17 ALA A N 20
ATOM 13467 C CA . ALA A 1 17 ? 0.408 -4.233 -13.862 1.00 0.00 17 ALA A CA 20
ATOM 13468 C C . ALA A 1 17 ? -0.967 -3.570 -13.822 1.00 0.00 17 ALA A C 20
ATOM 13469 O O . ALA A 1 17 ? -1.980 -4.238 -13.615 1.00 0.00 17 ALA A O 20
ATOM 13476 N N . GLY A 1 18 ? -0.999 -2.255 -14.021 1.00 0.00 18 GLY A N 20
ATOM 13477 C CA . GLY A 1 18 ? -2.258 -1.535 -14.002 1.00 0.00 18 GLY A CA 20
ATOM 13478 C C . GLY A 1 18 ? -2.530 -0.878 -12.663 1.00 0.00 18 GLY A C 20
ATOM 13479 O O . GLY A 1 18 ? -1.615 -0.685 -11.862 1.00 0.00 18 GLY A O 20
ATOM 13483 N N . ARG A 1 19 ? -3.790 -0.533 -12.420 1.00 0.00 19 ARG A N 20
ATOM 13484 C CA . ARG A 1 19 ? -4.180 0.107 -11.169 1.00 0.00 19 ARG A CA 20
ATOM 13485 C C . ARG A 1 19 ? -4.299 -0.920 -10.046 1.00 0.00 19 ARG A C 20
ATOM 13486 O O . ARG A 1 19 ? -4.374 -2.123 -10.298 1.00 0.00 19 ARG A O 20
ATOM 13507 N N . PRO A 1 20 ? -4.317 -0.457 -8.784 1.00 0.00 20 PRO A N 20
ATOM 13508 C CA . PRO A 1 20 ? -4.426 -1.341 -7.619 1.00 0.00 20 PRO A CA 20
ATOM 13509 C C . PRO A 1 20 ? -5.720 -2.143 -7.624 1.00 0.00 20 PRO A C 20
ATOM 13510 O O . PRO A 1 20 ? -5.707 -3.367 -7.754 1.00 0.00 20 PRO A O 20
ATOM 13521 N N . LEU A 1 21 ? -6.835 -1.441 -7.483 1.00 0.00 21 LEU A N 20
ATOM 13522 C CA . LEU A 1 21 ? -8.153 -2.073 -7.471 1.00 0.00 21 LEU A CA 20
ATOM 13523 C C . LEU A 1 21 ? -8.356 -2.921 -6.214 1.00 0.00 21 LEU A C 20
ATOM 13524 O O . LEU A 1 21 ? -9.326 -3.672 -6.116 1.00 0.00 21 LEU A O 20
ATOM 13540 N N . GLN A 1 22 ? -7.440 -2.800 -5.259 1.00 0.00 22 GLN A N 20
ATOM 13541 C CA . GLN A 1 22 ? -7.526 -3.560 -4.016 1.00 0.00 22 GLN A CA 20
ATOM 13542 C C . GLN A 1 22 ? -7.706 -2.638 -2.809 1.00 0.00 22 GLN A C 20
ATOM 13543 O O . GLN A 1 22 ? -7.843 -3.105 -1.679 1.00 0.00 22 GLN A O 20
ATOM 13557 N N . GLU A 1 23 ? -7.702 -1.328 -3.051 1.00 0.00 23 GLU A N 20
ATOM 13558 C CA . GLU A 1 23 ? -7.862 -0.353 -1.978 1.00 0.00 23 GLU A CA 20
ATOM 13559 C C . GLU A 1 23 ? -9.157 -0.592 -1.208 1.00 0.00 23 GLU A C 20
ATOM 13560 O O . GLU A 1 23 ? -9.234 -0.332 -0.007 1.00 0.00 23 GLU A O 20
ATOM 13572 N N . ARG A 1 24 ? -10.171 -1.090 -1.907 1.00 0.00 24 ARG A N 20
ATOM 13573 C CA . ARG A 1 24 ? -11.463 -1.365 -1.290 1.00 0.00 24 ARG A CA 20
ATOM 13574 C C . ARG A 1 24 ? -11.340 -2.452 -0.230 1.00 0.00 24 ARG A C 20
ATOM 13575 O O . ARG A 1 24 ? -11.885 -2.332 0.867 1.00 0.00 24 ARG A O 20
ATOM 13596 N N . VAL A 1 25 ? -10.620 -3.512 -0.569 1.00 0.00 25 VAL A N 20
ATOM 13597 C CA . VAL A 1 25 ? -10.419 -4.628 0.347 1.00 0.00 25 VAL A CA 20
ATOM 13598 C C . VAL A 1 25 ? -9.554 -4.217 1.532 1.00 0.00 25 VAL A C 20
ATOM 13599 O O . VAL A 1 25 ? -9.767 -4.671 2.657 1.00 0.00 25 VAL A O 20
ATOM 13612 N N . PHE A 1 26 ? -8.578 -3.355 1.273 1.00 0.00 26 PHE A N 20
ATOM 13613 C CA . PHE A 1 26 ? -7.679 -2.882 2.318 1.00 0.00 26 PHE A CA 20
ATOM 13614 C C . PHE A 1 26 ? -8.436 -2.057 3.354 1.00 0.00 26 PHE A C 20
ATOM 13615 O O . PHE A 1 26 ? -8.149 -2.129 4.549 1.00 0.00 26 PHE A O 20
ATOM 13632 N N . LEU A 1 27 ? -9.405 -1.276 2.888 1.00 0.00 27 LEU A N 20
ATOM 13633 C CA . LEU A 1 27 ? -10.204 -0.440 3.777 1.00 0.00 27 LEU A CA 20
ATOM 13634 C C . LEU A 1 27 ? -10.957 -1.295 4.789 1.00 0.00 27 LEU A C 20
ATOM 13635 O O . LEU A 1 27 ? -11.117 -0.908 5.945 1.00 0.00 27 LEU A O 20
ATOM 13650 N N . VAL A 1 28 ? -11.412 -2.461 4.348 1.00 0.00 28 VAL A N 20
ATOM 13651 C CA . VAL A 1 28 ? -12.144 -3.370 5.220 1.00 0.00 28 VAL A CA 20
ATOM 13652 C C . VAL A 1 28 ? -11.290 -3.782 6.411 1.00 0.00 28 VAL A C 20
ATOM 13653 O O . VAL A 1 28 ? -11.727 -3.709 7.559 1.00 0.00 28 VAL A O 20
ATOM 13666 N N . LYS A 1 29 ? -10.068 -4.209 6.126 1.00 0.00 29 LYS A N 20
ATOM 13667 C CA . LYS A 1 29 ? -9.140 -4.630 7.169 1.00 0.00 29 LYS A CA 20
ATOM 13668 C C . LYS A 1 29 ? -8.664 -3.434 7.988 1.00 0.00 29 LYS A C 20
ATOM 13669 O O . LYS A 1 29 ? -8.492 -3.530 9.203 1.00 0.00 29 LYS A O 20
ATOM 13688 N N . PHE A 1 30 ? -8.451 -2.310 7.313 1.00 0.00 30 PHE A N 20
ATOM 13689 C CA . PHE A 1 30 ? -7.993 -1.094 7.976 1.00 0.00 30 PHE A CA 20
ATOM 13690 C C . PHE A 1 30 ? -9.057 -0.561 8.930 1.00 0.00 30 PHE A C 20
ATOM 13691 O O . PHE A 1 30 ? -8.759 -0.209 10.072 1.00 0.00 30 PHE A O 20
ATOM 13708 N N . VAL A 1 31 ? -10.298 -0.506 8.457 1.00 0.00 31 VAL A N 20
ATOM 13709 C CA . VAL A 1 31 ? -11.402 -0.019 9.274 1.00 0.00 31 VAL A CA 20
ATOM 13710 C C . VAL A 1 31 ? -11.666 -0.958 10.447 1.00 0.00 31 VAL A C 20
ATOM 13711 O O . VAL A 1 31 ? -12.012 -0.517 11.543 1.00 0.00 31 VAL A O 20
ATOM 13724 N N . ARG A 1 32 ? -11.497 -2.254 10.208 1.00 0.00 32 ARG A N 20
ATOM 13725 C CA . ARG A 1 32 ? -11.715 -3.256 11.245 1.00 0.00 32 ARG A CA 20
ATOM 13726 C C . ARG A 1 32 ? -10.746 -3.054 12.406 1.00 0.00 32 ARG A C 20
ATOM 13727 O O . ARG A 1 32 ? -11.076 -3.333 13.559 1.00 0.00 32 ARG A O 20
ATOM 13748 N N . SER A 1 33 ? -9.550 -2.566 12.093 1.00 0.00 33 SER A N 20
ATOM 13749 C CA . SER A 1 33 ? -8.532 -2.325 13.110 1.00 0.00 33 SER A CA 20
ATOM 13750 C C . SER A 1 33 ? -7.786 -1.024 12.833 1.00 0.00 33 SER A C 20
ATOM 13751 O O . SER A 1 33 ? -6.952 -0.956 11.930 1.00 0.00 33 SER A O 20
ATOM 13759 N N . ARG A 1 34 ? -8.091 0.006 13.616 1.00 0.00 34 ARG A N 20
ATOM 13760 C CA . ARG A 1 34 ? -7.449 1.305 13.454 1.00 0.00 34 ARG A CA 20
ATOM 13761 C C . ARG A 1 34 ? -6.133 1.364 14.222 1.00 0.00 34 ARG A C 20
ATOM 13762 O O . ARG A 1 34 ? -5.056 1.227 13.641 1.00 0.00 34 ARG A O 20
ATOM 13783 N N . ARG A 1 35 ? -6.228 1.571 15.530 1.00 0.00 35 ARG A N 20
ATOM 13784 C CA . ARG A 1 35 ? -5.047 1.651 16.381 1.00 0.00 35 ARG A CA 20
ATOM 13785 C C . ARG A 1 35 ? -5.085 0.579 17.471 1.00 0.00 35 ARG A C 20
ATOM 13786 O O . ARG A 1 35 ? -6.018 0.536 18.273 1.00 0.00 35 ARG A O 20
ATOM 13807 N N . PRO A 1 36 ? -4.070 -0.305 17.517 1.00 0.00 36 PRO A N 20
ATOM 13808 C CA . PRO A 1 36 ? -4.002 -1.375 18.518 1.00 0.00 36 PRO A CA 20
ATOM 13809 C C . PRO A 1 36 ? -4.094 -0.841 19.944 1.00 0.00 36 PRO A C 20
ATOM 13810 O O . PRO A 1 36 ? -4.534 -1.545 20.853 1.00 0.00 36 PRO A O 20
ATOM 13821 N N . ARG A 1 37 ? -3.676 0.407 20.133 1.00 0.00 37 ARG A N 20
ATOM 13822 C CA . ARG A 1 37 ? -3.710 1.034 21.449 1.00 0.00 37 ARG A CA 20
ATOM 13823 C C . ARG A 1 37 ? -2.812 0.286 22.430 1.00 0.00 37 ARG A C 20
ATOM 13824 O O . ARG A 1 37 ? -2.583 -0.915 22.286 1.00 0.00 37 ARG A O 20
ATOM 13845 N N . THR A 1 38 ? -2.304 1.004 23.428 1.00 0.00 38 THR A N 20
ATOM 13846 C CA . THR A 1 38 ? -1.431 0.406 24.430 1.00 0.00 38 THR A CA 20
ATOM 13847 C C . THR A 1 38 ? -2.238 -0.106 25.622 1.00 0.00 38 THR A C 20
ATOM 13848 O O . THR A 1 38 ? -2.528 -1.299 25.718 1.00 0.00 38 THR A O 20
ATOM 13859 N N . ALA A 1 39 ? -2.601 0.800 26.527 1.00 0.00 39 ALA A N 20
ATOM 13860 C CA . ALA A 1 39 ? -3.375 0.436 27.709 1.00 0.00 39 ALA A CA 20
ATOM 13861 C C . ALA A 1 39 ? -3.601 1.646 28.610 1.00 0.00 39 ALA A C 20
ATOM 13862 O O . ALA A 1 39 ? -4.706 2.186 28.676 1.00 0.00 39 ALA A O 20
ATOM 13869 N N . SER A 1 40 ? -2.548 2.065 29.303 1.00 0.00 40 SER A N 20
ATOM 13870 C CA . SER A 1 40 ? -2.630 3.211 30.201 1.00 0.00 40 SER A CA 20
ATOM 13871 C C . SER A 1 40 ? -1.296 3.947 30.269 1.00 0.00 40 SER A C 20
ATOM 13872 O O . SER A 1 40 ? -0.430 3.527 31.065 1.00 0.00 40 SER A O 20
#

Secondary structure (DSSP, 8-state):
----S-HHHHHHHHHHHS-STTHHHHHHHHHHT-------

Sequence (40 aa):
GSHMGRRFLVTVRIQRAGRPLQERVFLVKFVRSRRPRTASGSHMGRRFLVTVRIQRAGRPLQERVFLVKFVRSRRPRTASGSHMGRRFLVTVRIQRAGRPLQERVFLVKFVRSRRPRTASGSHMGRRFLVTVRIQRAGRPLQERVFLVKFVRSRRPRTASGSHMGRRFLVTVRIQRAGRPLQERVFLVKFVRSRRPRTASGSHMGRRFLVTVRIQRAGRPLQERVFLVKFVRSRRPRTASGSHMGRRFLVTVRIQRAGRPLQERVFLVKFVRSRRPRTASGSHMGRRFLVTVRIQRAGRPLQERVFLVKFVRSRRPRTASGSHMGRRFLVTVRIQRAGRPLQERVFLVKFVRSRRPRTASGSHMGRRFLVTVRIQRAGRPLQERVFLVKFVRSRRPRTASGSHMGRRFLVTVRIQRAGRPLQERVFLVKFVRSRRPRTASGSHMGRRFLVTVRIQRAGRPLQERVFLVKFVRSRRPRTASGSHMGRRFLVTVRIQRAGRPLQERVFLVKFVRSRRPRTASGSHMGRRFLVTVRIQRAGRPLQERVFLVKFVRSRRPRTASGSHMGRRFLVTVRIQRAGRPLQERVFLVKFVRSRRPRTASGSHMGRRFLVTVRIQRAGRPLQERVFLVKFVRSRRPRTASGSHMGRRFLVTVRIQRAGRPLQERVFLVKFVRSRRPRTASGSHMGRRFLVTVRIQRAGRPLQERVFLVKFVRSRRPRTASGSHMGRRFLVTVRIQRAGRPLQERVFLVKFVRSRRPRTASGSHMGRRFLVTVRIQRAGRPLQERVFLVKFVRSRRPRTAS